Protein AF-A0A1G8BCR9-F1 (afdb_monomer_lite)

Secondary structure (DSSP, 8-state):
--PPP--SSSSSSSSSSSPPP-----PPSS----GGGHHHHHHHTTSS-TTSEEEESS----SSPEEEEEE--TT--GGGGS--TT-GGG-PPB-SS----S---S-HHHHHHTSTTEEEEEE--GGGGGGTTT-TTTHHHHHHHHHHHHHHHSSPEEEEEETHHHHHHHHHT-SHHHHTTEEEEEEES--TT--TTTTHHHHHHHSSSSHHHHHHHHHHHHHHHHHHHHH-S----SHHHHHHHHTTSHHHHHTSTT-HHHHTSPPPPTTSEEEEEEEEEEEEEEP--TT------TT---EEEEE-TTSSS-HHHHHTT-SEEEEEEE----SSHHHHHHHHHT-TTSTTTGGGBHHHHHHHHHHHHHHHHHHTT----------------EEEEEE--GGGGSBPTTSSBHHHHHHHHHHHHHTT--TTS-EEEEEESPTT-SS---EEEEEEETT-HHHHHHHHHT----S---HHHHHHHHHHHHHHTT-SEEEEEEEESS---SSS-HHHHHHHHHHTT-EEEEEEEESS--HHHHHHHHHHHHHHT--EEETT-HHHHHHHHHHHHS--EEEEEE--SEE-TT-EEEEEEEEEE-SSSPEEEEEEEEEEEEE-TTS-EEEEE-EES-EEEEEEE-TT-EEEEEEEEEPP--TT-EEEEEEEEEE-SSSPPEEEEEEEEEPSS--GGG--HHHHHHHHTSEEEEEESHHHHTTTSS-PPPPSTTS--SS---TTSSSTT--TT-EEE---TT--GGGGTS-B-SSSSPBPPHHHHHHT--SPEEEEEEE-STTTTTHHHHHHHHTSSS-SSS--HHHHHHHTTHHHHHHHHHHHHHHHHT-HHHHHHTTT----EEEEPPP--S-TTSGGG-SSS-HHHHHHHHHHHHHHHHHHHHHHHHHHHTT--EEEEGGGGGTTTTTSSTTSSS-SB--SS-SS-GGGGG-GGGGSSTTSB-HHHHHHHHHHHHHHHHS-PPPPPPP------------------EE-TT-SEEETT-EEEEEEE-PPTT-EEEEEETTTTEEEEEEE--TTSEEEEEEEPPTTPPSEEEEEEEEEE-TTS-EEEEEEEEEEEPPPPHHHHHHHHHHHHHHHHHHHHHHHHHHHHHHHSSSSS--

Organism: Pseudonocardia oroxyli (NCBI:txid366584)

Foldseek 3Di:
DDDDDPDPPVVVVVVPPDDPDPPPPPPPPLDQAQLQCLQVVCCVVVLAPPPQKDWDDDDDDDLQAAEEEEFEAALDWLCLQDDDPVDCVSFAQDEFDDDDDDPRRDFLNRLLQVQPRYTYMYGTPNVCRLPLLPDCNFQVSVLSSLVSNCSNSVFAHEYEYAACRVLSPLQNCQDPVSLLRHAEYEYAQYQLQAWPCLPVLVVVLVVDPDPVVSVVLVVLLVVLLVCCVPPVDPPPVDPVSNVSSSSVRPSNVCRHGPHPSSVPRDANDPNYAYEFEWEKEKDWDFDDDPPDPPDDPPPDTPTDIDICILVTHGLCSRCPRHPHYDYHYHYFDDDDRVSRVVSSVVTCRRSSNLSSHPVSSNVSSVVSSVSSVVRLLPDAFDWDDDDFDDAAAEEEEEEQAQQQQDADPVGHRNLVLVLVLVLVLLVLAALPHFYWYWYDDPAPDPLRLGGTPGDGHRPCSVVSNVSSVVRHHHDAANLQSVVLVVLVVCVVVVAQEYEYEYEDQEDHPRPDQNLVSLLVSVVVRRLYAYAYEYRPHDPRNQVSRQSSRVSRVYHYHYSVDSVVVNVLSNLARAWDKDKDKDWDQADEAQAKTKIKIKIWRQGQAKFAFKKKFKWKFFADPVRDGPDTFDKSSRMHTPGIAHHGRMGMGIIITGHHLQLVKGKIKMKMWIDTPGDDIDIDIDIHTYDRDDELVLFFDQQNLLLVLKAEEQEEALLSQQQLADPFDQDDVVDGQQFRRHCLFACRNNGPRYYDYLYGHLDALCLQPQWDDDPDDTRHRSLVVLLPDPMQYGAYEYEHDCSLLVVLQLLVQLLDDDQSLPPPVSSVVSLVCLLVSLLVSLVSSQCRNVPPVSCVSRVNDGHEYEYEQDALLADLVLQVQAPRDHSVSSVSSLVSSVSSLVSNQSSQVSNQVQQRRYDYLDQLRHLCPDAAHLSHPNHQAAASDDPPDPVVVPDPSCSSRHRHGYSSSSSSSNSSSSNSSNDDDDDRDDDPPPPDDPPPPDDDDDFAWDWDPVFQEDEAFDKTKIKTAFAAAFWKKWKAWPVVRDTQDIDGQHRRRMDIDIGTHHSPDDAAKIKIKIWTAGNVRHIDIHIDIHGYDDDDDVVVVVVVVVVVVVVVVVVVVVVVVVVVVVVVVPPVPDD

Radius of gyration: 42.44 Å; chains: 1; bounding box: 107×106×172 Å

pLDDT: mean 72.4, std 18.43, range [22.28, 98.12]

InterPro domains:
  IPR002035 von Willebrand factor, type A [PF00092] (394-566)
  IPR002035 von Willebrand factor, type A [PS50234] (393-580)
  IPR002035 von Willebrand factor, type A [SM00327] (391-570)
  IPR012908 GPI inositol-deacylase PGAP1-like alpha/beta domain [PF07819] (150-197)
  IPR013830 SGNH hydrolase-type esterase domain [PF13472] (710-968)
  IPR029058 Alpha/Beta hydrolase fold [G3DSA:3.40.50.1820] (66-247)
  IPR029058 Alpha/Beta hydrolase fold [SSF53474] (66-202)
  IPR036465 von Willebrand factor A-like domain superfamily [G3DSA:3.40.50.410] (391-574)
  IPR036465 von Willebrand factor A-like domain superfamily [SSF53300] (393-571)
  IPR036514 SGNH hydrolase superfamily [G3DSA:3.40.50.1110] (702-976)
  IPR037460 Streptomyces scabies esterase-like [PTHR37981] (667-974)
  IPR037460 Streptomyces scabies esterase-like [cd01823] (709-975)

Sequence (1135 aa):
MIRPPAALLVLVTLLLMLPGPAALAATPGPGVGDPYSCGQLLESSGALGPGQLRTLGERRSGIDLVPVLFVHGFNSSDGVWRRDPSNPANDPVLDQGVSVAPDLSTTFAERVLAVQGTVGFSFDYSAAALQWVTDPAIAPALGTVIDCLARTTSNRVVVVAHSMGGLATRLALATPERAARVSTVITLGTPNTGSVLAGVGEVAGQAVPTAAAKTALDLVLASCTRNLTHSGSDGCGWPGLKNLAAGNTPAGLAMRPGTLELAALPPWPDSVRVVAMAGRVTLSVGALVPGVPLVDTGAIGLGIDAEIGDVVVGVDSAVAGADSEQVFDCRPGGLNALLRARAAAGSPCMHTNLPRLADAAIMAASATKRAVLAELADTDPVVVPRPRTDPGPLVFLVDTSSSMAEKDAAGAVRLEAAQTSLLNQIRTISDRRAAALWTYPASGGNCSAGGYRLPPTLGAAPRLDAEIRALRPSGDTPTGPALRALVASLQAAGESRATIVLVSDGESNCSVDPCTVAESVRAQGFDLQVDTVGFQISEKGRAELECIAGRTGGSYLDVDDGDTLGERLRTTSQPVLDPVLSAPTTASPGTEVTVEASLTNAGAVTATDVNMTLRAELVGPDGAVTGFTSVRRPAVRLGNLAAGAGGRYAWTVTMPTDPRGGSLRVVLVTTSEETATRSTSVTLTLRTGLTSADLGPILRDAAAKGTAVVLGDSFSAGEGAGDYEQGIVGVPDLCHRSPHTYAEDLFPNGRVVLACSGAQIPALTTSQWQEGDPVLPQLRQLEDLPDSIGPVLLTMGGNDIGFAGIVKRCAGPGDCIAEDERTSELLDGLAERLAGAYADIDRVANSADRRAQRGGSMTPIIVLAYPQLVTRQNSNRCPALSRNEADQAVALVDKLNAQISAGVEQARAVGVPVLFAEDVSQALLPTHTVCSDEPWANPIYDLRDPRLYTQPAFRNEKMHPTAEGYRAFTAALIRWSQRPQVALPDRLASGSATLVTSTETGAELQLAPDTTRVRRGETVTLAAAGFAPGSDVLVVQRSVVAALGAGTADNGGVAHLTVTLPASAAVGGHHVVVVGIDPDGRPHEVAAAVHVSGEAPLWLWLAGGGLLTAALAGLVLLAVRRARSDSTTSMEANG

Structure (mmCIF, N/CA/C/O backbone):
data_AF-A0A1G8BCR9-F1
#
_entry.id   AF-A0A1G8BCR9-F1
#
loop_
_atom_site.group_PDB
_atom_site.id
_atom_site.type_symbol
_atom_site.label_atom_id
_atom_site.label_alt_id
_atom_site.label_comp_id
_atom_site.label_asym_id
_atom_site.label_entity_id
_atom_site.label_seq_id
_atom_site.pdbx_PDB_ins_code
_atom_site.Cartn_x
_atom_site.Cartn_y
_atom_site.Cartn_z
_atom_site.occupancy
_atom_site.B_iso_or_equiv
_atom_site.auth_seq_id
_atom_site.auth_comp_id
_atom_site.auth_asym_id
_atom_site.auth_atom_id
_atom_site.pdbx_PDB_model_num
ATOM 1 N N . MET A 1 1 ? -34.539 -71.480 -32.219 1.00 33.22 1 MET A N 1
ATOM 2 C CA . MET A 1 1 ? -33.411 -71.773 -33.136 1.00 33.22 1 MET A CA 1
ATOM 3 C C . MET A 1 1 ? -32.685 -70.446 -33.318 1.00 33.22 1 MET A C 1
ATOM 5 O O . MET A 1 1 ? -33.358 -69.522 -33.725 1.00 33.22 1 MET A O 1
ATOM 9 N N . ILE A 1 2 ? -31.441 -70.168 -32.935 1.00 34.78 2 ILE A N 1
ATOM 10 C CA . ILE A 1 2 ? -30.217 -70.914 -32.611 1.00 34.78 2 ILE A CA 1
ATOM 11 C C . ILE A 1 2 ? -29.407 -70.020 -31.631 1.00 34.78 2 ILE A C 1
ATOM 13 O O . ILE A 1 2 ? -29.566 -68.803 -31.636 1.00 34.78 2 ILE A O 1
ATOM 17 N N . ARG A 1 3 ? -28.592 -70.634 -30.761 1.00 33.88 3 ARG A N 1
ATOM 18 C CA . ARG A 1 3 ? -27.678 -69.995 -29.783 1.00 33.88 3 ARG A CA 1
ATOM 19 C C . ARG A 1 3 ? -26.541 -69.182 -30.460 1.00 33.88 3 ARG A C 1
ATOM 21 O O . ARG A 1 3 ? -26.200 -69.502 -31.594 1.00 33.88 3 ARG A O 1
ATOM 28 N N . PRO A 1 4 ? -25.921 -68.193 -29.781 1.00 42.62 4 PRO A N 1
ATOM 29 C CA . PRO A 1 4 ? -24.942 -67.271 -30.378 1.00 42.62 4 PRO A CA 1
ATOM 30 C C . PRO A 1 4 ? -23.490 -67.783 -30.265 1.00 42.62 4 PRO A C 1
ATOM 32 O O . PRO A 1 4 ? -23.225 -68.632 -29.409 1.00 42.62 4 PRO A O 1
ATOM 35 N N . PRO A 1 5 ? -22.513 -67.240 -31.025 1.00 40.62 5 PRO A N 1
ATOM 36 C CA . PRO A 1 5 ? -21.108 -67.365 -30.672 1.00 40.62 5 PRO A CA 1
ATOM 37 C C . PRO A 1 5 ? -20.667 -66.201 -29.772 1.00 40.62 5 PRO A C 1
ATOM 39 O O . PRO A 1 5 ? -20.881 -65.019 -30.047 1.00 40.62 5 PRO A O 1
ATOM 42 N N . ALA A 1 6 ? -20.054 -66.587 -28.660 1.00 40.88 6 ALA A N 1
ATOM 43 C CA . ALA A 1 6 ? -19.593 -65.760 -27.562 1.00 40.88 6 ALA A CA 1
ATOM 44 C C . ALA A 1 6 ? -18.201 -65.166 -27.840 1.00 40.88 6 ALA A C 1
ATOM 46 O O . ALA A 1 6 ? -17.196 -65.716 -27.401 1.00 40.88 6 ALA A O 1
ATOM 47 N N . ALA A 1 7 ? -18.138 -64.037 -28.552 1.00 35.34 7 ALA A N 1
ATOM 48 C CA . ALA A 1 7 ? -16.870 -63.318 -28.749 1.00 35.34 7 ALA A CA 1
ATOM 49 C C . ALA A 1 7 ? -16.933 -61.796 -28.518 1.00 35.34 7 ALA A C 1
ATOM 51 O O . ALA A 1 7 ? -15.896 -61.145 -28.556 1.00 35.34 7 ALA A O 1
ATOM 52 N N . LEU A 1 8 ? -18.103 -61.216 -28.214 1.00 36.28 8 LEU A N 1
ATOM 53 C CA . LEU A 1 8 ? -18.239 -59.759 -28.033 1.00 36.28 8 LEU A CA 1
ATOM 54 C C . LEU A 1 8 ? -18.437 -59.305 -26.574 1.00 36.28 8 LEU A C 1
ATOM 56 O O . LEU A 1 8 ? -18.466 -58.109 -26.310 1.00 36.28 8 LEU A O 1
ATOM 60 N N . LEU A 1 9 ? -18.545 -60.235 -25.615 1.00 34.19 9 LEU A N 1
ATOM 61 C CA . LEU A 1 9 ? -18.865 -59.913 -24.213 1.00 34.19 9 LEU A CA 1
ATOM 62 C C . LEU A 1 9 ? -17.650 -59.870 -23.267 1.00 34.19 9 LEU A C 1
ATOM 64 O O . LEU A 1 9 ? -17.809 -59.530 -22.103 1.00 34.19 9 LEU A O 1
ATOM 68 N N . VAL A 1 10 ? -16.440 -60.185 -23.746 1.00 36.19 10 VAL A N 1
ATOM 69 C CA . VAL A 1 10 ? -15.207 -60.102 -22.930 1.00 36.19 10 VAL A CA 1
ATOM 70 C C . VAL A 1 10 ? -14.508 -58.743 -23.084 1.00 36.19 10 VAL A C 1
ATOM 72 O O . VAL A 1 10 ? -13.742 -58.347 -22.212 1.00 36.19 10 VAL A O 1
ATOM 75 N N . LEU A 1 11 ? -14.830 -57.964 -24.126 1.00 32.75 11 LEU A N 1
ATOM 76 C CA . LEU A 1 11 ? -14.243 -56.631 -24.322 1.00 32.75 11 LEU A CA 1
ATOM 77 C C . LEU A 1 11 ? -14.994 -55.503 -23.591 1.00 32.75 11 LEU A C 1
ATOM 79 O O . LEU A 1 11 ? -14.436 -54.429 -23.399 1.00 32.75 11 LEU A O 1
ATOM 83 N N . VAL A 1 12 ? -16.241 -55.734 -23.162 1.00 37.12 12 VAL A N 1
ATOM 84 C CA . VAL A 1 12 ? -17.082 -54.695 -22.529 1.00 37.12 12 VAL A CA 1
ATOM 85 C C . VAL A 1 12 ? -16.911 -54.655 -21.003 1.00 37.12 12 VAL A C 1
ATOM 87 O O . VAL A 1 12 ? -17.126 -53.616 -20.389 1.00 37.12 12 VAL A O 1
ATOM 90 N N . THR A 1 13 ? -16.428 -55.732 -20.377 1.00 34.72 13 THR A N 1
ATOM 91 C CA . THR A 1 13 ? -16.206 -55.787 -18.919 1.00 34.72 13 THR A CA 1
ATOM 92 C C . THR A 1 13 ? -14.786 -55.409 -18.490 1.00 34.72 13 THR A C 1
ATOM 94 O O . THR A 1 13 ? -14.577 -55.118 -17.316 1.00 34.72 13 THR A O 1
ATOM 97 N N . LEU A 1 14 ? -13.813 -55.352 -19.413 1.00 30.70 14 LEU A N 1
ATOM 98 C CA . LEU A 1 14 ? -12.442 -54.912 -19.103 1.00 30.70 14 LEU A CA 1
ATOM 99 C C . LEU A 1 14 ? -12.225 -53.394 -19.269 1.00 30.70 14 LEU A C 1
ATOM 101 O O . LEU A 1 14 ? -11.183 -52.886 -18.868 1.00 30.70 14 LEU A O 1
ATOM 105 N N . LEU A 1 15 ? -13.203 -52.658 -19.816 1.00 29.97 15 LEU A N 1
ATOM 106 C CA . LEU A 1 15 ? -13.133 -51.197 -19.983 1.00 29.97 15 LEU A CA 1
ATOM 107 C C . LEU A 1 15 ? -13.761 -50.390 -18.827 1.00 29.97 15 LEU A C 1
ATOM 109 O O . LEU A 1 15 ? -13.753 -49.165 -18.874 1.00 29.97 15 LEU A O 1
ATOM 113 N N . LEU A 1 16 ? -14.283 -51.049 -17.784 1.00 32.38 16 LEU A N 1
ATOM 114 C CA . LEU A 1 16 ? -14.952 -50.403 -16.638 1.00 32.38 16 LEU A CA 1
ATOM 115 C C . LEU A 1 16 ? -14.104 -50.363 -15.346 1.00 32.38 16 LEU A C 1
ATOM 117 O O . LEU A 1 16 ? -14.632 -50.071 -14.279 1.00 32.38 16 LEU A O 1
ATOM 121 N N . MET A 1 17 ? -12.796 -50.638 -15.428 1.00 32.78 17 MET A N 1
ATOM 122 C CA . MET A 1 17 ? -11.858 -50.627 -14.284 1.00 32.78 17 MET A CA 1
ATOM 123 C C . MET A 1 17 ? -10.568 -49.828 -14.556 1.00 32.78 17 MET A C 1
ATOM 125 O O . MET A 1 17 ? -9.561 -50.016 -13.878 1.00 32.78 17 MET A O 1
ATOM 129 N N . LEU A 1 18 ? -10.579 -48.921 -15.536 1.00 31.67 18 LEU A N 1
ATOM 130 C CA . LEU A 1 18 ? -9.524 -47.915 -15.670 1.00 31.67 18 LEU A CA 1
ATOM 131 C C . LEU A 1 18 ? -9.972 -46.645 -14.934 1.00 31.67 18 LEU A C 1
ATOM 133 O O . LEU A 1 18 ? -11.099 -46.200 -15.170 1.00 31.67 18 LEU A O 1
ATOM 137 N N . PRO A 1 19 ? -9.140 -46.054 -14.056 1.00 30.61 19 PRO A N 1
ATOM 138 C CA . PRO A 1 19 ? -9.441 -44.747 -13.495 1.00 30.61 19 PRO A CA 1
ATOM 139 C C . PRO A 1 19 ? -9.566 -43.780 -14.672 1.00 30.61 19 PRO A C 1
ATOM 141 O O . PRO A 1 19 ? -8.634 -43.637 -15.466 1.00 30.61 19 PRO A O 1
ATOM 144 N N . GLY A 1 20 ? -10.750 -43.185 -14.838 1.00 27.28 20 GLY A N 1
ATOM 145 C CA . GLY A 1 20 ? -10.961 -42.163 -15.856 1.00 27.28 20 GLY A CA 1
ATOM 146 C C . GLY A 1 20 ? -9.904 -41.067 -15.704 1.00 27.28 20 GLY A C 1
ATOM 147 O O . GLY A 1 20 ? -9.463 -40.823 -14.575 1.00 27.28 20 GLY A O 1
ATOM 148 N N . PRO A 1 21 ? -9.472 -40.409 -16.798 1.00 31.58 21 PRO A N 1
ATOM 149 C CA . PRO A 1 21 ? -8.670 -39.209 -16.656 1.00 31.58 21 PRO A CA 1
ATOM 150 C C . PRO A 1 21 ? -9.492 -38.294 -15.761 1.00 31.58 21 PRO A C 1
ATOM 152 O O . PRO A 1 21 ? -10.639 -37.979 -16.095 1.00 31.58 21 PRO A O 1
ATOM 155 N N . ALA A 1 22 ? -8.951 -37.977 -14.581 1.00 28.03 22 ALA A N 1
ATOM 156 C CA . ALA A 1 22 ? -9.528 -36.972 -13.717 1.00 28.03 22 ALA A CA 1
ATOM 157 C C . ALA A 1 22 ? -9.880 -35.813 -14.638 1.00 28.03 22 ALA A C 1
ATOM 159 O O . ALA A 1 22 ? -9.012 -35.329 -15.372 1.00 28.03 22 ALA A O 1
ATOM 160 N N . ALA A 1 23 ? -11.168 -35.467 -14.688 1.00 26.69 23 ALA A N 1
ATOM 161 C CA . ALA A 1 23 ? -11.582 -34.231 -15.301 1.00 26.69 23 ALA A CA 1
ATOM 162 C C . ALA A 1 23 ? -10.640 -33.190 -14.706 1.00 26.69 23 ALA A C 1
ATOM 164 O O . ALA A 1 23 ? -10.646 -32.983 -13.490 1.00 26.69 23 ALA A O 1
ATOM 165 N N . LEU A 1 24 ? -9.752 -32.647 -15.542 1.00 29.81 24 LEU A N 1
ATOM 166 C CA . LEU A 1 24 ? -9.050 -31.420 -15.244 1.00 29.81 24 LEU A CA 1
ATOM 167 C C . LEU A 1 24 ? -10.189 -30.441 -15.024 1.00 29.81 24 LEU A C 1
ATOM 169 O O . LEU A 1 24 ? -10.766 -29.917 -15.977 1.00 29.81 24 LEU A O 1
ATOM 173 N N . ALA A 1 25 ? -10.589 -30.314 -13.756 1.00 26.97 25 ALA A N 1
ATOM 174 C CA . ALA A 1 25 ? -11.342 -29.188 -13.280 1.00 26.97 25 ALA A CA 1
ATOM 175 C C . ALA A 1 25 ? -10.642 -28.008 -13.925 1.00 26.97 25 ALA A C 1
ATOM 177 O O . ALA A 1 25 ? -9.419 -27.884 -13.793 1.00 26.97 25 ALA A O 1
ATOM 178 N N . ALA A 1 26 ? -11.395 -27.252 -14.723 1.00 25.08 26 ALA A N 1
ATOM 179 C CA . ALA A 1 26 ? -10.940 -25.976 -15.220 1.00 25.08 26 ALA A CA 1
ATOM 180 C C . ALA A 1 26 ? -10.223 -25.315 -14.047 1.00 25.08 26 ALA A C 1
ATOM 182 O O . ALA A 1 26 ? -10.835 -25.098 -12.998 1.00 25.08 26 ALA A O 1
ATOM 183 N N . THR A 1 27 ? -8.906 -25.157 -14.176 1.00 25.86 27 THR A N 1
ATOM 184 C CA . THR A 1 27 ? -8.114 -24.474 -13.167 1.00 25.86 27 THR A CA 1
ATOM 185 C C . THR A 1 27 ? -8.846 -23.164 -12.920 1.00 25.86 27 THR A C 1
ATOM 187 O O . THR A 1 27 ? -9.100 -22.453 -13.903 1.00 25.86 27 THR A O 1
ATOM 190 N N . PRO A 1 28 ? -9.247 -22.854 -11.675 1.00 25.83 28 PRO A N 1
ATOM 191 C CA . PRO A 1 28 ? -9.710 -21.511 -11.399 1.00 25.83 28 PRO A CA 1
ATOM 192 C C . PRO A 1 28 ? -8.604 -20.582 -11.908 1.00 25.83 28 PRO A C 1
ATOM 194 O O . PRO A 1 28 ? -7.417 -20.897 -11.760 1.00 25.83 28 PRO A O 1
ATOM 197 N N . GLY A 1 29 ? -8.974 -19.487 -12.582 1.00 26.83 29 GLY A N 1
ATOM 198 C CA . GLY A 1 29 ? -8.014 -18.426 -12.908 1.00 26.83 29 GLY A CA 1
ATOM 199 C C . GLY A 1 29 ? -7.205 -18.043 -11.659 1.00 26.83 29 GLY A C 1
ATOM 200 O O . GLY A 1 29 ? -7.641 -18.394 -10.563 1.00 26.83 29 GLY A O 1
ATOM 201 N N . PRO A 1 30 ? -6.043 -17.374 -11.790 1.00 29.81 30 PRO A N 1
ATOM 202 C CA . PRO A 1 30 ? -5.092 -17.175 -10.692 1.00 29.81 30 PRO A CA 1
ATOM 203 C C . PRO A 1 30 ? -5.823 -16.652 -9.450 1.00 29.81 30 PRO A C 1
ATOM 205 O O . PRO A 1 30 ? -6.248 -15.501 -9.388 1.00 29.81 30 PRO A O 1
ATOM 208 N N . GLY A 1 31 ? -6.082 -17.569 -8.520 1.00 31.88 31 GLY A N 1
ATOM 209 C CA . GLY A 1 31 ? -6.945 -17.345 -7.378 1.00 31.88 31 GLY A CA 1
ATOM 210 C C . GLY A 1 31 ? -6.089 -16.835 -6.243 1.00 31.88 31 GLY A C 1
ATOM 211 O O . GLY A 1 31 ? -5.285 -17.588 -5.700 1.00 31.88 31 GLY A O 1
ATOM 212 N N . VAL A 1 32 ? -6.272 -15.563 -5.905 1.00 43.69 32 VAL A N 1
ATOM 213 C CA . VAL A 1 32 ? -5.770 -14.947 -4.675 1.00 43.69 32 VAL A CA 1
ATOM 214 C C . VAL A 1 32 ? -6.292 -15.773 -3.494 1.00 43.69 32 VAL A C 1
ATOM 216 O O . VAL A 1 32 ? -7.502 -15.865 -3.290 1.00 43.69 32 VAL A O 1
ATOM 219 N N . GLY A 1 33 ? -5.392 -16.435 -2.767 1.00 55.53 33 GLY A N 1
ATOM 220 C CA . GLY A 1 33 ? -5.718 -17.298 -1.629 1.00 55.53 33 GLY A CA 1
ATOM 221 C C . GLY A 1 33 ? -5.152 -16.727 -0.333 1.00 55.53 33 GLY A C 1
ATOM 222 O O . GLY A 1 33 ? -4.154 -16.018 -0.360 1.00 55.53 33 GLY A O 1
ATOM 223 N N . ASP A 1 34 ? -5.767 -17.041 0.809 1.00 78.56 34 ASP A N 1
ATOM 224 C CA . ASP A 1 34 ? -5.250 -16.619 2.116 1.00 78.56 34 ASP A CA 1
ATOM 225 C C . ASP A 1 34 ? -3.901 -17.317 2.406 1.00 78.56 34 ASP A C 1
ATOM 227 O O . ASP A 1 34 ? -3.890 -18.544 2.581 1.00 78.56 34 ASP A O 1
ATOM 231 N N . PRO A 1 35 ? -2.763 -16.595 2.494 1.00 82.44 35 PRO A N 1
ATOM 232 C CA . PRO A 1 35 ? -1.466 -17.208 2.776 1.00 82.44 35 PRO A CA 1
ATOM 233 C C . PRO A 1 35 ? -1.413 -17.887 4.156 1.00 82.44 35 PRO A C 1
ATOM 235 O O . PRO A 1 35 ? -0.616 -18.806 4.355 1.00 82.44 35 PRO A O 1
ATOM 238 N N . TYR A 1 36 ? -2.296 -17.526 5.097 1.00 85.81 36 TYR A N 1
ATOM 239 C CA . TYR A 1 36 ? -2.401 -18.188 6.403 1.00 85.81 36 TYR A CA 1
ATOM 240 C C . TYR A 1 36 ? -2.971 -19.610 6.322 1.00 85.81 36 TYR A C 1
ATOM 242 O O . TYR A 1 36 ? -2.817 -20.385 7.268 1.00 85.81 36 TYR A O 1
ATOM 250 N N . SER A 1 37 ? -3.582 -19.988 5.196 1.00 85.62 37 SER A N 1
ATOM 251 C CA . SER A 1 37 ? -4.103 -21.342 4.972 1.00 85.62 37 SER A CA 1
ATOM 252 C C . SER A 1 37 ? -3.030 -22.354 4.546 1.00 85.62 37 SER A C 1
ATOM 254 O O . SER A 1 37 ? -3.252 -23.560 4.667 1.00 85.62 37 SER A O 1
ATOM 256 N N . CYS A 1 38 ? -1.848 -21.901 4.098 1.00 87.69 38 CYS A N 1
ATOM 257 C CA . CYS A 1 38 ? -0.799 -22.780 3.566 1.00 87.69 38 CYS A CA 1
ATOM 258 C C . CYS A 1 38 ? -0.371 -23.883 4.545 1.00 87.69 38 CYS A C 1
ATOM 260 O O . CYS A 1 38 ? -0.156 -25.013 4.117 1.00 87.69 38 CYS A O 1
ATOM 262 N N . GLY A 1 39 ? -0.291 -23.595 5.850 1.00 86.44 39 GLY A N 1
ATOM 263 C CA . GLY A 1 39 ? 0.065 -24.606 6.855 1.00 86.44 39 GLY A CA 1
ATOM 264 C C . GLY A 1 39 ? -0.938 -25.759 6.881 1.00 86.44 39 GLY A C 1
ATOM 265 O O . GLY A 1 39 ? -0.573 -26.907 6.654 1.00 86.44 39 GLY A O 1
ATOM 266 N N . GLN A 1 40 ? -2.225 -25.441 7.033 1.00 85.00 40 GLN A N 1
ATOM 267 C CA . GLN A 1 40 ? -3.300 -26.438 7.085 1.00 85.00 40 GLN A CA 1
ATOM 268 C C . GLN A 1 40 ? -3.457 -27.211 5.764 1.00 85.00 40 GLN A C 1
ATOM 270 O O . GLN A 1 40 ? -3.687 -28.422 5.766 1.00 85.00 40 GLN A O 1
ATOM 275 N N . LEU A 1 41 ? -3.314 -26.535 4.621 1.00 83.81 41 LEU A N 1
ATOM 276 C CA . LEU A 1 41 ? -3.395 -27.164 3.296 1.00 83.81 41 LEU A CA 1
ATOM 277 C C . LEU A 1 41 ? -2.255 -28.164 3.056 1.00 83.81 41 LEU A C 1
ATOM 279 O O . LEU A 1 41 ? -2.460 -29.245 2.499 1.00 83.81 41 LEU A O 1
ATOM 283 N N . LEU A 1 42 ? -1.042 -27.822 3.481 1.00 88.38 42 LEU A N 1
ATOM 284 C CA . LEU A 1 42 ? 0.116 -28.690 3.301 1.00 88.38 42 LEU A CA 1
ATOM 285 C C . LEU A 1 42 ? 0.156 -29.831 4.328 1.00 88.38 42 LEU A C 1
ATOM 287 O O . LEU A 1 42 ? 0.555 -30.940 3.982 1.00 88.38 42 LEU A O 1
ATOM 291 N N . GLU A 1 43 ? -0.328 -29.608 5.549 1.00 89.06 43 GLU A N 1
ATOM 292 C CA . GLU A 1 43 ? -0.512 -30.671 6.547 1.00 89.06 43 GLU A CA 1
ATOM 293 C C . GLU A 1 43 ? -1.583 -31.681 6.108 1.00 89.06 43 GLU A C 1
ATOM 295 O O . GLU A 1 43 ? -1.360 -32.889 6.149 1.00 89.06 43 GLU A O 1
ATOM 300 N N . SER A 1 44 ? -2.730 -31.205 5.610 1.00 80.69 44 SER A N 1
ATOM 301 C CA . SER A 1 44 ? -3.823 -32.082 5.154 1.00 80.69 44 SER A CA 1
ATOM 302 C C . SER A 1 44 ? -3.475 -32.909 3.912 1.00 80.69 44 SER A C 1
ATOM 304 O O . SER A 1 44 ? -3.999 -34.009 3.742 1.00 80.69 44 SER A O 1
ATOM 306 N N . SER A 1 45 ? -2.566 -32.421 3.064 1.00 82.81 45 SER A N 1
ATOM 307 C CA . SER A 1 45 ? -2.037 -33.173 1.916 1.00 82.81 45 SER A CA 1
ATOM 308 C C . SER A 1 45 ? -0.872 -34.107 2.273 1.00 82.81 45 SER A C 1
ATOM 310 O O . SER A 1 45 ? -0.397 -34.841 1.407 1.00 82.81 45 SER A O 1
ATOM 312 N N . GLY A 1 46 ? -0.413 -34.101 3.530 1.00 83.00 46 GLY A N 1
ATOM 313 C CA . GLY A 1 46 ? 0.740 -34.878 3.991 1.00 83.00 46 GLY A CA 1
ATOM 314 C C . GLY A 1 46 ? 2.091 -34.346 3.500 1.00 83.00 46 GLY A C 1
ATOM 315 O O . GLY A 1 46 ? 3.101 -35.033 3.638 1.00 83.00 46 GLY A O 1
ATOM 316 N N . ALA A 1 47 ? 2.121 -33.143 2.919 1.00 83.81 47 ALA A N 1
ATOM 317 C CA . ALA A 1 47 ? 3.343 -32.491 2.457 1.00 83.81 47 ALA A CA 1
ATOM 318 C C . ALA A 1 47 ? 4.153 -31.864 3.607 1.00 83.81 47 ALA A C 1
ATOM 320 O O . ALA A 1 47 ? 5.361 -31.676 3.464 1.00 83.81 47 ALA A O 1
ATOM 321 N N . LEU A 1 48 ? 3.502 -31.556 4.736 1.00 89.00 48 LEU A N 1
ATOM 322 C CA . LEU A 1 48 ? 4.129 -31.109 5.982 1.00 89.00 48 LEU A CA 1
ATOM 323 C C . LEU A 1 48 ? 3.679 -31.962 7.171 1.00 89.00 48 LEU A C 1
ATOM 325 O O . LEU A 1 48 ? 2.558 -32.470 7.202 1.00 89.00 48 LEU A O 1
ATOM 329 N N . GLY A 1 49 ? 4.549 -32.067 8.175 1.00 85.06 49 GLY A N 1
ATOM 330 C CA . GLY A 1 49 ? 4.173 -32.533 9.506 1.00 85.06 49 GLY A CA 1
ATOM 331 C C . GLY A 1 49 ? 3.396 -31.464 10.296 1.00 85.06 49 GLY A C 1
ATOM 332 O O . GLY A 1 49 ? 3.473 -30.278 9.967 1.00 85.06 49 GLY A O 1
ATOM 333 N N . PRO A 1 50 ? 2.672 -31.851 11.363 1.00 82.00 50 PRO A N 1
ATOM 334 C CA . PRO A 1 50 ? 1.909 -30.911 12.183 1.00 82.00 50 PRO A CA 1
ATOM 335 C C . PRO A 1 50 ? 2.778 -29.799 12.786 1.00 82.00 50 PRO A C 1
ATOM 337 O O . PRO A 1 50 ? 3.756 -30.070 13.484 1.00 82.00 50 PRO A O 1
ATOM 340 N N . GLY A 1 51 ? 2.392 -28.541 12.569 1.00 81.62 51 GLY A N 1
ATOM 341 C CA . GLY A 1 51 ? 3.042 -27.365 13.146 1.00 81.62 51 GLY A CA 1
ATOM 342 C C . GLY A 1 51 ? 4.392 -27.003 12.524 1.00 81.62 51 GLY A C 1
ATOM 343 O O . GLY A 1 51 ? 5.123 -26.217 13.131 1.00 81.62 51 GLY A O 1
ATOM 344 N N . GLN A 1 52 ? 4.715 -27.558 11.351 1.00 90.56 52 GLN A N 1
ATOM 345 C CA . GLN A 1 52 ? 5.974 -27.326 10.633 1.00 90.56 52 GLN A CA 1
ATOM 346 C C . GLN A 1 52 ? 6.038 -25.937 9.967 1.00 90.56 52 GLN A C 1
ATOM 348 O O . GLN A 1 52 ? 7.121 -25.386 9.783 1.00 90.56 52 GLN A O 1
ATOM 353 N N . LEU A 1 53 ? 4.884 -25.348 9.629 1.00 94.12 53 LEU A N 1
ATOM 354 C CA . LEU A 1 53 ? 4.747 -23.960 9.175 1.00 94.12 53 LEU A CA 1
ATOM 355 C C . LEU A 1 53 ? 3.849 -23.199 10.151 1.00 94.12 53 LEU A C 1
ATOM 357 O O . LEU A 1 53 ? 2.711 -23.602 10.391 1.00 94.12 53 LEU A O 1
ATOM 361 N N . ARG A 1 54 ? 4.334 -22.082 10.695 1.00 90.38 54 ARG A N 1
ATOM 362 C CA . ARG A 1 54 ? 3.577 -21.249 11.640 1.00 90.38 54 ARG A CA 1
ATOM 363 C C . ARG A 1 54 ? 3.584 -19.793 11.211 1.00 90.38 54 ARG A C 1
ATOM 365 O O . ARG A 1 54 ? 4.537 -19.317 10.605 1.00 90.38 54 ARG A O 1
ATOM 372 N N . THR A 1 55 ? 2.515 -19.078 11.532 1.00 89.38 55 THR A N 1
ATOM 373 C CA . THR A 1 55 ? 2.444 -17.628 11.332 1.00 89.38 55 THR A CA 1
ATOM 374 C C . THR A 1 55 ? 3.287 -16.910 12.384 1.00 89.38 55 THR A C 1
ATOM 376 O O . THR A 1 55 ? 3.223 -17.251 13.565 1.00 89.38 55 THR A O 1
ATOM 379 N N . LEU A 1 56 ? 4.058 -15.911 11.953 1.00 84.12 56 LEU A N 1
ATOM 380 C CA . LEU A 1 56 ? 4.809 -15.002 12.817 1.00 84.12 56 LEU A CA 1
ATOM 381 C C . LEU A 1 56 ? 4.224 -13.588 12.736 1.00 84.12 56 LEU A C 1
ATOM 383 O O . LEU A 1 56 ? 3.962 -13.085 11.643 1.00 84.12 56 LEU A O 1
ATOM 387 N N . GLY A 1 57 ? 4.095 -12.935 13.892 1.00 73.38 57 GLY A N 1
ATOM 388 C CA . GLY A 1 57 ? 3.515 -11.596 14.005 1.00 73.38 57 GLY A CA 1
ATOM 389 C C . GLY A 1 57 ? 1.990 -11.577 13.865 1.00 73.38 57 GLY A C 1
ATOM 390 O O . GLY A 1 57 ? 1.327 -12.615 13.854 1.00 73.38 57 GLY A O 1
ATOM 391 N N . GLU A 1 58 ? 1.431 -10.371 13.789 1.00 71.12 58 GLU A N 1
ATOM 392 C CA . GLU A 1 58 ? -0.010 -10.163 13.634 1.00 71.12 58 GLU A CA 1
ATOM 393 C C . GLU A 1 58 ? -0.500 -10.596 12.247 1.00 71.12 58 GLU A C 1
ATOM 395 O O . GLU A 1 58 ? 0.195 -10.438 11.235 1.00 71.12 58 GLU A O 1
ATOM 400 N N . ARG A 1 59 ? -1.730 -11.120 12.190 1.00 75.31 59 ARG A N 1
ATOM 401 C CA . ARG A 1 59 ? -2.400 -11.358 10.910 1.00 75.31 59 ARG A CA 1
ATOM 402 C C . ARG A 1 59 ? -2.698 -10.020 10.234 1.00 75.31 59 ARG A C 1
ATOM 404 O O . ARG A 1 59 ? -3.170 -9.086 10.868 1.00 75.31 59 ARG A O 1
ATOM 411 N N . ARG A 1 60 ? -2.432 -9.949 8.935 1.00 68.50 60 ARG A N 1
ATOM 412 C CA . ARG A 1 60 ? -2.613 -8.782 8.074 1.00 68.50 60 ARG A CA 1
ATOM 413 C C . ARG A 1 60 ? -3.476 -9.188 6.887 1.00 68.50 60 ARG A C 1
ATOM 415 O O . ARG A 1 60 ? -3.304 -10.274 6.343 1.00 68.50 60 ARG A O 1
ATOM 422 N N . SER A 1 61 ? -4.394 -8.320 6.486 1.00 54.78 61 SER A N 1
ATOM 423 C CA . SER A 1 61 ? -5.268 -8.520 5.329 1.00 54.78 61 SER A CA 1
ATOM 424 C C . SER A 1 61 ? -4.832 -7.614 4.170 1.00 54.78 61 SER A C 1
ATOM 426 O O . SER A 1 61 ? -4.411 -6.478 4.379 1.00 54.78 61 SER A O 1
ATOM 428 N N . GLY A 1 62 ? -4.881 -8.129 2.938 1.00 52.81 62 GLY A N 1
ATOM 429 C CA . GLY A 1 62 ? -4.472 -7.401 1.730 1.00 52.81 62 GLY A CA 1
ATOM 430 C C . GLY A 1 62 ? -3.924 -8.325 0.639 1.00 52.81 62 GLY A C 1
ATOM 431 O O . GLY A 1 62 ? -3.364 -9.374 0.940 1.00 52.81 62 GLY A O 1
ATOM 432 N N . ILE A 1 63 ? -4.097 -7.940 -0.630 1.00 44.97 63 ILE A N 1
ATOM 433 C CA . ILE A 1 63 ? -3.677 -8.737 -1.803 1.00 44.97 63 ILE A CA 1
ATOM 434 C C . ILE A 1 63 ? -2.218 -8.493 -2.230 1.00 44.97 63 ILE A C 1
ATOM 436 O O . ILE A 1 63 ? -1.671 -9.268 -3.004 1.00 44.97 63 ILE A O 1
ATOM 440 N N . ASP A 1 64 ? -1.583 -7.450 -1.693 1.00 59.56 64 ASP A N 1
ATOM 441 C CA . ASP A 1 64 ? -0.221 -7.003 -2.019 1.00 59.56 64 ASP A CA 1
ATOM 442 C C . ASP A 1 64 ? 0.748 -7.315 -0.853 1.00 59.56 64 ASP A C 1
ATOM 444 O O . ASP A 1 64 ? 1.508 -6.456 -0.409 1.00 59.56 64 ASP A O 1
ATOM 448 N N . LEU A 1 65 ? 0.657 -8.508 -0.253 1.00 78.50 65 LEU A N 1
ATOM 449 C CA . LEU A 1 65 ? 1.520 -8.910 0.866 1.00 78.50 65 LEU A CA 1
ATOM 450 C C . LEU A 1 65 ? 2.704 -9.747 0.370 1.00 78.50 65 LEU A C 1
ATOM 452 O O . LEU A 1 65 ? 2.521 -10.806 -0.223 1.00 78.50 65 LEU A O 1
ATOM 456 N N . VAL A 1 66 ? 3.924 -9.330 0.696 1.00 90.12 66 VAL A N 1
ATOM 457 C CA . VAL A 1 66 ? 5.148 -10.091 0.425 1.00 90.12 66 VAL A CA 1
ATOM 458 C C . VAL A 1 66 ? 5.412 -11.063 1.581 1.00 90.12 66 VAL A C 1
ATOM 460 O O . VAL A 1 66 ? 5.590 -10.626 2.726 1.00 90.12 66 VAL A O 1
ATOM 463 N N . PRO A 1 67 ? 5.448 -12.381 1.327 1.00 94.69 67 PRO A N 1
ATOM 464 C CA . PRO A 1 67 ? 5.714 -13.363 2.367 1.00 94.69 67 PRO A CA 1
ATOM 465 C C . PRO A 1 67 ? 7.192 -13.352 2.776 1.00 94.69 67 PRO A C 1
ATOM 467 O O . PRO A 1 67 ? 8.084 -13.473 1.936 1.00 94.69 67 PRO A O 1
ATOM 470 N N . VAL A 1 68 ? 7.444 -13.249 4.082 1.00 97.06 68 VAL A N 1
ATOM 471 C CA . VAL A 1 68 ? 8.771 -13.356 4.700 1.00 97.06 68 VAL A CA 1
ATOM 472 C C . VAL A 1 68 ? 8.842 -14.659 5.492 1.00 97.06 68 VAL A C 1
ATOM 474 O O . VAL A 1 68 ? 8.126 -14.838 6.479 1.00 97.06 68 VAL A O 1
ATOM 477 N N . LEU A 1 69 ? 9.700 -15.577 5.053 1.00 97.69 69 LEU A N 1
ATOM 478 C CA . LEU A 1 69 ? 9.839 -16.918 5.611 1.00 97.69 69 LEU A CA 1
ATOM 479 C C . LEU A 1 69 ? 11.127 -17.044 6.432 1.00 97.69 69 LEU A C 1
ATOM 481 O O . LEU A 1 69 ? 12.225 -16.933 5.892 1.00 97.69 69 LEU A O 1
ATOM 485 N N . PHE A 1 70 ? 10.991 -17.316 7.726 1.00 96.75 70 PHE A N 1
ATOM 486 C CA . PHE A 1 70 ? 12.092 -17.483 8.670 1.00 96.75 70 PHE A CA 1
ATOM 487 C C . PHE A 1 70 ? 12.453 -18.960 8.846 1.00 96.75 70 PHE A C 1
ATOM 489 O O . PHE A 1 70 ? 11.599 -19.790 9.161 1.00 96.75 70 PHE A O 1
ATOM 496 N N . VAL A 1 71 ? 13.736 -19.284 8.687 1.00 96.06 71 VAL A N 1
ATOM 497 C CA . VAL A 1 71 ? 14.266 -20.653 8.709 1.00 96.06 71 VAL A CA 1
ATOM 498 C C . VAL A 1 71 ? 15.383 -20.740 9.752 1.00 96.06 71 VAL A C 1
ATOM 500 O O . VAL A 1 71 ? 16.429 -20.103 9.615 1.00 96.06 71 VAL A O 1
ATOM 503 N N . HIS A 1 72 ? 15.155 -21.495 10.831 1.00 91.44 72 HIS A N 1
ATOM 504 C CA . HIS A 1 72 ? 16.108 -21.607 11.947 1.00 91.44 72 HIS A CA 1
ATOM 505 C C . HIS A 1 72 ? 17.357 -22.434 11.583 1.00 91.44 72 HIS A C 1
ATOM 507 O O . HIS A 1 72 ? 17.455 -22.974 10.482 1.00 91.44 72 HIS A O 1
ATOM 513 N N . GLY A 1 73 ? 18.315 -22.528 12.512 1.00 84.75 73 GLY A N 1
ATOM 514 C CA . GLY A 1 73 ? 19.589 -23.237 12.352 1.00 84.75 73 GLY A CA 1
ATOM 515 C C . GLY A 1 73 ? 19.633 -24.675 12.887 1.00 84.75 73 GLY A C 1
ATOM 516 O O . GLY A 1 73 ? 18.626 -25.240 13.315 1.00 84.75 73 GLY A O 1
ATOM 517 N N . PHE A 1 74 ? 20.838 -25.257 12.887 1.00 78.81 74 PHE A N 1
ATOM 518 C CA . PHE A 1 74 ? 21.113 -26.616 13.369 1.00 78.81 74 PHE A CA 1
ATOM 519 C C . PHE A 1 74 ? 20.849 -26.767 14.874 1.00 78.81 74 PHE A C 1
ATOM 521 O O . PHE A 1 74 ? 21.247 -25.906 15.658 1.00 78.81 74 PHE A O 1
ATOM 528 N N . ASN A 1 75 ? 20.223 -27.881 15.280 1.00 70.94 75 ASN A N 1
ATOM 529 C CA . ASN A 1 75 ? 19.883 -28.174 16.682 1.00 70.94 75 ASN A CA 1
ATOM 530 C C . ASN A 1 75 ? 19.110 -27.017 17.370 1.00 70.94 75 ASN A C 1
ATOM 532 O O . ASN A 1 75 ? 19.331 -26.710 18.541 1.00 70.94 75 ASN A O 1
ATOM 536 N N . SER A 1 76 ? 18.232 -26.357 16.608 1.00 75.12 76 SER A N 1
ATOM 537 C CA . SER A 1 76 ? 17.365 -25.244 17.018 1.00 75.12 76 SER A CA 1
ATOM 538 C C . SER A 1 76 ? 15.921 -25.511 16.563 1.00 75.12 76 SER A C 1
ATOM 540 O O . SER A 1 76 ? 15.670 -26.531 15.922 1.00 75.12 76 SER A O 1
ATOM 542 N N . SER A 1 77 ? 14.991 -24.614 16.894 1.00 82.12 77 SER A N 1
ATOM 543 C CA . SER A 1 77 ? 13.585 -24.631 16.463 1.00 82.12 77 SER A CA 1
ATOM 544 C C . SER A 1 77 ? 13.136 -23.231 16.036 1.00 82.12 77 SER A C 1
ATOM 546 O O . SER A 1 77 ? 13.901 -22.265 16.124 1.00 82.12 77 SER A O 1
ATOM 548 N N . ASP A 1 78 ? 11.880 -23.087 15.607 1.00 80.44 78 ASP A N 1
ATOM 549 C CA . ASP A 1 78 ? 11.294 -21.782 15.273 1.00 80.44 78 ASP A CA 1
ATOM 550 C C . ASP A 1 78 ? 11.251 -20.785 16.446 1.00 80.44 78 ASP A C 1
ATOM 552 O O . ASP A 1 78 ? 11.075 -19.586 16.226 1.00 80.44 78 ASP A O 1
ATOM 556 N N . GLY A 1 79 ? 11.467 -21.258 17.678 1.00 76.25 79 GLY A N 1
ATOM 557 C CA . GLY A 1 79 ? 11.554 -20.439 18.884 1.00 76.25 79 GLY A CA 1
ATOM 558 C C . GLY A 1 79 ? 12.638 -19.360 18.825 1.00 76.25 79 GLY A C 1
ATOM 559 O O . GLY A 1 79 ? 12.513 -18.349 19.503 1.00 76.25 79 GLY A O 1
ATOM 560 N N . VAL A 1 80 ? 13.664 -19.505 17.975 1.00 77.88 80 VAL A N 1
ATOM 561 C CA . VAL A 1 80 ? 14.683 -18.454 17.765 1.00 77.88 80 VAL A CA 1
ATOM 562 C C . VAL A 1 80 ? 14.102 -17.163 17.168 1.00 77.88 80 VAL A C 1
ATOM 564 O O . VAL A 1 80 ? 14.676 -16.091 17.336 1.00 77.88 80 VAL A O 1
ATOM 567 N N . TRP A 1 81 ? 12.952 -17.255 16.495 1.00 84.81 81 TRP A N 1
ATOM 568 C CA . TRP A 1 81 ? 12.264 -16.129 15.859 1.00 84.81 81 TRP A CA 1
ATOM 569 C C . TRP A 1 81 ? 11.115 -15.575 16.703 1.00 84.81 81 TRP A C 1
ATOM 571 O O . TRP A 1 81 ? 10.431 -14.652 16.269 1.00 84.81 81 TRP A O 1
ATOM 581 N N . ARG A 1 82 ? 10.855 -16.160 17.876 1.00 73.50 82 ARG A N 1
ATOM 582 C CA . ARG A 1 82 ? 9.639 -15.933 18.659 1.00 73.50 82 ARG A CA 1
ATOM 583 C C . ARG A 1 82 ? 9.967 -15.572 20.096 1.00 73.50 82 ARG A C 1
ATOM 585 O O . ARG A 1 82 ? 10.975 -15.996 20.649 1.00 73.50 82 ARG A O 1
ATOM 592 N N . ARG A 1 83 ? 9.048 -14.845 20.726 1.00 61.88 83 ARG A N 1
ATOM 593 C CA . ARG A 1 83 ? 9.100 -14.605 22.165 1.00 61.88 83 ARG A CA 1
ATOM 594 C C . ARG A 1 83 ? 8.739 -15.888 22.915 1.00 61.88 83 ARG A C 1
ATOM 596 O O . ARG A 1 83 ? 7.703 -16.490 22.630 1.00 61.88 83 ARG A O 1
ATOM 603 N N . ASP A 1 84 ? 9.582 -16.293 23.861 1.00 50.62 84 ASP A N 1
ATOM 604 C CA . ASP A 1 84 ? 9.325 -17.417 24.768 1.00 50.62 84 ASP A CA 1
ATOM 605 C C . ASP A 1 84 ? 9.102 -16.890 26.198 1.00 50.62 84 ASP A C 1
ATOM 607 O O . ASP A 1 84 ? 10.071 -16.581 26.898 1.00 50.62 84 ASP A O 1
ATOM 611 N N . PRO A 1 85 ? 7.840 -16.799 26.662 1.00 42.81 85 PRO A N 1
ATOM 612 C CA . PRO A 1 85 ? 7.514 -16.325 28.008 1.00 42.81 85 PRO A CA 1
ATOM 613 C C . PRO A 1 85 ? 8.068 -17.216 29.130 1.00 42.81 85 PRO A C 1
ATOM 615 O O . PRO A 1 85 ? 8.146 -16.781 30.276 1.00 42.81 85 PRO A O 1
ATOM 618 N N . SER A 1 86 ? 8.430 -18.468 28.827 1.00 37.91 86 SER A N 1
ATOM 619 C CA . SER A 1 86 ? 8.901 -19.446 29.812 1.00 37.91 86 SER A CA 1
ATOM 620 C C . SER A 1 86 ? 10.413 -19.389 30.066 1.00 37.91 86 SER A C 1
ATOM 622 O O . SER A 1 86 ? 10.893 -19.985 31.032 1.00 37.91 86 SER A O 1
ATOM 624 N N . ASN A 1 87 ? 11.167 -18.640 29.249 1.00 40.34 87 ASN A N 1
ATOM 625 C CA . ASN A 1 87 ? 12.616 -18.493 29.380 1.00 40.34 87 ASN A CA 1
ATOM 626 C C . ASN A 1 87 ? 13.096 -17.057 29.049 1.00 40.34 87 ASN A C 1
ATOM 628 O O . ASN A 1 87 ? 13.538 -16.788 27.927 1.00 40.34 87 ASN A O 1
ATOM 632 N N . PRO A 1 88 ? 13.092 -16.135 30.035 1.00 37.25 88 PRO A N 1
ATOM 633 C CA . PRO A 1 88 ? 13.456 -14.720 29.855 1.00 37.25 88 PRO A CA 1
ATOM 634 C C . PRO A 1 88 ? 14.908 -14.472 29.410 1.00 37.25 88 PRO A C 1
ATOM 636 O O . PRO A 1 88 ? 15.247 -13.377 28.969 1.00 37.25 88 PRO A O 1
ATOM 639 N N . ALA A 1 89 ? 15.789 -15.478 29.495 1.00 40.59 89 ALA A N 1
ATOM 640 C CA . ALA A 1 89 ? 17.177 -15.384 29.030 1.00 40.59 89 ALA A CA 1
ATOM 641 C C . ALA A 1 89 ? 17.309 -15.341 27.490 1.00 40.59 89 ALA A C 1
ATOM 643 O O . ALA A 1 89 ? 18.416 -15.200 26.963 1.00 40.59 89 ALA A O 1
ATOM 644 N N . ASN A 1 90 ? 16.195 -15.473 26.764 1.00 42.34 90 ASN A N 1
ATOM 645 C CA . ASN A 1 90 ? 16.133 -15.342 25.311 1.00 42.34 90 ASN A CA 1
ATOM 646 C C . ASN A 1 90 ? 15.821 -13.913 24.820 1.00 42.34 90 ASN A C 1
ATOM 648 O O . ASN A 1 90 ? 15.850 -13.722 23.608 1.00 42.34 90 ASN A O 1
ATOM 652 N N . ASP A 1 91 ? 15.557 -12.938 25.707 1.00 43.16 91 ASP A N 1
ATOM 653 C CA . ASP A 1 91 ? 14.869 -11.687 25.322 1.00 43.16 91 ASP A CA 1
ATOM 654 C C . ASP A 1 91 ? 15.704 -10.379 25.218 1.00 43.16 91 ASP A C 1
ATOM 656 O O . ASP A 1 91 ? 15.212 -9.467 24.561 1.00 43.16 91 ASP A O 1
ATOM 660 N N . PRO A 1 92 ? 16.946 -10.190 25.729 1.00 46.44 92 PRO A N 1
ATOM 661 C CA . PRO A 1 92 ? 17.668 -8.958 25.413 1.00 46.44 92 PRO A CA 1
ATOM 662 C C . PRO A 1 92 ? 18.546 -9.123 24.170 1.00 46.44 92 PRO A C 1
ATOM 664 O O . PRO A 1 92 ? 19.467 -9.944 24.115 1.00 46.44 92 PRO A O 1
ATOM 667 N N . VAL A 1 93 ? 18.259 -8.281 23.181 1.00 47.41 93 VAL A N 1
ATOM 668 C CA . VAL A 1 93 ? 19.120 -7.980 22.038 1.00 47.41 93 VAL A CA 1
ATOM 669 C C . VAL A 1 93 ? 20.515 -7.564 22.539 1.00 47.41 93 VAL A C 1
ATOM 671 O O . VAL A 1 93 ? 20.636 -6.750 23.454 1.00 47.41 93 VAL A O 1
ATOM 674 N N . LEU A 1 94 ? 21.576 -8.141 21.969 1.00 49.44 94 LEU A N 1
ATOM 675 C CA . LEU A 1 94 ? 22.959 -7.909 22.405 1.00 49.44 94 LEU A CA 1
ATOM 676 C C . LEU A 1 94 ? 23.595 -6.778 21.578 1.00 49.44 94 LEU A C 1
ATOM 678 O O . LEU A 1 94 ? 23.570 -6.849 20.351 1.00 49.44 94 LEU A O 1
ATOM 682 N N . ASP A 1 95 ? 24.165 -5.760 22.236 1.00 42.38 95 ASP A N 1
ATOM 683 C CA . ASP A 1 95 ? 24.788 -4.583 21.601 1.00 42.38 95 ASP A CA 1
ATOM 684 C C . ASP A 1 95 ? 26.326 -4.565 21.735 1.00 42.38 95 ASP A C 1
ATOM 686 O O . ASP A 1 95 ? 26.915 -5.078 22.693 1.00 42.38 95 ASP A O 1
ATOM 690 N N . GLN A 1 96 ? 26.981 -3.948 20.755 1.00 42.69 96 GLN A N 1
ATOM 691 C CA . GLN A 1 96 ? 28.420 -3.766 20.602 1.00 42.69 96 GLN A CA 1
ATOM 692 C C . GLN A 1 96 ? 28.938 -2.586 21.448 1.00 42.69 96 GLN A C 1
ATOM 694 O O . GLN A 1 96 ? 29.440 -1.589 20.938 1.00 42.69 96 GLN A O 1
ATOM 699 N N . GLY A 1 97 ? 28.882 -2.710 22.776 1.00 41.62 97 GLY A N 1
ATOM 700 C CA . GLY A 1 97 ? 29.778 -1.948 23.657 1.00 41.62 97 GLY A CA 1
ATOM 701 C C . GLY A 1 97 ? 29.413 -0.497 24.008 1.00 41.62 97 GLY A C 1
ATOM 702 O O . GLY A 1 97 ? 30.312 0.235 24.425 1.00 41.62 97 GLY A O 1
ATOM 703 N N . VAL A 1 98 ? 28.144 -0.076 23.957 1.00 31.38 98 VAL A N 1
ATOM 704 C CA . VAL A 1 98 ? 27.700 1.179 24.596 1.00 31.38 98 VAL A CA 1
ATOM 705 C C . VAL A 1 98 ? 26.473 0.923 25.473 1.00 31.38 98 VAL A C 1
ATOM 707 O O . VAL A 1 98 ? 25.444 0.445 25.024 1.00 31.38 98 VAL A O 1
ATOM 710 N N . SER A 1 99 ? 26.554 1.263 26.758 1.00 36.72 99 SER A N 1
ATOM 711 C CA . SER A 1 99 ? 25.388 1.288 27.643 1.00 36.72 99 SER A CA 1
ATOM 712 C C . SER A 1 99 ? 24.520 2.521 27.344 1.00 36.72 99 SER A C 1
ATOM 714 O O . SER A 1 99 ? 24.822 3.599 27.858 1.00 36.72 99 SER A O 1
ATOM 716 N N . VAL A 1 100 ? 23.457 2.367 26.538 1.00 27.95 100 VAL A N 1
ATOM 717 C CA . VAL A 1 100 ? 22.341 3.330 26.397 1.00 27.95 100 VAL A CA 1
ATOM 718 C C . VAL A 1 100 ? 20.996 2.602 26.193 1.00 27.95 100 VAL A C 1
ATOM 720 O O . VAL A 1 100 ? 20.861 1.800 25.283 1.00 27.95 100 VAL A O 1
ATOM 723 N N . ALA A 1 101 ? 20.028 2.989 27.034 1.00 27.84 101 ALA A N 1
ATOM 724 C CA . ALA A 1 101 ? 18.559 2.853 27.010 1.00 27.84 101 ALA A CA 1
ATOM 725 C C . ALA A 1 101 ? 17.860 1.460 26.971 1.00 27.84 101 ALA A C 1
ATOM 727 O O . ALA A 1 101 ? 18.325 0.538 26.314 1.00 27.84 101 ALA A O 1
ATOM 728 N N . PRO A 1 102 ? 16.698 1.304 27.653 1.00 31.94 102 PRO A N 1
ATOM 729 C CA . PRO A 1 102 ? 16.040 0.019 27.934 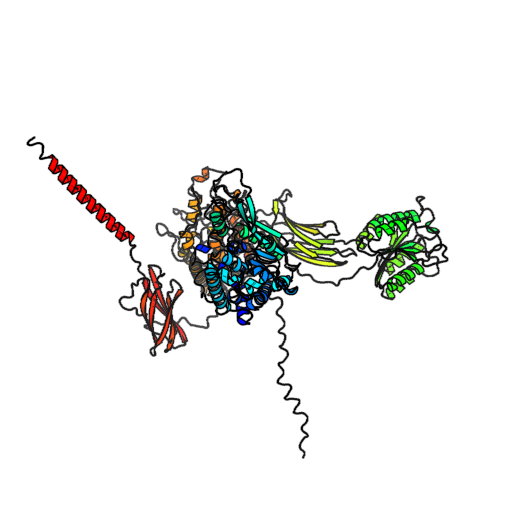1.00 31.94 102 PRO A CA 1
ATOM 730 C C . PRO A 1 102 ? 14.980 -0.419 26.893 1.00 31.94 102 PRO A C 1
ATOM 732 O O . PRO A 1 102 ? 14.123 -1.234 27.218 1.00 31.94 102 PRO A O 1
ATOM 735 N N . ASP A 1 103 ? 15.000 0.096 25.659 1.00 40.72 103 ASP A N 1
ATOM 736 C CA . ASP A 1 103 ? 13.984 -0.211 24.629 1.00 40.72 103 ASP A CA 1
ATOM 737 C C . ASP A 1 103 ? 14.406 -1.346 23.677 1.00 40.72 103 ASP A C 1
ATOM 739 O O . ASP A 1 103 ? 14.729 -1.129 22.508 1.00 40.72 103 ASP A O 1
ATOM 743 N N . LEU A 1 104 ? 14.426 -2.588 24.163 1.00 42.44 104 LEU A N 1
ATOM 744 C CA . LEU A 1 104 ? 14.652 -3.762 23.308 1.00 42.44 104 LEU A CA 1
ATOM 745 C C . LEU A 1 104 ? 13.677 -4.899 23.653 1.00 42.44 104 LEU A C 1
ATOM 747 O O . LEU A 1 104 ? 14.094 -6.024 23.892 1.00 42.44 104 LEU A O 1
ATOM 751 N N . SER A 1 105 ? 12.369 -4.615 23.664 1.00 50.72 105 SER A N 1
ATOM 752 C CA . SER A 1 105 ? 11.312 -5.617 23.896 1.00 50.72 105 SER A CA 1
ATOM 753 C C . SER A 1 105 ? 10.823 -6.326 22.617 1.00 50.72 105 SER A C 1
ATOM 755 O O . SER A 1 105 ? 9.825 -7.043 22.679 1.00 50.72 105 SER A O 1
ATOM 757 N N . THR A 1 106 ? 11.485 -6.133 21.468 1.00 61.09 106 THR A N 1
ATOM 758 C CA . THR A 1 106 ? 11.089 -6.710 20.167 1.00 61.09 106 THR A CA 1
ATOM 759 C C . THR A 1 106 ? 12.134 -7.675 19.611 1.00 61.09 106 THR A C 1
ATOM 761 O O . THR A 1 106 ? 13.324 -7.358 19.520 1.00 61.09 106 THR A O 1
ATOM 764 N N . THR A 1 107 ? 11.670 -8.849 19.192 1.00 73.12 107 THR A N 1
ATOM 765 C CA . THR A 1 107 ? 12.463 -9.929 18.594 1.00 73.12 107 THR A CA 1
ATOM 766 C C . THR A 1 107 ? 13.002 -9.554 17.205 1.00 73.12 107 THR A C 1
ATOM 768 O O . THR A 1 107 ? 12.514 -8.637 16.538 1.00 73.12 107 THR A O 1
ATOM 771 N N . PHE A 1 108 ? 14.000 -10.297 16.714 1.00 83.00 108 PHE A N 1
ATOM 772 C CA . PHE A 1 108 ? 14.552 -10.111 15.363 1.00 83.00 108 PHE A CA 1
ATOM 773 C C . PHE A 1 108 ? 13.474 -10.198 14.275 1.00 83.00 108 PHE A C 1
ATOM 775 O O . PHE A 1 108 ? 13.446 -9.374 13.360 1.00 83.00 108 PHE A O 1
ATOM 782 N N . ALA A 1 109 ? 12.563 -11.171 14.386 1.00 83.88 109 ALA A N 1
ATOM 783 C CA . ALA A 1 109 ? 11.487 -11.348 13.420 1.00 83.88 109 ALA A CA 1
ATOM 784 C C . ALA A 1 109 ? 10.496 -10.178 13.449 1.00 83.88 109 ALA A C 1
ATOM 786 O O . ALA A 1 109 ? 10.127 -9.683 12.389 1.00 83.88 109 ALA A O 1
ATOM 787 N N . GLU A 1 110 ? 10.129 -9.668 14.628 1.00 80.19 110 GLU A N 1
ATOM 788 C CA . GLU A 1 110 ? 9.249 -8.496 14.753 1.00 80.19 110 GLU A CA 1
ATOM 789 C C . GLU A 1 110 ? 9.852 -7.250 14.091 1.00 80.19 110 GLU A C 1
ATOM 791 O O . GLU A 1 110 ? 9.145 -6.516 13.403 1.00 80.19 110 GLU A O 1
ATOM 796 N N . ARG A 1 111 ? 11.170 -7.043 14.202 1.00 80.62 111 ARG A N 1
ATOM 797 C CA . ARG A 1 111 ? 11.867 -5.928 13.533 1.00 80.62 111 ARG A CA 1
ATOM 798 C C . ARG A 1 111 ? 11.855 -6.048 12.013 1.00 80.62 111 ARG A C 1
ATOM 800 O O . ARG A 1 111 ? 11.673 -5.052 11.318 1.00 80.62 111 ARG A O 1
ATOM 807 N N . VAL A 1 112 ? 12.029 -7.259 11.490 1.00 83.88 112 VAL A N 1
ATOM 808 C CA . VAL A 1 112 ? 11.945 -7.521 10.047 1.00 83.88 112 VAL A CA 1
ATOM 809 C C . VAL A 1 112 ? 10.502 -7.372 9.544 1.00 83.88 112 VAL A C 1
ATOM 811 O O . VAL A 1 112 ? 10.278 -6.784 8.487 1.00 83.88 112 VAL A O 1
ATOM 814 N N . LEU A 1 113 ? 9.517 -7.835 10.315 1.00 87.75 113 LEU A N 1
ATOM 815 C CA . LEU A 1 113 ? 8.089 -7.784 9.974 1.00 87.75 113 LEU A CA 1
ATOM 816 C C . LEU A 1 113 ? 7.436 -6.415 10.229 1.00 87.75 113 LEU A C 1
ATOM 818 O O . LEU A 1 113 ? 6.319 -6.160 9.768 1.00 87.75 113 LEU A O 1
ATOM 822 N N . ALA A 1 114 ? 8.135 -5.490 10.891 1.00 80.00 114 ALA A N 1
ATOM 823 C CA . ALA A 1 114 ? 7.740 -4.084 10.982 1.00 80.00 114 ALA A CA 1
ATOM 824 C C . ALA A 1 114 ? 7.748 -3.373 9.610 1.00 80.00 114 ALA A C 1
ATOM 826 O O . ALA A 1 114 ? 7.177 -2.292 9.461 1.00 80.00 114 ALA A O 1
ATOM 827 N N . VAL A 1 115 ? 8.366 -3.975 8.587 1.00 78.62 115 VAL A N 1
ATOM 828 C CA . VAL A 1 115 ? 8.289 -3.505 7.199 1.00 78.62 115 VAL A CA 1
ATOM 829 C C . VAL A 1 115 ? 6.847 -3.640 6.688 1.00 78.62 115 VAL A C 1
ATOM 831 O O . VAL A 1 115 ? 6.282 -4.734 6.665 1.00 78.62 115 VAL A O 1
ATOM 834 N N . GLN A 1 116 ? 6.243 -2.525 6.267 1.00 77.38 116 GLN A N 1
ATOM 835 C CA . GLN A 1 116 ? 4.890 -2.510 5.695 1.00 77.38 116 GLN A CA 1
ATOM 836 C C . GLN A 1 116 ? 4.796 -3.383 4.438 1.00 77.38 116 GLN A C 1
ATOM 838 O O . GLN A 1 116 ? 5.746 -3.460 3.663 1.00 77.38 116 GLN A O 1
ATOM 843 N N . GLY A 1 117 ? 3.642 -4.024 4.238 1.00 76.25 117 GLY A N 1
ATOM 844 C CA . GLY A 1 117 ? 3.416 -4.925 3.105 1.00 76.25 117 GLY A CA 1
ATOM 845 C C . GLY A 1 117 ? 4.042 -6.312 3.271 1.00 76.25 117 GLY A C 1
ATOM 846 O O . GLY A 1 117 ? 4.076 -7.067 2.311 1.00 76.25 117 GLY A O 1
ATOM 847 N N . THR A 1 118 ? 4.534 -6.669 4.463 1.00 87.12 118 THR A N 1
ATOM 848 C CA . THR A 1 118 ? 5.040 -8.023 4.754 1.00 87.12 118 THR A CA 1
ATOM 849 C C . THR A 1 118 ? 4.048 -8.858 5.548 1.00 87.12 118 THR A C 1
ATOM 851 O O . THR A 1 118 ? 3.270 -8.323 6.342 1.00 87.12 118 THR A O 1
ATOM 854 N N . VAL A 1 119 ? 4.131 -10.177 5.385 1.00 89.62 119 VAL A N 1
ATOM 855 C CA . VAL A 1 119 ? 3.509 -11.175 6.263 1.00 89.62 119 VAL A CA 1
ATOM 856 C C . VAL A 1 119 ? 4.542 -12.233 6.655 1.00 89.62 119 VAL A C 1
ATOM 858 O O . VAL A 1 119 ? 5.312 -12.683 5.811 1.00 89.62 119 VAL A O 1
ATOM 861 N N . GLY A 1 120 ? 4.587 -12.607 7.935 1.00 92.56 120 GLY A N 1
ATOM 862 C CA . GLY A 1 120 ? 5.633 -13.466 8.486 1.00 92.56 120 GLY A CA 1
ATOM 863 C C . GLY A 1 120 ? 5.228 -14.920 8.676 1.00 92.56 120 GLY A C 1
ATOM 864 O O . GLY A 1 120 ? 4.137 -15.220 9.163 1.00 92.56 120 GLY A O 1
ATOM 865 N N . PHE A 1 121 ? 6.156 -15.826 8.375 1.00 95.19 121 PHE A N 1
ATOM 866 C CA . PHE A 1 121 ? 6.019 -17.256 8.635 1.00 95.19 121 PHE A CA 1
ATOM 867 C C . PHE A 1 121 ? 7.325 -17.844 9.172 1.00 95.19 121 PHE A C 1
ATOM 869 O O . PHE A 1 121 ? 8.394 -17.464 8.707 1.00 95.19 121 PHE A O 1
ATOM 876 N N . SER A 1 122 ? 7.262 -18.793 10.104 1.00 94.00 122 SER A N 1
ATOM 877 C CA . SER A 1 122 ? 8.403 -19.620 10.506 1.00 94.00 122 SER A CA 1
ATOM 878 C C . SER A 1 122 ? 8.259 -21.043 9.990 1.00 94.00 122 SER A C 1
ATOM 880 O O . SER A 1 122 ? 7.169 -21.618 10.006 1.00 94.00 122 SER A O 1
ATOM 882 N N . PHE A 1 123 ? 9.381 -21.618 9.570 1.00 95.38 123 PHE A N 1
ATOM 883 C CA . PHE A 1 123 ? 9.494 -23.021 9.196 1.00 95.38 123 PHE A CA 1
ATOM 884 C C . PHE A 1 123 ? 10.316 -23.777 10.247 1.00 95.38 123 PHE A C 1
ATOM 886 O O . PHE A 1 123 ? 11.498 -23.479 10.440 1.00 95.38 123 PHE A O 1
ATOM 893 N N . ASP A 1 124 ? 9.681 -24.730 10.932 1.00 92.06 124 ASP A N 1
ATOM 894 C CA . ASP A 1 124 ? 10.289 -25.562 11.974 1.00 92.06 124 ASP A CA 1
ATOM 895 C C . ASP A 1 124 ? 10.609 -26.950 11.427 1.00 92.06 124 ASP A C 1
ATOM 897 O O . ASP A 1 124 ? 9.712 -27.737 11.154 1.00 92.06 124 ASP A O 1
ATOM 901 N N . TYR A 1 125 ? 11.889 -27.274 11.292 1.00 90.06 125 TYR A N 1
ATOM 902 C CA . TYR A 1 125 ? 12.342 -28.604 10.891 1.00 90.06 125 TYR A CA 1
ATOM 903 C C . TYR A 1 125 ? 13.162 -29.293 11.991 1.00 90.06 125 TYR A C 1
ATOM 905 O O . TYR A 1 125 ? 13.880 -30.261 11.729 1.00 90.06 125 TYR A O 1
ATOM 913 N N . SER A 1 126 ? 13.066 -28.815 13.236 1.00 85.69 126 SER A N 1
ATOM 914 C CA . SER A 1 126 ? 13.838 -29.298 14.390 1.00 85.69 126 SER A CA 1
ATOM 915 C C . SER A 1 126 ? 13.825 -30.824 14.555 1.00 85.69 126 SER A C 1
ATOM 917 O O . SER A 1 126 ? 14.865 -31.410 14.859 1.00 85.69 126 SER A O 1
ATOM 919 N N . ALA A 1 127 ? 12.700 -31.483 14.255 1.00 81.94 127 ALA A N 1
ATOM 920 C CA . ALA A 1 127 ? 12.555 -32.941 14.306 1.00 81.94 127 ALA A CA 1
ATOM 921 C C . ALA A 1 127 ? 13.479 -33.706 13.332 1.00 81.94 127 ALA A C 1
ATOM 923 O O . ALA A 1 127 ? 13.875 -34.832 13.624 1.00 81.94 127 ALA A O 1
ATOM 924 N N . ALA A 1 128 ? 13.846 -33.095 12.202 1.00 83.56 128 ALA A N 1
ATOM 925 C CA . ALA A 1 128 ? 14.676 -33.692 11.152 1.00 83.56 128 ALA A CA 1
ATOM 926 C C . ALA A 1 128 ? 16.090 -33.080 11.070 1.00 83.56 128 ALA A C 1
ATOM 928 O O . ALA A 1 128 ? 16.923 -33.533 10.282 1.00 83.56 128 ALA A O 1
ATOM 929 N N . ALA A 1 129 ? 16.398 -32.052 11.876 1.00 75.50 129 ALA A N 1
ATOM 930 C CA . ALA A 1 129 ? 17.592 -31.205 11.734 1.00 75.50 129 ALA A CA 1
ATOM 931 C C . ALA A 1 129 ? 18.938 -31.964 11.746 1.00 75.50 129 ALA A C 1
ATOM 933 O O . ALA A 1 129 ? 19.938 -31.459 11.235 1.00 75.50 129 ALA A O 1
ATOM 934 N N . LEU A 1 130 ? 18.980 -33.183 12.292 1.00 75.56 130 LEU A N 1
ATOM 935 C CA . LEU A 1 130 ? 20.172 -34.038 12.322 1.00 75.56 130 LEU A CA 1
ATOM 936 C C . LEU A 1 130 ? 20.420 -34.832 11.020 1.00 75.56 130 LEU A C 1
ATOM 938 O O . LEU A 1 130 ? 21.381 -35.601 10.969 1.00 75.56 130 LEU A O 1
ATOM 942 N N . GLN A 1 131 ? 19.602 -34.641 9.976 1.00 76.38 131 GLN A N 1
ATOM 943 C CA . GLN A 1 131 ? 19.689 -35.333 8.677 1.00 76.38 131 GLN A CA 1
ATOM 944 C C . GLN A 1 131 ? 19.519 -34.384 7.467 1.00 76.38 131 GLN A C 1
ATOM 946 O O . GLN A 1 131 ? 19.029 -34.781 6.411 1.00 76.38 131 GLN A O 1
ATOM 951 N N . TRP A 1 132 ? 19.948 -33.123 7.595 1.00 71.44 132 TRP A N 1
ATOM 952 C CA . TRP A 1 132 ? 19.622 -32.024 6.664 1.00 71.44 132 TRP A CA 1
ATOM 953 C C . TRP A 1 132 ? 19.936 -32.222 5.176 1.00 71.44 132 TRP A C 1
ATOM 955 O O . TRP A 1 132 ? 19.326 -31.555 4.345 1.00 71.44 132 TRP A O 1
ATOM 965 N N . VAL A 1 133 ? 20.849 -33.130 4.829 1.00 67.62 133 VAL A N 1
ATOM 966 C CA . VAL A 1 133 ? 21.210 -33.418 3.431 1.00 67.62 133 VAL A CA 1
ATOM 967 C C . VAL A 1 133 ? 20.223 -34.385 2.769 1.00 67.62 133 VAL A C 1
ATOM 969 O O . VAL A 1 133 ? 20.045 -34.347 1.555 1.00 67.62 133 VAL A O 1
ATOM 972 N N . THR A 1 134 ? 19.591 -35.270 3.544 1.00 72.50 134 THR A N 1
ATOM 973 C CA . THR A 1 134 ? 18.848 -36.423 2.999 1.00 72.50 134 THR A CA 1
ATOM 974 C C . THR A 1 134 ? 17.377 -36.463 3.394 1.00 72.50 134 THR A C 1
ATOM 976 O O . THR A 1 134 ? 16.603 -37.165 2.746 1.00 72.50 134 THR A O 1
ATOM 979 N N . ASP A 1 135 ? 16.971 -35.709 4.418 1.00 84.25 135 ASP A N 1
ATOM 980 C CA . ASP A 1 135 ? 15.608 -35.776 4.935 1.00 84.25 135 ASP A CA 1
ATOM 981 C C . ASP A 1 135 ? 14.626 -34.903 4.122 1.00 84.25 135 ASP A C 1
ATOM 983 O O . ASP A 1 135 ? 14.823 -33.682 4.006 1.00 84.25 135 ASP A O 1
ATOM 987 N N . PRO A 1 136 ? 13.543 -35.484 3.565 1.00 84.75 136 PRO A N 1
ATOM 988 C CA . PRO A 1 136 ? 12.556 -34.734 2.795 1.00 84.75 136 PRO A CA 1
ATOM 989 C C . PRO A 1 136 ? 11.778 -33.702 3.624 1.00 84.75 136 PRO A C 1
ATOM 991 O O . PRO A 1 136 ? 11.243 -32.754 3.045 1.00 84.75 136 PRO A O 1
ATOM 994 N N . ALA A 1 137 ? 11.757 -33.821 4.956 1.00 86.81 137 ALA A N 1
ATOM 995 C CA . ALA A 1 137 ? 11.112 -32.862 5.848 1.00 86.81 137 ALA A CA 1
ATOM 996 C C . ALA A 1 137 ? 11.869 -31.525 5.962 1.00 86.81 137 ALA A C 1
ATOM 998 O O . ALA A 1 137 ? 11.382 -30.612 6.624 1.00 86.81 137 ALA A O 1
ATOM 999 N N . ILE A 1 138 ? 13.036 -31.375 5.322 1.00 89.50 138 ILE A N 1
ATOM 1000 C CA . ILE A 1 138 ? 13.829 -30.138 5.361 1.00 89.50 138 ILE A CA 1
ATOM 1001 C C . ILE A 1 138 ? 13.715 -29.386 4.037 1.00 89.50 138 ILE A C 1
ATOM 1003 O O . ILE A 1 138 ? 12.817 -28.564 3.883 1.00 89.50 138 ILE A O 1
ATOM 1007 N N . ALA A 1 139 ? 14.597 -29.642 3.068 1.00 90.25 139 ALA A N 1
ATOM 1008 C CA . ALA A 1 139 ? 14.669 -28.828 1.854 1.00 90.25 139 ALA A CA 1
ATOM 1009 C C . ALA A 1 139 ? 13.480 -29.052 0.892 1.00 90.25 139 ALA A C 1
ATOM 1011 O O . ALA A 1 139 ? 12.943 -28.062 0.387 1.00 90.25 139 ALA A O 1
ATOM 1012 N N . PRO A 1 140 ? 12.998 -30.290 0.652 1.00 91.12 140 PRO A N 1
ATOM 1013 C CA . PRO A 1 140 ? 11.795 -30.506 -0.160 1.00 91.12 140 PRO A CA 1
ATOM 1014 C C . PRO A 1 140 ? 10.518 -29.925 0.468 1.00 91.12 140 PRO A C 1
ATOM 1016 O O . PRO A 1 140 ? 9.741 -29.255 -0.220 1.00 91.12 140 PRO A O 1
ATOM 1019 N N . ALA A 1 141 ? 10.321 -30.116 1.775 1.00 93.44 141 ALA A N 1
ATOM 1020 C CA . ALA A 1 141 ? 9.213 -29.520 2.520 1.00 93.44 141 ALA A CA 1
ATOM 1021 C C . ALA A 1 141 ? 9.269 -27.980 2.508 1.00 93.44 141 ALA A C 1
ATOM 1023 O O . ALA A 1 141 ? 8.277 -27.332 2.167 1.00 93.44 141 ALA A O 1
ATOM 1024 N N . LEU A 1 142 ? 10.444 -27.389 2.767 1.00 95.50 142 LEU A N 1
ATOM 1025 C CA . LEU A 1 142 ? 10.675 -25.944 2.660 1.00 95.50 142 LEU A CA 1
ATOM 1026 C C . LEU A 1 142 ? 10.346 -25.428 1.255 1.00 95.50 142 LEU A C 1
ATOM 1028 O O . LEU A 1 142 ? 9.711 -24.385 1.099 1.00 95.50 142 LEU A O 1
ATOM 1032 N N . GLY A 1 143 ? 10.727 -26.183 0.224 1.00 94.38 143 GLY A N 1
ATOM 1033 C CA . GLY A 1 143 ? 10.399 -25.843 -1.151 1.00 94.38 143 GLY A CA 1
ATOM 1034 C C . GLY A 1 143 ? 8.891 -25.800 -1.410 1.00 94.38 143 GLY A C 1
ATOM 1035 O O . GLY A 1 143 ? 8.406 -24.875 -2.056 1.00 94.38 143 GLY A O 1
ATOM 1036 N N . THR A 1 144 ? 8.141 -26.739 -0.831 1.00 94.50 144 THR A N 1
ATOM 1037 C CA . THR A 1 144 ? 6.675 -26.793 -0.943 1.00 94.50 144 THR A CA 1
ATOM 1038 C C . THR A 1 144 ? 5.997 -25.620 -0.221 1.00 94.50 144 THR A C 1
ATOM 1040 O O . THR A 1 144 ? 5.002 -25.078 -0.710 1.00 94.50 144 THR A O 1
ATOM 1043 N N . VAL A 1 145 ? 6.562 -25.175 0.906 1.00 96.50 145 VAL A N 1
ATOM 1044 C CA . VAL A 1 145 ? 6.126 -23.960 1.613 1.00 96.50 145 VAL A CA 1
ATOM 1045 C C . VAL A 1 145 ? 6.331 -22.721 0.748 1.00 96.50 145 VAL A C 1
ATOM 1047 O O . VAL A 1 145 ? 5.381 -21.968 0.546 1.00 96.50 145 VAL A O 1
ATOM 1050 N N . ILE A 1 146 ? 7.533 -22.533 0.189 1.00 97.00 146 ILE A N 1
ATOM 1051 C CA . ILE A 1 146 ? 7.843 -21.423 -0.732 1.00 97.00 146 ILE A CA 1
ATOM 1052 C C . ILE A 1 146 ? 6.861 -21.424 -1.905 1.00 97.00 146 ILE A C 1
ATOM 1054 O O . ILE A 1 146 ? 6.307 -20.391 -2.276 1.00 97.00 146 ILE A O 1
ATOM 1058 N N . ASP A 1 147 ? 6.609 -22.610 -2.452 1.00 94.06 147 ASP A N 1
ATOM 1059 C CA . ASP A 1 147 ? 5.688 -22.822 -3.551 1.00 94.06 147 ASP A CA 1
ATOM 1060 C C . ASP A 1 147 ? 4.249 -22.414 -3.205 1.00 94.06 147 ASP A C 1
ATOM 1062 O O . ASP A 1 147 ? 3.589 -21.792 -4.038 1.00 94.06 147 ASP A O 1
ATOM 1066 N N . CYS A 1 148 ? 3.765 -22.751 -2.006 1.00 92.75 148 CYS A N 1
ATOM 1067 C CA . CYS A 1 148 ? 2.438 -22.359 -1.534 1.00 92.75 148 CYS A CA 1
ATOM 1068 C C . CYS A 1 148 ? 2.345 -20.852 -1.308 1.00 92.75 148 CYS A C 1
ATOM 1070 O O . CYS A 1 148 ? 1.476 -20.213 -1.898 1.00 92.75 148 CYS A O 1
ATOM 1072 N N . LEU A 1 149 ? 3.275 -20.293 -0.527 1.00 93.25 149 LEU A N 1
ATOM 1073 C CA . LEU A 1 149 ? 3.275 -18.881 -0.156 1.00 93.25 149 LEU A CA 1
ATOM 1074 C C . LEU A 1 149 ? 3.306 -17.988 -1.396 1.00 93.25 149 LEU A C 1
ATOM 1076 O O . LEU A 1 149 ? 2.415 -17.155 -1.548 1.00 93.25 149 LEU A O 1
ATOM 1080 N N . ALA A 1 150 ? 4.234 -18.244 -2.326 1.00 87.00 150 ALA A N 1
ATOM 1081 C CA . ALA A 1 150 ? 4.352 -17.470 -3.560 1.00 87.00 150 ALA A CA 1
ATOM 1082 C C . ALA A 1 150 ? 3.087 -17.521 -4.431 1.00 87.00 150 ALA A C 1
ATOM 1084 O O . ALA A 1 150 ? 2.736 -16.541 -5.082 1.00 87.00 150 ALA A O 1
ATOM 1085 N N . ARG A 1 151 ? 2.377 -18.658 -4.443 1.00 84.56 151 ARG A N 1
ATOM 1086 C CA . ARG A 1 151 ? 1.103 -18.778 -5.168 1.00 84.56 151 ARG A CA 1
ATOM 1087 C C . ARG A 1 151 ? -0.023 -18.020 -4.478 1.00 84.56 151 ARG A C 1
ATOM 1089 O O . ARG A 1 151 ? -0.780 -17.339 -5.154 1.00 84.56 151 ARG A O 1
ATOM 1096 N N . THR A 1 152 ? -0.149 -18.146 -3.157 1.00 80.12 152 THR A N 1
ATOM 1097 C CA . THR A 1 152 ? -1.244 -17.516 -2.403 1.00 80.12 152 THR A CA 1
ATOM 1098 C C . THR A 1 152 ? -1.151 -15.997 -2.406 1.00 80.12 152 THR A C 1
ATOM 1100 O O . THR A 1 152 ? -2.165 -15.328 -2.580 1.00 80.12 152 THR A O 1
ATOM 1103 N N . THR A 1 153 ? 0.062 -15.452 -2.288 1.00 76.88 153 THR A N 1
ATOM 1104 C CA . THR A 1 153 ? 0.287 -14.005 -2.277 1.00 76.88 153 THR A CA 1
ATOM 1105 C C . THR A 1 153 ? 0.491 -13.414 -3.664 1.00 76.88 153 THR A C 1
ATOM 1107 O O . THR A 1 153 ? 0.487 -12.197 -3.788 1.00 76.88 153 THR A O 1
ATOM 1110 N N . SER A 1 154 ? 0.712 -14.237 -4.697 1.00 76.81 154 SER A N 1
ATOM 1111 C CA . SER A 1 154 ? 1.167 -13.790 -6.027 1.00 76.81 154 SER A CA 1
ATOM 1112 C C . SER A 1 154 ? 2.448 -12.935 -6.001 1.00 76.81 154 SER A C 1
ATOM 1114 O O . SER A 1 154 ? 2.713 -12.211 -6.951 1.00 76.81 154 SER A O 1
ATOM 1116 N N . ASN A 1 155 ? 3.238 -13.036 -4.927 1.00 83.94 155 ASN A N 1
ATOM 1117 C CA . ASN A 1 155 ? 4.492 -12.314 -4.708 1.00 83.94 155 ASN A CA 1
ATOM 1118 C C . ASN A 1 155 ? 5.601 -13.326 -4.376 1.00 83.94 155 ASN A C 1
ATOM 1120 O O . ASN A 1 155 ? 5.368 -14.291 -3.642 1.00 83.94 155 ASN A O 1
ATOM 1124 N N . ARG A 1 156 ? 6.824 -13.107 -4.857 1.00 92.38 156 ARG A N 1
ATOM 1125 C CA . ARG A 1 156 ? 8.004 -13.898 -4.494 1.00 92.38 156 ARG A CA 1
ATOM 1126 C C . ARG A 1 156 ? 8.307 -13.770 -3.001 1.00 92.38 156 ARG A C 1
ATOM 1128 O O . ARG A 1 156 ? 8.127 -12.729 -2.375 1.00 92.38 156 ARG A O 1
ATOM 1135 N N . VAL A 1 157 ? 8.815 -14.854 -2.429 1.00 96.19 157 VAL A N 1
ATOM 1136 C CA . VAL A 1 157 ? 9.126 -14.974 -1.002 1.00 96.19 157 VAL A CA 1
ATOM 1137 C C . VAL A 1 157 ? 10.471 -14.318 -0.687 1.00 96.19 157 VAL A C 1
ATOM 1139 O O . VAL A 1 157 ? 11.442 -14.490 -1.426 1.00 96.19 157 VAL A O 1
ATOM 1142 N N . VAL A 1 158 ? 10.555 -13.618 0.444 1.00 97.62 158 VAL A N 1
ATOM 1143 C CA . VAL A 1 158 ? 11.825 -13.229 1.075 1.00 97.62 158 VAL A CA 1
ATOM 1144 C C . VAL A 1 158 ? 12.160 -14.269 2.138 1.00 97.62 158 VAL A C 1
ATOM 1146 O O . VAL A 1 158 ? 11.358 -14.507 3.036 1.00 97.62 158 VAL A O 1
ATOM 1149 N N . VAL A 1 159 ? 13.330 -14.899 2.068 1.00 98.12 159 VAL A N 1
ATOM 1150 C CA . VAL A 1 159 ? 13.740 -15.914 3.052 1.00 98.12 159 VAL A CA 1
ATOM 1151 C C . VAL A 1 159 ? 14.787 -15.332 3.995 1.00 98.12 159 VAL A C 1
ATOM 1153 O O . VAL A 1 159 ? 15.795 -14.798 3.544 1.00 98.12 159 VAL A O 1
ATOM 1156 N N . VAL A 1 160 ? 14.576 -15.463 5.302 1.00 97.50 160 VAL A N 1
ATOM 1157 C CA . VAL A 1 160 ? 15.550 -15.123 6.347 1.00 97.50 160 VAL A CA 1
ATOM 1158 C C . VAL A 1 160 ? 16.010 -16.418 6.998 1.00 97.50 160 VAL A C 1
ATOM 1160 O O . VAL A 1 160 ? 15.212 -17.128 7.605 1.00 97.50 160 VAL A O 1
ATOM 1163 N N . ALA A 1 161 ? 17.290 -16.746 6.878 1.00 96.31 161 ALA A N 1
ATOM 1164 C CA . ALA A 1 161 ? 17.811 -18.038 7.289 1.00 96.31 161 ALA A CA 1
ATOM 1165 C C . ALA A 1 161 ? 19.021 -17.904 8.218 1.00 96.31 161 ALA A C 1
ATOM 1167 O O . ALA A 1 161 ? 19.956 -17.154 7.945 1.00 96.31 161 ALA A O 1
ATOM 1168 N N . HIS A 1 162 ? 19.034 -18.668 9.308 1.00 93.81 162 HIS A N 1
ATOM 1169 C CA . HIS A 1 162 ? 20.166 -18.727 10.238 1.00 93.81 162 HIS A CA 1
ATOM 1170 C C . HIS A 1 162 ? 20.927 -20.042 10.098 1.00 93.81 162 HIS A C 1
ATOM 1172 O O . HIS A 1 162 ? 20.318 -21.108 10.009 1.00 93.81 162 HIS A O 1
ATOM 1178 N N . SER A 1 163 ? 22.262 -19.983 10.131 1.00 90.38 163 SER A N 1
ATOM 1179 C CA . SER A 1 163 ? 23.124 -21.167 10.187 1.00 90.38 163 SER A CA 1
ATOM 1180 C C . SER A 1 163 ? 22.797 -22.164 9.056 1.00 90.38 163 SER A C 1
ATOM 1182 O O . SER A 1 163 ? 22.687 -21.771 7.890 1.00 90.38 163 SER A O 1
ATOM 1184 N N . MET A 1 164 ? 22.606 -23.444 9.389 1.00 89.75 164 MET A N 1
ATOM 1185 C CA . MET A 1 164 ? 22.194 -24.522 8.484 1.00 89.75 164 MET A CA 1
ATOM 1186 C C . MET A 1 164 ? 20.876 -24.249 7.737 1.00 89.75 164 MET A C 1
ATOM 1188 O O . MET A 1 164 ? 20.696 -24.766 6.637 1.00 89.75 164 MET A O 1
ATOM 1192 N N . GLY A 1 165 ? 19.990 -23.391 8.255 1.00 91.88 165 GLY A N 1
ATOM 1193 C CA . GLY A 1 165 ? 18.779 -22.974 7.546 1.00 91.88 165 GLY A CA 1
ATOM 1194 C C . GLY A 1 165 ? 19.076 -22.339 6.185 1.00 91.88 165 GLY A C 1
ATOM 1195 O O . GLY A 1 165 ? 18.306 -22.503 5.238 1.00 91.88 165 GLY A O 1
ATOM 1196 N N . GLY A 1 166 ? 20.227 -21.670 6.046 1.00 93.12 166 GLY A N 1
ATOM 1197 C CA . GLY A 1 166 ? 20.671 -21.127 4.762 1.00 93.12 166 GLY A CA 1
ATOM 1198 C C . GLY A 1 166 ? 21.082 -22.221 3.774 1.00 93.12 166 GLY A C 1
ATOM 1199 O O . GLY A 1 166 ? 20.745 -22.129 2.597 1.00 93.12 166 GLY A O 1
ATOM 1200 N N . LEU A 1 167 ? 21.711 -23.305 4.245 1.00 92.12 167 LEU A N 1
ATOM 1201 C CA . LEU A 1 167 ? 22.037 -24.467 3.406 1.00 92.12 167 LEU A CA 1
ATOM 1202 C C . LEU A 1 167 ? 20.771 -25.215 2.968 1.00 92.12 167 LEU A C 1
ATOM 1204 O O . LEU A 1 167 ? 20.643 -25.576 1.799 1.00 92.12 167 LEU A O 1
ATOM 1208 N N . ALA A 1 168 ? 19.808 -25.381 3.880 1.00 92.19 168 ALA A N 1
ATOM 1209 C CA . ALA A 1 168 ? 18.495 -25.942 3.567 1.00 92.19 168 ALA A CA 1
ATOM 1210 C C . ALA A 1 168 ? 17.752 -25.098 2.517 1.00 92.19 168 ALA A C 1
ATOM 1212 O O . ALA A 1 168 ? 17.180 -25.646 1.577 1.00 92.19 168 ALA A O 1
ATOM 1213 N N . THR A 1 169 ? 17.816 -23.767 2.637 1.00 95.31 169 THR A N 1
ATOM 1214 C CA . THR A 1 169 ? 17.246 -22.831 1.655 1.00 95.31 169 THR A CA 1
ATOM 1215 C C . THR A 1 169 ? 17.932 -22.978 0.299 1.00 95.31 169 THR A C 1
ATOM 1217 O O . THR A 1 169 ? 17.262 -23.147 -0.714 1.00 95.31 169 THR A O 1
ATOM 1220 N N . ARG A 1 170 ? 19.267 -22.996 0.269 1.00 92.50 170 ARG A N 1
ATOM 1221 C CA . ARG A 1 170 ? 20.058 -23.182 -0.955 1.00 92.50 170 ARG A CA 1
ATOM 1222 C C . ARG A 1 170 ? 19.705 -24.487 -1.676 1.00 92.50 170 ARG A C 1
ATOM 1224 O O . ARG A 1 170 ? 19.527 -24.490 -2.890 1.00 92.50 170 ARG A O 1
ATOM 1231 N N . LEU A 1 171 ? 19.526 -25.575 -0.924 1.00 91.19 171 LEU A N 1
ATOM 1232 C CA . LEU A 1 171 ? 19.087 -26.863 -1.464 1.00 91.19 171 LEU A CA 1
ATOM 1233 C C . LEU A 1 171 ? 17.625 -26.830 -1.948 1.00 91.19 171 LEU A C 1
ATOM 1235 O O . LEU A 1 171 ? 17.315 -27.396 -2.994 1.00 91.19 171 LEU A O 1
ATOM 1239 N N . ALA A 1 172 ? 16.724 -26.137 -1.243 1.00 93.12 172 ALA A N 1
ATOM 1240 C CA . ALA A 1 172 ? 15.332 -25.983 -1.672 1.00 93.12 172 ALA A CA 1
ATOM 1241 C C . ALA A 1 172 ? 15.230 -25.246 -3.022 1.00 93.12 172 ALA A C 1
ATOM 1243 O O . ALA A 1 172 ? 14.397 -25.603 -3.859 1.00 93.12 172 ALA A O 1
ATOM 1244 N N . LEU A 1 173 ? 16.111 -24.270 -3.263 1.00 93.88 173 LEU A N 1
ATOM 1245 C CA . LEU A 1 173 ? 16.158 -23.440 -4.473 1.00 93.88 173 LEU A CA 1
ATOM 1246 C C . LEU A 1 173 ? 16.946 -24.052 -5.641 1.00 93.88 173 LEU A C 1
ATOM 1248 O O . LEU A 1 173 ? 17.180 -23.372 -6.634 1.00 93.88 173 LEU A O 1
ATOM 1252 N N . ALA A 1 174 ? 17.300 -25.338 -5.573 1.00 85.50 174 ALA A N 1
ATOM 1253 C CA . ALA A 1 174 ? 18.088 -26.025 -6.601 1.00 85.50 174 ALA A CA 1
ATOM 1254 C C . ALA A 1 174 ? 17.466 -26.031 -8.016 1.00 85.50 174 ALA A C 1
ATOM 1256 O O . ALA A 1 174 ? 18.147 -26.367 -8.982 1.00 85.50 174 ALA A O 1
ATOM 1257 N N . THR A 1 175 ? 16.177 -25.703 -8.154 1.00 84.38 175 THR A N 1
ATOM 1258 C CA . THR A 1 175 ? 15.465 -25.699 -9.443 1.00 84.38 175 THR A CA 1
ATOM 1259 C C . THR A 1 175 ? 15.161 -24.267 -9.898 1.00 84.38 175 THR A C 1
ATOM 1261 O O . THR A 1 175 ? 14.724 -23.466 -9.068 1.00 84.38 175 THR A O 1
ATOM 1264 N N . PRO A 1 176 ? 15.307 -23.934 -11.199 1.00 78.44 176 PRO A N 1
ATOM 1265 C CA . PRO A 1 176 ? 15.001 -22.594 -11.712 1.00 78.44 176 PRO A CA 1
ATOM 1266 C C . PRO A 1 176 ? 13.562 -22.143 -11.427 1.00 78.44 176 PRO A C 1
ATOM 1268 O O . PRO A 1 176 ? 13.330 -20.987 -11.087 1.00 78.44 176 PRO A O 1
ATOM 1271 N N . GLU A 1 177 ? 12.598 -23.066 -11.502 1.00 82.06 177 GLU A N 1
ATOM 1272 C CA . GLU A 1 177 ? 11.183 -22.785 -11.225 1.00 82.06 177 GLU A CA 1
ATOM 1273 C C . GLU A 1 177 ? 10.948 -22.330 -9.783 1.00 82.06 177 GLU A C 1
ATOM 1275 O O . GLU A 1 177 ? 10.165 -21.410 -9.542 1.00 82.06 177 GLU A O 1
ATOM 1280 N N . ARG A 1 178 ? 11.634 -22.953 -8.816 1.00 85.94 178 ARG A N 1
ATOM 1281 C CA . ARG A 1 178 ? 11.508 -22.574 -7.407 1.00 85.94 178 ARG A CA 1
ATOM 1282 C C . ARG A 1 178 ? 12.358 -21.356 -7.063 1.00 85.94 178 ARG A C 1
ATOM 1284 O O . ARG A 1 178 ? 11.917 -20.513 -6.287 1.00 85.94 178 ARG A O 1
ATOM 1291 N N . ALA A 1 179 ? 13.527 -21.213 -7.683 1.00 88.19 179 ALA A N 1
ATOM 1292 C CA . ALA A 1 179 ? 14.350 -20.011 -7.577 1.00 88.19 179 ALA A CA 1
ATOM 1293 C C . ALA A 1 179 ? 13.594 -18.753 -8.044 1.00 88.19 179 ALA A C 1
ATOM 1295 O O . ALA A 1 179 ? 13.666 -17.711 -7.394 1.00 88.19 179 ALA A O 1
ATOM 1296 N N . ALA A 1 180 ? 12.787 -18.863 -9.105 1.00 84.94 180 ALA A N 1
ATOM 1297 C CA . ALA A 1 180 ? 11.938 -17.778 -9.599 1.00 84.94 180 ALA A CA 1
ATOM 1298 C C . ALA A 1 180 ? 10.854 -17.325 -8.600 1.00 84.94 180 ALA A C 1
ATOM 1300 O O . ALA A 1 180 ? 10.274 -16.259 -8.777 1.00 84.94 180 ALA A O 1
ATOM 1301 N N . ARG A 1 181 ? 10.588 -18.098 -7.536 1.00 92.12 181 ARG A N 1
ATOM 1302 C CA . ARG A 1 181 ? 9.590 -17.791 -6.497 1.00 92.12 181 ARG A CA 1
ATOM 1303 C C . ARG A 1 181 ? 10.175 -17.127 -5.255 1.00 92.12 181 ARG A C 1
ATOM 1305 O O . ARG A 1 181 ? 9.425 -16.831 -4.332 1.00 92.12 181 ARG A O 1
ATOM 1312 N N . VAL A 1 182 ? 11.487 -16.891 -5.211 1.00 95.25 182 VAL A N 1
ATOM 1313 C CA . VAL A 1 182 ? 12.171 -16.246 -4.076 1.00 95.25 182 VAL A CA 1
ATOM 1314 C C . VAL A 1 182 ? 12.913 -15.017 -4.562 1.00 95.25 182 VAL A C 1
ATOM 1316 O O . VAL A 1 182 ? 13.763 -15.140 -5.431 1.00 95.25 182 VAL A O 1
ATOM 1319 N N . SER A 1 183 ? 12.600 -13.826 -4.058 1.00 92.62 183 SER A N 1
ATOM 1320 C CA . SER A 1 183 ? 13.239 -12.581 -4.517 1.00 92.62 183 SER A CA 1
ATOM 1321 C C . SER A 1 183 ? 14.577 -12.331 -3.825 1.00 92.62 183 SER A C 1
ATOM 1323 O O . SER A 1 183 ? 15.539 -11.879 -4.448 1.00 92.62 183 SER A O 1
ATOM 1325 N N . THR A 1 184 ? 14.657 -12.608 -2.524 1.00 96.69 184 THR A N 1
ATOM 1326 C CA . THR A 1 184 ? 15.845 -12.336 -1.708 1.00 96.69 184 THR A CA 1
ATOM 1327 C C . THR A 1 184 ? 16.011 -13.389 -0.618 1.00 96.69 184 THR A C 1
ATOM 1329 O O . THR A 1 184 ? 15.037 -13.791 0.018 1.00 96.69 184 THR A O 1
ATOM 1332 N N . VAL A 1 185 ? 17.256 -13.799 -0.374 1.00 97.81 185 VAL A N 1
ATOM 1333 C CA . VAL A 1 185 ? 17.657 -14.645 0.755 1.00 97.81 185 VAL A CA 1
ATOM 1334 C C . VAL A 1 185 ? 18.616 -13.855 1.642 1.00 97.81 185 VAL A C 1
ATOM 1336 O O . VAL A 1 185 ? 19.643 -13.366 1.178 1.00 97.81 185 VAL A O 1
ATOM 1339 N N . ILE A 1 186 ? 18.286 -13.730 2.923 1.00 97.62 186 ILE A N 1
ATOM 1340 C CA . ILE A 1 186 ? 19.109 -13.090 3.949 1.00 97.62 186 ILE A CA 1
ATOM 1341 C C . ILE A 1 186 ? 19.669 -14.196 4.840 1.00 97.62 186 ILE A C 1
ATOM 1343 O O . ILE A 1 186 ? 18.898 -14.894 5.497 1.00 97.62 186 ILE A O 1
ATOM 1347 N N . THR A 1 187 ? 20.989 -14.371 4.873 1.00 96.94 187 THR A N 1
ATOM 1348 C CA . THR A 1 187 ? 21.642 -15.415 5.676 1.00 96.94 187 THR A CA 1
ATOM 1349 C C . THR A 1 187 ? 22.363 -14.832 6.886 1.00 96.94 187 THR A C 1
ATOM 1351 O O . THR A 1 187 ? 23.010 -13.794 6.797 1.00 96.94 187 THR A O 1
ATOM 1354 N N . LEU A 1 188 ? 22.278 -15.518 8.026 1.00 93.12 188 LEU A N 1
ATOM 1355 C CA . LEU A 1 188 ? 22.974 -15.181 9.272 1.00 93.12 188 LEU A CA 1
ATOM 1356 C C . LEU A 1 188 ? 23.933 -16.325 9.621 1.00 93.12 188 LEU A C 1
ATOM 1358 O O . LEU A 1 188 ? 23.491 -17.386 10.068 1.00 93.12 188 LEU A O 1
ATOM 1362 N N . GLY A 1 189 ? 25.234 -16.130 9.401 1.00 88.06 189 GLY A N 1
ATOM 1363 C CA . GLY A 1 189 ? 26.274 -17.107 9.743 1.00 88.06 189 GLY A CA 1
ATOM 1364 C C . GLY A 1 189 ? 26.131 -18.459 9.029 1.00 88.06 189 GLY A C 1
ATOM 1365 O O . GLY A 1 189 ? 26.400 -19.496 9.624 1.00 88.06 189 GLY A O 1
ATOM 1366 N N . THR A 1 190 ? 25.647 -18.506 7.785 1.00 93.25 190 THR A N 1
ATOM 1367 C CA . THR A 1 190 ? 25.450 -19.778 7.060 1.00 93.25 190 THR A CA 1
ATOM 1368 C C . THR A 1 190 ? 26.783 -20.376 6.589 1.00 93.25 190 THR A C 1
ATOM 1370 O O . THR A 1 190 ? 27.496 -19.709 5.852 1.00 93.25 190 THR A O 1
ATOM 1373 N N . PRO A 1 191 ? 27.131 -21.634 6.925 1.00 89.81 191 PRO A N 1
ATOM 1374 C CA . PRO A 1 191 ? 28.439 -22.206 6.588 1.00 89.81 191 PRO A CA 1
ATOM 1375 C C . PRO A 1 191 ? 28.523 -22.695 5.129 1.00 89.81 191 PRO A C 1
ATOM 1377 O O . PRO A 1 191 ? 28.556 -23.900 4.879 1.00 89.81 191 PRO A O 1
ATOM 1380 N N . ASN A 1 192 ? 28.563 -21.782 4.150 1.00 89.81 192 ASN A N 1
ATOM 1381 C CA . ASN A 1 192 ? 28.516 -22.122 2.718 1.00 89.81 192 ASN A CA 1
ATOM 1382 C C . ASN A 1 192 ? 29.712 -22.953 2.230 1.00 89.81 192 ASN A C 1
ATOM 1384 O O . ASN A 1 192 ? 29.557 -23.724 1.283 1.00 89.81 192 ASN A O 1
ATOM 1388 N N . THR A 1 193 ? 30.883 -22.805 2.856 1.00 85.88 193 THR A N 1
ATOM 1389 C CA . THR A 1 193 ? 32.095 -23.597 2.563 1.00 85.88 193 THR A CA 1
ATOM 1390 C C . THR A 1 193 ? 32.503 -24.503 3.730 1.00 85.88 193 THR A C 1
ATOM 1392 O O . THR A 1 193 ? 33.544 -25.161 3.684 1.00 85.88 193 THR A O 1
ATOM 1395 N N . GLY A 1 194 ? 31.652 -24.586 4.759 1.00 78.88 194 GLY A N 1
ATOM 1396 C CA . GLY A 1 194 ? 31.812 -25.440 5.933 1.00 78.88 194 GLY A CA 1
ATOM 1397 C C . GLY A 1 194 ? 32.058 -24.684 7.239 1.00 78.88 194 GLY A C 1
ATOM 1398 O O . GLY A 1 194 ? 32.336 -23.485 7.260 1.00 78.88 194 GLY A O 1
ATOM 1399 N N . SER A 1 195 ? 31.921 -25.399 8.354 1.00 73.62 195 SER A N 1
ATOM 1400 C CA . SER A 1 195 ? 32.086 -24.885 9.719 1.00 73.62 195 SER A CA 1
ATOM 1401 C C . SER A 1 195 ? 33.357 -25.447 10.362 1.00 73.62 195 SER A C 1
ATOM 1403 O O . SER A 1 195 ? 33.531 -26.662 10.467 1.00 73.62 195 SER A O 1
ATOM 1405 N N . VAL A 1 196 ? 34.241 -24.564 10.838 1.00 59.03 196 VAL A N 1
ATOM 1406 C CA . VAL A 1 196 ? 35.542 -24.941 11.430 1.00 59.03 196 VAL A CA 1
ATOM 1407 C C . VAL A 1 196 ? 35.371 -25.615 12.807 1.00 59.03 196 VAL A C 1
ATOM 1409 O O . VAL A 1 196 ? 36.228 -26.383 13.236 1.00 59.03 196 VAL A O 1
ATOM 1412 N N . LEU A 1 197 ? 34.225 -25.417 13.475 1.00 51.72 197 LEU A N 1
ATOM 1413 C CA . LEU A 1 197 ? 33.865 -26.076 14.740 1.00 51.72 197 LEU A CA 1
ATOM 1414 C C . LEU A 1 197 ? 32.948 -27.303 14.591 1.00 51.72 197 LEU A C 1
ATOM 1416 O O . LEU A 1 197 ? 32.616 -27.933 15.590 1.00 51.72 197 LEU A O 1
ATOM 1420 N N . ALA A 1 198 ? 32.647 -27.787 13.385 1.00 44.06 198 ALA A N 1
ATOM 1421 C CA . ALA A 1 198 ? 32.085 -29.138 13.230 1.00 44.06 198 ALA A CA 1
ATOM 1422 C C . ALA A 1 198 ? 33.056 -30.266 13.701 1.00 44.06 198 ALA A C 1
ATOM 1424 O O . ALA A 1 198 ? 32.733 -31.454 13.632 1.00 44.06 198 ALA A O 1
ATOM 1425 N N . GLY A 1 199 ? 34.243 -29.901 14.216 1.00 43.34 199 GLY A N 1
ATOM 1426 C CA . GLY A 1 199 ? 35.232 -30.750 14.889 1.00 43.34 199 GLY A CA 1
ATOM 1427 C C . GLY A 1 199 ? 35.482 -30.451 16.382 1.00 43.34 199 GLY A C 1
ATOM 1428 O O . GLY A 1 199 ? 36.508 -30.888 16.899 1.00 43.34 199 GLY A O 1
ATOM 1429 N N . VAL A 1 200 ? 34.607 -29.741 17.122 1.00 42.66 200 VAL A N 1
ATOM 1430 C CA . VAL A 1 200 ? 34.870 -29.410 18.555 1.00 42.66 200 VAL A CA 1
ATOM 1431 C C . VAL A 1 200 ? 35.128 -30.652 19.425 1.00 42.66 200 VAL A C 1
ATOM 1433 O O . VAL A 1 200 ? 35.891 -30.579 20.387 1.00 42.66 200 VAL A O 1
ATOM 1436 N N . GLY A 1 201 ? 34.567 -31.813 19.069 1.00 40.72 201 GLY A N 1
ATOM 1437 C CA . GLY A 1 201 ? 34.872 -33.082 19.740 1.00 40.72 201 GLY A CA 1
ATOM 1438 C C . GLY A 1 201 ? 36.365 -33.448 19.715 1.00 40.72 201 GLY A C 1
ATOM 1439 O O . GLY A 1 201 ? 36.893 -33.928 20.715 1.00 40.72 201 GLY A O 1
ATOM 1440 N N . GLU A 1 202 ? 37.078 -33.145 18.624 1.00 38.09 202 GLU A N 1
ATOM 1441 C CA . GLU A 1 202 ? 38.515 -33.423 18.497 1.00 38.09 202 GLU A CA 1
ATOM 1442 C C . GLU A 1 202 ? 39.372 -32.438 19.301 1.00 38.09 202 GLU A C 1
ATOM 1444 O O . GLU A 1 202 ? 40.338 -32.855 19.940 1.00 38.09 202 GLU A O 1
ATOM 1449 N N . VAL A 1 203 ? 38.998 -31.154 19.338 1.00 36.94 203 VAL A N 1
ATOM 1450 C CA . VAL A 1 203 ? 39.735 -30.104 20.071 1.00 36.94 203 VAL A CA 1
ATOM 1451 C C . VAL A 1 203 ? 39.514 -30.215 21.585 1.00 36.94 203 VAL A C 1
ATOM 1453 O O . VAL A 1 203 ? 40.469 -30.132 22.358 1.00 36.94 203 VAL A O 1
ATOM 1456 N N . ALA A 1 204 ? 38.283 -30.491 22.030 1.00 38.00 204 ALA A N 1
ATOM 1457 C CA . ALA A 1 204 ? 37.986 -30.756 23.439 1.00 38.00 204 ALA A CA 1
ATOM 1458 C C . ALA A 1 204 ? 38.691 -32.031 23.933 1.00 38.00 204 ALA A C 1
ATOM 1460 O O . ALA A 1 204 ? 39.229 -32.042 25.038 1.00 38.00 204 ALA A O 1
ATOM 1461 N N . GLY A 1 205 ? 38.779 -33.068 23.091 1.00 37.06 205 GLY A N 1
ATOM 1462 C CA . GLY A 1 205 ? 39.531 -34.291 23.380 1.00 37.06 205 GLY A CA 1
ATOM 1463 C C . GLY A 1 205 ? 41.047 -34.089 23.514 1.00 37.06 205 GLY A C 1
ATOM 1464 O O . GLY A 1 205 ? 41.707 -34.917 24.141 1.00 37.06 205 GLY A O 1
ATOM 1465 N N . GLN A 1 206 ? 41.612 -33.000 22.975 1.00 35.69 206 GLN A N 1
ATOM 1466 C CA . GLN A 1 206 ? 43.026 -32.633 23.165 1.00 35.69 206 GLN A CA 1
ATOM 1467 C C . GLN A 1 206 ? 43.284 -31.819 24.445 1.00 35.69 206 GLN A C 1
ATOM 1469 O O . GLN A 1 206 ? 44.408 -31.806 24.938 1.00 35.69 206 GLN A O 1
ATOM 1474 N N . ALA A 1 207 ? 42.257 -31.177 25.012 1.00 33.97 207 ALA A N 1
ATOM 1475 C CA . ALA A 1 207 ? 42.351 -30.424 26.268 1.00 33.97 207 ALA A CA 1
ATOM 1476 C C . ALA A 1 207 ? 42.219 -31.310 27.525 1.00 33.97 207 ALA A C 1
ATOM 1478 O O . ALA A 1 207 ? 42.390 -30.831 28.648 1.00 33.97 207 ALA A O 1
ATOM 1479 N N . VAL A 1 208 ? 41.914 -32.603 27.357 1.00 37.88 208 VAL A N 1
ATOM 1480 C CA . VAL A 1 208 ? 41.791 -33.559 28.461 1.00 37.88 208 VAL A CA 1
ATOM 1481 C C . VAL A 1 208 ? 43.175 -34.130 28.815 1.00 37.88 208 VAL A C 1
ATOM 1483 O O . VAL A 1 208 ? 43.796 -34.787 27.981 1.00 37.88 208 VAL A O 1
ATOM 1486 N N . PRO A 1 209 ? 43.670 -33.946 30.055 1.00 34.28 209 PRO A N 1
ATOM 1487 C CA . PRO A 1 209 ? 45.079 -34.169 30.394 1.00 34.28 209 PRO A CA 1
ATOM 1488 C C . PRO A 1 209 ? 45.512 -35.645 30.436 1.00 34.28 209 PRO A C 1
ATOM 1490 O O . PRO A 1 209 ? 46.689 -35.926 30.650 1.00 34.28 209 PRO A O 1
ATOM 1493 N N . THR A 1 210 ? 44.594 -36.607 30.263 1.00 40.94 210 THR A N 1
ATOM 1494 C CA . THR A 1 210 ? 44.905 -38.045 30.321 1.00 40.94 210 THR A CA 1
ATOM 1495 C C . THR A 1 210 ? 44.126 -38.853 29.279 1.00 40.94 210 THR A C 1
ATOM 1497 O O . THR A 1 210 ? 42.951 -38.592 29.016 1.00 40.94 210 THR A O 1
ATOM 1500 N N . ALA A 1 211 ? 44.757 -39.898 28.729 1.00 43.34 211 ALA A N 1
ATOM 1501 C CA . ALA A 1 211 ? 44.144 -40.791 27.739 1.00 43.34 211 ALA A CA 1
ATOM 1502 C C . ALA A 1 211 ? 42.865 -41.486 28.254 1.00 43.34 211 ALA A C 1
ATOM 1504 O O . ALA A 1 211 ? 41.930 -41.714 27.488 1.00 43.34 211 ALA A O 1
ATOM 1505 N N . ALA A 1 212 ? 42.791 -41.776 29.558 1.00 37.25 212 ALA A N 1
ATOM 1506 C CA . ALA A 1 212 ? 41.624 -42.395 30.186 1.00 37.25 212 ALA A CA 1
ATOM 1507 C C . ALA A 1 212 ? 40.412 -41.450 30.229 1.00 37.25 212 ALA A C 1
ATOM 1509 O O . ALA A 1 212 ? 39.301 -41.858 29.897 1.00 37.25 212 ALA A O 1
ATOM 1510 N N . ALA A 1 213 ? 40.622 -40.177 30.576 1.00 38.53 213 ALA A N 1
ATOM 1511 C CA . ALA A 1 213 ? 39.551 -39.186 30.593 1.00 38.53 213 ALA A CA 1
ATOM 1512 C C . ALA A 1 213 ? 39.099 -38.800 29.173 1.00 38.53 213 ALA A C 1
ATOM 1514 O O . ALA A 1 213 ? 37.913 -38.560 28.963 1.00 38.53 213 ALA A O 1
ATOM 1515 N N . LYS A 1 214 ? 40.010 -38.820 28.187 1.00 46.88 214 LYS A N 1
ATOM 1516 C CA . LYS A 1 214 ? 39.662 -38.677 26.765 1.00 46.88 214 LYS A CA 1
ATOM 1517 C C . LYS A 1 214 ? 38.774 -39.833 26.295 1.00 46.88 214 LYS A C 1
ATOM 1519 O O . LYS A 1 214 ? 37.699 -39.596 25.770 1.00 46.88 214 LYS A O 1
ATOM 1524 N N . THR A 1 215 ? 39.166 -41.072 26.596 1.00 46.91 215 THR A N 1
ATOM 1525 C CA . THR A 1 215 ? 38.382 -42.273 26.253 1.00 46.91 215 THR A CA 1
ATOM 1526 C C . THR A 1 215 ? 36.998 -42.258 26.913 1.00 46.91 215 THR A C 1
ATOM 1528 O O . THR A 1 215 ? 36.010 -42.630 26.289 1.00 46.91 215 THR A O 1
ATOM 1531 N N . ALA A 1 216 ? 36.901 -41.798 28.165 1.00 44.78 216 ALA A N 1
ATOM 1532 C CA . ALA A 1 216 ? 35.626 -41.650 28.863 1.00 44.78 216 ALA A CA 1
ATOM 1533 C C . ALA A 1 216 ? 34.738 -40.560 28.237 1.00 44.78 216 ALA A C 1
ATOM 1535 O O . ALA A 1 216 ? 33.544 -40.785 28.054 1.00 44.78 216 ALA A O 1
ATOM 1536 N N . LEU A 1 217 ? 35.313 -39.409 27.870 1.00 51.00 217 LEU A N 1
ATOM 1537 C CA . LEU A 1 217 ? 34.601 -38.342 27.164 1.00 51.00 217 LEU A CA 1
ATOM 1538 C C . LEU A 1 217 ? 34.123 -38.810 25.784 1.00 51.00 217 LEU A C 1
ATOM 1540 O O . LEU A 1 217 ? 32.959 -38.600 25.461 1.00 51.00 217 LEU A O 1
ATOM 1544 N N . ASP A 1 218 ? 34.968 -39.503 25.019 1.00 54.06 218 ASP A N 1
ATOM 1545 C CA . ASP A 1 218 ? 34.626 -40.066 23.708 1.00 54.06 218 ASP A CA 1
ATOM 1546 C C . ASP A 1 218 ? 33.488 -41.096 23.820 1.00 54.06 218 ASP A C 1
ATOM 1548 O O . ASP A 1 218 ? 32.573 -41.104 22.998 1.00 54.06 218 ASP A O 1
ATOM 1552 N N . LEU A 1 219 ? 33.481 -41.923 24.874 1.00 51.19 219 LEU A N 1
ATOM 1553 C CA . LEU A 1 219 ? 32.417 -42.897 25.137 1.00 51.19 219 LEU A CA 1
ATOM 1554 C C . LEU A 1 219 ? 31.089 -42.218 25.517 1.00 51.19 219 LEU A C 1
ATOM 1556 O O . LEU A 1 219 ? 30.026 -42.626 25.042 1.00 51.19 219 LEU A O 1
ATOM 1560 N N . VAL A 1 220 ? 31.146 -41.169 26.347 1.00 55.06 220 VAL A N 1
ATOM 1561 C CA . VAL A 1 220 ? 29.981 -40.352 26.726 1.00 55.06 220 VAL A CA 1
ATOM 1562 C C . VAL A 1 220 ? 29.426 -39.627 25.505 1.00 55.06 220 VAL A C 1
ATOM 1564 O O . VAL A 1 220 ? 28.218 -39.664 25.277 1.00 55.06 220 VAL A O 1
ATOM 1567 N N . LEU A 1 221 ? 30.290 -39.034 24.679 1.00 58.34 221 LEU A N 1
ATOM 1568 C CA . LEU A 1 221 ? 29.899 -38.325 23.467 1.00 58.34 221 LEU A CA 1
ATOM 1569 C C . LEU A 1 221 ? 29.319 -39.293 22.428 1.00 58.34 221 LEU A C 1
ATOM 1571 O O . LEU A 1 221 ? 28.259 -39.013 21.889 1.00 58.34 221 LEU A O 1
ATOM 1575 N N . ALA A 1 222 ? 29.909 -40.477 22.236 1.00 57.09 222 ALA A N 1
ATOM 1576 C CA . ALA A 1 222 ? 29.371 -41.521 21.362 1.00 57.09 222 ALA A CA 1
ATOM 1577 C C . ALA A 1 222 ? 28.027 -42.091 21.854 1.00 57.09 222 ALA A C 1
ATOM 1579 O O . ALA A 1 222 ? 27.171 -42.462 21.050 1.00 57.09 222 ALA A O 1
ATOM 1580 N N . SER A 1 223 ? 27.811 -42.177 23.171 1.00 56.81 223 SER A N 1
ATOM 1581 C CA . SER A 1 223 ? 26.504 -42.531 23.738 1.00 56.81 223 SER A CA 1
ATOM 1582 C C . SER A 1 223 ? 25.478 -41.416 23.521 1.00 56.81 223 SER A C 1
ATOM 1584 O O . SER A 1 223 ? 24.347 -41.689 23.126 1.00 56.81 223 SER A O 1
ATOM 1586 N N . CYS A 1 224 ? 25.882 -40.162 23.720 1.00 61.03 224 CYS A N 1
ATOM 1587 C CA . CYS A 1 224 ? 25.046 -38.987 23.500 1.00 61.03 224 CYS A CA 1
ATOM 1588 C C . CYS A 1 224 ? 24.658 -38.812 22.024 1.00 61.03 224 CYS A C 1
ATOM 1590 O O . CYS A 1 224 ? 23.483 -38.643 21.719 1.00 61.03 224 CYS A O 1
ATOM 1592 N N . THR A 1 225 ? 25.608 -38.932 21.095 1.00 61.97 225 THR A N 1
ATOM 1593 C CA . THR A 1 225 ? 25.370 -38.870 19.646 1.00 61.97 225 THR A CA 1
ATOM 1594 C C . THR A 1 225 ? 24.445 -39.999 19.177 1.00 61.97 225 THR A C 1
ATOM 1596 O O . THR A 1 225 ? 23.556 -39.752 18.362 1.00 61.97 225 THR A O 1
ATOM 1599 N N . ARG A 1 226 ? 24.578 -41.223 19.718 1.00 60.97 226 ARG A N 1
ATOM 1600 C CA . ARG A 1 226 ? 23.642 -42.330 19.428 1.00 60.97 226 ARG A CA 1
ATOM 1601 C C . ARG A 1 226 ? 22.221 -42.049 19.925 1.00 60.97 226 ARG A C 1
ATOM 1603 O O . ARG A 1 226 ? 21.271 -42.314 19.200 1.00 60.97 226 ARG A O 1
ATOM 1610 N N . ASN A 1 227 ? 22.065 -41.472 21.116 1.00 58.50 227 ASN A N 1
ATOM 1611 C CA . ASN A 1 227 ? 20.743 -41.100 21.633 1.00 58.50 227 ASN A CA 1
ATOM 1612 C C . ASN A 1 227 ? 20.112 -39.950 20.826 1.00 58.50 227 ASN A C 1
ATOM 1614 O O . ASN A 1 227 ? 18.935 -40.017 20.484 1.00 58.50 227 ASN A O 1
ATOM 1618 N N . LEU A 1 228 ? 20.904 -38.938 20.448 1.00 60.97 228 LEU A N 1
ATOM 1619 C CA . LEU A 1 228 ? 20.446 -37.822 19.611 1.00 60.97 228 LEU A CA 1
ATOM 1620 C C . LEU A 1 228 ? 19.977 -38.282 18.221 1.00 60.97 228 LEU A C 1
ATOM 1622 O O . LEU A 1 228 ? 18.988 -37.767 17.717 1.00 60.97 228 LEU A O 1
ATOM 1626 N N . THR A 1 229 ? 20.649 -39.265 17.616 1.00 57.84 229 THR A N 1
ATOM 1627 C CA . THR A 1 229 ? 20.320 -39.770 16.267 1.00 57.84 229 THR A CA 1
ATOM 1628 C C . THR A 1 229 ? 19.136 -40.742 16.221 1.00 57.84 229 THR A C 1
ATOM 1630 O O . THR A 1 229 ? 18.519 -40.855 15.167 1.00 57.84 229 THR A O 1
ATOM 1633 N N . HIS A 1 230 ? 18.800 -41.429 17.323 1.00 48.59 230 HIS A N 1
ATOM 1634 C CA . HIS A 1 230 ? 17.762 -42.472 17.333 1.00 48.59 230 HIS A CA 1
ATOM 1635 C C . HIS A 1 230 ? 16.433 -42.090 18.000 1.00 48.59 230 HIS A C 1
ATOM 1637 O O . HIS A 1 230 ? 15.410 -42.640 17.596 1.00 48.59 230 HIS A O 1
ATOM 1643 N N . SER A 1 231 ? 16.409 -41.215 19.015 1.00 45.47 231 SER A N 1
ATOM 1644 C CA . SER A 1 231 ? 15.179 -40.956 19.790 1.00 45.47 231 SER A CA 1
ATOM 1645 C C . SER A 1 231 ? 14.746 -39.493 19.876 1.00 45.47 231 SER A C 1
ATOM 1647 O O . SER A 1 231 ? 13.665 -39.235 20.399 1.00 45.47 231 SER A O 1
ATOM 1649 N N . GLY A 1 232 ? 15.560 -38.528 19.426 1.00 46.34 232 GLY A N 1
ATOM 1650 C CA . GLY A 1 232 ? 15.251 -37.086 19.495 1.00 46.34 232 GLY A CA 1
ATOM 1651 C C . GLY A 1 232 ? 15.062 -36.509 20.914 1.00 46.34 232 GLY A C 1
ATOM 1652 O O . GLY A 1 232 ? 14.912 -35.303 21.074 1.00 46.34 232 GLY A O 1
ATOM 1653 N N . SER A 1 233 ? 15.083 -37.347 21.953 1.00 44.94 233 SER A N 1
ATOM 1654 C CA . SER A 1 233 ? 14.834 -37.001 23.355 1.00 44.94 233 SER A CA 1
ATOM 1655 C C . SER A 1 233 ? 16.101 -36.525 24.078 1.00 44.94 233 SER A C 1
ATOM 1657 O O . SER A 1 233 ? 17.197 -36.987 23.755 1.00 44.94 233 SER A O 1
ATOM 1659 N N . ASP A 1 234 ? 15.940 -35.701 25.124 1.00 49.53 234 ASP A N 1
ATOM 1660 C CA . ASP A 1 234 ? 16.978 -35.099 25.994 1.00 49.53 234 ASP A CA 1
ATOM 1661 C C . ASP A 1 234 ? 17.815 -36.099 26.835 1.00 49.53 234 ASP A C 1
ATOM 1663 O O . ASP A 1 234 ? 18.086 -35.901 28.018 1.00 49.53 234 ASP A O 1
ATOM 1667 N N . GLY A 1 235 ? 18.311 -37.179 26.231 1.00 45.69 235 GLY A N 1
ATOM 1668 C CA . GLY A 1 235 ? 19.212 -38.149 26.865 1.00 45.69 235 GLY A CA 1
ATOM 1669 C C . GLY A 1 235 ? 20.614 -37.606 27.190 1.00 45.69 235 GLY A C 1
ATOM 1670 O O . GLY A 1 235 ? 21.463 -38.363 27.656 1.00 45.69 235 GLY A O 1
ATOM 1671 N N . CYS A 1 236 ? 20.871 -36.316 26.946 1.00 54.69 236 CYS A N 1
ATOM 1672 C CA . CYS A 1 236 ? 22.115 -35.614 27.261 1.00 54.69 236 CYS A CA 1
ATOM 1673 C C . CYS A 1 236 ? 21.814 -34.465 28.230 1.00 54.69 236 CYS A C 1
ATOM 1675 O O . CYS A 1 236 ? 21.595 -33.333 27.811 1.00 54.69 236 CYS A O 1
ATOM 1677 N N . GLY A 1 237 ? 21.813 -34.753 29.534 1.00 40.94 237 GLY A N 1
ATOM 1678 C CA . GLY A 1 237 ? 21.403 -33.819 30.596 1.00 40.94 237 GLY A CA 1
ATOM 1679 C C . GLY A 1 237 ? 22.299 -32.589 30.821 1.00 40.94 237 GLY A C 1
ATOM 1680 O O . GLY A 1 237 ? 22.131 -31.900 31.822 1.00 40.94 237 GLY A O 1
ATOM 1681 N N . TRP A 1 238 ? 23.260 -32.303 29.933 1.00 45.62 238 TRP A N 1
ATOM 1682 C CA . TRP A 1 238 ? 24.136 -31.129 30.016 1.00 45.62 238 TRP A CA 1
ATOM 1683 C C . TRP A 1 238 ? 24.153 -30.354 28.681 1.00 45.62 238 TRP A C 1
ATOM 1685 O O . TRP A 1 238 ? 24.611 -30.909 27.676 1.00 45.62 238 TRP A O 1
ATOM 1695 N N . PRO A 1 239 ? 23.727 -29.071 28.643 1.00 44.56 239 PRO A N 1
ATOM 1696 C CA . PRO A 1 239 ? 23.619 -28.281 27.406 1.00 44.56 239 PRO A CA 1
ATOM 1697 C C . PRO A 1 239 ? 24.916 -28.200 26.582 1.00 44.56 239 PRO A C 1
ATOM 1699 O O . PRO A 1 239 ? 24.883 -28.276 25.355 1.00 44.56 239 PRO A O 1
ATOM 1702 N N . GLY A 1 240 ? 26.077 -28.121 27.244 1.00 49.59 240 GLY A N 1
ATOM 1703 C CA . GLY A 1 240 ? 27.383 -28.100 26.572 1.00 49.59 240 GLY A CA 1
ATOM 1704 C C . GLY A 1 240 ? 27.752 -29.426 25.890 1.00 49.59 240 GLY A C 1
ATOM 1705 O O . GLY A 1 240 ? 28.334 -29.420 24.810 1.00 49.59 240 GLY A O 1
ATOM 1706 N N . LEU A 1 241 ? 27.361 -30.565 26.473 1.00 55.56 241 LEU A N 1
ATOM 1707 C CA . LEU A 1 241 ? 27.585 -31.899 25.897 1.00 55.56 241 LEU A CA 1
ATOM 1708 C C . LEU A 1 241 ? 26.666 -32.165 24.697 1.00 55.56 241 LEU A C 1
ATOM 1710 O O . LEU A 1 241 ? 27.084 -32.833 23.756 1.00 55.56 241 LEU A O 1
ATOM 1714 N N . LYS A 1 242 ? 25.450 -31.600 24.695 1.00 60.69 242 LYS A N 1
ATOM 1715 C CA . LYS A 1 242 ? 24.492 -31.699 23.580 1.00 60.69 242 LYS A CA 1
ATOM 1716 C C . LYS A 1 242 ? 25.048 -31.067 22.300 1.00 60.69 242 LYS A C 1
ATOM 1718 O O . LYS A 1 242 ? 25.060 -31.724 21.265 1.00 60.69 242 LYS A O 1
ATOM 1723 N N . ASN A 1 243 ? 25.583 -29.847 22.378 1.00 56.94 243 ASN A N 1
ATOM 1724 C CA . ASN A 1 243 ? 26.163 -29.154 21.217 1.00 56.94 243 ASN A CA 1
ATOM 1725 C C . ASN A 1 243 ? 27.431 -29.847 20.688 1.00 56.94 243 ASN A C 1
ATOM 1727 O O . ASN A 1 243 ? 27.609 -29.974 19.478 1.00 56.94 243 ASN A O 1
ATOM 1731 N N . LEU A 1 244 ? 28.275 -30.365 21.588 1.00 60.44 244 LEU A N 1
ATOM 1732 C CA . LEU A 1 244 ? 29.456 -31.159 21.229 1.00 60.44 244 LEU A CA 1
ATOM 1733 C C . LEU A 1 244 ? 29.080 -32.483 20.541 1.00 60.44 244 LEU A C 1
ATOM 1735 O O . LEU A 1 244 ? 29.690 -32.858 19.542 1.00 60.44 244 LEU A O 1
ATOM 1739 N N . ALA A 1 245 ? 28.069 -33.187 21.055 1.00 62.62 245 ALA A N 1
ATOM 1740 C CA . ALA A 1 245 ? 27.605 -34.455 20.501 1.00 62.62 245 ALA A CA 1
ATOM 1741 C C . ALA A 1 245 ? 26.855 -34.282 19.171 1.00 62.62 245 ALA A C 1
ATOM 1743 O O . ALA A 1 245 ? 26.974 -35.140 18.293 1.00 62.62 245 ALA A O 1
ATOM 1744 N N . ALA A 1 246 ? 26.125 -33.172 19.005 1.00 64.75 246 ALA A N 1
ATOM 1745 C CA . ALA A 1 246 ? 25.426 -32.819 17.773 1.00 64.75 246 ALA A CA 1
ATOM 1746 C C . ALA A 1 246 ? 26.402 -32.600 16.600 1.00 64.75 246 ALA A C 1
ATOM 1748 O O . ALA A 1 246 ? 26.135 -33.064 15.494 1.00 64.75 246 ALA A O 1
ATOM 1749 N N . GLY A 1 247 ? 27.576 -32.001 16.839 1.00 66.31 247 GLY A N 1
ATOM 1750 C CA . GLY A 1 247 ? 28.626 -31.845 15.818 1.00 66.31 247 GLY A CA 1
ATOM 1751 C C . GLY A 1 247 ? 29.190 -33.165 15.265 1.00 66.31 247 GLY A C 1
ATOM 1752 O O . GLY A 1 247 ? 29.710 -33.189 14.155 1.00 66.31 247 GLY A O 1
ATOM 1753 N N . ASN A 1 248 ? 29.032 -34.274 15.998 1.00 68.88 248 ASN A N 1
ATOM 1754 C CA . ASN A 1 248 ? 29.452 -35.617 15.578 1.00 68.88 248 ASN A CA 1
ATOM 1755 C C . ASN A 1 248 ? 28.315 -36.458 14.966 1.00 68.88 248 ASN A C 1
ATOM 1757 O O . ASN A 1 248 ? 28.501 -37.643 14.691 1.00 68.88 248 ASN A O 1
ATOM 1761 N N . THR A 1 249 ? 27.128 -35.880 14.767 1.00 69.38 249 THR A N 1
ATOM 1762 C CA . THR A 1 249 ? 26.036 -36.526 14.014 1.00 69.38 249 THR A CA 1
ATOM 1763 C C . THR A 1 249 ? 26.338 -36.514 12.509 1.00 69.38 249 THR A C 1
ATOM 1765 O O . THR A 1 249 ? 27.137 -35.682 12.075 1.00 69.38 249 THR A O 1
ATOM 1768 N N . PRO A 1 250 ? 25.699 -37.368 11.682 1.00 72.56 250 PRO A N 1
ATOM 1769 C CA . PRO A 1 250 ? 25.867 -37.324 10.225 1.00 72.56 250 PRO A CA 1
ATOM 1770 C C . PRO A 1 250 ? 25.679 -35.917 9.630 1.00 72.56 250 PRO A C 1
ATOM 1772 O O . PRO A 1 250 ? 26.499 -35.483 8.828 1.00 72.56 250 PRO A O 1
ATOM 1775 N N . ALA A 1 251 ? 24.682 -35.159 10.103 1.00 71.62 251 ALA A N 1
ATOM 1776 C CA . ALA A 1 251 ? 24.487 -33.753 9.744 1.00 71.62 251 ALA A CA 1
ATOM 1777 C C . ALA A 1 251 ? 25.668 -32.839 10.103 1.00 71.62 251 ALA A C 1
ATOM 1779 O O . ALA A 1 251 ? 26.075 -32.019 9.280 1.00 71.62 251 ALA A O 1
ATOM 1780 N N . GLY A 1 252 ? 26.203 -32.964 11.322 1.00 73.00 252 GLY A N 1
ATOM 1781 C CA . GLY A 1 252 ? 27.354 -32.183 11.780 1.00 73.00 252 GLY A CA 1
ATOM 1782 C C . GLY A 1 252 ? 28.624 -32.508 10.992 1.00 73.00 252 GLY A C 1
ATOM 1783 O O . GLY A 1 252 ? 29.342 -31.602 10.574 1.00 73.00 252 GLY A O 1
ATOM 1784 N N . LEU A 1 253 ? 28.853 -33.793 10.704 1.00 75.75 253 LEU A N 1
ATOM 1785 C CA . LEU A 1 253 ? 29.969 -34.258 9.880 1.00 75.75 253 LEU A CA 1
ATOM 1786 C C . LEU A 1 253 ? 29.864 -33.752 8.438 1.00 75.75 253 LEU A C 1
ATOM 1788 O O . LEU A 1 253 ? 30.869 -33.304 7.895 1.00 75.75 253 LEU A O 1
ATOM 1792 N N . ALA A 1 254 ? 28.662 -33.755 7.855 1.00 76.62 254 ALA A N 1
ATOM 1793 C CA . ALA A 1 254 ? 28.408 -33.266 6.502 1.00 76.62 254 ALA A CA 1
ATOM 1794 C C . ALA A 1 254 ? 28.670 -31.757 6.332 1.00 76.62 254 ALA A C 1
ATOM 1796 O O . ALA A 1 254 ? 28.927 -31.319 5.217 1.00 76.62 254 ALA A O 1
ATOM 1797 N N . MET A 1 255 ? 28.660 -30.962 7.412 1.00 82.88 255 MET A N 1
ATOM 1798 C CA . MET A 1 255 ? 28.955 -29.517 7.387 1.00 82.88 255 MET A CA 1
ATOM 1799 C C . MET A 1 255 ? 30.446 -29.173 7.576 1.00 82.88 255 MET A C 1
ATOM 1801 O O . MET A 1 255 ? 30.801 -27.992 7.672 1.00 82.88 255 MET A O 1
ATOM 1805 N N . ARG A 1 256 ? 31.342 -30.166 7.650 1.00 81.12 256 ARG A N 1
ATOM 1806 C CA . ARG A 1 256 ? 32.791 -29.920 7.734 1.00 81.12 256 ARG A CA 1
ATOM 1807 C C . ARG A 1 256 ? 33.339 -29.398 6.401 1.00 81.12 256 ARG A C 1
ATOM 1809 O O . ARG A 1 256 ? 32.911 -29.872 5.354 1.00 81.12 256 ARG A O 1
ATOM 1816 N N . PRO A 1 257 ? 34.314 -28.473 6.408 1.00 79.00 257 PRO A N 1
ATOM 1817 C CA . PRO A 1 257 ? 34.949 -28.019 5.176 1.00 79.00 257 PRO A CA 1
ATOM 1818 C C . PRO A 1 257 ? 35.487 -29.193 4.345 1.00 79.00 257 PRO A C 1
ATOM 1820 O O . PRO A 1 257 ? 36.173 -30.068 4.874 1.00 79.00 257 PRO A O 1
ATOM 1823 N N . GLY A 1 258 ? 35.186 -29.202 3.044 1.00 77.31 258 GLY A N 1
ATOM 1824 C CA . GLY A 1 258 ? 35.688 -30.206 2.096 1.00 77.31 258 GLY A CA 1
ATOM 1825 C C . GLY A 1 258 ? 34.903 -31.524 2.019 1.00 77.31 258 GLY A C 1
ATOM 1826 O O . GLY A 1 258 ? 35.395 -32.474 1.413 1.00 77.31 258 GLY A O 1
ATOM 1827 N N . THR A 1 259 ? 33.707 -31.610 2.605 1.00 82.00 259 THR A N 1
ATOM 1828 C CA . THR A 1 259 ? 32.812 -32.773 2.455 1.00 82.00 259 THR A CA 1
ATOM 1829 C C . THR A 1 259 ? 32.165 -32.835 1.068 1.00 82.00 259 THR A C 1
ATOM 1831 O O . THR A 1 259 ? 31.982 -31.812 0.401 1.00 82.00 259 THR A O 1
ATOM 1834 N N . LEU A 1 260 ? 31.788 -34.044 0.629 1.00 79.44 260 LEU A N 1
ATOM 1835 C CA . LEU A 1 260 ? 31.082 -34.238 -0.645 1.00 79.44 260 LEU A CA 1
ATOM 1836 C C . LEU A 1 260 ? 29.687 -33.607 -0.609 1.00 79.44 260 LEU A C 1
ATOM 1838 O O . LEU A 1 260 ? 29.220 -33.095 -1.619 1.00 79.44 260 LEU A O 1
ATOM 1842 N N . GLU A 1 261 ? 29.047 -33.605 0.555 1.00 81.50 261 GLU A N 1
ATOM 1843 C CA . GLU A 1 261 ? 27.718 -33.053 0.779 1.00 81.50 261 GLU A CA 1
ATOM 1844 C C . GLU A 1 261 ? 27.688 -31.531 0.574 1.00 81.50 261 GLU A C 1
ATOM 1846 O O . GLU A 1 261 ? 26.789 -31.032 -0.099 1.00 81.50 261 GLU A O 1
ATOM 1851 N N . LEU A 1 262 ? 28.687 -30.790 1.075 1.00 82.44 262 LEU A N 1
ATOM 1852 C CA . LEU A 1 262 ? 28.809 -29.351 0.805 1.00 82.44 262 LEU A CA 1
ATOM 1853 C C . LEU A 1 262 ? 29.225 -29.069 -0.640 1.00 82.44 262 LEU A C 1
ATOM 1855 O O . LEU A 1 262 ? 28.714 -28.130 -1.248 1.00 82.44 262 LEU A O 1
ATOM 1859 N N . ALA A 1 263 ? 30.123 -29.884 -1.202 1.00 81.19 263 ALA A N 1
ATOM 1860 C CA . ALA A 1 263 ? 30.547 -29.751 -2.594 1.00 81.19 263 ALA A CA 1
ATOM 1861 C C . ALA A 1 263 ? 29.405 -30.025 -3.591 1.00 81.19 263 ALA A C 1
ATOM 1863 O O . ALA A 1 263 ? 29.407 -29.477 -4.691 1.00 81.19 263 ALA A O 1
ATOM 1864 N N . ALA A 1 264 ? 28.428 -30.853 -3.208 1.00 81.56 264 ALA A N 1
ATOM 1865 C CA . ALA A 1 264 ? 27.258 -31.185 -4.014 1.00 81.56 264 ALA A CA 1
ATOM 1866 C C . ALA A 1 264 ? 26.134 -30.135 -3.945 1.00 81.56 264 ALA A C 1
ATOM 1868 O O . ALA A 1 264 ? 25.171 -30.239 -4.708 1.00 81.56 264 ALA A O 1
ATOM 1869 N N . LEU A 1 265 ? 26.222 -29.129 -3.064 1.00 85.12 265 LEU A N 1
ATOM 1870 C CA . LEU A 1 265 ? 25.213 -28.073 -3.006 1.00 85.12 265 LEU A CA 1
ATOM 1871 C C . LEU A 1 265 ? 25.253 -27.212 -4.279 1.00 85.12 265 LEU A C 1
ATOM 1873 O O . LEU A 1 265 ? 26.316 -26.680 -4.618 1.00 85.12 265 LEU A O 1
ATOM 1877 N N . PRO A 1 266 ? 24.105 -26.976 -4.944 1.00 84.44 266 PRO A N 1
ATOM 1878 C CA . PRO A 1 266 ? 24.048 -26.101 -6.116 1.00 84.44 266 PRO A CA 1
ATOM 1879 C C . PRO A 1 266 ? 24.512 -24.689 -5.739 1.00 84.44 266 PRO A C 1
ATOM 1881 O O . PRO A 1 266 ? 24.349 -24.313 -4.580 1.00 84.44 266 PRO A O 1
ATOM 1884 N N . PRO A 1 267 ? 25.095 -23.886 -6.645 1.00 87.50 267 PRO A N 1
ATOM 1885 C CA . PRO A 1 267 ? 25.344 -22.473 -6.359 1.00 87.50 267 PRO A CA 1
ATOM 1886 C C . PRO A 1 267 ? 24.027 -21.746 -6.046 1.00 87.50 267 PRO A C 1
ATOM 1888 O O . PRO A 1 267 ? 22.942 -22.237 -6.366 1.00 87.50 267 PRO A O 1
ATOM 1891 N N . TRP A 1 268 ? 24.115 -20.575 -5.415 1.00 90.06 268 TRP A N 1
ATOM 1892 C CA . TRP A 1 268 ? 22.948 -19.701 -5.315 1.00 90.06 268 TRP A CA 1
ATOM 1893 C C . TRP A 1 268 ? 22.447 -19.354 -6.728 1.00 90.06 268 TRP A C 1
ATOM 1895 O O . TRP A 1 268 ? 23.276 -19.079 -7.595 1.00 90.06 268 TRP A O 1
ATOM 1905 N N . PRO A 1 269 ? 21.131 -19.409 -7.002 1.00 88.75 269 PRO A N 1
ATOM 1906 C CA . PRO A 1 269 ? 20.619 -19.079 -8.329 1.00 88.75 269 PRO A CA 1
ATOM 1907 C C . PRO A 1 269 ? 20.815 -17.594 -8.655 1.00 88.75 269 PRO A C 1
ATOM 1909 O O . PRO A 1 269 ? 20.429 -16.751 -7.851 1.00 88.75 269 PRO A O 1
ATOM 1912 N N . ASP A 1 270 ? 21.276 -17.271 -9.867 1.00 82.44 270 ASP A N 1
ATOM 1913 C CA . ASP A 1 270 ? 21.488 -15.880 -10.326 1.00 82.44 270 ASP A CA 1
ATOM 1914 C C . ASP A 1 270 ? 20.218 -15.006 -10.253 1.00 82.44 270 ASP A C 1
ATOM 1916 O O . ASP A 1 270 ? 20.279 -13.780 -10.211 1.00 82.44 270 ASP A O 1
ATOM 1920 N N . SER A 1 271 ? 19.035 -15.632 -10.249 1.00 79.88 271 SER A N 1
ATOM 1921 C CA . SER A 1 271 ? 17.739 -14.954 -10.146 1.00 79.88 271 SER A CA 1
ATOM 1922 C C . SER A 1 271 ? 17.349 -14.554 -8.718 1.00 79.88 271 SER A C 1
ATOM 1924 O O . SER A 1 271 ? 16.252 -14.019 -8.534 1.00 79.88 271 SER A O 1
ATOM 1926 N N . VAL A 1 272 ? 18.163 -14.883 -7.712 1.00 89.31 272 VAL A N 1
ATOM 1927 C CA . VAL A 1 272 ? 17.883 -14.682 -6.285 1.00 89.31 272 VAL A CA 1
ATOM 1928 C C . VAL A 1 272 ? 18.981 -13.819 -5.684 1.00 89.31 272 VAL A C 1
ATOM 1930 O O . VAL A 1 272 ? 20.140 -14.211 -5.685 1.00 89.31 272 VAL A O 1
ATOM 1933 N N . ARG A 1 273 ? 18.614 -12.676 -5.098 1.00 93.31 273 ARG A N 1
ATOM 1934 C CA . ARG A 1 273 ? 19.587 -11.828 -4.404 1.00 93.31 273 ARG A CA 1
ATOM 1935 C C . ARG A 1 273 ? 19.938 -12.410 -3.036 1.00 93.31 273 ARG A C 1
ATOM 1937 O O . ARG A 1 273 ? 19.052 -12.575 -2.198 1.00 93.31 273 ARG A O 1
ATOM 1944 N N . VAL A 1 274 ? 21.216 -12.630 -2.761 1.00 95.69 274 VAL A N 1
ATOM 1945 C CA . VAL A 1 274 ? 21.720 -13.158 -1.490 1.00 95.69 274 VAL A CA 1
ATOM 1946 C C . VAL A 1 274 ? 22.418 -12.058 -0.688 1.00 95.69 274 VAL A C 1
ATOM 1948 O O . VAL A 1 274 ? 23.384 -11.438 -1.135 1.00 95.69 274 VAL A O 1
ATOM 1951 N N . VAL A 1 275 ? 21.923 -11.812 0.524 1.00 95.56 275 VAL A N 1
ATOM 1952 C CA . VAL A 1 275 ? 22.497 -10.872 1.495 1.00 95.56 275 VAL A CA 1
ATOM 1953 C C . VAL A 1 275 ? 23.049 -11.673 2.669 1.00 95.56 275 VAL A C 1
ATOM 1955 O O . VAL A 1 275 ? 22.276 -12.185 3.476 1.00 95.56 275 VAL A O 1
ATOM 1958 N N . ALA A 1 276 ? 24.370 -11.786 2.773 1.00 95.25 276 ALA A N 1
ATOM 1959 C CA . ALA A 1 276 ? 25.011 -12.547 3.838 1.00 95.25 276 ALA A CA 1
ATOM 1960 C C . ALA A 1 276 ? 25.446 -11.669 5.007 1.00 95.25 276 ALA A C 1
ATOM 1962 O O . ALA A 1 276 ? 25.981 -10.576 4.836 1.00 95.25 276 ALA A O 1
ATOM 1963 N N . MET A 1 277 ? 25.240 -12.175 6.215 1.00 93.44 277 MET A N 1
ATOM 1964 C CA . MET A 1 277 ? 25.631 -11.526 7.455 1.00 93.44 277 MET A CA 1
ATOM 1965 C C . MET A 1 277 ? 26.544 -12.442 8.262 1.00 93.44 277 MET A C 1
ATOM 1967 O O . MET A 1 277 ? 26.197 -13.596 8.523 1.00 93.44 277 MET A O 1
ATOM 1971 N N . ALA A 1 278 ? 27.692 -11.921 8.684 1.00 88.38 278 ALA A N 1
ATOM 1972 C CA . ALA A 1 278 ? 28.710 -12.673 9.410 1.00 88.38 278 ALA A CA 1
ATOM 1973 C C . ALA A 1 278 ? 29.101 -11.974 10.716 1.00 88.38 278 ALA A C 1
ATOM 1975 O O . ALA A 1 278 ? 29.213 -10.751 10.771 1.00 88.38 278 ALA A O 1
ATOM 1976 N N . GLY A 1 279 ? 29.344 -12.752 11.770 1.00 81.94 279 GLY A N 1
ATOM 1977 C CA . GLY A 1 279 ? 30.008 -12.258 12.974 1.00 81.94 279 GLY A CA 1
ATOM 1978 C C . GLY A 1 279 ? 31.522 -12.385 12.848 1.00 81.94 279 GLY A C 1
ATOM 1979 O O . GLY A 1 279 ? 32.012 -13.392 12.339 1.00 81.94 279 GLY A O 1
ATOM 1980 N N . ARG A 1 280 ? 32.267 -11.388 13.327 1.00 79.88 280 ARG A N 1
ATOM 1981 C CA . ARG A 1 280 ? 33.724 -11.430 13.458 1.00 79.88 280 ARG A CA 1
ATOM 1982 C C . ARG A 1 280 ? 34.119 -11.218 14.913 1.00 79.88 280 ARG A C 1
ATOM 1984 O O . ARG A 1 280 ? 34.025 -10.118 15.448 1.00 79.88 280 ARG A O 1
ATOM 1991 N N . VAL A 1 281 ? 34.609 -12.278 15.543 1.00 68.50 281 VAL A N 1
ATOM 1992 C CA . VAL A 1 281 ? 35.253 -12.248 16.856 1.00 68.50 281 VAL A CA 1
ATOM 1993 C C . VAL A 1 281 ? 36.765 -12.349 16.656 1.00 68.50 281 VAL A C 1
ATOM 1995 O O . VAL A 1 281 ? 37.259 -13.281 16.017 1.00 68.50 281 VAL A O 1
ATOM 1998 N N . THR A 1 282 ? 37.512 -11.395 17.213 1.00 62.69 282 THR A N 1
ATOM 1999 C CA . THR A 1 282 ? 38.984 -11.372 17.160 1.00 62.69 282 THR A CA 1
ATOM 2000 C C . THR A 1 282 ? 39.573 -11.646 18.543 1.00 62.69 282 THR A C 1
ATOM 2002 O O . THR A 1 282 ? 39.202 -10.996 19.523 1.00 62.69 282 THR A O 1
ATOM 2005 N N . LEU A 1 283 ? 40.512 -12.593 18.635 1.00 55.78 283 LEU A N 1
ATOM 2006 C CA . LEU A 1 283 ? 41.246 -12.918 19.860 1.00 55.78 283 LEU A CA 1
ATOM 2007 C C . LEU A 1 283 ? 42.717 -12.511 19.736 1.00 55.78 283 LEU A C 1
ATOM 2009 O O . LEU A 1 283 ? 43.451 -13.083 18.938 1.00 55.78 283 LEU A O 1
ATOM 2013 N N . SER A 1 284 ? 43.180 -11.592 20.583 1.00 51.19 284 SER A N 1
ATOM 2014 C CA . SER A 1 284 ? 44.609 -11.262 20.683 1.00 51.19 284 SER A CA 1
ATOM 2015 C C . SER A 1 284 ? 45.313 -12.214 21.657 1.00 51.19 284 SER A C 1
ATOM 2017 O O . SER A 1 284 ? 45.039 -12.181 22.867 1.00 51.19 284 SER A O 1
ATOM 2019 N N . VAL A 1 285 ? 46.235 -13.040 21.153 1.00 46.50 285 VAL A N 1
ATOM 2020 C CA . VAL A 1 285 ? 47.062 -13.962 21.951 1.00 46.50 285 VAL A CA 1
ATOM 2021 C C . VAL A 1 285 ? 48.464 -13.372 22.114 1.00 46.50 285 VAL A C 1
ATOM 2023 O O . VAL A 1 285 ? 49.146 -13.101 21.130 1.00 46.50 285 VAL A O 1
ATOM 2026 N N . GLY A 1 286 ? 48.912 -13.156 23.355 1.00 43.81 286 GLY A N 1
ATOM 2027 C CA . GLY A 1 286 ? 50.281 -12.705 23.629 1.00 43.81 286 GLY A CA 1
ATOM 2028 C C . GLY A 1 286 ? 51.299 -13.831 23.424 1.00 43.81 286 GLY A C 1
ATOM 2029 O O . GLY A 1 286 ? 51.075 -14.948 23.892 1.00 43.81 286 GLY A O 1
ATOM 2030 N N . ALA A 1 287 ? 52.418 -13.552 22.750 1.00 39.25 287 ALA A N 1
ATOM 2031 C CA . ALA A 1 287 ? 53.511 -14.511 22.600 1.00 39.25 287 ALA A CA 1
ATOM 2032 C C . ALA A 1 287 ? 54.134 -14.873 23.966 1.00 39.25 287 ALA A C 1
ATOM 2034 O O . ALA A 1 287 ? 54.596 -14.003 24.705 1.00 39.25 287 ALA A O 1
ATOM 2035 N N . LEU A 1 288 ? 54.174 -16.168 24.299 1.00 40.12 288 LEU A N 1
ATOM 2036 C CA . LEU A 1 288 ? 54.891 -16.676 25.471 1.00 40.12 288 LEU A CA 1
ATOM 2037 C C . LEU A 1 288 ? 56.403 -16.616 25.209 1.00 40.12 288 LEU A C 1
ATOM 2039 O O . LEU A 1 288 ? 56.944 -17.453 24.489 1.00 40.12 288 LEU A O 1
ATOM 2043 N N . VAL A 1 289 ? 57.096 -15.652 25.817 1.00 41.50 289 VAL A N 1
ATOM 2044 C CA . VAL A 1 289 ? 58.562 -15.688 25.929 1.00 41.50 289 VAL A CA 1
ATOM 2045 C C . VAL A 1 289 ? 58.923 -16.597 27.115 1.00 41.50 289 VAL A C 1
ATOM 2047 O O . VAL A 1 289 ? 58.485 -16.320 28.236 1.00 41.50 289 VAL A O 1
ATOM 2050 N N . PRO A 1 290 ? 59.699 -17.682 26.926 1.00 36.03 290 PRO A N 1
ATOM 2051 C CA . PRO A 1 290 ? 60.075 -18.570 28.023 1.00 36.03 290 PRO A CA 1
ATOM 2052 C C . PRO A 1 290 ? 60.861 -17.815 29.108 1.00 36.03 290 PRO A C 1
ATOM 2054 O O . PRO A 1 290 ? 61.900 -17.226 28.823 1.00 36.03 290 PRO A O 1
ATOM 2057 N N . GLY A 1 291 ? 60.383 -17.853 30.357 1.00 40.88 291 GLY A N 1
ATOM 2058 C CA . GLY A 1 291 ? 61.094 -17.312 31.526 1.00 40.88 291 GLY A CA 1
ATOM 2059 C C . GLY A 1 291 ? 60.660 -15.924 32.017 1.00 40.88 291 GLY A C 1
ATOM 2060 O O . GLY A 1 291 ? 61.210 -15.456 33.010 1.00 40.88 291 GLY A O 1
ATOM 2061 N N . VAL A 1 292 ? 59.668 -15.280 31.392 1.00 41.84 292 VAL A N 1
ATOM 2062 C CA . VAL A 1 292 ? 59.105 -14.002 31.868 1.00 41.84 292 VAL A CA 1
ATOM 2063 C C . VAL A 1 292 ? 57.749 -14.261 32.549 1.00 41.84 292 VAL A C 1
ATOM 2065 O O . VAL A 1 292 ? 56.883 -14.883 31.930 1.00 41.84 292 VAL A O 1
ATOM 2068 N N . PRO A 1 293 ? 57.520 -13.831 33.808 1.00 39.88 293 PRO A N 1
ATOM 2069 C CA . PRO A 1 293 ? 56.202 -13.927 34.430 1.00 39.88 293 PRO A CA 1
ATOM 2070 C C . PRO A 1 293 ? 55.211 -13.035 33.673 1.00 39.88 293 PRO A C 1
ATOM 2072 O O . PRO A 1 293 ? 55.581 -11.949 33.233 1.00 39.88 293 PRO A O 1
ATOM 2075 N N . LEU A 1 294 ? 53.955 -13.474 33.540 1.00 39.69 294 LEU A N 1
ATOM 2076 C CA . LEU A 1 294 ? 52.868 -12.694 32.936 1.00 39.69 294 LEU A CA 1
ATOM 2077 C C . LEU A 1 294 ? 52.557 -11.466 33.812 1.00 39.69 294 LEU A C 1
ATOM 2079 O O . LEU A 1 294 ? 51.648 -11.498 34.639 1.00 39.69 294 LEU A O 1
ATOM 2083 N N . VAL A 1 295 ? 53.342 -10.402 33.655 1.00 36.19 295 VAL A N 1
ATOM 2084 C CA . VAL A 1 295 ? 53.091 -9.083 34.235 1.00 36.19 295 VAL A CA 1
ATOM 2085 C C . VAL A 1 295 ? 52.949 -8.092 33.089 1.00 36.19 295 VAL A C 1
ATOM 2087 O O . VAL A 1 295 ? 53.762 -8.066 32.168 1.00 36.19 295 VAL A O 1
ATOM 2090 N N . ASP A 1 296 ? 51.870 -7.324 33.149 1.00 39.94 296 ASP A N 1
ATOM 2091 C CA . ASP A 1 296 ? 51.407 -6.380 32.140 1.00 39.94 296 ASP A CA 1
ATOM 2092 C C . ASP A 1 296 ? 52.439 -5.267 31.886 1.00 39.94 296 ASP A C 1
ATOM 2094 O O . ASP A 1 296 ? 52.578 -4.327 32.669 1.00 39.94 296 ASP A O 1
ATOM 2098 N N . THR A 1 297 ? 53.194 -5.370 30.791 1.00 36.06 297 THR A N 1
ATOM 2099 C CA . THR A 1 297 ? 53.892 -4.224 30.208 1.00 36.06 297 THR A CA 1
ATOM 2100 C C . THR A 1 297 ? 52.994 -3.677 29.109 1.00 36.06 297 THR A C 1
ATOM 2102 O O . THR A 1 297 ? 53.110 -4.066 27.948 1.00 36.06 297 THR A O 1
ATOM 2105 N N . GLY A 1 298 ? 52.081 -2.773 29.474 1.00 37.47 298 GLY A N 1
ATOM 2106 C CA . GLY A 1 298 ? 51.097 -2.125 28.593 1.00 37.47 298 GLY A CA 1
ATOM 2107 C C . GLY A 1 298 ? 51.649 -1.326 27.395 1.00 37.47 298 GLY A C 1
ATOM 2108 O O . GLY A 1 298 ? 51.025 -0.360 26.973 1.00 37.47 298 GLY A O 1
ATOM 2109 N N . ALA A 1 299 ? 52.809 -1.685 26.840 1.00 33.12 299 ALA A N 1
ATOM 2110 C CA . ALA A 1 299 ? 53.385 -1.109 25.631 1.00 33.12 299 ALA A CA 1
ATOM 2111 C C . ALA A 1 299 ? 54.339 -2.041 24.842 1.00 33.12 299 ALA A C 1
ATOM 2113 O O . ALA A 1 299 ? 54.916 -1.580 23.861 1.00 33.12 299 ALA A O 1
ATOM 2114 N N . ILE A 1 300 ? 54.549 -3.321 25.204 1.00 38.09 300 ILE A N 1
ATOM 2115 C CA . ILE A 1 300 ? 55.476 -4.197 24.444 1.00 38.09 300 ILE A CA 1
ATOM 2116 C C . ILE A 1 300 ? 54.971 -5.648 24.372 1.00 38.09 300 ILE A C 1
ATOM 2118 O O . ILE A 1 300 ? 55.589 -6.573 24.890 1.00 38.09 300 ILE A O 1
ATOM 2122 N N . GLY A 1 301 ? 53.820 -5.863 23.732 1.00 33.62 301 GLY A N 1
ATOM 2123 C CA . GLY A 1 301 ? 53.285 -7.198 23.463 1.00 33.62 301 GLY A CA 1
ATOM 2124 C C . GLY A 1 301 ? 53.224 -7.468 21.965 1.00 33.62 301 GLY A C 1
ATOM 2125 O O . GLY A 1 301 ? 52.383 -6.896 21.280 1.00 33.62 301 GLY A O 1
ATOM 2126 N N . LEU A 1 302 ? 54.080 -8.360 21.458 1.00 36.44 302 LEU A N 1
ATOM 2127 C CA . LEU A 1 302 ? 53.892 -9.017 20.160 1.00 36.44 302 LEU A CA 1
ATOM 2128 C C . LEU A 1 302 ? 52.653 -9.927 20.269 1.00 36.44 302 LEU A C 1
ATOM 2130 O O . LEU A 1 302 ? 52.765 -11.118 20.561 1.00 36.44 302 LEU A O 1
ATOM 2134 N N . GLY A 1 303 ? 51.462 -9.339 20.168 1.00 39.84 303 GLY A N 1
ATOM 2135 C CA . GLY A 1 303 ? 50.194 -10.059 20.124 1.00 39.84 303 GLY A CA 1
ATOM 2136 C C . GLY A 1 303 ? 49.902 -10.520 18.701 1.00 39.84 303 GLY A C 1
ATOM 2137 O O . GLY A 1 303 ? 50.011 -9.726 17.772 1.00 39.84 303 GLY A O 1
ATOM 2138 N N . ILE A 1 304 ? 49.547 -11.792 18.526 1.00 41.75 304 ILE A N 1
ATOM 2139 C CA . ILE A 1 304 ? 48.986 -12.294 17.268 1.00 41.75 304 ILE A CA 1
ATOM 2140 C C . ILE A 1 304 ? 47.465 -12.208 17.410 1.00 41.75 304 ILE A C 1
ATOM 2142 O O . ILE A 1 304 ? 46.891 -12.860 18.287 1.00 41.75 304 ILE A O 1
ATOM 2146 N N . ASP A 1 305 ? 46.826 -11.384 16.583 1.00 48.09 305 ASP A N 1
ATOM 2147 C CA . ASP A 1 305 ? 45.370 -11.345 16.459 1.00 48.09 305 ASP A CA 1
ATOM 2148 C C . ASP A 1 305 ? 44.912 -12.535 15.606 1.00 48.09 305 ASP A C 1
ATOM 2150 O O . ASP A 1 305 ? 45.319 -12.678 14.454 1.00 48.09 305 ASP A O 1
ATOM 2154 N N . ALA A 1 306 ? 44.085 -13.408 16.181 1.00 52.12 306 ALA A N 1
ATOM 2155 C CA . ALA A 1 306 ? 43.453 -14.522 15.486 1.00 52.12 306 ALA A CA 1
ATOM 2156 C C . ALA A 1 306 ? 41.960 -14.226 15.283 1.00 52.12 306 ALA A C 1
ATOM 2158 O O . ALA A 1 306 ? 41.207 -14.079 16.250 1.00 52.12 306 ALA A O 1
ATOM 2159 N N . GLU A 1 307 ? 41.532 -14.129 14.024 1.00 59.34 307 GLU A N 1
ATOM 2160 C CA . GLU A 1 307 ? 40.123 -14.040 13.634 1.00 59.34 307 GLU A CA 1
ATOM 2161 C C . GLU A 1 307 ? 39.488 -15.433 13.659 1.00 59.34 307 GLU A C 1
ATOM 2163 O O . GLU A 1 307 ? 40.004 -16.368 13.051 1.00 59.34 307 GLU A O 1
ATOM 2168 N N . ILE A 1 308 ? 38.366 -15.571 14.369 1.00 61.53 308 ILE A N 1
ATOM 2169 C CA . ILE A 1 308 ? 37.658 -16.854 14.513 1.00 61.53 308 ILE A CA 1
ATOM 2170 C C . ILE A 1 308 ? 36.216 -16.808 13.982 1.00 61.53 308 ILE A C 1
ATOM 2172 O O . ILE A 1 308 ? 35.433 -17.716 14.258 1.00 61.53 308 ILE A O 1
ATOM 2176 N N . GLY A 1 309 ? 35.854 -15.763 13.225 1.00 67.06 309 GLY A N 1
ATOM 2177 C CA . GLY A 1 309 ? 34.488 -15.554 12.728 1.00 67.06 309 GLY A CA 1
ATOM 2178 C C . GLY A 1 309 ? 33.468 -15.459 13.861 1.00 67.06 309 GLY A C 1
ATOM 2179 O O . GLY A 1 309 ? 33.751 -14.844 14.889 1.00 67.06 309 GLY A O 1
ATOM 2180 N N . ASP A 1 310 ? 32.307 -16.096 13.715 1.00 67.94 310 ASP A N 1
ATOM 2181 C CA . ASP A 1 310 ? 31.263 -16.126 14.750 1.00 67.94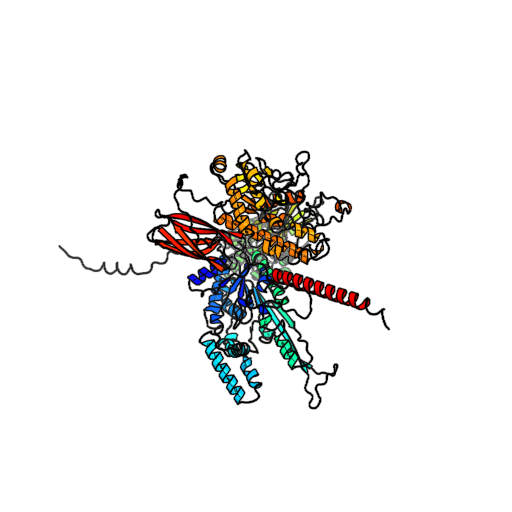 310 ASP A CA 1
ATOM 2182 C C . ASP A 1 310 ? 31.462 -17.269 15.766 1.00 67.94 310 ASP A C 1
ATOM 2184 O O . ASP A 1 310 ? 30.529 -17.675 16.464 1.00 67.94 310 ASP A O 1
ATOM 2188 N N . VAL A 1 311 ? 32.698 -17.776 15.866 1.00 65.38 311 VAL A N 1
ATOM 2189 C CA . VAL A 1 311 ? 33.128 -18.981 16.591 1.00 65.38 311 VAL A CA 1
ATOM 2190 C C . VAL A 1 311 ? 32.800 -20.266 15.829 1.00 65.38 311 VAL A C 1
ATOM 2192 O O . VAL A 1 311 ? 33.677 -21.114 15.701 1.00 65.38 311 VAL A O 1
ATOM 2195 N N . VAL A 1 312 ? 31.590 -20.426 15.284 1.00 70.44 312 VAL A N 1
ATOM 2196 C CA . VAL A 1 312 ? 31.168 -21.667 14.601 1.00 70.44 312 VAL A CA 1
ATOM 2197 C C . VAL A 1 312 ? 31.507 -21.636 13.111 1.00 70.44 312 VAL A C 1
ATOM 2199 O O . VAL A 1 312 ? 31.931 -22.644 12.536 1.00 70.44 312 VAL A O 1
ATOM 2202 N N . VAL A 1 313 ? 31.339 -20.483 12.482 1.00 75.44 313 VAL A N 1
ATOM 2203 C CA . VAL A 1 313 ? 31.463 -20.248 11.050 1.00 75.44 313 VAL A CA 1
ATOM 2204 C C . VAL A 1 313 ? 32.439 -19.096 10.834 1.00 75.44 313 VAL A C 1
ATOM 2206 O O . VAL A 1 313 ? 32.291 -18.006 11.388 1.00 75.44 313 VAL A O 1
ATOM 2209 N N . GLY A 1 314 ? 33.477 -19.352 10.035 1.00 79.00 314 GLY A N 1
ATOM 2210 C CA . GLY A 1 314 ? 34.413 -18.310 9.614 1.00 79.00 314 GLY A CA 1
ATOM 2211 C C . GLY A 1 314 ? 33.724 -17.303 8.692 1.00 79.00 314 GLY A C 1
ATOM 2212 O O . GLY A 1 314 ? 32.827 -17.689 7.942 1.00 79.00 314 GLY A O 1
ATOM 2213 N N . VAL A 1 315 ? 34.161 -16.039 8.714 1.00 81.12 315 VAL A N 1
ATOM 2214 C CA . VAL A 1 315 ? 33.572 -14.969 7.884 1.00 81.12 315 VAL A CA 1
ATOM 2215 C C . VAL A 1 315 ? 33.549 -15.370 6.409 1.00 81.12 315 VAL A C 1
ATOM 2217 O O . VAL A 1 315 ? 32.484 -15.327 5.801 1.00 81.12 315 VAL A O 1
ATOM 2220 N N . ASP A 1 316 ? 34.660 -15.891 5.882 1.00 84.69 316 ASP A N 1
ATOM 2221 C CA . ASP A 1 316 ? 34.773 -16.345 4.486 1.00 84.69 316 ASP A CA 1
ATOM 2222 C C . ASP A 1 316 ? 33.737 -17.415 4.107 1.00 84.69 316 ASP A C 1
ATOM 2224 O O . ASP A 1 316 ? 33.247 -17.446 2.981 1.00 84.69 316 ASP A O 1
ATOM 2228 N N . SER A 1 317 ? 33.378 -18.296 5.046 1.00 86.38 317 SER A N 1
ATOM 2229 C CA . SER A 1 317 ? 32.343 -19.316 4.834 1.00 86.38 317 SER A CA 1
ATOM 2230 C C . SER A 1 317 ? 30.937 -18.728 4.931 1.00 86.38 317 SER A C 1
ATOM 2232 O O . SER A 1 317 ? 30.058 -19.102 4.155 1.00 86.38 317 SER A O 1
ATOM 2234 N N . ALA A 1 318 ? 30.730 -17.770 5.838 1.00 87.19 318 ALA A N 1
ATOM 2235 C CA . ALA A 1 318 ? 29.453 -17.088 6.018 1.00 87.19 318 ALA A CA 1
ATOM 2236 C C . ALA A 1 318 ? 29.039 -16.274 4.782 1.00 87.19 318 ALA A C 1
ATOM 2238 O O . ALA A 1 318 ? 27.871 -16.307 4.392 1.00 87.19 318 ALA A O 1
ATOM 2239 N N . VAL A 1 319 ? 29.992 -15.582 4.151 1.00 92.62 319 VAL A N 1
ATOM 2240 C CA . VAL A 1 319 ? 29.739 -14.667 3.022 1.00 92.62 319 VAL A CA 1
ATOM 2241 C C . VAL A 1 319 ? 29.911 -15.310 1.642 1.00 92.62 319 VAL A C 1
ATOM 2243 O O . VAL A 1 319 ? 29.592 -14.698 0.624 1.00 92.62 319 VAL A O 1
ATOM 2246 N N . ALA A 1 320 ? 30.385 -16.558 1.585 1.00 89.88 320 ALA A N 1
ATOM 2247 C CA . ALA A 1 320 ? 30.696 -17.227 0.327 1.00 89.88 320 ALA A CA 1
ATOM 2248 C C . ALA A 1 320 ? 29.476 -17.314 -0.612 1.00 89.88 320 ALA A C 1
ATOM 2250 O O . ALA A 1 320 ? 28.459 -17.932 -0.286 1.00 89.88 320 ALA A O 1
ATOM 2251 N N . GLY A 1 321 ? 29.616 -16.742 -1.812 1.00 85.56 321 GLY A N 1
ATOM 2252 C CA . GLY A 1 321 ? 28.587 -16.760 -2.853 1.00 85.56 321 GLY A CA 1
ATOM 2253 C C . GLY A 1 321 ? 27.444 -15.759 -2.652 1.00 85.56 321 GLY A C 1
ATOM 2254 O O . GLY A 1 321 ? 26.411 -15.924 -3.291 1.00 85.56 321 GLY A O 1
ATOM 2255 N N . ALA A 1 322 ? 27.597 -14.765 -1.771 1.00 91.44 322 ALA A N 1
ATOM 2256 C CA . ALA A 1 322 ? 26.616 -13.698 -1.583 1.00 91.44 322 ALA A CA 1
ATOM 2257 C C . ALA A 1 322 ? 26.837 -12.512 -2.539 1.00 91.44 322 ALA A C 1
ATOM 2259 O O . ALA A 1 322 ? 27.973 -12.168 -2.855 1.00 91.44 322 ALA A O 1
ATOM 2260 N N . ASP A 1 323 ? 25.755 -11.833 -2.932 1.00 89.94 323 ASP A N 1
ATOM 2261 C CA . ASP A 1 323 ? 25.816 -10.599 -3.737 1.00 89.94 323 ASP A CA 1
ATOM 2262 C C . ASP A 1 323 ? 26.197 -9.373 -2.900 1.00 89.94 323 ASP A C 1
ATOM 2264 O O . ASP A 1 323 ? 26.681 -8.361 -3.408 1.00 89.94 323 ASP A O 1
ATOM 2268 N N . SER A 1 324 ? 25.898 -9.425 -1.603 1.00 89.25 324 SER A N 1
ATOM 2269 C CA . SER A 1 324 ? 26.249 -8.382 -0.646 1.00 89.25 324 SER A CA 1
ATOM 2270 C C . SER A 1 324 ? 26.484 -8.985 0.726 1.00 89.25 324 SER A C 1
ATOM 2272 O O . SER A 1 324 ? 25.751 -9.882 1.145 1.00 89.25 324 SER A O 1
ATOM 2274 N N . GLU A 1 325 ? 27.479 -8.460 1.430 1.00 90.19 325 GLU A N 1
ATOM 2275 C CA . GLU A 1 325 ? 27.879 -8.938 2.746 1.00 90.19 325 GLU A CA 1
ATOM 2276 C C . GLU A 1 325 ? 27.850 -7.821 3.790 1.00 90.19 325 GLU A C 1
ATOM 2278 O O . GLU A 1 325 ? 28.114 -6.654 3.496 1.00 90.19 325 GLU A O 1
ATOM 2283 N N . GLN A 1 326 ? 27.531 -8.194 5.026 1.00 87.56 326 GLN A N 1
ATOM 2284 C CA . GLN A 1 326 ? 27.695 -7.356 6.204 1.00 87.56 326 GLN A CA 1
ATOM 2285 C C . GLN A 1 326 ? 28.422 -8.159 7.278 1.00 87.56 326 GLN A C 1
ATOM 2287 O O . GLN A 1 326 ? 27.929 -9.190 7.735 1.00 87.56 326 GLN A O 1
ATOM 2292 N N . VAL A 1 327 ? 29.576 -7.663 7.716 1.00 86.25 327 VAL A N 1
ATOM 2293 C CA . VAL A 1 327 ? 30.332 -8.270 8.814 1.00 86.25 327 VAL A CA 1
ATOM 2294 C C . VAL A 1 327 ? 30.191 -7.407 10.064 1.00 86.25 327 VAL A C 1
ATOM 2296 O O . VAL A 1 327 ? 30.299 -6.184 9.984 1.00 86.25 327 VAL A O 1
ATOM 2299 N N . PHE A 1 328 ? 29.911 -8.037 11.203 1.00 82.44 328 PHE A N 1
ATOM 2300 C CA . PHE A 1 328 ? 29.783 -7.386 12.506 1.00 82.44 328 PHE A CA 1
ATOM 2301 C C . PHE A 1 328 ? 31.022 -7.677 13.350 1.00 82.44 328 PHE A C 1
ATOM 2303 O O . PHE A 1 328 ? 31.279 -8.830 13.682 1.00 82.44 328 PHE A O 1
ATOM 2310 N N . ASP A 1 329 ? 31.780 -6.644 13.709 1.00 78.69 329 ASP A N 1
ATOM 2311 C CA . ASP A 1 329 ? 33.048 -6.769 14.434 1.00 78.69 329 ASP A CA 1
ATOM 2312 C C . ASP A 1 329 ? 32.859 -6.676 15.951 1.00 78.69 329 ASP A C 1
ATOM 2314 O O . ASP A 1 329 ? 32.573 -5.594 16.451 1.00 78.69 329 ASP A O 1
ATOM 2318 N N . CYS A 1 330 ? 33.055 -7.769 16.699 1.00 68.25 330 CYS A N 1
ATOM 2319 C CA . CYS A 1 330 ? 33.039 -7.769 18.170 1.00 68.25 330 CYS A CA 1
ATOM 2320 C C . CYS A 1 330 ? 34.431 -7.995 18.756 1.00 68.25 330 CYS A C 1
ATOM 2322 O O . CYS A 1 330 ? 35.057 -9.038 18.539 1.00 68.25 330 CYS A O 1
ATOM 2324 N N . ARG A 1 331 ? 34.888 -7.068 19.605 1.00 63.97 331 ARG A N 1
ATOM 2325 C CA . ARG A 1 331 ? 36.137 -7.220 20.366 1.00 63.97 331 ARG A CA 1
ATOM 2326 C C . ARG A 1 331 ? 35.848 -7.547 21.838 1.00 63.97 331 ARG A C 1
ATOM 2328 O O . ARG A 1 331 ? 35.376 -6.672 22.561 1.00 63.97 331 ARG A O 1
ATOM 2335 N N . PRO A 1 332 ? 36.143 -8.769 22.321 1.00 54.06 332 PRO A N 1
ATOM 2336 C CA . PRO A 1 332 ? 35.963 -9.106 23.731 1.00 54.06 332 PRO A CA 1
ATOM 2337 C C . PRO A 1 332 ? 36.979 -8.357 24.618 1.00 54.06 332 PRO A C 1
ATOM 2339 O O . PRO A 1 332 ? 38.190 -8.515 24.461 1.00 54.06 332 PRO A O 1
ATOM 2342 N N . GLY A 1 333 ? 36.504 -7.559 25.581 1.00 47.00 333 GLY A N 1
ATOM 2343 C CA . GLY A 1 333 ? 37.349 -6.904 26.592 1.00 47.00 333 GLY A CA 1
ATOM 2344 C C . GLY A 1 333 ? 37.740 -7.845 27.745 1.00 47.00 333 GLY A C 1
ATOM 2345 O O . GLY A 1 333 ? 36.913 -8.624 28.213 1.00 47.00 333 GLY A O 1
ATOM 2346 N N . GLY A 1 334 ? 38.992 -7.788 28.233 1.00 41.78 334 GLY A N 1
ATOM 2347 C CA . GLY A 1 334 ? 39.423 -8.553 29.419 1.00 41.78 334 GLY A CA 1
ATOM 2348 C C . GLY A 1 334 ? 40.943 -8.670 29.650 1.00 41.78 334 GLY A C 1
ATOM 2349 O O . GLY A 1 334 ? 41.734 -8.701 28.702 1.00 41.78 334 GLY A O 1
ATOM 2350 N N . LEU A 1 335 ? 41.330 -8.778 30.932 1.00 39.31 335 LEU A N 1
ATOM 2351 C CA . LEU A 1 335 ? 42.706 -8.710 31.470 1.00 39.31 335 LEU A CA 1
ATOM 2352 C C . LEU A 1 335 ? 43.571 -9.990 31.296 1.00 39.31 335 LEU A C 1
ATOM 2354 O O . LEU A 1 335 ? 44.752 -9.950 31.621 1.00 39.31 335 LEU A O 1
ATOM 2358 N N . ASN A 1 336 ? 43.051 -11.124 30.785 1.00 45.16 336 ASN A N 1
ATOM 2359 C CA . ASN A 1 336 ? 43.873 -12.304 30.423 1.00 45.16 336 ASN A CA 1
ATOM 2360 C C . ASN A 1 336 ? 43.228 -13.221 29.349 1.00 45.16 336 ASN A C 1
ATOM 2362 O O . ASN A 1 336 ? 42.045 -13.087 29.042 1.00 45.16 336 ASN A O 1
ATOM 2366 N N . ALA A 1 337 ? 43.988 -14.189 28.809 1.00 42.69 337 ALA A N 1
ATOM 2367 C CA . ALA A 1 337 ? 43.556 -15.101 27.734 1.00 42.69 337 ALA A CA 1
ATOM 2368 C C . ALA A 1 337 ? 42.358 -16.021 28.085 1.00 42.69 337 ALA A C 1
ATOM 2370 O O . ALA A 1 337 ? 41.493 -16.250 27.243 1.00 42.69 337 ALA A O 1
ATOM 2371 N N . LEU A 1 338 ? 42.261 -16.509 29.328 1.00 37.84 338 LEU A N 1
ATOM 2372 C CA . LEU A 1 338 ? 41.144 -17.345 29.812 1.00 37.84 338 LEU A CA 1
ATOM 2373 C C . LEU A 1 338 ? 39.840 -16.540 29.969 1.00 37.84 338 LEU A C 1
ATOM 2375 O O . LEU A 1 338 ? 38.756 -17.030 29.652 1.00 37.84 338 LEU A O 1
ATOM 2379 N N . LEU A 1 339 ? 39.944 -15.289 30.423 1.00 43.25 339 LEU A N 1
ATOM 2380 C CA . LEU A 1 339 ? 38.835 -14.339 30.518 1.00 43.25 339 LEU A CA 1
ATOM 2381 C C . LEU A 1 339 ? 38.385 -13.873 29.127 1.00 43.25 339 LEU A C 1
ATOM 2383 O O . LEU A 1 339 ? 37.185 -13.751 28.904 1.00 43.25 339 LEU A O 1
ATOM 2387 N N . ARG A 1 340 ? 39.312 -13.703 28.173 1.00 51.78 340 ARG A N 1
ATOM 2388 C CA . ARG A 1 340 ? 38.999 -13.384 26.767 1.00 51.78 340 ARG A CA 1
ATOM 2389 C C . ARG A 1 340 ? 38.257 -14.518 26.054 1.00 51.78 340 ARG A C 1
ATOM 2391 O O . ARG A 1 340 ? 37.306 -14.243 25.334 1.00 51.78 340 ARG A O 1
ATOM 2398 N N . ALA A 1 341 ? 38.615 -15.781 26.303 1.00 46.59 341 ALA A N 1
ATOM 2399 C CA . ALA A 1 341 ? 37.885 -16.933 25.762 1.00 46.59 341 ALA A CA 1
ATOM 2400 C C . ALA A 1 341 ? 36.448 -17.040 26.316 1.00 46.59 341 ALA A C 1
ATOM 2402 O O . ALA A 1 341 ? 35.512 -17.310 25.567 1.00 46.59 341 ALA A O 1
ATOM 2403 N N . ARG A 1 342 ? 36.247 -16.763 27.615 1.00 45.94 342 ARG A N 1
ATOM 2404 C CA . ARG A 1 342 ? 34.898 -16.641 28.202 1.00 45.94 342 ARG A CA 1
ATOM 2405 C C . ARG A 1 342 ? 34.120 -15.445 27.644 1.00 45.94 342 ARG A C 1
ATOM 2407 O O . ARG A 1 342 ? 32.931 -15.584 27.383 1.00 45.94 342 ARG A O 1
ATOM 2414 N N . ALA A 1 343 ? 34.775 -14.303 27.437 1.00 50.12 343 ALA A N 1
ATOM 2415 C CA . ALA A 1 343 ? 34.158 -13.113 26.853 1.00 50.12 343 ALA A CA 1
ATOM 2416 C C . ALA A 1 343 ? 33.762 -13.318 25.377 1.00 50.12 343 ALA A C 1
ATOM 2418 O O . ALA A 1 343 ? 32.721 -12.825 24.958 1.00 50.12 343 ALA A O 1
ATOM 2419 N N . ALA A 1 344 ? 34.519 -14.109 24.608 1.00 52.72 344 ALA A N 1
ATOM 2420 C CA . ALA A 1 344 ? 34.153 -14.496 23.243 1.00 52.72 344 ALA A CA 1
ATOM 2421 C C . ALA A 1 344 ? 32.871 -15.351 23.186 1.00 52.72 344 ALA A C 1
ATOM 2423 O O . ALA A 1 344 ? 32.030 -15.126 22.321 1.00 52.72 344 ALA A O 1
ATOM 2424 N N . ALA A 1 345 ? 32.673 -16.269 24.139 1.00 52.78 345 ALA A N 1
ATOM 2425 C CA . ALA A 1 345 ? 31.442 -17.064 24.255 1.00 52.78 345 ALA A CA 1
ATOM 2426 C C . ALA A 1 345 ? 30.210 -16.245 24.708 1.00 52.78 345 ALA A C 1
ATOM 2428 O O . ALA A 1 345 ? 29.081 -16.704 24.577 1.00 52.78 345 ALA A O 1
ATOM 2429 N N . GLY A 1 346 ? 30.417 -15.039 25.245 1.00 54.69 346 GLY A N 1
ATOM 2430 C CA . GLY A 1 346 ? 29.358 -14.077 25.571 1.00 54.69 346 GLY A CA 1
ATOM 2431 C C . GLY A 1 346 ? 29.186 -12.969 24.526 1.00 54.69 346 GLY A C 1
ATOM 2432 O O . GLY A 1 346 ? 28.447 -12.022 24.774 1.00 54.69 346 GLY A O 1
ATOM 2433 N N . SER A 1 347 ? 29.886 -13.048 23.389 1.00 65.31 347 SER A N 1
ATOM 2434 C CA . SER A 1 347 ? 29.911 -11.992 22.374 1.00 65.31 347 SER A CA 1
ATOM 2435 C C . SER A 1 347 ? 28.553 -11.823 21.668 1.00 65.31 347 SER A C 1
ATOM 2437 O O . SER A 1 347 ? 27.944 -12.833 21.294 1.00 65.31 347 SER A O 1
ATOM 2439 N N . PRO A 1 348 ? 28.101 -10.583 21.389 1.00 67.69 348 PRO A N 1
ATOM 2440 C CA . PRO A 1 348 ? 26.925 -10.315 20.557 1.00 67.69 348 PRO A CA 1
ATOM 2441 C C . PRO A 1 348 ? 26.988 -10.947 19.161 1.00 67.69 348 PRO A C 1
ATOM 2443 O O . PRO A 1 348 ? 25.962 -11.361 18.634 1.00 67.69 348 PRO A O 1
ATOM 2446 N N . CYS A 1 349 ? 28.182 -11.085 18.576 1.00 71.50 349 CYS A N 1
ATOM 2447 C CA . CYS A 1 349 ? 28.365 -11.713 17.266 1.00 71.50 349 CYS A CA 1
ATOM 2448 C C . CYS A 1 349 ? 28.917 -13.144 17.320 1.00 71.50 349 CYS A C 1
ATOM 2450 O O . CYS A 1 349 ? 29.459 -13.646 16.340 1.00 71.50 349 CYS A O 1
ATOM 2452 N N . MET A 1 350 ? 28.712 -13.834 18.448 1.00 74.88 350 MET A N 1
ATOM 2453 C CA . MET A 1 350 ? 28.735 -15.299 18.485 1.00 74.88 350 MET A CA 1
ATOM 2454 C C . MET A 1 350 ? 27.599 -15.873 17.616 1.00 74.88 350 MET A C 1
ATOM 2456 O O . MET A 1 350 ? 26.496 -15.333 17.590 1.00 74.88 350 MET A O 1
ATOM 2460 N N . HIS A 1 351 ? 27.830 -17.020 16.976 1.00 76.62 351 HIS A N 1
ATOM 2461 C CA . HIS A 1 351 ? 26.906 -17.680 16.048 1.00 76.62 351 HIS A CA 1
ATOM 2462 C C . HIS A 1 351 ? 25.451 -17.785 16.534 1.00 76.62 351 HIS A C 1
ATOM 2464 O O . HIS A 1 351 ? 24.518 -17.461 15.800 1.00 76.62 351 HIS A O 1
ATOM 2470 N N . THR A 1 352 ? 25.234 -18.223 17.781 1.00 73.19 352 THR A N 1
ATOM 2471 C CA . THR A 1 352 ? 23.885 -18.381 18.361 1.00 73.19 352 THR A CA 1
ATOM 2472 C C . THR A 1 352 ? 23.250 -17.054 18.781 1.00 73.19 352 THR A C 1
ATOM 2474 O O . THR A 1 352 ? 22.056 -17.012 19.063 1.00 73.19 352 THR A O 1
ATOM 2477 N N . ASN A 1 353 ? 24.042 -15.982 18.823 1.00 74.69 353 ASN A N 1
ATOM 2478 C CA . ASN A 1 353 ? 23.630 -14.633 19.192 1.00 74.69 353 ASN A CA 1
ATOM 2479 C C . ASN A 1 353 ? 23.390 -13.732 17.971 1.00 74.69 353 ASN A C 1
ATOM 2481 O O . ASN A 1 353 ? 22.756 -12.696 18.126 1.00 74.69 353 ASN A O 1
ATOM 2485 N N . LEU A 1 354 ? 23.806 -14.126 16.758 1.00 78.56 354 LEU A N 1
ATOM 2486 C CA . LEU A 1 354 ? 23.537 -13.355 15.534 1.00 78.56 354 LEU A CA 1
ATOM 2487 C C . LEU A 1 354 ? 22.037 -13.071 15.309 1.00 78.56 354 LEU A C 1
ATOM 2489 O O . LEU A 1 354 ? 21.707 -11.923 15.016 1.00 78.56 354 LEU A O 1
ATOM 2493 N N . PRO A 1 355 ? 21.101 -14.023 15.527 1.00 83.25 355 PRO A N 1
ATOM 2494 C CA . PRO A 1 355 ? 19.660 -13.740 15.482 1.00 83.25 355 PRO A CA 1
ATOM 2495 C C . PRO A 1 355 ? 19.148 -12.866 16.639 1.00 83.25 355 PRO A C 1
ATOM 2497 O O . PRO A 1 355 ? 17.953 -12.624 16.733 1.00 83.25 355 PRO A O 1
ATOM 2500 N N . ARG A 1 356 ? 20.025 -12.421 17.544 1.00 76.25 356 ARG A N 1
ATOM 2501 C CA . ARG A 1 356 ? 19.735 -11.524 18.675 1.00 76.25 356 ARG A CA 1
ATOM 2502 C C . ARG A 1 356 ? 20.505 -10.205 18.574 1.00 76.25 356 ARG A C 1
ATOM 2504 O O . ARG A 1 356 ? 20.405 -9.380 19.473 1.00 76.25 356 ARG A O 1
ATOM 2511 N N . LEU A 1 357 ? 21.297 -10.006 17.523 1.00 76.00 357 LEU A N 1
ATOM 2512 C CA . LEU A 1 357 ? 22.098 -8.801 17.332 1.00 76.00 357 LEU A CA 1
ATOM 2513 C C . LEU A 1 357 ? 21.229 -7.685 16.730 1.00 76.00 357 LEU A C 1
ATOM 2515 O O . LEU A 1 357 ? 20.630 -7.875 15.669 1.00 76.00 357 LEU A O 1
ATOM 2519 N N . ALA A 1 358 ? 21.180 -6.519 17.387 1.00 69.88 358 ALA A N 1
ATOM 2520 C CA . ALA A 1 358 ? 20.349 -5.380 16.966 1.00 69.88 358 ALA A CA 1
ATOM 2521 C C . ALA A 1 358 ? 20.663 -4.961 15.528 1.00 69.88 358 ALA A C 1
ATOM 2523 O O . ALA A 1 358 ? 19.772 -4.840 14.686 1.00 69.88 358 ALA A O 1
ATOM 2524 N N . ASP A 1 359 ? 21.956 -4.800 15.252 1.00 73.00 359 ASP A N 1
ATOM 2525 C CA . ASP A 1 359 ? 22.461 -4.346 13.963 1.00 73.00 359 ASP A CA 1
ATOM 2526 C C . ASP A 1 359 ? 22.133 -5.344 12.850 1.00 73.00 359 ASP A C 1
ATOM 2528 O O . ASP A 1 359 ? 21.740 -4.946 11.753 1.00 73.00 359 ASP A O 1
ATOM 2532 N N . ALA A 1 360 ? 22.198 -6.647 13.142 1.00 79.25 360 ALA A N 1
ATOM 2533 C CA . ALA A 1 360 ? 21.780 -7.681 12.201 1.00 79.25 360 ALA A CA 1
ATOM 2534 C C . ALA A 1 360 ? 20.281 -7.583 11.889 1.00 79.25 360 ALA A C 1
ATOM 2536 O O . ALA A 1 360 ? 19.896 -7.654 10.722 1.00 79.25 360 ALA A O 1
ATOM 2537 N N . ALA A 1 361 ? 19.438 -7.343 12.899 1.00 81.56 361 ALA A N 1
ATOM 2538 C CA . ALA A 1 361 ? 18.000 -7.166 12.706 1.00 81.56 361 ALA A CA 1
ATOM 2539 C C . ALA A 1 361 ? 17.675 -5.910 11.877 1.00 81.56 361 ALA A C 1
ATOM 2541 O O . ALA A 1 361 ? 16.850 -5.969 10.965 1.00 81.56 361 ALA A O 1
ATOM 2542 N N . ILE A 1 362 ? 18.354 -4.786 12.136 1.00 74.50 362 ILE A N 1
ATOM 2543 C CA . ILE A 1 362 ? 18.192 -3.529 11.381 1.00 74.50 362 ILE A CA 1
ATOM 2544 C C . ILE A 1 362 ? 18.600 -3.719 9.917 1.00 74.50 362 ILE A C 1
ATOM 2546 O O . ILE A 1 362 ? 17.894 -3.284 8.996 1.00 74.50 362 ILE A O 1
ATOM 2550 N N . MET A 1 363 ? 19.722 -4.396 9.681 1.00 79.25 363 MET A N 1
ATOM 2551 C CA . MET A 1 363 ? 20.206 -4.671 8.331 1.00 79.25 363 MET A CA 1
ATOM 2552 C C . MET A 1 363 ? 19.290 -5.651 7.591 1.00 79.25 363 MET A C 1
ATOM 2554 O O . MET A 1 363 ? 19.013 -5.448 6.406 1.00 79.25 363 MET A O 1
ATOM 2558 N N . ALA A 1 364 ? 18.746 -6.655 8.283 1.00 83.94 364 ALA A N 1
ATOM 2559 C CA . ALA A 1 364 ? 17.799 -7.608 7.708 1.00 83.94 364 ALA A CA 1
ATOM 2560 C C . ALA A 1 364 ? 16.458 -6.945 7.376 1.00 83.94 364 ALA A C 1
ATOM 2562 O O . ALA A 1 364 ? 15.923 -7.159 6.287 1.00 83.94 364 ALA A O 1
ATOM 2563 N N . ALA A 1 365 ? 15.953 -6.067 8.246 1.00 81.44 365 ALA A N 1
ATOM 2564 C CA . ALA A 1 365 ? 14.767 -5.258 7.976 1.00 81.44 365 ALA A CA 1
ATOM 2565 C C . ALA A 1 365 ? 14.990 -4.326 6.775 1.00 81.44 365 ALA A C 1
ATOM 2567 O O . ALA A 1 365 ? 14.127 -4.197 5.908 1.00 81.44 365 ALA A O 1
ATOM 2568 N N . SER A 1 366 ? 16.181 -3.733 6.657 1.00 79.12 366 SER A N 1
ATOM 2569 C CA . SER A 1 366 ? 16.548 -2.882 5.520 1.00 79.12 366 SER A CA 1
ATOM 2570 C C . SER A 1 366 ? 16.627 -3.660 4.201 1.00 79.12 366 SER A C 1
ATOM 2572 O O . SER A 1 366 ? 16.158 -3.177 3.169 1.00 79.12 366 SER A O 1
ATOM 2574 N N . ALA A 1 367 ? 17.200 -4.867 4.216 1.00 82.06 367 ALA A N 1
ATOM 2575 C CA . ALA A 1 367 ? 17.235 -5.755 3.055 1.00 82.06 367 ALA A CA 1
ATOM 2576 C C . ALA A 1 367 ? 15.829 -6.229 2.659 1.00 82.06 367 ALA A C 1
ATOM 2578 O O . ALA A 1 367 ? 15.471 -6.145 1.485 1.00 82.06 367 ALA A O 1
ATOM 2579 N N . THR A 1 368 ? 15.013 -6.611 3.642 1.00 88.38 368 THR A N 1
ATOM 2580 C CA . THR A 1 368 ? 13.610 -7.003 3.450 1.00 88.38 368 THR A CA 1
ATOM 2581 C C . THR A 1 368 ? 12.801 -5.855 2.863 1.00 88.38 368 THR A C 1
ATOM 2583 O O . THR A 1 368 ? 12.120 -6.044 1.867 1.00 88.38 368 THR A O 1
ATOM 2586 N N . LYS A 1 369 ? 12.945 -4.630 3.380 1.00 83.00 369 LYS A N 1
ATOM 2587 C CA . LYS A 1 369 ? 12.290 -3.438 2.825 1.00 83.00 369 LYS A CA 1
ATOM 2588 C C . LYS A 1 369 ? 12.638 -3.210 1.357 1.00 83.00 369 LYS A C 1
ATOM 2590 O O . LYS A 1 369 ? 11.751 -2.886 0.578 1.00 83.00 369 LYS A O 1
ATOM 2595 N N . ARG A 1 370 ? 13.902 -3.384 0.957 1.00 79.81 370 ARG A N 1
ATOM 2596 C CA . ARG A 1 370 ? 14.291 -3.273 -0.460 1.00 79.81 370 ARG A CA 1
ATOM 2597 C C . ARG A 1 370 ? 13.646 -4.362 -1.315 1.00 79.81 370 ARG A C 1
ATOM 2599 O O . ARG A 1 370 ? 13.165 -4.043 -2.394 1.00 79.81 370 ARG A O 1
ATOM 2606 N N . ALA A 1 371 ? 13.624 -5.602 -0.830 1.00 82.75 371 ALA A N 1
ATOM 2607 C CA . ALA A 1 371 ? 12.984 -6.714 -1.526 1.00 82.75 371 ALA A CA 1
ATOM 2608 C C . ALA A 1 371 ? 11.472 -6.488 -1.676 1.00 82.75 371 ALA A C 1
ATOM 2610 O O . ALA A 1 371 ? 10.941 -6.630 -2.766 1.00 82.75 371 ALA A O 1
ATOM 2611 N N . VAL A 1 372 ? 10.804 -6.032 -0.616 1.00 79.31 372 VAL A N 1
ATOM 2612 C CA . VAL A 1 372 ? 9.371 -5.710 -0.612 1.00 79.31 372 VAL A CA 1
ATOM 2613 C C . VAL A 1 372 ? 9.058 -4.556 -1.556 1.00 79.31 372 VAL A C 1
ATOM 2615 O O . VAL A 1 372 ? 8.116 -4.641 -2.327 1.00 79.31 372 VAL A O 1
ATOM 2618 N N . LEU A 1 373 ? 9.855 -3.486 -1.546 1.00 70.62 373 LEU A N 1
ATOM 2619 C CA . LEU A 1 373 ? 9.666 -2.370 -2.476 1.00 70.62 373 LEU A CA 1
ATOM 2620 C C . LEU A 1 373 ? 9.867 -2.783 -3.939 1.00 70.62 373 LEU A C 1
ATOM 2622 O O . LEU A 1 373 ? 9.219 -2.211 -4.808 1.00 70.62 373 LEU A O 1
ATOM 2626 N N . ALA A 1 374 ? 10.754 -3.744 -4.208 1.00 67.31 374 ALA A N 1
ATOM 2627 C CA . ALA A 1 374 ? 10.939 -4.302 -5.544 1.00 67.31 374 ALA A CA 1
ATOM 2628 C C . ALA A 1 374 ? 9.769 -5.213 -5.947 1.00 67.31 374 ALA A C 1
ATOM 2630 O O . ALA A 1 374 ? 9.282 -5.104 -7.063 1.00 67.31 374 ALA A O 1
ATOM 2631 N N . GLU A 1 375 ? 9.287 -6.051 -5.030 1.00 67.25 375 GLU A N 1
ATOM 2632 C CA . GLU A 1 375 ? 8.208 -7.012 -5.277 1.00 67.25 375 GLU A CA 1
ATOM 2633 C C . GLU A 1 375 ? 6.840 -6.330 -5.420 1.00 67.25 375 GLU A C 1
ATOM 2635 O O . GLU A 1 375 ? 6.090 -6.593 -6.349 1.00 67.25 375 GLU A O 1
ATOM 2640 N N . LEU A 1 376 ? 6.538 -5.352 -4.564 1.00 59.62 376 LEU A N 1
ATOM 2641 C CA . LEU A 1 376 ? 5.307 -4.558 -4.655 1.00 59.62 376 LEU A CA 1
ATOM 2642 C C . LEU A 1 376 ? 5.323 -3.548 -5.809 1.00 59.62 376 LEU A C 1
ATOM 2644 O O . LEU A 1 376 ? 4.297 -2.936 -6.118 1.00 59.62 376 LEU A O 1
ATOM 2648 N N . ALA A 1 377 ? 6.476 -3.369 -6.453 1.00 50.28 377 ALA A N 1
ATOM 2649 C CA . ALA A 1 377 ? 6.573 -2.705 -7.744 1.00 50.28 377 ALA A CA 1
ATOM 2650 C C . ALA A 1 377 ? 6.277 -3.658 -8.924 1.00 50.28 377 ALA A C 1
ATOM 2652 O O . ALA A 1 377 ? 6.073 -3.162 -10.030 1.00 50.28 377 ALA A O 1
ATOM 2653 N N . ASP A 1 378 ? 6.204 -4.978 -8.698 1.00 41.75 378 ASP A N 1
ATOM 2654 C CA . ASP A 1 378 ? 6.152 -6.043 -9.712 1.00 41.75 378 ASP A CA 1
ATOM 2655 C C . ASP A 1 378 ? 4.794 -6.771 -9.732 1.00 41.75 378 ASP A C 1
ATOM 2657 O O . ASP A 1 378 ? 4.662 -7.965 -9.487 1.00 41.75 378 ASP A O 1
ATOM 2661 N N . THR A 1 379 ? 3.724 -6.032 -10.014 1.00 38.44 379 THR A N 1
ATOM 2662 C CA . THR A 1 379 ? 2.426 -6.626 -10.370 1.00 38.44 379 THR A CA 1
ATOM 2663 C C . THR A 1 379 ? 1.978 -6.003 -11.686 1.00 38.44 379 THR A C 1
ATOM 2665 O O . THR A 1 379 ? 1.602 -4.826 -11.747 1.00 38.44 379 THR A O 1
ATOM 2668 N N . ASP A 1 380 ? 2.093 -6.805 -12.745 1.00 34.53 380 ASP A N 1
ATOM 2669 C CA . ASP A 1 380 ? 1.992 -6.392 -14.144 1.00 34.53 380 ASP A CA 1
ATOM 2670 C C . ASP A 1 380 ? 0.717 -5.580 -14.453 1.00 34.53 380 ASP A C 1
ATOM 2672 O O . ASP A 1 380 ? -0.389 -5.966 -14.052 1.00 34.53 380 ASP A O 1
ATOM 2676 N N . PRO A 1 381 ? 0.817 -4.476 -15.218 1.00 36.72 381 PRO A N 1
ATOM 2677 C CA . PRO A 1 381 ? -0.338 -3.920 -15.910 1.00 36.72 381 PRO A CA 1
ATOM 2678 C C . PRO A 1 381 ? -0.855 -4.918 -16.956 1.00 36.72 381 PRO A C 1
ATOM 2680 O O . PRO A 1 381 ? -0.098 -5.689 -17.540 1.00 36.72 381 PRO A O 1
ATOM 2683 N N . VAL A 1 382 ? -2.161 -4.890 -17.233 1.00 33.66 382 VAL A N 1
ATOM 2684 C CA . VAL A 1 382 ? -2.790 -5.752 -18.245 1.00 33.66 382 VAL A CA 1
ATOM 2685 C C . VAL A 1 382 ? -2.212 -5.439 -19.633 1.00 33.66 382 VAL A C 1
ATOM 2687 O O . VAL A 1 382 ? -2.593 -4.461 -20.273 1.00 33.66 382 VAL A O 1
ATOM 2690 N N . VAL A 1 383 ? -1.296 -6.283 -20.114 1.00 36.84 383 VAL A N 1
ATOM 2691 C CA . VAL A 1 383 ? -0.730 -6.215 -21.468 1.00 36.84 383 VAL A CA 1
ATOM 2692 C C . VAL A 1 383 ? -1.617 -7.008 -22.430 1.00 36.84 383 VAL A C 1
ATOM 2694 O O . VAL A 1 383 ? -1.824 -8.206 -22.252 1.00 36.84 383 VAL A O 1
ATOM 2697 N N . VAL A 1 384 ? -2.106 -6.365 -23.493 1.00 31.25 384 VAL A N 1
ATOM 2698 C CA . VAL A 1 384 ? -2.729 -7.054 -24.638 1.00 31.25 384 VAL A CA 1
ATOM 2699 C C . VAL A 1 384 ? -1.642 -7.297 -25.697 1.00 31.25 384 VAL A C 1
ATOM 2701 O O . VAL A 1 384 ? -1.153 -6.322 -26.271 1.00 31.25 384 VAL A O 1
ATOM 2704 N N . PRO A 1 385 ? -1.225 -8.546 -25.985 1.00 28.09 385 PRO A N 1
ATOM 2705 C CA . PRO A 1 385 ? -0.125 -8.796 -26.915 1.00 28.09 385 PRO A CA 1
ATOM 2706 C C . PRO A 1 385 ? -0.510 -8.546 -28.381 1.00 28.09 385 PRO A C 1
ATOM 2708 O O . PRO A 1 385 ? -1.597 -8.919 -28.826 1.00 28.09 385 PRO A O 1
ATOM 2711 N N . ARG A 1 386 ? 0.439 -8.023 -29.168 1.00 33.28 386 ARG A N 1
ATOM 2712 C CA . ARG A 1 386 ? 0.504 -8.194 -30.634 1.00 33.28 386 ARG A CA 1
ATOM 2713 C C . ARG A 1 386 ? 1.750 -9.018 -31.011 1.00 33.28 386 ARG A C 1
ATOM 2715 O O . ARG A 1 386 ? 2.704 -9.036 -30.232 1.00 33.28 386 ARG A O 1
ATOM 2722 N N . PRO A 1 387 ? 1.775 -9.701 -32.174 1.00 33.59 387 PRO A N 1
ATOM 2723 C CA . PRO A 1 387 ? 2.898 -10.553 -32.574 1.00 33.59 387 PRO A CA 1
ATOM 2724 C C . PRO A 1 387 ? 4.180 -9.749 -32.858 1.00 33.59 387 PRO A C 1
ATOM 2726 O O . PRO A 1 387 ? 4.109 -8.639 -33.380 1.00 33.59 387 PRO A O 1
ATOM 2729 N N . ARG A 1 388 ? 5.347 -10.334 -32.549 1.00 40.25 388 ARG A N 1
ATOM 2730 C CA . ARG A 1 388 ? 6.692 -9.797 -32.849 1.00 40.25 388 ARG A CA 1
ATOM 2731 C C . ARG A 1 388 ? 7.070 -10.031 -34.323 1.00 40.25 388 ARG A C 1
ATOM 2733 O O . ARG A 1 388 ? 6.857 -11.134 -34.820 1.00 40.25 388 ARG A O 1
ATOM 2740 N N . THR A 1 389 ? 7.718 -9.059 -34.972 1.00 47.81 389 THR A N 1
ATOM 2741 C CA . THR A 1 389 ? 8.363 -9.214 -36.295 1.00 47.81 389 THR A CA 1
ATOM 2742 C C . THR A 1 389 ? 9.810 -8.699 -36.268 1.00 47.81 389 THR A C 1
ATOM 2744 O O . THR A 1 389 ? 10.051 -7.579 -35.823 1.00 47.81 389 THR A O 1
ATOM 2747 N N . ASP A 1 390 ? 10.761 -9.517 -36.728 1.00 57.62 390 ASP A N 1
ATOM 2748 C CA . ASP A 1 390 ? 12.168 -9.161 -37.008 1.00 57.62 390 ASP A CA 1
ATOM 2749 C C . ASP A 1 390 ? 12.236 -8.216 -38.233 1.00 57.62 390 ASP A C 1
ATOM 2751 O O . ASP A 1 390 ? 11.492 -8.485 -39.179 1.00 57.62 390 ASP A O 1
ATOM 2755 N N . PRO A 1 391 ? 13.031 -7.117 -38.238 1.00 59.25 391 PRO A N 1
ATOM 2756 C CA . PRO A 1 391 ? 13.105 -6.147 -39.342 1.00 59.25 391 PRO A CA 1
ATOM 2757 C C . PRO A 1 391 ? 14.099 -6.462 -40.487 1.00 59.25 391 PRO A C 1
ATOM 2759 O O . PRO A 1 391 ? 14.007 -5.810 -41.530 1.00 59.25 391 PRO A O 1
ATOM 2762 N N . GLY A 1 392 ? 14.999 -7.451 -40.365 1.00 76.31 392 GLY A N 1
ATOM 2763 C CA . GLY A 1 392 ? 15.965 -7.836 -41.421 1.00 76.31 392 GLY A CA 1
ATOM 2764 C C . GLY A 1 392 ? 17.073 -6.799 -41.743 1.00 76.31 392 GLY A C 1
ATOM 2765 O O . GLY A 1 392 ? 17.098 -5.693 -41.177 1.00 76.31 392 GLY A O 1
ATOM 2766 N N . PRO A 1 393 ? 18.032 -7.125 -42.639 1.00 86.25 393 PRO A N 1
ATOM 2767 C CA . PRO A 1 393 ? 19.213 -6.296 -42.917 1.00 86.25 393 PRO A CA 1
ATOM 2768 C C . PRO A 1 393 ? 18.891 -4.972 -43.634 1.00 86.25 393 PRO A C 1
ATOM 2770 O O . PRO A 1 393 ? 17.935 -4.877 -44.407 1.00 86.25 393 PRO A O 1
ATOM 2773 N N . LEU A 1 394 ? 19.723 -3.949 -43.387 1.00 88.56 394 LEU A N 1
ATOM 2774 C CA . LEU A 1 394 ? 19.707 -2.659 -44.092 1.00 88.56 394 LEU A CA 1
ATOM 2775 C C . LEU A 1 394 ? 20.760 -2.664 -45.209 1.00 88.56 394 LEU A C 1
ATOM 2777 O O . LEU A 1 394 ? 21.948 -2.829 -44.937 1.00 88.56 394 LEU A O 1
ATOM 2781 N N . VAL A 1 395 ? 20.366 -2.458 -46.462 1.00 92.00 395 VAL A N 1
ATOM 2782 C CA . VAL A 1 395 ? 21.296 -2.484 -47.600 1.00 92.00 395 VAL A CA 1
ATOM 2783 C C . VAL A 1 395 ? 21.318 -1.142 -48.319 1.00 92.00 395 VAL A C 1
ATOM 2785 O O . VAL A 1 395 ? 20.298 -0.696 -48.829 1.00 92.00 395 VAL A O 1
ATOM 2788 N N . PHE A 1 396 ? 22.492 -0.525 -48.427 1.00 91.69 396 PHE A N 1
ATOM 2789 C CA . PHE A 1 396 ? 22.712 0.609 -49.322 1.00 91.69 396 PHE A CA 1
ATOM 2790 C C . PHE A 1 396 ? 22.970 0.077 -50.729 1.00 91.69 396 PHE A C 1
ATOM 2792 O O . PHE A 1 396 ? 23.966 -0.610 -50.955 1.00 91.69 396 PHE A O 1
ATOM 2799 N N . LEU A 1 397 ? 22.065 0.364 -51.660 1.00 92.81 397 LEU A N 1
ATOM 2800 C CA . LEU A 1 397 ? 22.175 0.013 -53.071 1.00 92.81 397 LEU A CA 1
ATOM 2801 C C . LEU A 1 397 ? 22.516 1.284 -53.853 1.00 92.81 397 LEU A C 1
ATOM 2803 O O . LEU A 1 397 ? 21.654 2.128 -54.069 1.00 92.81 397 LEU A O 1
ATOM 2807 N N . VAL A 1 398 ? 23.778 1.448 -54.238 1.00 91.25 398 VAL A N 1
ATOM 2808 C CA . VAL A 1 398 ? 24.302 2.726 -54.741 1.00 91.25 398 VAL A CA 1
ATOM 2809 C C . VAL A 1 398 ? 24.653 2.631 -56.222 1.00 91.25 398 VAL A C 1
ATOM 2811 O O . VAL A 1 398 ? 25.463 1.784 -56.612 1.00 91.25 398 VAL A O 1
ATOM 2814 N N . ASP A 1 399 ? 24.062 3.515 -57.028 1.00 89.50 399 ASP A N 1
ATOM 2815 C CA . ASP A 1 399 ? 24.465 3.731 -58.414 1.00 89.50 399 ASP A CA 1
ATOM 2816 C C . ASP A 1 399 ? 25.827 4.434 -58.465 1.00 89.50 399 ASP A C 1
ATOM 2818 O O . ASP A 1 399 ? 26.082 5.440 -57.803 1.00 89.50 399 ASP A O 1
ATOM 2822 N N . THR A 1 400 ? 26.717 3.874 -59.265 1.00 88.19 400 THR A N 1
ATOM 2823 C CA . THR A 1 400 ? 28.051 4.387 -59.561 1.00 88.19 400 THR A CA 1
ATOM 2824 C C . THR A 1 400 ? 28.237 4.555 -61.063 1.00 88.19 400 THR A C 1
ATOM 2826 O O . THR A 1 400 ? 29.364 4.532 -61.529 1.00 88.19 400 THR A O 1
ATOM 2829 N N . SER A 1 401 ? 27.164 4.704 -61.838 1.00 86.31 401 SER A N 1
ATOM 2830 C CA . SER A 1 401 ? 27.183 4.924 -63.285 1.00 86.31 401 SER A CA 1
ATOM 2831 C C . SER A 1 401 ? 27.976 6.174 -63.705 1.00 86.31 401 SER A C 1
ATOM 2833 O O . SER A 1 401 ? 28.359 7.026 -62.900 1.00 86.31 401 SER A O 1
ATOM 2835 N N . SER A 1 402 ? 28.278 6.292 -65.000 1.00 83.94 402 SER A N 1
ATOM 2836 C CA . SER A 1 402 ? 29.075 7.412 -65.529 1.00 83.94 402 SER A CA 1
ATOM 2837 C C . SER A 1 402 ? 28.388 8.778 -65.376 1.00 83.94 402 SER A C 1
ATOM 2839 O O . SER A 1 402 ? 29.094 9.782 -65.295 1.00 83.94 402 SER A O 1
ATOM 2841 N N . SER A 1 403 ? 27.050 8.838 -65.309 1.00 80.06 403 SER A N 1
ATOM 2842 C CA . SER A 1 403 ? 26.298 10.082 -65.054 1.00 80.06 403 SER A CA 1
ATOM 2843 C C . SER A 1 403 ? 26.608 10.670 -63.679 1.00 80.06 403 SER A C 1
ATOM 2845 O O . SER A 1 403 ? 26.700 11.890 -63.540 1.00 80.06 403 SER A O 1
ATOM 2847 N N . MET A 1 404 ? 26.950 9.820 -62.705 1.00 80.81 404 MET A N 1
ATOM 2848 C CA . MET A 1 404 ? 27.367 10.238 -61.364 1.00 80.81 404 MET A CA 1
ATOM 2849 C C . MET A 1 404 ? 28.704 11.010 -61.354 1.00 80.81 404 MET A C 1
ATOM 2851 O O . MET A 1 404 ? 29.081 11.580 -60.325 1.00 80.81 404 MET A O 1
ATOM 2855 N N . ALA A 1 405 ? 29.440 11.038 -62.476 1.00 81.69 405 ALA A N 1
ATOM 2856 C CA . ALA A 1 405 ? 30.640 11.859 -62.666 1.00 81.69 405 ALA A CA 1
ATOM 2857 C C . ALA A 1 405 ? 30.335 13.313 -63.074 1.00 81.69 405 ALA A C 1
ATOM 2859 O O . ALA A 1 405 ? 31.248 14.143 -63.108 1.00 81.69 405 ALA A O 1
ATOM 2860 N N . GLU A 1 406 ? 29.086 13.625 -63.429 1.00 79.00 406 GLU A N 1
ATOM 2861 C CA . GLU A 1 406 ? 28.684 14.968 -63.832 1.00 79.00 406 GLU A CA 1
ATOM 2862 C C . GLU A 1 406 ? 28.657 15.934 -62.643 1.00 79.00 406 GLU A C 1
ATOM 2864 O O . GLU A 1 406 ? 28.541 15.545 -61.476 1.00 79.00 406 GLU A O 1
ATOM 2869 N N . LYS A 1 407 ? 28.777 17.226 -62.960 1.00 75.12 407 LYS A N 1
ATOM 2870 C CA . LYS A 1 407 ? 28.605 18.290 -61.975 1.00 75.12 407 LYS A CA 1
ATOM 2871 C C . LYS A 1 407 ? 27.129 18.610 -61.793 1.00 75.12 407 LYS A C 1
ATOM 2873 O O . LYS A 1 407 ? 26.357 18.617 -62.751 1.00 75.12 407 LYS A O 1
ATOM 2878 N N . ASP A 1 408 ? 26.778 18.897 -60.557 1.00 63.44 408 ASP A N 1
ATOM 2879 C CA . ASP A 1 408 ? 25.468 19.333 -60.124 1.00 63.44 408 ASP A CA 1
ATOM 2880 C C . ASP A 1 408 ? 25.240 20.829 -60.443 1.00 63.44 408 ASP A C 1
ATOM 2882 O O . ASP A 1 408 ? 26.148 21.543 -60.892 1.00 63.44 408 ASP A O 1
ATOM 2886 N N . ALA A 1 409 ? 24.021 21.326 -60.208 1.00 61.31 409 ALA A N 1
ATOM 2887 C CA . ALA A 1 409 ? 23.672 22.738 -60.415 1.00 61.31 409 ALA A CA 1
ATOM 2888 C C . ALA A 1 409 ? 24.498 23.735 -59.561 1.00 61.31 409 ALA A C 1
ATOM 2890 O O . ALA A 1 409 ? 24.551 24.922 -59.889 1.00 61.31 409 ALA A O 1
ATOM 2891 N N . ALA A 1 410 ? 25.159 23.266 -58.495 1.00 59.94 410 ALA A N 1
ATOM 2892 C CA . ALA A 1 410 ? 26.021 24.037 -57.597 1.00 59.94 410 ALA A CA 1
ATOM 2893 C C . ALA A 1 410 ? 27.531 23.889 -57.916 1.00 59.94 410 ALA A C 1
ATOM 2895 O O . ALA A 1 410 ? 28.363 24.555 -57.298 1.00 59.94 410 ALA A O 1
ATOM 2896 N N . GLY A 1 411 ? 27.898 23.068 -58.907 1.00 63.56 411 GLY A N 1
ATOM 2897 C CA . GLY A 1 411 ? 29.265 22.830 -59.372 1.00 63.56 411 GLY A CA 1
ATOM 2898 C C . GLY A 1 411 ? 30.020 21.664 -58.711 1.00 63.56 411 GLY A C 1
ATOM 2899 O O . GLY A 1 411 ? 31.191 21.465 -59.061 1.00 63.56 411 GLY A O 1
ATOM 2900 N N . ALA A 1 412 ? 29.396 20.898 -57.808 1.00 66.69 412 ALA A N 1
ATOM 2901 C CA . ALA A 1 412 ? 29.967 19.719 -57.141 1.00 66.69 412 ALA A CA 1
ATOM 2902 C C . ALA A 1 412 ? 29.701 18.422 -57.930 1.00 66.69 412 ALA A C 1
ATOM 2904 O O . ALA A 1 412 ? 28.763 18.354 -58.715 1.00 66.69 412 ALA A O 1
ATOM 2905 N N . VAL A 1 413 ? 30.526 17.382 -57.765 1.00 78.69 413 VAL A N 1
ATOM 2906 C CA . VAL A 1 413 ? 30.315 16.092 -58.455 1.00 78.69 413 VAL A CA 1
ATOM 2907 C C . VAL A 1 413 ? 29.161 15.334 -57.790 1.00 78.69 413 VAL A C 1
ATOM 2909 O O . VAL A 1 413 ? 29.164 15.169 -56.569 1.00 78.69 413 VAL A O 1
ATOM 2912 N N . ARG A 1 414 ? 28.199 14.821 -58.572 1.00 78.50 414 ARG A N 1
ATOM 2913 C CA . ARG A 1 414 ? 27.003 14.131 -58.039 1.00 78.50 414 ARG A CA 1
ATOM 2914 C C . ARG A 1 414 ? 27.347 12.968 -57.101 1.00 78.50 414 ARG A C 1
ATOM 2916 O O . ARG A 1 414 ? 26.759 12.855 -56.026 1.00 78.50 414 ARG A O 1
ATOM 2923 N N . LEU A 1 415 ? 28.353 12.155 -57.441 1.00 82.19 415 LEU A N 1
ATOM 2924 C CA . LEU A 1 415 ? 28.824 11.082 -56.556 1.00 82.19 415 LEU A CA 1
ATOM 2925 C C . LEU A 1 415 ? 29.402 11.597 -55.231 1.00 82.19 415 LEU A C 1
ATOM 2927 O O . LEU A 1 415 ? 29.202 10.957 -54.206 1.00 82.19 415 LEU A O 1
ATOM 2931 N N . GLU A 1 416 ? 30.089 12.740 -55.215 1.00 80.00 416 GLU A N 1
ATOM 2932 C CA . GLU A 1 416 ? 30.657 13.309 -53.982 1.00 80.00 416 GLU A CA 1
ATOM 2933 C C . GLU A 1 416 ? 29.550 13.810 -53.038 1.00 80.00 416 GLU A C 1
ATOM 2935 O O . GLU A 1 416 ? 29.634 13.637 -51.815 1.00 80.00 416 GLU A O 1
ATOM 2940 N N . ALA A 1 417 ? 28.469 14.362 -53.597 1.00 74.00 417 ALA A N 1
ATOM 2941 C CA . ALA A 1 417 ? 27.271 14.724 -52.841 1.00 74.00 417 ALA A CA 1
ATOM 2942 C C . ALA A 1 417 ? 26.569 13.478 -52.270 1.00 74.00 417 ALA A C 1
ATOM 2944 O O . ALA A 1 417 ? 26.229 13.442 -51.082 1.00 74.00 417 ALA A O 1
ATOM 2945 N N . ALA A 1 418 ? 26.438 12.418 -53.074 1.00 77.94 418 ALA A N 1
ATOM 2946 C CA . ALA A 1 418 ? 25.901 11.133 -52.630 1.00 77.94 418 ALA A CA 1
ATOM 2947 C C . ALA A 1 418 ? 26.751 10.491 -51.527 1.00 77.94 418 ALA A C 1
ATOM 2949 O O . ALA A 1 418 ? 26.212 10.051 -50.511 1.00 77.94 418 ALA A O 1
ATOM 2950 N N . GLN A 1 419 ? 28.079 10.514 -51.666 1.00 83.81 419 GLN A N 1
ATOM 2951 C CA . GLN A 1 419 ? 29.012 10.072 -50.631 1.00 83.81 419 GLN A CA 1
ATOM 2952 C C . GLN A 1 419 ? 28.825 10.873 -49.346 1.00 83.81 419 GLN A C 1
ATOM 2954 O O . GLN A 1 419 ? 28.721 10.284 -48.279 1.00 83.81 419 GLN A O 1
ATOM 2959 N N . THR A 1 420 ? 28.733 12.199 -49.421 1.00 78.25 420 THR A N 1
ATOM 2960 C CA . THR A 1 420 ? 28.545 13.049 -48.235 1.00 78.25 420 THR A CA 1
ATOM 2961 C C . THR A 1 420 ? 27.246 12.715 -47.501 1.00 78.25 420 THR A C 1
ATOM 2963 O O . THR A 1 420 ? 27.253 12.559 -46.278 1.00 78.25 420 THR A O 1
ATOM 2966 N N . SER A 1 421 ? 26.148 12.533 -48.240 1.00 75.00 421 SER A N 1
ATOM 2967 C CA . SER A 1 421 ? 24.851 12.155 -47.670 1.00 75.00 421 SER A CA 1
ATOM 2968 C C . SER A 1 421 ? 24.910 10.772 -47.013 1.00 75.00 421 SER A C 1
ATOM 2970 O O . SER A 1 421 ? 24.581 10.631 -45.835 1.00 75.00 421 SER A O 1
ATOM 2972 N N . LEU A 1 422 ? 25.450 9.770 -47.713 1.00 80.06 422 LEU A N 1
ATOM 2973 C CA . LEU A 1 422 ? 25.633 8.418 -47.182 1.00 80.06 422 LEU A CA 1
ATOM 2974 C C . LEU A 1 422 ? 26.553 8.393 -45.949 1.00 80.06 422 LEU A C 1
ATOM 2976 O O . LEU A 1 422 ? 26.263 7.699 -44.980 1.00 80.06 422 LEU A O 1
ATOM 2980 N N . LEU A 1 423 ? 27.634 9.179 -45.934 1.00 84.31 423 LEU A N 1
ATOM 2981 C CA . LEU A 1 423 ? 28.573 9.262 -44.807 1.00 84.31 423 LEU A CA 1
ATOM 2982 C C . LEU A 1 423 ? 27.950 9.894 -43.557 1.00 84.31 423 LEU A C 1
ATOM 2984 O O . LEU A 1 423 ? 28.279 9.494 -42.440 1.00 84.31 423 LEU A O 1
ATOM 2988 N N . ASN A 1 424 ? 27.048 10.861 -43.724 1.00 72.81 424 ASN A N 1
ATOM 2989 C CA . ASN A 1 424 ? 26.265 11.395 -42.610 1.00 72.81 424 ASN A CA 1
ATOM 2990 C C . ASN A 1 424 ? 25.257 10.360 -42.089 1.00 72.81 424 ASN A C 1
ATOM 2992 O O . ASN A 1 424 ? 25.031 10.280 -40.883 1.00 72.81 424 ASN A O 1
ATOM 2996 N N . GLN A 1 425 ? 24.708 9.528 -42.977 1.00 71.50 425 GLN A N 1
ATOM 2997 C CA . GLN A 1 425 ? 23.707 8.513 -42.643 1.00 71.50 425 GLN A CA 1
ATOM 2998 C C . GLN A 1 425 ? 24.287 7.290 -41.934 1.00 71.50 425 GLN A C 1
ATOM 3000 O O . GLN A 1 425 ? 23.722 6.830 -40.949 1.00 71.50 425 GLN A O 1
ATOM 3005 N N . ILE A 1 426 ? 25.429 6.759 -42.373 1.00 80.94 426 ILE A N 1
ATOM 3006 C CA . ILE A 1 426 ? 25.996 5.546 -41.756 1.00 80.94 426 ILE A CA 1
ATOM 3007 C C . ILE A 1 426 ? 26.389 5.740 -40.286 1.00 80.94 426 ILE A C 1
ATOM 3009 O O . ILE A 1 426 ? 26.508 4.765 -39.550 1.00 80.94 426 ILE A O 1
ATOM 3013 N N . ARG A 1 427 ? 26.550 6.994 -39.841 1.00 72.75 427 ARG A N 1
ATOM 3014 C CA . ARG A 1 427 ? 26.821 7.356 -38.442 1.00 72.75 427 ARG A CA 1
ATOM 3015 C C . ARG A 1 427 ? 25.624 7.130 -37.516 1.00 72.75 427 ARG A C 1
ATOM 3017 O O . ARG A 1 427 ? 25.815 7.119 -36.306 1.00 72.75 427 ARG A O 1
ATOM 3024 N N . THR A 1 428 ? 24.412 6.971 -38.053 1.00 67.81 428 THR A N 1
ATOM 3025 C CA . THR A 1 428 ? 23.177 6.758 -37.274 1.00 67.81 428 THR A CA 1
ATOM 3026 C C . THR A 1 428 ? 22.716 5.296 -37.266 1.00 67.81 428 THR A C 1
ATOM 3028 O O . THR A 1 428 ? 21.682 4.982 -36.670 1.00 67.81 428 THR A O 1
ATOM 3031 N N . ILE A 1 429 ? 23.467 4.398 -37.916 1.00 74.38 429 ILE A N 1
ATOM 3032 C CA . ILE A 1 429 ? 23.196 2.957 -37.949 1.00 74.38 429 ILE A CA 1
ATOM 3033 C C . ILE A 1 429 ? 23.618 2.331 -36.618 1.00 74.38 429 ILE A C 1
ATOM 3035 O O . ILE A 1 429 ? 24.752 2.501 -36.181 1.00 74.38 429 ILE A O 1
ATOM 3039 N N . SER A 1 430 ? 22.715 1.569 -35.998 1.00 67.25 430 SER A N 1
ATOM 3040 C CA . SER A 1 430 ? 23.020 0.780 -34.801 1.00 67.25 430 SER A CA 1
ATOM 3041 C C . SER A 1 430 ? 23.941 -0.402 -35.123 1.00 67.25 430 SER A C 1
ATOM 3043 O O . SER A 1 430 ? 23.691 -1.145 -36.074 1.00 67.25 430 SER A O 1
ATOM 3045 N N . ASP A 1 431 ? 24.939 -0.655 -34.271 1.00 75.00 431 ASP A N 1
ATOM 3046 C CA . ASP A 1 431 ? 25.849 -1.804 -34.391 1.00 75.00 431 ASP A CA 1
ATOM 3047 C C . ASP A 1 431 ? 25.131 -3.165 -34.299 1.00 75.00 431 ASP A C 1
ATOM 3049 O O . ASP A 1 431 ? 25.689 -4.191 -34.695 1.00 75.00 431 ASP A O 1
ATOM 3053 N N . ARG A 1 432 ? 23.883 -3.174 -33.805 1.00 62.50 432 ARG A N 1
ATOM 3054 C CA . ARG A 1 432 ? 23.033 -4.364 -33.644 1.00 62.50 432 ARG A CA 1
ATOM 3055 C C . ARG A 1 432 ? 22.209 -4.721 -34.889 1.00 62.50 432 ARG A C 1
ATOM 3057 O O . ARG A 1 432 ? 21.562 -5.764 -34.885 1.00 62.50 432 ARG A O 1
ATOM 3064 N N . ARG A 1 433 ? 22.223 -3.903 -35.951 1.00 76.69 433 ARG A N 1
ATOM 3065 C CA . ARG A 1 433 ? 21.570 -4.216 -37.236 1.00 76.69 433 ARG A CA 1
ATOM 3066 C C . ARG A 1 433 ? 22.625 -4.519 -38.295 1.00 76.69 433 ARG A C 1
ATOM 3068 O O . ARG A 1 433 ? 23.552 -3.738 -38.490 1.00 76.69 433 ARG A O 1
ATOM 3075 N N . ALA A 1 434 ? 22.484 -5.645 -38.995 1.00 83.94 434 ALA A N 1
ATOM 3076 C CA . ALA A 1 434 ? 23.378 -5.967 -40.100 1.00 83.94 434 ALA A CA 1
ATOM 3077 C C . ALA A 1 434 ? 23.171 -4.954 -41.234 1.00 83.94 434 ALA A C 1
ATOM 3079 O O . ALA A 1 434 ? 22.047 -4.786 -41.719 1.00 83.94 434 ALA A O 1
ATOM 3080 N N . ALA A 1 435 ? 24.249 -4.287 -41.646 1.00 89.75 435 ALA A N 1
ATOM 3081 C CA . ALA A 1 435 ? 24.230 -3.349 -42.759 1.00 89.75 435 ALA A CA 1
ATOM 3082 C C . ALA A 1 435 ? 25.172 -3.793 -43.883 1.00 89.75 435 ALA A C 1
ATOM 3084 O O . ALA A 1 435 ? 26.211 -4.408 -43.633 1.00 89.75 435 ALA A O 1
ATOM 3085 N N . ALA A 1 436 ? 24.792 -3.500 -45.124 1.00 91.81 436 ALA A N 1
ATOM 3086 C CA . ALA A 1 436 ? 25.518 -3.898 -46.326 1.00 91.81 436 ALA A CA 1
ATOM 3087 C C . ALA A 1 436 ? 25.619 -2.745 -47.331 1.00 91.81 436 ALA A C 1
ATOM 3089 O O . ALA A 1 436 ? 24.787 -1.840 -47.334 1.00 91.81 436 ALA A O 1
ATOM 3090 N N . LEU A 1 437 ? 26.606 -2.819 -48.223 1.00 94.31 437 LEU A N 1
ATOM 3091 C CA . LEU A 1 437 ? 26.771 -1.924 -49.365 1.00 94.31 437 LEU A CA 1
ATOM 3092 C C . LEU A 1 437 ? 26.876 -2.747 -50.647 1.00 94.31 437 LEU A C 1
ATOM 3094 O O . LEU A 1 437 ? 27.820 -3.521 -50.821 1.00 94.31 437 LEU A O 1
ATOM 3098 N N . TRP A 1 438 ? 25.925 -2.540 -51.549 1.00 94.44 438 TRP A N 1
ATOM 3099 C CA . TRP A 1 438 ? 25.912 -3.059 -52.909 1.00 94.44 438 TRP A CA 1
ATOM 3100 C C . TRP A 1 438 ? 26.061 -1.898 -53.886 1.00 94.44 438 TRP A C 1
ATOM 3102 O O . TRP A 1 438 ? 25.362 -0.895 -53.772 1.00 94.44 438 TRP A O 1
ATOM 3112 N N . THR A 1 439 ? 26.949 -2.031 -54.866 1.00 92.69 439 THR A N 1
ATOM 3113 C CA . THR A 1 439 ? 27.169 -0.995 -55.886 1.00 92.69 439 THR A CA 1
ATOM 3114 C C . THR A 1 439 ? 26.934 -1.552 -57.273 1.00 92.69 439 THR A C 1
ATOM 3116 O O . THR A 1 439 ? 27.310 -2.698 -57.538 1.00 92.69 439 THR A O 1
ATOM 3119 N N . TYR A 1 440 ? 26.373 -0.741 -58.164 1.00 90.12 440 TYR A N 1
ATOM 3120 C CA . TYR A 1 440 ? 26.193 -1.081 -59.573 1.00 90.12 440 TYR A CA 1
ATOM 3121 C C . TYR A 1 440 ? 26.561 0.111 -60.473 1.00 90.12 440 TYR A C 1
ATOM 3123 O O . TYR A 1 440 ? 26.473 1.246 -60.015 1.00 90.12 440 TYR A O 1
ATOM 3131 N N . PRO A 1 441 ? 27.016 -0.128 -61.715 1.00 83.88 441 PRO A N 1
ATOM 3132 C CA . PRO A 1 441 ? 27.394 -1.423 -62.284 1.00 83.88 441 PRO A CA 1
ATOM 3133 C C . PRO A 1 441 ? 28.769 -1.893 -61.763 1.00 83.88 441 PRO A C 1
ATOM 3135 O O . PRO A 1 441 ? 29.498 -1.158 -61.104 1.00 83.88 441 PRO A O 1
ATOM 3138 N N . ALA A 1 442 ? 29.157 -3.138 -62.055 1.00 75.75 442 ALA A N 1
ATOM 3139 C CA . ALA A 1 442 ? 30.538 -3.575 -61.813 1.00 75.75 442 ALA A CA 1
ATOM 3140 C C . ALA A 1 442 ? 31.525 -2.834 -62.743 1.00 75.75 442 ALA A C 1
ATOM 3142 O O . ALA A 1 442 ? 31.169 -2.492 -63.873 1.00 75.75 442 ALA A O 1
ATOM 3143 N N . SER A 1 443 ? 32.770 -2.630 -62.293 1.00 64.19 443 SER A N 1
ATOM 3144 C CA . SER A 1 443 ? 33.821 -1.899 -63.018 1.00 64.19 443 SER A CA 1
ATOM 3145 C C . SER A 1 443 ? 33.944 -2.349 -64.485 1.00 64.19 443 SER A C 1
ATOM 3147 O O . SER A 1 443 ? 34.233 -3.515 -64.751 1.00 64.19 443 SER A O 1
ATOM 3149 N N . GLY A 1 444 ? 33.745 -1.424 -65.436 1.00 65.94 444 GLY A N 1
ATOM 3150 C CA . GLY A 1 444 ? 33.795 -1.690 -66.886 1.00 65.94 444 GLY A CA 1
ATOM 3151 C C . GLY A 1 444 ? 32.509 -2.268 -67.507 1.00 65.94 444 GLY A C 1
ATOM 3152 O O . GLY A 1 444 ? 32.556 -2.798 -68.615 1.00 65.94 444 GLY A O 1
ATOM 3153 N N . GLY A 1 445 ? 31.381 -2.222 -66.794 1.00 60.22 445 GLY A N 1
ATOM 3154 C CA . GLY A 1 445 ? 30.182 -3.005 -67.095 1.00 60.22 445 GLY A CA 1
ATOM 3155 C C . GLY A 1 445 ? 29.260 -2.476 -68.200 1.00 60.22 445 GLY A C 1
ATOM 3156 O O . GLY A 1 445 ? 28.718 -1.384 -68.084 1.00 60.22 445 GLY A O 1
ATOM 3157 N N . ASN A 1 446 ? 29.014 -3.358 -69.176 1.00 71.94 446 ASN A N 1
ATOM 3158 C CA . ASN A 1 446 ? 27.898 -3.396 -70.129 1.00 71.94 446 ASN A CA 1
ATOM 3159 C C . ASN A 1 446 ? 26.636 -3.926 -69.407 1.00 71.94 446 ASN A C 1
ATOM 3161 O O . ASN A 1 446 ? 26.437 -5.142 -69.337 1.00 71.94 446 ASN A O 1
ATOM 3165 N N . CYS A 1 447 ? 25.850 -3.047 -68.775 1.00 82.00 447 CYS A N 1
ATOM 3166 C CA . CYS A 1 447 ? 24.636 -3.393 -68.008 1.00 82.00 447 CYS A CA 1
ATOM 3167 C C . CYS A 1 447 ? 24.782 -4.494 -66.919 1.00 82.00 447 CYS A C 1
ATOM 3169 O O . CYS A 1 447 ? 23.891 -5.326 -66.728 1.00 82.00 447 CYS A O 1
ATOM 3171 N N . SER A 1 448 ? 25.895 -4.513 -66.174 1.00 84.69 448 SER A N 1
ATOM 3172 C CA . SER A 1 448 ? 26.142 -5.493 -65.096 1.00 84.69 448 SER A CA 1
ATOM 3173 C C . SER A 1 448 ? 25.406 -5.162 -63.788 1.00 84.69 448 SER A C 1
ATOM 3175 O O . SER A 1 448 ? 25.512 -4.046 -63.296 1.00 84.69 448 SER A O 1
ATOM 3177 N N . ALA A 1 449 ? 24.767 -6.153 -63.153 1.00 86.31 449 ALA A N 1
ATOM 3178 C CA . ALA A 1 449 ? 24.006 -6.002 -61.899 1.00 86.31 449 ALA A CA 1
ATOM 3179 C C . ALA A 1 449 ? 24.832 -5.573 -60.661 1.00 86.31 449 ALA A C 1
ATOM 3181 O O . ALA A 1 449 ? 24.265 -5.300 -59.601 1.00 86.31 449 ALA A O 1
ATOM 3182 N N . GLY A 1 450 ? 26.162 -5.511 -60.773 1.00 90.12 450 GLY A N 1
ATOM 3183 C CA . GLY A 1 450 ? 27.031 -5.118 -59.666 1.00 90.12 450 GLY A CA 1
ATOM 3184 C C . GLY A 1 450 ? 27.201 -6.213 -58.608 1.00 90.12 450 GLY A C 1
ATOM 3185 O O . GLY A 1 450 ? 27.033 -7.398 -58.897 1.00 90.12 450 GLY A O 1
ATOM 3186 N N . GLY A 1 451 ? 27.581 -5.819 -57.391 1.00 91.00 451 GLY A N 1
ATOM 3187 C CA . GLY A 1 451 ? 27.842 -6.746 -56.287 1.00 91.00 451 GLY A CA 1
ATOM 3188 C C . GLY A 1 451 ? 28.100 -6.053 -54.948 1.00 91.00 451 GLY A C 1
ATOM 3189 O O . GLY A 1 451 ? 28.196 -4.825 -54.874 1.00 91.00 451 GLY A O 1
ATOM 3190 N N . TYR A 1 452 ? 28.244 -6.850 -53.884 1.00 93.19 452 TYR A N 1
ATOM 3191 C CA . TYR A 1 452 ? 28.614 -6.344 -52.562 1.00 93.19 452 TYR A CA 1
ATOM 3192 C C . TYR A 1 452 ? 30.031 -5.760 -52.549 1.00 93.19 452 TYR A C 1
ATOM 3194 O O . TYR A 1 452 ? 31.003 -6.434 -52.888 1.00 93.19 452 TYR A O 1
ATOM 3202 N N . ARG A 1 453 ? 30.140 -4.527 -52.056 1.00 92.12 453 ARG A N 1
ATOM 3203 C CA . ARG A 1 453 ? 31.381 -3.947 -51.518 1.00 92.12 453 ARG A CA 1
ATOM 3204 C C . ARG A 1 453 ? 31.550 -4.310 -50.050 1.00 92.12 453 ARG A C 1
ATOM 3206 O O . ARG A 1 453 ? 32.656 -4.579 -49.598 1.00 92.12 453 ARG A O 1
ATOM 3213 N N . LEU A 1 454 ? 30.427 -4.389 -49.337 1.00 91.62 454 LEU A N 1
ATOM 3214 C CA . LEU A 1 454 ? 30.346 -4.918 -47.985 1.00 91.62 454 LEU A CA 1
ATOM 3215 C C . LEU A 1 454 ? 29.089 -5.797 -47.872 1.00 91.62 454 LEU A C 1
ATOM 3217 O O . LEU A 1 454 ? 27.989 -5.271 -48.040 1.00 91.62 454 LEU A O 1
ATOM 3221 N N . PRO A 1 455 ? 29.207 -7.110 -47.613 1.00 91.00 455 PRO A N 1
ATOM 3222 C CA . PRO A 1 455 ? 28.044 -7.954 -47.337 1.00 91.00 455 PRO A CA 1
ATOM 3223 C C . PRO A 1 455 ? 27.405 -7.591 -45.980 1.00 91.00 455 PRO A C 1
ATOM 3225 O O . PRO A 1 455 ? 28.060 -6.921 -45.176 1.00 91.00 455 PRO A O 1
ATOM 3228 N N . PRO A 1 456 ? 26.163 -8.033 -45.686 1.00 91.38 456 PRO A N 1
ATOM 3229 C CA . PRO A 1 456 ? 25.497 -7.772 -44.407 1.00 91.38 456 PRO A CA 1
ATOM 3230 C C . PRO A 1 456 ? 26.401 -8.080 -43.207 1.00 91.38 456 PRO A C 1
ATOM 3232 O O . PRO A 1 456 ? 26.795 -9.222 -42.984 1.00 91.38 456 PRO A O 1
ATOM 3235 N N . THR A 1 457 ? 26.772 -7.036 -42.464 1.00 87.50 457 THR A N 1
ATOM 3236 C CA . THR A 1 457 ? 27.759 -7.096 -41.378 1.00 87.50 457 THR A CA 1
ATOM 3237 C C . THR A 1 457 ? 27.240 -6.314 -40.165 1.00 87.50 457 THR A C 1
ATOM 3239 O O . THR A 1 457 ? 26.720 -5.210 -40.319 1.00 87.50 457 THR A O 1
ATOM 3242 N N . LEU A 1 458 ? 27.369 -6.866 -38.954 1.00 84.19 458 LEU A N 1
ATOM 3243 C CA . LEU A 1 458 ? 27.107 -6.142 -37.698 1.00 84.19 458 LEU A CA 1
ATOM 3244 C C . LEU A 1 458 ? 28.247 -5.160 -37.396 1.00 84.19 458 LEU A C 1
ATOM 3246 O O . LEU A 1 458 ? 29.401 -5.441 -37.721 1.00 84.19 458 LEU A O 1
ATOM 3250 N N . GLY A 1 459 ? 27.945 -4.011 -36.787 1.00 82.06 459 GLY A N 1
ATOM 3251 C CA . GLY A 1 459 ? 28.951 -2.966 -36.539 1.00 82.06 459 GLY A CA 1
ATOM 3252 C C . GLY A 1 459 ? 29.618 -2.442 -37.819 1.00 82.06 459 GLY A C 1
ATOM 3253 O O . GLY A 1 459 ? 30.811 -2.138 -37.841 1.00 82.06 459 GLY A O 1
ATOM 3254 N N . ALA A 1 460 ? 28.876 -2.404 -38.930 1.00 85.75 460 ALA A N 1
ATOM 3255 C CA . ALA A 1 460 ? 29.418 -2.116 -40.256 1.00 85.75 460 ALA A CA 1
ATOM 3256 C C . ALA A 1 460 ? 29.818 -0.649 -40.478 1.00 85.75 460 ALA A C 1
ATOM 3258 O O . ALA A 1 460 ? 30.529 -0.377 -41.445 1.00 85.75 460 ALA A O 1
ATOM 3259 N N . ALA A 1 461 ? 29.401 0.288 -39.618 1.00 84.81 461 ALA A N 1
ATOM 3260 C CA . ALA A 1 461 ? 29.546 1.726 -39.858 1.00 84.81 461 ALA A CA 1
ATOM 3261 C C . ALA A 1 461 ? 30.986 2.170 -40.213 1.00 84.81 461 ALA A C 1
ATOM 3263 O O . ALA A 1 461 ? 31.147 2.854 -41.225 1.00 84.81 461 ALA A O 1
ATOM 3264 N N . PRO A 1 462 ? 32.060 1.732 -39.516 1.00 84.62 462 PRO A N 1
ATOM 3265 C CA . PRO A 1 462 ? 33.427 2.117 -39.884 1.00 84.62 462 PRO A CA 1
ATOM 3266 C C . PRO A 1 462 ? 33.881 1.563 -41.243 1.00 84.62 462 PRO A C 1
ATOM 3268 O O . PRO A 1 462 ? 34.655 2.201 -41.952 1.00 84.62 462 PRO A O 1
ATOM 3271 N N . ARG A 1 463 ? 33.410 0.366 -41.619 1.00 87.38 463 ARG A N 1
ATOM 3272 C CA . ARG A 1 463 ? 33.752 -0.268 -42.904 1.00 87.38 463 ARG A CA 1
ATOM 3273 C C . ARG A 1 463 ? 32.956 0.338 -44.055 1.00 87.38 463 ARG A C 1
ATOM 3275 O O . ARG A 1 463 ? 33.509 0.539 -45.131 1.00 87.38 463 ARG A O 1
ATOM 3282 N N . LEU A 1 464 ? 31.689 0.669 -43.812 1.00 89.00 464 LEU A N 1
ATOM 3283 C CA . LEU A 1 464 ? 30.859 1.414 -44.752 1.00 89.00 464 LEU A CA 1
ATOM 3284 C C . LEU A 1 464 ? 31.461 2.793 -45.040 1.00 89.00 464 LEU A C 1
ATOM 3286 O O . LEU A 1 464 ? 31.519 3.169 -46.204 1.00 89.00 464 LEU A O 1
ATOM 3290 N N . ASP A 1 465 ? 31.972 3.505 -44.027 1.00 89.75 465 ASP A N 1
ATOM 3291 C CA . ASP A 1 465 ? 32.622 4.816 -44.212 1.00 89.75 465 ASP A CA 1
ATOM 3292 C C . ASP A 1 465 ? 33.786 4.722 -45.208 1.00 89.75 465 ASP A C 1
ATOM 3294 O O . ASP A 1 465 ? 33.846 5.485 -46.176 1.00 89.75 465 ASP A O 1
ATOM 3298 N N . ALA A 1 466 ? 34.656 3.725 -45.028 1.00 88.44 466 ALA A N 1
ATOM 3299 C CA . ALA A 1 466 ? 35.792 3.494 -45.912 1.00 88.44 466 ALA A CA 1
ATOM 3300 C C . ALA A 1 466 ? 35.363 3.131 -47.346 1.00 88.44 466 ALA A C 1
ATOM 3302 O O . ALA A 1 466 ? 35.879 3.711 -48.304 1.00 88.44 466 ALA A O 1
ATOM 3303 N N . GLU A 1 467 ? 34.410 2.206 -47.507 1.00 92.94 467 GLU A N 1
ATOM 3304 C CA . GLU A 1 467 ? 33.954 1.771 -48.834 1.00 92.94 467 GLU A CA 1
ATOM 3305 C C . GLU A 1 467 ? 33.192 2.870 -49.583 1.00 92.94 467 GLU A C 1
ATOM 3307 O O . GLU A 1 467 ? 33.408 3.050 -50.782 1.00 92.94 467 GLU A O 1
ATOM 3312 N N . ILE A 1 468 ? 32.359 3.653 -48.890 1.00 90.50 468 ILE A N 1
ATOM 3313 C CA . ILE A 1 468 ? 31.615 4.769 -49.489 1.00 90.50 468 ILE A CA 1
ATOM 3314 C C . ILE A 1 468 ? 32.584 5.835 -50.009 1.00 90.50 468 ILE A C 1
ATOM 3316 O O . ILE A 1 468 ? 32.438 6.287 -51.144 1.00 90.50 468 ILE A O 1
ATOM 3320 N N . ARG A 1 469 ? 33.628 6.195 -49.246 1.00 89.19 469 ARG A N 1
ATOM 3321 C CA . ARG A 1 469 ? 34.665 7.146 -49.704 1.00 89.19 469 ARG A CA 1
ATOM 3322 C C . ARG A 1 469 ? 35.444 6.651 -50.924 1.00 89.19 469 ARG A C 1
ATOM 3324 O O . ARG A 1 469 ? 35.977 7.464 -51.677 1.00 89.19 469 ARG A O 1
ATOM 3331 N N . ALA A 1 470 ? 35.532 5.337 -51.117 1.00 89.62 470 ALA A N 1
ATOM 3332 C CA . ALA A 1 470 ? 36.285 4.720 -52.204 1.00 89.62 470 ALA A CA 1
ATOM 3333 C C . ALA A 1 470 ? 35.494 4.587 -53.520 1.00 89.62 470 ALA A C 1
ATOM 3335 O O . ALA A 1 470 ? 36.069 4.153 -54.524 1.00 89.62 470 ALA A O 1
ATOM 3336 N N . LEU A 1 471 ? 34.203 4.942 -53.541 1.00 89.50 471 LEU A N 1
ATOM 3337 C CA . LEU A 1 471 ? 33.369 4.843 -54.742 1.00 89.50 471 LEU A CA 1
ATOM 3338 C C . LEU A 1 471 ? 33.867 5.765 -55.865 1.00 89.50 471 LEU A C 1
ATOM 3340 O O . LEU A 1 471 ? 34.335 6.881 -55.628 1.00 89.50 471 LEU A O 1
ATOM 3344 N N . ARG A 1 472 ? 33.772 5.278 -57.107 1.00 85.94 472 ARG A N 1
ATOM 3345 C CA . ARG A 1 472 ? 34.160 5.991 -58.331 1.00 85.94 472 ARG A CA 1
ATOM 3346 C C . ARG A 1 472 ? 33.102 5.769 -59.413 1.00 85.94 472 ARG A C 1
ATOM 3348 O O . ARG A 1 472 ? 32.623 4.642 -59.514 1.00 85.94 472 ARG A O 1
ATOM 3355 N N . PRO A 1 473 ? 32.773 6.792 -60.218 1.00 84.38 473 PRO A N 1
ATOM 3356 C CA . PRO A 1 473 ? 31.752 6.669 -61.246 1.00 84.38 473 PRO A CA 1
ATOM 3357 C C . PRO A 1 473 ? 32.301 5.953 -62.494 1.00 84.38 473 PRO A C 1
ATOM 3359 O O . PRO A 1 473 ? 33.381 6.292 -62.985 1.00 84.38 473 PRO A O 1
ATOM 3362 N N . SER A 1 474 ? 31.579 4.956 -63.005 1.00 80.44 474 SER A N 1
ATOM 3363 C CA . SER A 1 474 ? 31.841 4.234 -64.251 1.00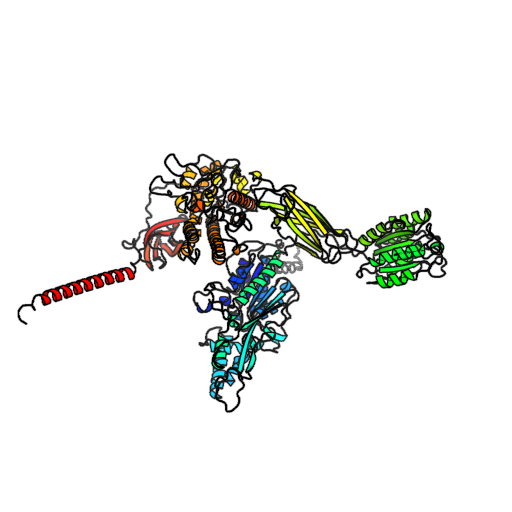 80.44 474 SER A CA 1
ATOM 3364 C C . SER A 1 474 ? 30.643 3.376 -64.696 1.00 80.44 474 SER A C 1
ATOM 3366 O O . SER A 1 474 ? 30.065 2.665 -63.883 1.00 80.44 474 SER A O 1
ATOM 3368 N N . GLY A 1 475 ? 30.365 3.325 -66.003 1.00 81.75 475 GLY A N 1
ATOM 3369 C CA . GLY A 1 475 ? 29.452 2.348 -66.630 1.00 81.75 475 GLY A CA 1
ATOM 3370 C C . GLY A 1 475 ? 27.994 2.805 -66.796 1.00 81.75 475 GLY A C 1
ATOM 3371 O O . GLY A 1 475 ? 27.712 3.998 -66.657 1.00 81.75 475 GLY A O 1
ATOM 3372 N N . ASP A 1 476 ? 27.116 1.855 -67.151 1.00 83.94 476 ASP A N 1
ATOM 3373 C CA . ASP A 1 476 ? 25.660 2.017 -67.374 1.00 83.94 476 ASP A CA 1
ATOM 3374 C C . ASP A 1 476 ? 24.828 1.992 -66.065 1.00 83.94 476 ASP A C 1
ATOM 3376 O O . ASP A 1 476 ? 25.383 1.732 -65.003 1.00 83.94 476 ASP A O 1
ATOM 3380 N N . THR A 1 477 ? 23.494 2.158 -66.124 1.00 85.19 477 THR A N 1
ATOM 3381 C CA . THR A 1 477 ? 22.575 2.221 -64.954 1.00 85.19 477 THR A CA 1
ATOM 3382 C C . THR A 1 477 ? 21.586 1.027 -64.901 1.00 85.19 477 THR A C 1
ATOM 3384 O O . THR A 1 477 ? 20.385 1.160 -65.179 1.00 85.19 477 THR A O 1
ATOM 3387 N N . PRO A 1 478 ? 22.043 -0.199 -64.566 1.00 89.62 478 PRO A N 1
ATOM 3388 C CA . PRO A 1 478 ? 21.203 -1.401 -64.490 1.00 89.62 478 PRO A CA 1
ATOM 3389 C C . PRO A 1 478 ? 20.474 -1.565 -63.140 1.00 89.62 478 PRO A C 1
ATOM 3391 O O . PRO A 1 478 ? 20.620 -2.589 -62.468 1.00 89.62 478 PRO A O 1
ATOM 3394 N N . THR A 1 479 ? 19.627 -0.601 -62.770 1.00 88.81 479 THR A N 1
ATOM 3395 C CA . THR A 1 479 ? 18.866 -0.578 -61.502 1.00 88.81 479 THR A CA 1
ATOM 3396 C C . THR A 1 479 ? 18.007 -1.830 -61.284 1.00 88.81 479 THR A C 1
ATOM 3398 O O . THR A 1 479 ? 18.078 -2.469 -60.234 1.00 88.81 479 THR A O 1
ATOM 3401 N N . GLY A 1 480 ? 17.226 -2.241 -62.290 1.00 89.56 480 GLY A N 1
ATOM 3402 C CA . GLY A 1 480 ? 16.375 -3.436 -62.216 1.00 89.56 480 GLY A CA 1
ATOM 3403 C C . GLY A 1 480 ? 17.173 -4.739 -62.044 1.00 89.56 480 GLY A C 1
ATOM 3404 O O . GLY A 1 480 ? 16.888 -5.515 -61.127 1.00 89.56 480 GLY A O 1
ATOM 3405 N N . PRO A 1 481 ? 18.194 -5.003 -62.883 1.00 90.75 481 PRO A N 1
ATOM 3406 C CA . PRO A 1 481 ? 19.101 -6.133 -62.695 1.00 90.75 481 PRO A CA 1
ATOM 3407 C C . PRO A 1 481 ? 19.814 -6.137 -61.335 1.00 90.75 481 PRO A C 1
ATOM 3409 O O . PRO A 1 481 ? 19.913 -7.203 -60.726 1.00 90.75 481 PRO A O 1
ATOM 3412 N N . ALA A 1 482 ? 20.261 -4.978 -60.840 1.00 91.88 482 ALA A N 1
ATOM 3413 C CA . ALA A 1 482 ? 20.925 -4.853 -59.543 1.00 91.88 482 ALA A CA 1
ATOM 3414 C C . ALA A 1 482 ? 19.989 -5.202 -58.378 1.00 91.88 482 ALA A C 1
ATOM 3416 O O . ALA A 1 482 ? 20.339 -6.027 -57.534 1.00 91.88 482 ALA A O 1
ATOM 3417 N N . LEU A 1 483 ? 18.764 -4.663 -58.377 1.00 91.12 483 LEU A N 1
ATOM 3418 C CA . LEU A 1 483 ? 17.753 -4.968 -57.362 1.00 91.12 483 LEU A CA 1
ATOM 3419 C C . LEU A 1 483 ? 17.405 -6.465 -57.335 1.00 91.12 483 LEU A C 1
ATOM 3421 O O . LEU A 1 483 ? 17.354 -7.073 -56.266 1.00 91.12 483 LEU A O 1
ATOM 3425 N N . ARG A 1 484 ? 17.233 -7.088 -58.510 1.00 91.25 484 ARG A N 1
ATOM 3426 C CA . ARG A 1 484 ? 16.964 -8.532 -58.618 1.00 91.25 484 ARG A CA 1
ATOM 3427 C C . ARG A 1 484 ? 18.121 -9.372 -58.070 1.00 91.25 484 ARG A C 1
ATOM 3429 O O . ARG A 1 484 ? 17.882 -10.334 -57.345 1.00 91.25 484 ARG A O 1
ATOM 3436 N N . ALA A 1 485 ? 19.357 -9.028 -58.431 1.00 91.94 485 ALA A N 1
ATOM 3437 C CA . ALA A 1 485 ? 20.546 -9.766 -58.010 1.00 91.94 485 ALA A CA 1
ATOM 3438 C C . ALA A 1 485 ? 20.789 -9.654 -56.498 1.00 91.94 485 ALA A C 1
ATOM 3440 O O . ALA A 1 485 ? 21.090 -10.658 -55.852 1.00 91.94 485 ALA A O 1
ATOM 3441 N N . LEU A 1 486 ? 20.596 -8.462 -55.929 1.00 93.56 486 LEU A N 1
ATOM 3442 C CA . LEU A 1 486 ? 20.707 -8.231 -54.493 1.00 93.56 486 LEU A CA 1
ATOM 3443 C C . LEU A 1 486 ? 19.685 -9.064 -53.708 1.00 93.56 486 LEU A C 1
ATOM 3445 O O . LEU A 1 486 ? 20.060 -9.777 -52.780 1.00 93.56 486 LEU A O 1
ATOM 3449 N N . VAL A 1 487 ? 18.407 -9.030 -54.099 1.00 91.44 487 VAL A N 1
ATOM 3450 C CA . VAL A 1 487 ? 17.359 -9.819 -53.431 1.00 91.44 487 VAL A CA 1
ATOM 3451 C C . VAL A 1 487 ? 17.649 -11.316 -53.522 1.00 91.44 487 VAL A C 1
ATOM 3453 O O . VAL A 1 487 ? 17.574 -12.007 -52.509 1.00 91.44 487 VAL A O 1
ATOM 3456 N N . ALA A 1 488 ? 18.045 -11.816 -54.695 1.00 90.94 488 ALA A N 1
ATOM 3457 C CA . ALA A 1 488 ? 18.419 -13.220 -54.854 1.00 90.94 488 ALA A CA 1
ATOM 3458 C C . ALA A 1 488 ? 19.593 -13.607 -53.937 1.00 90.94 488 ALA A C 1
ATOM 3460 O O . ALA A 1 488 ? 19.606 -14.700 -53.370 1.00 90.94 488 ALA A O 1
ATOM 3461 N N . SER A 1 489 ? 20.559 -12.702 -53.746 1.00 92.44 489 SER A N 1
ATOM 3462 C CA . SER A 1 489 ? 21.671 -12.916 -52.820 1.00 92.44 489 SER A CA 1
ATOM 3463 C C . SER A 1 489 ? 21.227 -12.950 -51.355 1.00 92.44 489 SER A C 1
ATOM 3465 O O . SER A 1 489 ? 21.749 -13.761 -50.594 1.00 92.44 489 SER A O 1
ATOM 3467 N N . LEU A 1 490 ? 20.282 -12.096 -50.954 1.00 90.56 490 LEU A N 1
ATOM 3468 C CA . LEU A 1 490 ? 19.722 -12.080 -49.597 1.00 90.56 490 LEU A CA 1
ATOM 3469 C C . LEU A 1 490 ? 18.909 -13.352 -49.319 1.00 90.56 490 LEU A C 1
ATOM 3471 O O . LEU A 1 490 ? 19.097 -13.996 -48.290 1.00 90.56 490 LEU A O 1
ATOM 3475 N N . GLN A 1 491 ? 18.077 -13.775 -50.272 1.00 89.00 491 GLN A N 1
ATOM 3476 C CA . GLN A 1 491 ? 17.324 -15.030 -50.188 1.00 89.00 491 GLN A CA 1
ATOM 3477 C C . GLN A 1 491 ? 18.251 -16.248 -50.086 1.00 89.00 491 GLN A C 1
ATOM 3479 O O . GLN A 1 491 ? 18.015 -17.140 -49.274 1.00 89.00 491 GLN A O 1
ATOM 3484 N N . ALA A 1 492 ? 19.340 -16.277 -50.863 1.00 87.12 492 ALA A N 1
ATOM 3485 C CA . ALA A 1 492 ? 20.349 -17.334 -50.775 1.00 87.12 492 ALA A CA 1
ATOM 3486 C C . ALA A 1 492 ? 21.072 -17.360 -49.414 1.00 87.12 492 ALA A C 1
ATOM 3488 O O . ALA A 1 492 ? 21.546 -18.417 -48.998 1.00 87.12 492 ALA A O 1
ATOM 3489 N N . ALA A 1 493 ? 21.131 -16.222 -48.714 1.00 82.50 493 ALA A N 1
ATOM 3490 C CA . ALA A 1 493 ? 21.664 -16.104 -47.359 1.00 82.50 493 ALA A CA 1
ATOM 3491 C C . ALA A 1 493 ? 20.638 -16.447 -46.255 1.00 82.50 493 ALA A C 1
ATOM 3493 O O . ALA A 1 493 ? 20.988 -16.414 -45.079 1.00 82.50 493 ALA A O 1
ATOM 3494 N N . GLY A 1 494 ? 19.402 -16.816 -46.614 1.00 84.62 494 GLY A N 1
ATOM 3495 C CA . GLY A 1 494 ? 18.344 -17.196 -45.672 1.00 84.62 494 GLY A CA 1
ATOM 3496 C C . GLY A 1 494 ? 17.454 -16.044 -45.199 1.00 84.62 494 GLY A C 1
ATOM 3497 O O . GLY A 1 494 ? 16.614 -16.251 -44.326 1.00 84.62 494 GLY A O 1
ATOM 3498 N N . GLU A 1 495 ? 17.599 -14.849 -45.774 1.00 84.31 495 GLU A N 1
ATOM 3499 C CA . GLU A 1 495 ? 16.765 -13.701 -45.424 1.00 84.31 495 GLU A CA 1
ATOM 3500 C C . GLU A 1 495 ? 15.367 -13.823 -46.040 1.00 84.31 495 GLU A C 1
ATOM 3502 O O . GLU A 1 495 ? 15.198 -14.253 -47.183 1.00 84.31 495 GLU A O 1
ATOM 3507 N N . SER A 1 496 ? 14.351 -13.397 -45.288 1.00 81.38 496 SER A N 1
ATOM 3508 C CA . SER A 1 496 ? 12.952 -13.342 -45.749 1.00 81.38 496 SER A CA 1
ATOM 3509 C C . SER A 1 496 ? 12.426 -11.913 -45.931 1.00 81.38 496 SER A C 1
ATOM 3511 O O . SER A 1 496 ? 11.344 -11.720 -46.491 1.00 81.38 496 SER A O 1
ATOM 3513 N N . ARG A 1 497 ? 13.201 -10.912 -45.493 1.00 86.56 497 ARG A N 1
ATOM 3514 C CA . ARG A 1 497 ? 12.899 -9.483 -45.628 1.00 86.56 497 ARG A CA 1
ATOM 3515 C C . ARG A 1 497 ? 14.176 -8.650 -45.717 1.00 86.56 497 ARG A C 1
ATOM 3517 O O . ARG A 1 497 ? 15.213 -9.084 -45.226 1.00 86.56 497 ARG A O 1
ATOM 3524 N N . ALA A 1 498 ? 14.093 -7.437 -46.260 1.00 87.25 498 ALA A N 1
ATOM 3525 C CA . ALA A 1 498 ? 15.174 -6.449 -46.180 1.00 87.25 498 ALA A CA 1
ATOM 3526 C C . ALA A 1 498 ? 14.668 -5.015 -46.395 1.00 87.25 498 ALA A C 1
ATOM 3528 O O . ALA A 1 498 ? 13.690 -4.791 -47.114 1.00 87.25 498 ALA A O 1
ATOM 3529 N N . THR A 1 499 ? 15.386 -4.042 -45.825 1.00 89.12 499 THR A N 1
ATOM 3530 C CA . THR A 1 499 ? 15.223 -2.616 -46.149 1.00 89.12 499 THR A CA 1
ATOM 3531 C C . THR A 1 499 ? 16.374 -2.177 -47.047 1.00 89.12 499 THR A C 1
ATOM 3533 O O . THR A 1 499 ? 17.537 -2.350 -46.685 1.00 89.12 499 THR A O 1
ATOM 3536 N N . ILE A 1 500 ? 16.070 -1.591 -48.201 1.00 89.94 500 ILE A N 1
ATOM 3537 C CA . ILE A 1 500 ? 17.063 -1.087 -49.151 1.00 89.94 500 ILE A CA 1
ATOM 3538 C C . ILE A 1 500 ? 16.987 0.436 -49.207 1.00 89.94 500 ILE A C 1
ATOM 3540 O O . ILE A 1 500 ? 15.907 0.988 -49.387 1.00 89.94 500 ILE A O 1
ATOM 3544 N N . VAL A 1 501 ? 18.137 1.101 -49.120 1.00 88.69 501 VAL A N 1
ATOM 3545 C CA . VAL A 1 501 ? 18.299 2.517 -49.469 1.00 88.69 501 VAL A CA 1
ATOM 3546 C C . VAL A 1 501 ? 18.931 2.572 -50.854 1.00 88.69 501 VAL A C 1
ATOM 3548 O O . VAL A 1 501 ? 20.127 2.322 -51.003 1.00 88.69 501 VAL A O 1
ATOM 3551 N N . LEU A 1 502 ? 18.113 2.829 -51.873 1.00 90.31 502 LEU A N 1
ATOM 3552 C CA . LEU A 1 502 ? 18.530 2.933 -53.267 1.00 90.31 502 LEU A CA 1
ATOM 3553 C C . LEU A 1 502 ? 18.934 4.374 -53.580 1.00 90.31 502 LEU A C 1
ATOM 3555 O O . LEU A 1 502 ? 18.102 5.271 -53.521 1.00 90.31 502 LEU A O 1
ATOM 3559 N N . VAL A 1 503 ? 20.189 4.587 -53.956 1.00 88.31 503 VAL A N 1
ATOM 3560 C CA . VAL A 1 503 ? 20.726 5.882 -54.388 1.00 88.31 503 VAL A CA 1
ATOM 3561 C C . VAL A 1 503 ? 20.972 5.840 -55.894 1.00 88.31 503 VAL A C 1
ATOM 3563 O O . VAL A 1 503 ? 21.718 4.972 -56.345 1.00 88.31 503 VAL A O 1
ATOM 3566 N N . SER A 1 504 ? 20.357 6.746 -56.662 1.00 86.56 504 SER A N 1
ATOM 3567 C CA . SER A 1 504 ? 20.534 6.837 -58.123 1.00 86.56 504 SER A CA 1
ATOM 3568 C C . SER A 1 504 ? 20.392 8.278 -58.638 1.00 86.56 504 SER A C 1
ATOM 3570 O O . SER A 1 504 ? 19.594 9.048 -58.098 1.00 86.56 504 SER A O 1
ATOM 3572 N N . ASP A 1 505 ? 21.138 8.640 -59.690 1.00 75.19 505 ASP A N 1
ATOM 3573 C CA . ASP A 1 505 ? 20.966 9.896 -60.448 1.00 75.19 505 ASP A CA 1
ATOM 3574 C C . ASP A 1 505 ? 20.327 9.702 -61.834 1.00 75.19 505 ASP A C 1
ATOM 3576 O O . ASP A 1 505 ? 20.018 10.680 -62.519 1.00 75.19 505 ASP A O 1
ATOM 3580 N N . GLY A 1 506 ? 20.117 8.452 -62.254 1.00 67.44 506 GLY A N 1
ATOM 3581 C CA . GLY A 1 506 ? 19.773 8.108 -63.629 1.00 67.44 506 GLY A CA 1
ATOM 3582 C C . GLY A 1 506 ? 18.489 7.295 -63.775 1.00 67.44 506 GLY A C 1
ATOM 3583 O O . GLY A 1 506 ? 18.092 6.531 -62.897 1.00 67.44 506 GLY A O 1
ATOM 3584 N N . GLU A 1 507 ? 17.866 7.452 -64.941 1.00 78.81 507 GLU A N 1
ATOM 3585 C CA . GLU A 1 507 ? 16.875 6.524 -65.489 1.00 78.81 507 GLU A CA 1
ATOM 3586 C C . GLU A 1 507 ? 17.562 5.209 -65.888 1.00 78.81 507 GLU A C 1
ATOM 3588 O O . GLU A 1 507 ? 18.625 5.235 -66.518 1.00 78.81 507 GLU A O 1
ATOM 3593 N N . SER A 1 508 ? 16.956 4.056 -65.585 1.00 80.44 508 SER A N 1
ATOM 3594 C CA . SER A 1 508 ? 17.525 2.782 -66.013 1.00 80.44 508 SER A CA 1
ATOM 3595 C C . SER A 1 508 ? 17.612 2.671 -67.541 1.00 80.44 508 SER A C 1
ATOM 3597 O O . SER A 1 508 ? 16.617 2.708 -68.261 1.00 80.44 508 SER A O 1
ATOM 3599 N N . ASN A 1 509 ? 18.826 2.465 -68.053 1.00 80.94 509 ASN A N 1
ATOM 3600 C CA . ASN A 1 509 ? 19.116 2.377 -69.490 1.00 80.94 509 ASN A CA 1
ATOM 3601 C C . ASN A 1 509 ? 19.426 0.942 -69.962 1.00 80.94 509 ASN A C 1
ATOM 3603 O O . ASN A 1 509 ? 19.902 0.729 -71.077 1.00 80.94 509 ASN A O 1
ATOM 3607 N N . CYS A 1 510 ? 19.099 -0.059 -69.137 1.00 78.12 510 CYS A N 1
ATOM 3608 C CA . CYS A 1 510 ? 19.468 -1.460 -69.333 1.00 78.12 510 CYS A CA 1
ATOM 3609 C C . CYS A 1 510 ? 18.249 -2.394 -69.411 1.00 78.12 510 CYS A C 1
ATOM 3611 O O . CYS A 1 510 ? 18.071 -3.237 -68.540 1.00 78.12 510 CYS A O 1
ATOM 3613 N N . SER A 1 511 ? 17.429 -2.248 -70.464 1.00 74.31 511 SER A N 1
ATOM 3614 C CA . SER A 1 511 ? 16.382 -3.166 -71.000 1.00 74.31 511 SER A CA 1
ATOM 3615 C C . SER A 1 511 ? 15.430 -3.912 -70.031 1.00 74.31 511 SER A C 1
ATOM 3617 O O . SER A 1 511 ? 14.660 -4.763 -70.475 1.00 74.31 511 SER A O 1
ATOM 3619 N N . VAL A 1 512 ? 15.445 -3.629 -68.730 1.00 79.62 512 VAL A N 1
ATOM 3620 C CA . VAL A 1 512 ? 14.640 -4.279 -67.690 1.00 79.62 512 VAL A CA 1
ATOM 3621 C C . VAL A 1 512 ? 14.075 -3.192 -66.791 1.00 79.62 512 VAL A C 1
ATOM 3623 O O . VAL A 1 512 ? 14.831 -2.536 -66.082 1.00 79.62 512 VAL A O 1
ATOM 3626 N N . ASP A 1 513 ? 12.751 -3.053 -66.794 1.00 86.62 513 ASP A N 1
ATOM 3627 C CA . ASP A 1 513 ? 12.044 -2.088 -65.951 1.00 86.62 513 ASP A CA 1
ATOM 3628 C C . ASP A 1 513 ? 12.232 -2.413 -64.450 1.00 86.62 513 ASP A C 1
ATOM 3630 O O . ASP A 1 513 ? 11.790 -3.478 -63.992 1.00 86.62 513 ASP A O 1
ATOM 3634 N N . PRO A 1 514 ? 12.862 -1.520 -63.665 1.00 87.31 514 PRO A N 1
ATOM 3635 C CA . PRO A 1 514 ? 13.073 -1.715 -62.235 1.00 87.31 514 PRO A CA 1
ATOM 3636 C C . PRO A 1 514 ? 11.774 -1.795 -61.429 1.00 87.31 514 PRO A C 1
ATOM 3638 O O . PRO A 1 514 ? 11.727 -2.512 -60.427 1.00 87.31 514 PRO A O 1
ATOM 3641 N N . CYS A 1 515 ? 10.710 -1.110 -61.861 1.00 89.06 515 CYS A N 1
ATOM 3642 C CA . CYS A 1 515 ? 9.447 -1.113 -61.130 1.00 89.06 515 CYS A CA 1
ATOM 3643 C C . CYS A 1 515 ? 8.753 -2.480 -61.218 1.00 89.06 515 CYS A C 1
ATOM 3645 O O . CYS A 1 515 ? 8.340 -3.041 -60.198 1.00 89.06 515 CYS A O 1
ATOM 3647 N N . THR A 1 516 ? 8.733 -3.080 -62.413 1.00 89.56 516 THR A N 1
ATOM 3648 C CA . THR A 1 516 ? 8.276 -4.465 -62.610 1.00 89.56 516 THR A CA 1
ATOM 3649 C C . THR A 1 516 ? 9.103 -5.462 -61.783 1.00 89.56 516 THR A C 1
ATOM 3651 O O . THR A 1 516 ? 8.559 -6.426 -61.238 1.00 89.56 516 THR A O 1
ATOM 3654 N N . VAL A 1 517 ? 10.418 -5.242 -61.635 1.00 89.38 517 VAL A N 1
ATOM 3655 C CA . VAL A 1 517 ? 11.262 -6.084 -60.766 1.00 89.38 517 VAL A CA 1
ATOM 3656 C C . VAL A 1 517 ? 10.827 -5.982 -59.307 1.00 89.38 517 VAL A C 1
ATOM 3658 O O . VAL A 1 517 ? 10.609 -7.017 -58.675 1.00 89.38 517 VAL A O 1
ATOM 3661 N N . ALA A 1 518 ? 10.661 -4.766 -58.789 1.00 86.88 518 ALA A N 1
ATOM 3662 C CA . ALA A 1 518 ? 10.251 -4.523 -57.409 1.00 86.88 518 ALA A CA 1
ATOM 3663 C C . ALA A 1 518 ? 8.888 -5.169 -57.081 1.00 86.88 518 ALA A C 1
ATOM 3665 O O . ALA A 1 518 ? 8.733 -5.814 -56.041 1.00 86.88 518 ALA A O 1
ATOM 3666 N N . GLU A 1 519 ? 7.925 -5.079 -58.004 1.00 85.38 519 GLU A N 1
ATOM 3667 C CA . GLU A 1 519 ? 6.622 -5.743 -57.888 1.00 85.38 519 GLU A CA 1
ATOM 3668 C C . GLU A 1 519 ? 6.750 -7.275 -57.891 1.00 85.38 519 GLU A C 1
ATOM 3670 O O . GLU A 1 519 ? 6.163 -7.953 -57.044 1.00 85.38 519 GLU A O 1
ATOM 3675 N N . SER A 1 520 ? 7.572 -7.828 -58.791 1.00 86.50 520 SER A N 1
ATOM 3676 C CA . SER A 1 520 ? 7.773 -9.277 -58.892 1.00 86.50 520 SER A CA 1
ATOM 3677 C C . SER A 1 520 ? 8.396 -9.888 -57.632 1.00 86.50 520 SER A C 1
ATOM 3679 O O . SER A 1 520 ? 8.009 -10.985 -57.234 1.00 86.50 520 SER A O 1
ATOM 3681 N N . VAL A 1 521 ? 9.314 -9.173 -56.972 1.00 84.50 521 VAL A N 1
ATOM 3682 C CA . VAL A 1 521 ? 9.965 -9.636 -55.737 1.00 84.50 521 VAL A CA 1
ATOM 3683 C C . VAL A 1 521 ? 8.952 -9.767 -54.599 1.00 84.50 521 VAL A C 1
ATOM 3685 O O . VAL A 1 521 ? 8.929 -10.782 -53.903 1.00 84.50 521 VAL A O 1
ATOM 3688 N N . ARG A 1 522 ? 8.064 -8.783 -54.437 1.00 80.25 522 ARG A N 1
ATOM 3689 C CA . ARG A 1 522 ? 7.015 -8.843 -53.409 1.00 80.25 522 ARG A CA 1
ATOM 3690 C C . ARG A 1 522 ? 5.969 -9.906 -53.707 1.00 80.25 522 ARG A C 1
ATOM 3692 O O . ARG A 1 522 ? 5.520 -10.590 -52.791 1.00 80.25 522 ARG A O 1
ATOM 3699 N N . ALA A 1 523 ? 5.619 -10.094 -54.979 1.00 81.25 523 ALA A N 1
ATOM 3700 C CA . ALA A 1 523 ? 4.716 -11.164 -55.399 1.00 81.25 523 ALA A CA 1
ATOM 3701 C C . ALA A 1 523 ? 5.271 -12.570 -55.086 1.00 81.25 523 ALA A C 1
ATOM 3703 O O . ALA A 1 523 ? 4.498 -13.507 -54.907 1.00 81.25 523 ALA A O 1
ATOM 3704 N N . GLN A 1 524 ? 6.596 -12.714 -54.976 1.00 81.12 524 GLN A N 1
ATOM 3705 C CA . GLN A 1 524 ? 7.276 -13.953 -54.578 1.00 81.12 524 GLN A CA 1
ATOM 3706 C C . GLN A 1 524 ? 7.354 -14.150 -53.051 1.00 81.12 524 GLN A C 1
ATOM 3708 O O . GLN A 1 524 ? 7.912 -15.145 -52.596 1.00 81.12 524 GLN A O 1
ATOM 3713 N N . GLY A 1 525 ? 6.781 -13.238 -52.257 1.00 76.94 525 GLY A N 1
ATOM 3714 C CA . GLY A 1 525 ? 6.670 -13.371 -50.802 1.00 76.94 525 GLY A CA 1
ATOM 3715 C C . GLY A 1 525 ? 7.876 -12.875 -50.001 1.00 76.94 525 GLY A C 1
ATOM 3716 O O . GLY A 1 525 ? 7.913 -13.099 -48.795 1.00 76.94 525 GLY A O 1
ATOM 3717 N N . PHE A 1 526 ? 8.846 -12.202 -50.632 1.00 82.88 526 PHE A N 1
ATOM 3718 C CA . PHE A 1 526 ? 9.945 -11.540 -49.922 1.00 82.88 526 PHE A CA 1
ATOM 3719 C C . PHE A 1 526 ? 9.507 -10.137 -49.477 1.00 82.88 526 PHE A C 1
ATOM 3721 O O . PHE A 1 526 ? 9.070 -9.326 -50.301 1.00 82.88 526 PHE A O 1
ATOM 3728 N N . ASP A 1 527 ? 9.603 -9.852 -48.177 1.00 82.12 527 ASP A N 1
ATOM 3729 C CA . ASP A 1 527 ? 9.156 -8.584 -47.592 1.00 82.12 527 ASP A CA 1
ATOM 3730 C C . ASP A 1 527 ? 10.211 -7.489 -47.831 1.00 82.12 527 ASP A C 1
ATOM 3732 O O . ASP A 1 527 ? 11.146 -7.281 -47.054 1.00 82.12 527 ASP A O 1
ATOM 3736 N N . LEU A 1 528 ? 10.103 -6.859 -49.003 1.00 84.31 528 LEU A N 1
ATOM 3737 C CA . LEU A 1 528 ? 11.026 -5.847 -49.499 1.00 84.31 528 LEU A CA 1
ATOM 3738 C C . LEU A 1 528 ? 10.465 -4.439 -49.296 1.00 84.31 528 LEU A C 1
ATOM 3740 O O . LEU A 1 528 ? 9.442 -4.116 -49.899 1.00 84.31 528 LEU A O 1
ATOM 3744 N N . GLN A 1 529 ? 11.206 -3.593 -48.576 1.00 87.38 529 GLN A N 1
ATOM 3745 C CA . GLN A 1 529 ? 11.012 -2.139 -48.551 1.00 87.38 529 GLN A CA 1
ATOM 3746 C C . GLN A 1 529 ? 12.195 -1.453 -49.244 1.00 87.38 529 GLN A C 1
ATOM 3748 O O . GLN A 1 529 ? 13.340 -1.691 -48.861 1.00 87.38 529 GLN A O 1
ATOM 3753 N N . VAL A 1 530 ? 11.938 -0.598 -50.239 1.00 88.31 530 VAL A N 1
ATOM 3754 C CA . VAL A 1 530 ? 12.979 0.178 -50.935 1.00 88.31 530 VAL A CA 1
ATOM 3755 C C . VAL A 1 530 ? 12.699 1.666 -50.797 1.00 88.31 530 VAL A C 1
ATOM 3757 O O . VAL A 1 530 ? 11.753 2.189 -51.379 1.00 88.31 530 VAL A O 1
ATOM 3760 N N . ASP A 1 531 ? 13.552 2.355 -50.055 1.00 86.25 531 ASP A N 1
ATOM 3761 C CA . ASP A 1 531 ? 13.566 3.807 -49.963 1.00 86.25 531 ASP A CA 1
ATOM 3762 C C . ASP A 1 531 ? 14.521 4.357 -51.020 1.00 86.25 531 ASP A C 1
ATOM 3764 O O . ASP A 1 531 ? 15.685 3.963 -51.080 1.00 86.25 531 ASP A O 1
ATOM 3768 N N . THR A 1 532 ? 14.022 5.225 -51.896 1.00 86.81 532 THR A N 1
ATOM 3769 C CA . THR A 1 532 ? 14.772 5.700 -53.063 1.00 86.81 532 THR A CA 1
ATOM 3770 C C . THR A 1 532 ? 15.192 7.149 -52.888 1.00 86.81 532 THR A C 1
ATOM 3772 O O . THR A 1 532 ? 14.370 7.993 -52.535 1.00 86.81 532 THR A O 1
ATOM 3775 N N . VAL A 1 533 ? 16.446 7.445 -53.201 1.00 83.81 533 VAL A N 1
ATOM 3776 C CA . VAL A 1 533 ? 17.051 8.771 -53.110 1.00 83.81 533 VAL A CA 1
ATOM 3777 C C . VAL A 1 533 ? 17.488 9.197 -54.509 1.00 83.81 533 VAL A C 1
ATOM 3779 O O . VAL A 1 533 ? 18.397 8.592 -55.086 1.00 83.81 533 VAL A O 1
ATOM 3782 N N . GLY A 1 534 ? 16.816 10.214 -55.048 1.00 81.88 534 GLY A N 1
ATOM 3783 C CA . GLY A 1 534 ? 17.110 10.804 -56.351 1.00 81.88 534 GLY A CA 1
ATOM 3784 C C . GLY A 1 534 ? 18.095 11.965 -56.227 1.00 81.88 534 GLY A C 1
ATOM 3785 O O . GLY A 1 534 ? 17.826 12.933 -55.519 1.00 81.88 534 GLY A O 1
ATOM 3786 N N . PHE A 1 535 ? 19.231 11.886 -56.921 1.00 72.31 535 PHE A N 1
ATOM 3787 C CA . PHE A 1 535 ? 20.236 12.956 -56.963 1.00 72.31 535 PHE A CA 1
ATOM 3788 C C . PHE A 1 535 ? 20.117 13.747 -58.271 1.00 72.31 535 PHE A C 1
ATOM 3790 O O . PHE A 1 535 ? 20.645 13.308 -59.286 1.00 72.31 535 PHE A O 1
ATOM 3797 N N . GLN A 1 536 ? 19.443 14.908 -58.255 1.00 68.50 536 GLN A N 1
ATOM 3798 C CA . GLN A 1 536 ? 19.259 15.777 -59.438 1.00 68.50 536 GLN A CA 1
ATOM 3799 C C . GLN A 1 536 ? 18.834 14.998 -60.694 1.00 68.50 536 GLN A C 1
ATOM 3801 O O . GLN A 1 536 ? 19.431 15.102 -61.767 1.00 68.50 536 GLN A O 1
ATOM 3806 N N . ILE A 1 537 ? 17.802 14.177 -60.511 1.00 75.12 537 ILE A N 1
ATOM 3807 C CA . ILE A 1 537 ? 17.348 13.174 -61.468 1.00 75.12 537 ILE A CA 1
ATOM 3808 C C . ILE A 1 537 ? 16.368 13.765 -62.494 1.00 75.12 537 ILE A C 1
ATOM 3810 O O . ILE A 1 537 ? 15.643 14.723 -62.222 1.00 75.12 537 ILE A O 1
ATOM 3814 N N . SER A 1 538 ? 16.323 13.181 -63.695 1.00 79.81 538 SER A N 1
ATOM 3815 C CA . SER A 1 538 ? 15.329 13.543 -64.712 1.00 79.81 538 SER A CA 1
ATOM 3816 C C . SER A 1 538 ? 13.902 13.216 -64.249 1.00 79.81 538 SER A C 1
ATOM 3818 O O . SER A 1 538 ? 13.696 12.335 -63.418 1.00 79.81 538 SER A O 1
ATOM 3820 N N . GLU A 1 539 ? 12.888 13.858 -64.838 1.00 81.19 539 GLU A N 1
ATOM 3821 C CA . GLU A 1 539 ? 11.472 13.560 -64.547 1.00 81.19 539 GLU A CA 1
ATOM 3822 C C . GLU A 1 539 ? 11.139 12.071 -64.753 1.00 81.19 539 GLU A C 1
ATOM 3824 O O . GLU A 1 539 ? 10.392 11.470 -63.983 1.00 81.19 539 GLU A O 1
ATOM 3829 N N . LYS A 1 540 ? 11.761 11.447 -65.760 1.00 80.94 540 LYS A N 1
ATOM 3830 C CA . LYS A 1 540 ? 11.579 10.027 -66.056 1.00 80.94 540 LYS A CA 1
ATOM 3831 C C . LYS A 1 540 ? 12.257 9.119 -65.026 1.00 80.94 540 LYS A C 1
ATOM 3833 O O . LYS A 1 540 ? 11.638 8.154 -64.586 1.00 80.94 540 LYS A O 1
ATOM 3838 N N . GLY A 1 541 ? 13.479 9.440 -64.598 1.00 83.75 541 GLY A N 1
ATOM 3839 C CA . GLY A 1 541 ? 14.154 8.706 -63.523 1.00 83.75 541 GLY A CA 1
ATOM 3840 C C . GLY A 1 541 ? 13.465 8.892 -62.165 1.00 83.75 541 GLY A C 1
ATOM 3841 O O . GLY A 1 541 ? 13.328 7.940 -61.403 1.00 83.75 541 GLY A O 1
ATOM 3842 N N . ARG A 1 542 ? 12.930 10.087 -61.888 1.00 86.94 542 ARG A N 1
ATOM 3843 C CA . ARG A 1 542 ? 12.100 10.353 -60.708 1.00 86.94 542 ARG A CA 1
ATOM 3844 C C . ARG A 1 542 ? 10.863 9.461 -60.677 1.00 86.94 542 ARG A C 1
ATOM 3846 O O . ARG A 1 542 ? 10.628 8.797 -59.673 1.00 86.94 542 ARG A O 1
ATOM 3853 N N . ALA A 1 543 ? 10.110 9.410 -61.777 1.00 87.06 543 ALA A N 1
ATOM 3854 C CA . ALA A 1 543 ? 8.930 8.556 -61.880 1.00 87.06 543 ALA A CA 1
ATOM 3855 C C . ALA A 1 543 ? 9.274 7.067 -61.680 1.00 87.06 543 ALA A C 1
ATOM 3857 O O . ALA A 1 543 ? 8.506 6.330 -61.063 1.00 87.06 543 ALA A O 1
ATOM 3858 N N . GLU A 1 544 ? 10.440 6.625 -62.160 1.00 88.31 544 GLU A N 1
ATOM 3859 C CA . GLU A 1 544 ? 10.944 5.265 -61.946 1.00 88.31 544 GLU A CA 1
ATOM 3860 C C . GLU A 1 544 ? 11.231 4.983 -60.460 1.00 88.31 544 GLU A C 1
ATOM 3862 O O . GLU A 1 544 ? 10.738 3.990 -59.920 1.00 88.31 544 GLU A O 1
ATOM 3867 N N . LEU A 1 545 ? 11.957 5.869 -59.769 1.00 89.44 545 LEU A N 1
ATOM 3868 C CA . LEU A 1 545 ? 12.259 5.723 -58.341 1.00 89.44 545 LEU A CA 1
ATOM 3869 C C . LEU A 1 545 ? 10.998 5.805 -57.461 1.00 89.44 545 LEU A C 1
ATOM 3871 O O . LEU A 1 545 ? 10.807 4.964 -56.581 1.00 89.44 545 LEU A O 1
ATOM 3875 N N . GLU A 1 546 ? 10.089 6.744 -57.743 1.00 89.06 546 GLU A N 1
ATOM 3876 C CA . GLU A 1 546 ? 8.775 6.839 -57.089 1.00 89.06 546 GLU A CA 1
ATOM 3877 C C . GLU A 1 546 ? 7.954 5.552 -57.281 1.00 89.06 546 GLU A C 1
ATOM 3879 O O . GLU A 1 546 ? 7.301 5.083 -56.345 1.00 89.06 546 GLU A O 1
ATOM 3884 N N . CYS A 1 547 ? 8.028 4.932 -58.463 1.00 91.44 547 CYS A N 1
ATOM 3885 C CA . CYS A 1 547 ? 7.372 3.657 -58.744 1.00 91.44 547 CYS A CA 1
ATOM 3886 C C . CYS A 1 547 ? 7.954 2.523 -57.888 1.00 91.44 547 CYS A C 1
ATOM 3888 O O . CYS A 1 547 ? 7.195 1.794 -57.249 1.00 91.44 547 CYS A O 1
ATOM 3890 N N . ILE A 1 548 ? 9.283 2.389 -57.812 1.00 89.50 548 ILE A N 1
ATOM 3891 C CA . ILE A 1 548 ? 9.950 1.370 -56.981 1.00 89.50 548 ILE A CA 1
ATOM 3892 C C . ILE A 1 548 ? 9.563 1.535 -55.505 1.00 89.50 548 ILE A C 1
ATOM 3894 O O . ILE A 1 548 ? 9.140 0.567 -54.863 1.00 89.50 548 ILE A O 1
ATOM 3898 N N . ALA A 1 549 ? 9.665 2.758 -54.977 1.00 87.69 549 ALA A N 1
ATOM 3899 C CA . ALA A 1 549 ? 9.298 3.072 -53.602 1.00 87.69 549 ALA A CA 1
ATOM 3900 C C . ALA A 1 549 ? 7.818 2.756 -53.330 1.00 87.69 549 ALA A C 1
ATOM 3902 O O . ALA A 1 549 ? 7.495 2.004 -52.408 1.00 87.69 549 ALA A O 1
ATOM 3903 N N . GLY A 1 550 ? 6.913 3.228 -54.193 1.00 82.94 550 GLY A N 1
ATOM 3904 C CA . GLY A 1 550 ? 5.475 2.988 -54.071 1.00 82.94 550 GLY A CA 1
ATOM 3905 C C . GLY A 1 550 ? 5.092 1.508 -54.156 1.00 82.94 550 GLY A C 1
ATOM 3906 O O . GLY A 1 550 ? 4.228 1.045 -53.410 1.00 82.94 550 GLY A O 1
ATOM 3907 N N . ARG A 1 551 ? 5.764 0.723 -55.009 1.00 85.50 551 ARG A N 1
ATOM 3908 C CA . ARG A 1 551 ? 5.528 -0.726 -55.122 1.00 85.50 551 ARG A CA 1
ATOM 3909 C C . ARG A 1 551 ? 6.076 -1.515 -53.945 1.00 85.50 551 ARG A C 1
ATOM 3911 O O . ARG A 1 551 ? 5.616 -2.636 -53.750 1.00 85.50 551 ARG A O 1
ATOM 3918 N N . THR A 1 552 ? 7.006 -0.966 -53.168 1.00 83.56 552 THR A N 1
ATOM 3919 C CA . THR A 1 552 ? 7.660 -1.660 -52.046 1.00 83.56 552 THR A CA 1
ATOM 3920 C C . THR A 1 552 ? 7.285 -1.124 -50.669 1.00 83.56 552 THR A C 1
ATOM 3922 O O . THR A 1 552 ? 7.722 -1.662 -49.661 1.00 83.56 552 THR A O 1
ATOM 3925 N N . GLY A 1 553 ? 6.425 -0.106 -50.601 1.00 75.88 553 GLY A N 1
ATOM 3926 C CA . GLY A 1 553 ? 6.064 0.536 -49.335 1.00 75.88 553 GLY A CA 1
ATOM 3927 C C . GLY A 1 553 ? 7.165 1.438 -48.767 1.00 75.88 553 GLY A C 1
ATOM 3928 O O . GLY A 1 553 ? 7.104 1.798 -47.595 1.00 75.88 553 GLY A O 1
ATOM 3929 N N . GLY A 1 554 ? 8.164 1.801 -49.578 1.00 78.31 554 GLY A N 1
ATOM 3930 C CA . GLY A 1 554 ? 9.161 2.813 -49.241 1.00 78.31 554 GLY A CA 1
ATOM 3931 C C . GLY A 1 554 ? 8.716 4.226 -49.624 1.00 78.31 554 GLY A C 1
ATOM 3932 O O . GLY A 1 554 ? 7.553 4.474 -49.951 1.00 78.31 554 GLY A O 1
ATOM 3933 N N . SER A 1 555 ? 9.632 5.191 -49.585 1.00 79.94 555 SER A N 1
ATOM 3934 C CA . SER A 1 555 ? 9.369 6.558 -50.067 1.00 79.94 555 SER A CA 1
ATOM 3935 C C . SER A 1 555 ? 10.494 7.088 -50.942 1.00 79.94 555 SER A C 1
ATOM 3937 O O . SER A 1 555 ? 11.652 6.698 -50.794 1.00 79.94 555 SER A O 1
ATOM 3939 N N . TYR A 1 556 ? 10.117 7.989 -51.847 1.00 82.50 556 TYR A N 1
ATOM 3940 C CA . TYR A 1 556 ? 11.031 8.752 -52.682 1.00 82.50 556 TYR A CA 1
ATOM 3941 C C . TYR A 1 556 ? 11.463 10.036 -51.973 1.00 82.50 556 TYR A C 1
ATOM 3943 O O . TYR A 1 556 ? 10.632 10.728 -51.383 1.00 82.50 556 TYR A O 1
ATOM 3951 N N . LEU A 1 557 ? 12.758 10.339 -52.038 1.00 75.75 557 LEU A N 1
ATOM 3952 C CA . LEU A 1 557 ? 13.376 11.525 -51.458 1.00 75.75 557 LEU A CA 1
ATOM 3953 C C . LEU A 1 557 ? 14.251 12.207 -52.510 1.00 75.75 557 LEU A C 1
ATOM 3955 O O . LEU A 1 557 ? 15.040 11.547 -53.189 1.00 75.75 557 LEU A O 1
ATOM 3959 N N . ASP A 1 558 ? 14.115 13.526 -52.612 1.00 73.06 558 ASP A N 1
ATOM 3960 C CA . ASP A 1 558 ? 14.967 14.374 -53.444 1.00 73.06 558 ASP A CA 1
ATOM 3961 C C . ASP A 1 558 ? 16.073 14.986 -52.572 1.00 73.06 558 ASP A C 1
ATOM 3963 O O . ASP A 1 558 ? 15.839 15.350 -51.418 1.00 73.06 558 ASP A O 1
ATOM 3967 N N . VAL A 1 559 ? 17.294 15.064 -53.092 1.00 63.19 559 VAL A N 1
ATOM 3968 C CA . VAL A 1 559 ? 18.508 15.352 -52.297 1.00 63.19 559 VAL A CA 1
ATOM 3969 C C . VAL A 1 559 ? 18.639 16.817 -51.872 1.00 63.19 559 VAL A C 1
ATOM 3971 O O . VAL A 1 559 ? 19.503 17.152 -51.061 1.00 63.19 559 VAL A O 1
ATOM 3974 N N . ASP A 1 560 ? 17.727 17.675 -52.315 1.00 59.03 560 ASP A N 1
ATOM 3975 C CA . ASP A 1 560 ? 17.625 19.047 -51.820 1.00 59.03 560 ASP A CA 1
ATOM 3976 C C . ASP A 1 560 ? 17.199 19.119 -50.330 1.00 59.03 560 ASP A C 1
ATOM 3978 O O . ASP A 1 560 ? 17.324 20.177 -49.714 1.00 59.03 560 ASP A O 1
ATOM 3982 N N . ASP A 1 561 ? 16.741 18.010 -49.723 1.00 53.97 561 ASP A N 1
ATOM 3983 C CA . ASP A 1 561 ? 16.266 17.934 -48.330 1.00 53.97 561 ASP A CA 1
ATOM 3984 C C . ASP A 1 561 ? 16.952 16.808 -47.519 1.00 53.97 561 ASP A C 1
ATOM 3986 O O . ASP A 1 561 ? 16.423 15.709 -47.310 1.00 53.97 561 ASP A O 1
ATOM 3990 N N . GLY A 1 562 ? 18.178 17.075 -47.057 1.00 49.75 562 GLY A N 1
ATOM 3991 C CA . GLY A 1 562 ? 18.973 16.132 -46.258 1.00 49.75 562 GLY A CA 1
ATOM 3992 C C . GLY A 1 562 ? 18.404 15.820 -44.864 1.00 49.75 562 GLY A C 1
ATOM 3993 O O . GLY A 1 562 ? 18.699 14.754 -44.314 1.00 49.75 562 GLY A O 1
ATOM 3994 N N . ASP A 1 563 ? 17.566 16.697 -44.308 1.00 56.09 563 ASP A N 1
ATOM 3995 C CA . ASP A 1 563 ? 17.008 16.550 -42.959 1.00 56.09 563 ASP A CA 1
ATOM 3996 C C . ASP A 1 563 ? 15.869 15.515 -42.933 1.00 56.09 563 ASP A C 1
ATOM 3998 O O . ASP A 1 563 ? 15.799 14.680 -42.023 1.00 56.09 563 ASP A O 1
ATOM 4002 N N . THR A 1 564 ? 15.032 15.476 -43.977 1.00 57.41 564 THR A N 1
ATOM 4003 C CA . THR A 1 564 ? 13.927 14.507 -44.098 1.00 57.41 564 THR A CA 1
ATOM 4004 C C . THR A 1 564 ? 14.417 13.064 -44.289 1.00 57.41 564 THR A C 1
ATOM 4006 O O . THR A 1 564 ? 13.853 12.129 -43.709 1.00 57.41 564 THR A O 1
ATOM 4009 N N . LEU A 1 565 ? 15.508 12.853 -45.038 1.00 58.88 565 LEU A N 1
ATOM 4010 C CA . LEU A 1 565 ? 16.160 11.540 -45.151 1.00 58.88 565 LEU A CA 1
ATOM 4011 C C . LEU A 1 565 ? 16.801 11.114 -43.821 1.00 58.88 565 LEU A C 1
ATOM 4013 O O . LEU A 1 565 ? 16.703 9.947 -43.437 1.00 58.88 565 LEU A O 1
ATOM 4017 N N . GLY A 1 566 ? 17.393 12.063 -43.088 1.00 59.22 566 GLY A N 1
ATOM 4018 C CA . GLY A 1 566 ? 17.932 11.847 -41.746 1.00 59.22 566 GLY A CA 1
ATOM 4019 C C . GLY A 1 566 ? 16.874 11.369 -40.747 1.00 59.22 566 GLY A C 1
ATOM 4020 O O . GLY A 1 566 ? 17.087 10.361 -40.077 1.00 59.22 566 GLY A O 1
ATOM 4021 N N . GLU A 1 567 ? 15.713 12.025 -40.682 1.00 60.28 567 GLU A N 1
ATOM 4022 C CA . GLU A 1 567 ? 14.620 11.659 -39.767 1.00 60.28 567 GLU A CA 1
ATOM 4023 C C . GLU A 1 567 ? 13.953 10.323 -40.144 1.00 60.28 567 GLU A C 1
ATOM 4025 O O . GLU A 1 567 ? 13.617 9.505 -39.279 1.00 60.28 567 GLU A O 1
ATOM 4030 N N . ARG A 1 568 ? 13.814 10.039 -41.444 1.00 62.81 568 ARG A N 1
ATOM 4031 C CA . ARG A 1 568 ? 13.227 8.779 -41.918 1.00 62.81 568 ARG A CA 1
ATOM 4032 C C . ARG A 1 568 ? 14.166 7.590 -41.731 1.00 62.81 568 ARG A C 1
ATOM 4034 O O . ARG A 1 568 ? 13.729 6.517 -41.318 1.00 62.81 568 ARG A O 1
ATOM 4041 N N . LEU A 1 569 ? 15.467 7.779 -41.938 1.00 61.28 569 LEU A N 1
ATOM 4042 C CA . LEU A 1 569 ? 16.449 6.763 -41.579 1.00 61.28 569 LEU A CA 1
ATOM 4043 C C . LEU A 1 569 ? 16.565 6.617 -40.067 1.00 61.28 569 LEU A C 1
ATOM 4045 O O . LEU A 1 569 ? 16.626 5.484 -39.623 1.00 61.28 569 LEU A O 1
ATOM 4049 N N . ARG A 1 570 ? 16.476 7.693 -39.271 1.00 62.59 570 ARG A N 1
ATOM 4050 C CA . ARG A 1 570 ? 16.440 7.618 -37.799 1.00 62.59 570 ARG A CA 1
ATOM 4051 C C . ARG A 1 570 ? 15.255 6.792 -37.303 1.00 62.59 570 ARG A C 1
ATOM 4053 O O . ARG A 1 570 ? 15.442 5.908 -36.480 1.00 62.59 570 ARG A O 1
ATOM 4060 N N . THR A 1 571 ? 14.051 7.020 -37.827 1.00 60.66 571 THR A N 1
ATOM 4061 C CA . THR A 1 571 ? 12.873 6.191 -37.500 1.00 60.66 571 THR A CA 1
ATOM 4062 C C . THR A 1 571 ? 12.995 4.755 -38.024 1.00 60.66 571 THR A C 1
ATOM 4064 O O . THR A 1 571 ? 12.394 3.849 -37.457 1.00 60.66 571 THR A O 1
ATOM 4067 N N . THR A 1 572 ? 13.819 4.512 -39.047 1.00 61.50 572 THR A N 1
ATOM 4068 C CA . THR A 1 572 ? 14.077 3.176 -39.615 1.00 61.50 572 THR A CA 1
ATOM 4069 C C . THR A 1 572 ? 15.278 2.452 -38.972 1.00 61.50 572 THR A C 1
ATOM 4071 O O . THR A 1 572 ? 15.379 1.226 -39.046 1.00 61.50 572 THR A O 1
ATOM 4074 N N . SER A 1 573 ? 16.201 3.180 -38.336 1.00 59.25 573 SER A N 1
ATOM 4075 C CA . SER A 1 573 ? 17.463 2.682 -37.767 1.00 59.25 573 SER A CA 1
ATOM 4076 C C . SER A 1 573 ? 17.518 2.744 -36.241 1.00 59.25 573 SER A C 1
ATOM 4078 O O . SER A 1 573 ? 18.386 2.100 -35.649 1.00 59.25 573 SER A O 1
ATOM 4080 N N . GLN A 1 574 ? 16.596 3.474 -35.606 1.00 66.19 574 GLN A N 1
ATOM 4081 C CA . GLN A 1 574 ? 16.492 3.636 -34.158 1.00 66.19 574 GLN A CA 1
ATOM 4082 C C . GLN A 1 574 ? 15.042 3.455 -33.677 1.00 66.19 574 GLN A C 1
ATOM 4084 O O . GLN A 1 574 ? 14.092 3.718 -34.423 1.00 66.19 574 GLN A O 1
ATOM 4089 N N . PRO A 1 575 ? 14.847 3.029 -32.418 1.00 71.19 575 PRO A N 1
ATOM 4090 C CA . PRO A 1 575 ? 13.532 3.026 -31.791 1.00 71.19 575 PRO A CA 1
ATOM 4091 C C . PRO A 1 575 ? 12.961 4.445 -31.627 1.00 71.19 575 PRO A C 1
ATOM 4093 O O . PRO A 1 575 ? 13.689 5.411 -31.382 1.00 71.19 575 PRO A O 1
ATOM 4096 N N . VAL A 1 576 ? 11.634 4.580 -31.723 1.00 83.56 576 VAL A N 1
ATOM 4097 C CA . VAL A 1 576 ? 10.922 5.855 -31.519 1.00 83.56 576 VAL A CA 1
ATOM 4098 C C . VAL A 1 576 ? 9.749 5.625 -30.581 1.00 83.56 576 VAL A C 1
ATOM 4100 O O . VAL A 1 576 ? 8.699 5.146 -30.989 1.00 83.56 576 VAL A O 1
ATOM 4103 N N . LEU A 1 577 ? 9.932 5.969 -29.310 1.00 85.81 577 LEU A N 1
ATOM 4104 C CA . LEU A 1 577 ? 8.900 5.834 -28.287 1.00 85.81 577 LEU A CA 1
ATOM 4105 C C . LEU A 1 577 ? 7.978 7.058 -28.277 1.00 85.81 577 LEU A C 1
ATOM 4107 O O . LEU A 1 577 ? 8.449 8.179 -28.072 1.00 85.81 577 LEU A O 1
ATOM 4111 N N . ASP A 1 578 ? 6.680 6.825 -28.467 1.00 87.88 578 ASP A N 1
ATOM 4112 C CA . ASP A 1 578 ? 5.634 7.854 -28.501 1.00 87.88 578 ASP A CA 1
ATOM 4113 C C . ASP A 1 578 ? 4.634 7.672 -27.339 1.00 87.88 578 ASP A C 1
ATOM 4115 O O . ASP A 1 578 ? 3.661 6.917 -27.467 1.00 87.88 578 ASP A O 1
ATOM 4119 N N . PRO A 1 579 ? 4.911 8.261 -26.156 1.00 90.62 579 PRO A N 1
ATOM 4120 C CA . PRO A 1 579 ? 4.013 8.207 -25.011 1.00 90.62 579 PRO A CA 1
ATOM 4121 C C . PRO A 1 579 ? 2.924 9.284 -25.095 1.00 90.62 579 PRO A C 1
ATOM 4123 O O . PRO A 1 579 ? 3.205 10.483 -25.123 1.00 90.62 579 PRO A O 1
ATOM 4126 N N . VAL A 1 580 ? 1.666 8.861 -25.009 1.00 90.31 580 VAL A N 1
ATOM 4127 C CA . VAL A 1 580 ? 0.491 9.732 -24.881 1.00 90.31 580 VAL A CA 1
ATOM 4128 C C . VAL A 1 580 ? -0.121 9.518 -23.507 1.00 90.31 580 VAL A C 1
ATOM 4130 O O . VAL A 1 580 ? -0.315 8.376 -23.107 1.00 90.31 580 VAL A O 1
ATOM 4133 N N . LEU A 1 581 ? -0.443 10.599 -22.798 1.00 92.81 581 LEU A N 1
ATOM 4134 C CA . LEU A 1 581 ? -1.024 10.570 -21.456 1.00 92.81 581 LEU A CA 1
ATOM 4135 C C . LEU A 1 581 ? -2.393 11.259 -21.459 1.00 92.81 581 LEU A C 1
ATOM 4137 O O . LEU A 1 581 ? -2.559 12.318 -22.062 1.00 92.81 581 LEU A O 1
ATOM 4141 N N . SER A 1 582 ? -3.366 10.665 -20.777 1.00 89.00 582 SER A N 1
ATOM 4142 C CA . SER A 1 582 ? -4.736 11.149 -20.648 1.00 89.00 582 SER A CA 1
ATOM 4143 C C . SER A 1 582 ? -5.222 10.997 -19.210 1.00 89.00 582 SER A C 1
ATOM 4145 O O . SER A 1 582 ? -4.971 9.992 -18.551 1.00 89.00 582 SER A O 1
ATOM 4147 N N . ALA A 1 583 ? -5.925 12.006 -18.712 1.00 87.12 583 ALA A N 1
ATOM 4148 C CA . ALA A 1 583 ? -6.544 11.994 -17.396 1.00 87.12 583 ALA A CA 1
ATOM 4149 C C . ALA A 1 583 ? -7.825 12.842 -17.421 1.00 87.12 583 ALA A C 1
ATOM 4151 O O . ALA A 1 583 ? -7.973 13.694 -18.305 1.00 87.12 583 ALA A O 1
ATOM 4152 N N . PRO A 1 584 ? -8.738 12.661 -16.453 1.00 84.94 584 PRO A N 1
ATOM 4153 C CA . PRO A 1 584 ? -9.844 13.588 -16.242 1.00 84.94 584 PRO A CA 1
ATOM 4154 C C . PRO A 1 584 ? -9.352 15.024 -16.039 1.00 84.94 584 PRO A C 1
ATOM 4156 O O . PRO A 1 584 ? -8.302 15.256 -15.452 1.00 84.94 584 PRO A O 1
ATOM 4159 N N . THR A 1 585 ? -10.130 16.008 -16.483 1.00 83.56 585 THR A N 1
ATOM 4160 C CA . THR A 1 585 ? -9.777 17.430 -16.325 1.00 83.56 585 THR A CA 1
ATOM 4161 C C . THR A 1 585 ? -9.959 17.929 -14.893 1.00 83.56 585 THR A C 1
ATOM 4163 O O . THR A 1 585 ? -9.273 18.854 -14.463 1.00 83.56 585 THR A O 1
ATOM 4166 N N . THR A 1 586 ? -10.869 17.310 -14.141 1.00 81.88 586 THR A N 1
ATOM 4167 C CA . THR A 1 586 ? -11.179 17.666 -12.756 1.00 81.88 586 THR A CA 1
ATOM 4168 C C . THR A 1 586 ? -11.275 16.431 -11.883 1.00 81.88 586 THR A C 1
ATOM 4170 O O . THR A 1 586 ? -11.798 15.410 -12.332 1.00 81.88 586 THR A O 1
ATOM 4173 N N . ALA A 1 587 ? -10.864 16.553 -10.626 1.00 80.69 587 ALA A N 1
ATOM 4174 C CA . ALA A 1 587 ? -10.981 15.486 -9.644 1.00 80.69 587 ALA A CA 1
ATOM 4175 C C . ALA A 1 587 ? -11.414 16.016 -8.274 1.00 80.69 587 ALA A C 1
ATOM 4177 O O . ALA A 1 587 ? -11.112 17.156 -7.909 1.00 80.69 587 ALA A O 1
ATOM 4178 N N . SER A 1 588 ? -12.134 15.186 -7.523 1.00 75.56 588 SER A N 1
ATOM 4179 C CA . SER A 1 588 ? -12.556 15.510 -6.160 1.00 75.56 588 SER A CA 1
ATOM 4180 C C . SER A 1 588 ? -11.426 15.197 -5.163 1.00 75.56 588 SER A C 1
ATOM 4182 O O . SER A 1 588 ? -10.731 14.187 -5.337 1.00 75.56 588 SER A O 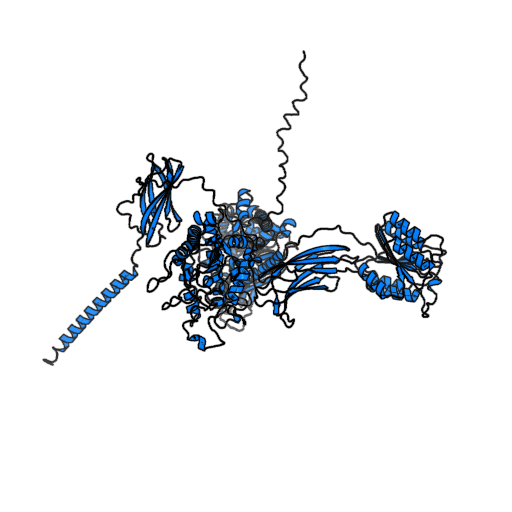1
ATOM 4184 N N . PRO A 1 589 ? -11.219 16.019 -4.117 1.00 71.56 589 PRO A N 1
ATOM 4185 C CA . PRO A 1 589 ? -10.205 15.761 -3.097 1.00 71.56 589 PRO A CA 1
ATOM 4186 C C . PRO A 1 589 ? -10.350 14.374 -2.466 1.00 71.56 589 PRO A C 1
ATOM 4188 O O . PRO A 1 589 ? -11.460 13.898 -2.231 1.00 71.56 589 PRO A O 1
ATOM 4191 N N . GLY A 1 590 ? -9.224 13.714 -2.204 1.00 65.81 590 GLY A N 1
ATOM 4192 C CA . GLY A 1 590 ? -9.189 12.384 -1.591 1.00 65.81 590 GLY A CA 1
ATOM 4193 C C . GLY A 1 590 ? -9.636 11.212 -2.474 1.00 65.81 590 GLY A C 1
ATOM 4194 O O . GLY A 1 590 ? -9.442 10.076 -2.056 1.00 65.81 590 GLY A O 1
ATOM 4195 N N . THR A 1 591 ? -10.192 11.438 -3.669 1.00 71.38 591 THR A N 1
ATOM 4196 C CA . THR A 1 591 ? -10.645 10.355 -4.567 1.00 71.38 591 THR A CA 1
ATOM 4197 C C . THR A 1 591 ? -9.497 9.675 -5.312 1.00 71.38 591 THR A C 1
ATOM 4199 O O . THR A 1 591 ? -8.416 10.241 -5.468 1.00 71.38 591 THR A O 1
ATOM 4202 N N . GLU A 1 592 ? -9.721 8.454 -5.792 1.00 73.75 592 GLU A N 1
ATOM 4203 C CA . GLU A 1 592 ? -8.803 7.784 -6.716 1.00 73.75 592 GLU A CA 1
ATOM 4204 C C . GLU A 1 592 ? -9.178 8.126 -8.167 1.00 73.75 592 GLU A C 1
ATOM 4206 O O . GLU A 1 592 ? -10.321 7.957 -8.589 1.00 73.75 592 GLU A O 1
ATOM 4211 N N . VAL A 1 593 ? -8.208 8.606 -8.947 1.00 76.12 593 VAL A N 1
ATOM 4212 C CA . VAL A 1 593 ? -8.389 8.928 -10.368 1.00 76.12 593 VAL A CA 1
ATOM 4213 C C . VAL A 1 593 ? -7.581 7.970 -11.218 1.00 76.12 593 VAL A C 1
ATOM 4215 O O . VAL A 1 593 ? -6.397 7.748 -10.970 1.00 76.12 593 VAL A O 1
ATOM 4218 N N . THR A 1 594 ? -8.211 7.438 -12.262 1.00 82.25 594 THR A N 1
ATOM 4219 C CA . THR A 1 594 ? -7.499 6.663 -13.279 1.00 82.25 594 THR A CA 1
ATOM 4220 C C . THR A 1 594 ? -6.851 7.608 -14.287 1.00 82.25 594 THR A C 1
ATOM 4222 O O . THR A 1 594 ? -7.526 8.438 -14.895 1.00 82.25 594 THR A O 1
ATOM 4225 N N . VAL A 1 595 ? -5.539 7.479 -14.451 1.00 84.25 595 VAL A N 1
ATOM 4226 C CA . VAL A 1 595 ? -4.745 8.146 -15.483 1.00 84.25 595 VAL A CA 1
ATOM 4227 C C . VAL A 1 595 ? -4.321 7.093 -16.492 1.00 84.25 595 VAL A C 1
ATOM 4229 O O . VAL A 1 595 ? -3.688 6.107 -16.127 1.00 84.25 595 VAL A O 1
ATOM 4232 N N . GLU A 1 596 ? -4.652 7.299 -17.757 1.00 87.44 596 GLU A N 1
ATOM 4233 C CA . GLU A 1 596 ? -4.332 6.372 -18.835 1.00 87.44 596 GLU A CA 1
ATOM 4234 C C . GLU A 1 596 ? -3.141 6.882 -19.643 1.00 87.44 596 GLU A C 1
ATOM 4236 O O . GLU A 1 596 ? -3.043 8.068 -19.944 1.00 87.44 596 GLU A O 1
ATOM 4241 N N . ALA A 1 597 ? -2.255 5.986 -20.062 1.00 86.88 597 ALA A N 1
ATOM 4242 C CA . ALA A 1 597 ? -1.279 6.270 -21.097 1.00 86.88 597 ALA A CA 1
ATOM 4243 C C . ALA A 1 597 ? -1.319 5.222 -22.200 1.00 86.88 597 ALA A C 1
ATOM 4245 O O . ALA A 1 597 ? -1.652 4.060 -21.977 1.00 86.88 597 ALA A O 1
ATOM 4246 N N . SER A 1 598 ? -0.907 5.613 -23.396 1.00 86.12 598 SER A N 1
ATOM 4247 C CA . SER A 1 598 ? -0.550 4.679 -24.455 1.00 86.12 598 SER A CA 1
ATOM 4248 C C . SER A 1 598 ? 0.885 4.914 -24.877 1.00 86.12 598 SER A C 1
ATOM 4250 O O . SER A 1 598 ? 1.288 6.060 -25.053 1.00 86.12 598 SER A O 1
ATOM 4252 N N . LEU A 1 599 ? 1.629 3.834 -25.077 1.00 86.62 599 LEU A N 1
ATOM 4253 C CA . LEU A 1 599 ? 2.983 3.886 -25.611 1.00 86.62 599 LEU A CA 1
ATOM 4254 C C . LEU A 1 599 ? 3.049 3.041 -26.873 1.00 86.62 599 LEU A C 1
ATOM 4256 O O . LEU A 1 599 ? 2.636 1.882 -26.849 1.00 86.62 599 LEU A O 1
ATOM 4260 N N . THR A 1 600 ? 3.615 3.602 -27.938 1.00 85.62 600 THR A N 1
ATOM 4261 C CA . THR A 1 600 ? 3.930 2.865 -29.166 1.00 85.62 600 THR A CA 1
ATOM 4262 C C . THR A 1 600 ? 5.396 3.067 -29.523 1.00 85.62 600 THR A C 1
ATOM 4264 O O . THR A 1 600 ? 5.905 4.183 -29.427 1.00 85.62 600 THR A O 1
ATOM 4267 N N . ASN A 1 601 ? 6.075 2.003 -29.954 1.00 84.06 601 ASN A N 1
ATOM 4268 C CA . ASN A 1 601 ? 7.330 2.138 -30.679 1.00 84.06 601 ASN A CA 1
ATOM 4269 C C . ASN A 1 601 ? 7.019 2.384 -32.161 1.00 84.06 601 ASN A C 1
ATOM 4271 O O . ASN A 1 601 ? 6.763 1.448 -32.915 1.00 84.06 601 ASN A O 1
ATOM 4275 N N . ALA A 1 602 ? 7.006 3.648 -32.569 1.00 80.19 602 ALA A N 1
ATOM 4276 C CA . ALA A 1 602 ? 6.781 4.069 -33.948 1.00 80.19 602 ALA A CA 1
ATOM 4277 C C . ALA A 1 602 ? 8.010 3.860 -34.857 1.00 80.19 602 ALA A C 1
ATOM 4279 O O . ALA A 1 602 ? 7.923 4.098 -36.060 1.00 80.19 602 ALA A O 1
ATOM 4280 N N . GLY A 1 603 ? 9.151 3.437 -34.299 1.00 70.00 603 GLY A N 1
ATOM 4281 C CA . GLY A 1 603 ? 10.361 3.127 -35.059 1.00 70.00 603 GLY A CA 1
ATOM 4282 C C . GLY A 1 603 ? 10.345 1.712 -35.645 1.00 70.00 603 GLY A C 1
ATOM 4283 O O . GLY A 1 603 ? 9.609 0.839 -35.185 1.00 70.00 603 GLY A O 1
ATOM 4284 N N . ALA A 1 604 ? 11.198 1.464 -36.640 1.00 65.50 604 ALA A N 1
ATOM 4285 C CA . ALA A 1 604 ? 11.367 0.158 -37.286 1.00 65.50 604 ALA A CA 1
ATOM 4286 C C . ALA A 1 604 ? 12.337 -0.779 -36.538 1.00 65.50 604 ALA A C 1
ATOM 4288 O O . ALA A 1 604 ? 12.558 -1.913 -36.963 1.00 65.50 604 ALA A O 1
ATOM 4289 N N . VAL A 1 605 ? 12.919 -0.319 -35.425 1.00 64.44 605 VAL A N 1
ATOM 4290 C CA . VAL A 1 605 ? 13.852 -1.083 -34.583 1.00 64.44 605 VAL A CA 1
ATOM 4291 C C . VAL A 1 605 ? 13.259 -1.268 -33.190 1.00 64.44 605 VAL A C 1
ATOM 4293 O O . VAL A 1 605 ? 12.631 -0.360 -32.649 1.00 64.44 605 VAL A O 1
ATOM 4296 N N . THR A 1 606 ? 13.450 -2.453 -32.610 1.00 66.50 606 THR A N 1
ATOM 4297 C CA . THR A 1 606 ? 13.061 -2.773 -31.228 1.00 66.50 606 THR A CA 1
ATOM 4298 C C . THR A 1 606 ? 13.750 -1.832 -30.242 1.00 66.50 606 THR A C 1
ATOM 4300 O O . THR A 1 606 ? 14.962 -1.684 -30.310 1.00 66.50 606 THR A O 1
ATOM 4303 N N . ALA A 1 607 ? 12.994 -1.244 -29.316 1.00 69.31 607 ALA A N 1
ATOM 4304 C CA . ALA A 1 607 ? 13.538 -0.485 -28.193 1.00 69.31 607 ALA A CA 1
ATOM 4305 C C . ALA A 1 607 ? 13.903 -1.440 -27.051 1.00 69.31 607 ALA A C 1
ATOM 4307 O O . ALA A 1 607 ? 13.041 -2.228 -26.649 1.00 69.31 607 ALA A O 1
ATOM 4308 N N . THR A 1 608 ? 15.128 -1.388 -26.520 1.00 65.06 608 THR A N 1
ATOM 4309 C CA . THR A 1 608 ? 15.528 -2.226 -25.373 1.00 65.06 608 THR A CA 1
ATOM 4310 C C . THR A 1 608 ? 15.322 -1.557 -24.017 1.00 65.06 608 THR A C 1
ATOM 4312 O O . THR A 1 608 ? 15.477 -0.346 -23.860 1.00 65.06 608 THR A O 1
ATOM 4315 N N . ASP A 1 609 ? 14.953 -2.380 -23.032 1.00 62.91 609 ASP A N 1
ATOM 4316 C CA . ASP A 1 609 ? 14.717 -1.994 -21.633 1.00 62.91 609 ASP A CA 1
ATOM 4317 C C . ASP A 1 609 ? 13.847 -0.736 -21.455 1.00 62.91 609 ASP A C 1
ATOM 4319 O O . ASP A 1 609 ? 14.184 0.225 -20.758 1.00 62.91 609 ASP A O 1
ATOM 4323 N N . VAL A 1 610 ? 12.702 -0.734 -22.133 1.00 66.69 610 VAL A N 1
ATOM 4324 C CA . VAL A 1 610 ? 11.728 0.344 -22.049 1.00 66.69 610 VAL A CA 1
ATOM 4325 C C . VAL A 1 610 ? 11.101 0.364 -20.660 1.00 66.69 610 VAL A C 1
ATOM 4327 O O . VAL A 1 610 ? 10.496 -0.613 -20.215 1.00 66.69 610 VAL A O 1
ATOM 4330 N N . ASN A 1 611 ? 11.198 1.516 -20.006 1.00 73.94 611 ASN A N 1
ATOM 4331 C CA . ASN A 1 611 ? 10.603 1.793 -18.708 1.00 73.94 611 ASN A CA 1
ATOM 4332 C C . ASN A 1 611 ? 9.735 3.050 -18.796 1.00 73.94 611 ASN A C 1
ATOM 4334 O O . ASN A 1 611 ? 10.109 4.037 -19.429 1.00 73.94 611 ASN A O 1
ATOM 4338 N N . MET A 1 612 ? 8.583 3.024 -18.139 1.00 80.62 612 MET A N 1
ATOM 4339 C CA . MET A 1 612 ? 7.705 4.176 -17.960 1.00 80.62 612 MET A CA 1
ATOM 4340 C C . MET A 1 612 ? 7.575 4.479 -16.475 1.00 80.62 612 MET A C 1
ATOM 4342 O O . MET A 1 612 ? 7.284 3.577 -15.705 1.00 80.62 612 MET A O 1
ATOM 4346 N N . THR A 1 613 ? 7.722 5.737 -16.080 1.00 77.06 613 THR A N 1
ATOM 4347 C CA . THR A 1 613 ? 7.570 6.197 -14.699 1.00 77.06 613 THR A CA 1
ATOM 4348 C C . THR A 1 613 ? 6.613 7.377 -14.656 1.00 77.06 613 THR A C 1
ATOM 4350 O O . THR A 1 613 ? 6.886 8.429 -15.231 1.00 77.06 613 THR A O 1
ATOM 4353 N N . LEU A 1 614 ? 5.502 7.221 -13.952 1.00 84.75 614 LEU A N 1
ATOM 4354 C CA . LEU A 1 614 ? 4.486 8.229 -13.718 1.00 84.75 614 LEU A CA 1
ATOM 4355 C C . LEU A 1 614 ? 4.668 8.843 -12.328 1.00 84.75 614 LEU A C 1
ATOM 4357 O O . LEU A 1 614 ? 4.772 8.145 -11.321 1.00 84.75 614 LEU A O 1
ATOM 4361 N N . ARG A 1 615 ? 4.698 10.171 -12.265 1.00 79.00 615 ARG A N 1
ATOM 4362 C CA . ARG A 1 615 ? 4.745 10.945 -11.020 1.00 79.00 615 ARG A CA 1
ATOM 4363 C C . ARG A 1 615 ? 3.631 11.977 -11.015 1.00 79.00 615 ARG A C 1
ATOM 4365 O O . ARG A 1 615 ? 3.270 12.495 -12.066 1.00 79.00 615 ARG A O 1
ATOM 4372 N N . ALA A 1 616 ? 3.105 12.292 -9.840 1.00 79.31 616 ALA A N 1
ATOM 4373 C CA . ALA A 1 616 ? 2.029 13.258 -9.683 1.00 79.31 616 ALA A CA 1
ATOM 4374 C C . ALA A 1 616 ? 2.491 14.396 -8.763 1.00 79.31 616 ALA A C 1
ATOM 4376 O O . ALA A 1 616 ? 2.724 14.202 -7.572 1.00 79.31 616 ALA A O 1
ATOM 4377 N N . GLU A 1 617 ? 2.677 15.569 -9.356 1.00 80.56 617 GLU A N 1
ATOM 4378 C CA . GLU A 1 617 ? 3.221 16.778 -8.743 1.00 80.56 617 GLU A CA 1
ATOM 4379 C C . GLU A 1 617 ? 2.075 17.694 -8.306 1.00 80.56 617 GLU A C 1
ATOM 4381 O O . GLU A 1 617 ? 1.225 18.068 -9.115 1.00 80.56 617 GLU A O 1
ATOM 4386 N N . LEU A 1 618 ? 2.061 18.081 -7.034 1.00 74.56 618 LEU A N 1
ATOM 4387 C CA . LEU A 1 618 ? 1.218 19.164 -6.541 1.00 74.56 618 LEU A CA 1
ATOM 4388 C C . LEU A 1 618 ? 1.803 20.489 -7.015 1.00 74.56 618 LEU A C 1
ATOM 4390 O O . LEU A 1 618 ? 2.984 20.756 -6.790 1.00 74.56 618 LEU A O 1
ATOM 4394 N N . VAL A 1 619 ? 0.985 21.301 -7.678 1.00 78.12 619 VAL A N 1
ATOM 4395 C CA . VAL A 1 619 ? 1.407 22.578 -8.253 1.00 78.12 619 VAL A CA 1
ATOM 4396 C C . VAL A 1 619 ? 0.661 23.715 -7.565 1.00 78.12 619 VAL A C 1
ATOM 4398 O O . VAL A 1 619 ? -0.574 23.747 -7.552 1.00 78.12 619 VAL A O 1
ATOM 4401 N N . GLY A 1 620 ? 1.429 24.638 -6.988 1.00 67.25 620 GLY A N 1
ATOM 4402 C CA . GLY A 1 620 ? 0.924 25.851 -6.357 1.00 67.25 620 GLY A CA 1
ATOM 4403 C C . GLY A 1 620 ? 0.388 26.876 -7.369 1.00 67.25 620 GLY A C 1
ATOM 4404 O O . GLY A 1 620 ? 0.603 26.736 -8.576 1.00 67.25 620 GLY A O 1
ATOM 4405 N N . PRO A 1 621 ? -0.296 27.937 -6.901 1.00 66.69 621 PRO A N 1
ATOM 4406 C CA . PRO A 1 621 ? -0.844 28.994 -7.763 1.00 66.69 621 PRO A CA 1
ATOM 4407 C C . PRO A 1 621 ? 0.215 29.739 -8.594 1.00 66.69 621 PRO A C 1
ATOM 4409 O O . PRO A 1 621 ? -0.098 30.317 -9.630 1.00 66.69 621 PRO A O 1
ATOM 4412 N N . ASP A 1 622 ? 1.463 29.727 -8.133 1.00 72.25 622 ASP A N 1
ATOM 4413 C CA . ASP A 1 622 ? 2.649 30.307 -8.767 1.00 72.25 622 ASP A CA 1
ATOM 4414 C C . ASP A 1 622 ? 3.334 29.359 -9.771 1.00 72.25 622 ASP A C 1
ATOM 4416 O O . ASP A 1 622 ? 4.326 29.727 -10.400 1.00 72.25 622 ASP A O 1
ATOM 4420 N N . GLY A 1 623 ? 2.812 28.138 -9.942 1.00 68.19 623 GLY A N 1
ATOM 4421 C CA . GLY A 1 623 ? 3.382 27.110 -10.812 1.00 68.19 623 GLY A CA 1
ATOM 4422 C C . GLY A 1 623 ? 4.525 26.308 -10.180 1.00 68.19 623 GLY A C 1
ATOM 4423 O O . GLY A 1 623 ? 5.073 25.421 -10.846 1.00 68.19 623 GLY A O 1
ATOM 4424 N N . ALA A 1 624 ? 4.887 26.581 -8.921 1.00 69.62 624 ALA A N 1
ATOM 4425 C CA . ALA A 1 624 ? 5.918 25.837 -8.207 1.00 69.62 624 ALA A CA 1
ATOM 4426 C C . ALA A 1 624 ? 5.409 24.450 -7.788 1.00 69.62 624 ALA A C 1
ATOM 4428 O O . ALA A 1 624 ? 4.247 24.282 -7.417 1.00 69.62 624 ALA A O 1
ATOM 4429 N N . VAL A 1 625 ? 6.289 23.444 -7.830 1.00 66.56 625 VAL A N 1
ATOM 4430 C CA . VAL A 1 625 ? 5.975 22.116 -7.286 1.00 66.56 625 VAL A CA 1
ATOM 4431 C C . VAL A 1 625 ? 6.042 22.204 -5.765 1.00 66.56 625 VAL A C 1
ATOM 4433 O O . VAL A 1 625 ? 7.119 22.385 -5.201 1.00 66.56 625 VAL A O 1
ATOM 4436 N N . THR A 1 626 ? 4.890 22.095 -5.111 1.00 58.84 626 THR A N 1
ATOM 4437 C CA . THR A 1 626 ? 4.747 22.217 -3.653 1.00 58.84 626 THR A CA 1
ATOM 4438 C C . THR A 1 626 ? 4.775 20.864 -2.946 1.00 58.84 626 THR A C 1
ATOM 4440 O O . THR A 1 626 ? 4.976 20.800 -1.736 1.00 58.84 626 THR A O 1
ATOM 4443 N N . GLY A 1 627 ? 4.621 19.767 -3.691 1.00 59.56 627 GLY A N 1
ATOM 4444 C CA . GLY A 1 627 ? 4.661 18.415 -3.150 1.00 59.56 627 GLY A CA 1
ATOM 4445 C C . GLY A 1 627 ? 4.409 17.344 -4.205 1.00 59.56 627 GLY A C 1
ATOM 4446 O O . GLY A 1 627 ? 4.325 17.623 -5.401 1.00 59.56 627 GLY A O 1
ATOM 4447 N N . PHE A 1 628 ? 4.265 16.103 -3.750 1.00 61.06 628 PHE A N 1
ATOM 4448 C CA . PHE A 1 628 ? 3.942 14.955 -4.591 1.00 61.06 628 PHE A CA 1
ATOM 4449 C C . PHE A 1 628 ? 2.812 14.165 -3.943 1.00 61.06 628 PHE A C 1
ATOM 4451 O O . PHE A 1 628 ? 2.790 14.019 -2.721 1.00 61.06 628 PHE A O 1
ATOM 4458 N N . THR A 1 629 ? 1.895 13.644 -4.755 1.00 61.94 629 THR A N 1
ATOM 4459 C CA . THR A 1 629 ? 0.894 12.680 -4.279 1.00 61.94 629 THR A CA 1
ATOM 4460 C C . THR A 1 629 ? 1.286 11.255 -4.656 1.00 61.94 629 THR A C 1
ATOM 4462 O O . THR A 1 629 ? 2.124 11.022 -5.533 1.00 61.94 629 THR A O 1
ATOM 4465 N N . SER A 1 630 ? 0.679 10.290 -3.968 1.00 58.22 630 SER A N 1
ATOM 4466 C CA . SER A 1 630 ? 0.910 8.874 -4.217 1.00 58.22 630 SER A CA 1
ATOM 4467 C C . SER A 1 630 ? 0.305 8.445 -5.557 1.00 58.22 630 SER A C 1
ATOM 4469 O O . SER A 1 630 ? -0.857 8.702 -5.874 1.00 58.22 630 SER A O 1
ATOM 4471 N N . VAL A 1 631 ? 1.131 7.767 -6.347 1.00 53.34 631 VAL A N 1
ATOM 4472 C CA . VAL A 1 631 ? 0.738 7.053 -7.560 1.00 53.34 631 VAL A CA 1
ATOM 4473 C C . VAL A 1 631 ? 0.892 5.576 -7.241 1.00 53.34 631 VAL A C 1
ATOM 4475 O O . VAL A 1 631 ? 1.979 5.143 -6.854 1.00 53.34 631 VAL A O 1
ATOM 4478 N N . ARG A 1 632 ? -0.177 4.793 -7.385 1.00 51.28 632 ARG A N 1
ATOM 4479 C CA . ARG A 1 632 ? -0.091 3.340 -7.228 1.00 51.28 632 ARG A CA 1
ATOM 4480 C C . ARG A 1 632 ? 0.702 2.781 -8.415 1.00 51.28 632 ARG A C 1
ATOM 4482 O O . ARG A 1 632 ? 0.312 3.008 -9.556 1.00 51.28 632 ARG A O 1
ATOM 4489 N N . ARG A 1 633 ? 1.807 2.076 -8.140 1.00 51.41 633 ARG A N 1
ATOM 4490 C CA . ARG A 1 633 ? 2.726 1.490 -9.143 1.00 51.41 633 ARG A CA 1
ATOM 4491 C C . ARG A 1 633 ? 3.246 2.524 -10.154 1.00 51.41 633 ARG A C 1
ATOM 4493 O O . ARG A 1 633 ? 2.942 2.437 -11.338 1.00 51.41 633 ARG A O 1
ATOM 4500 N N . PRO A 1 634 ? 4.028 3.526 -9.715 1.00 58.56 634 PRO A N 1
ATOM 4501 C CA . PRO A 1 634 ? 4.441 4.621 -10.586 1.00 58.56 634 PRO A CA 1
ATOM 4502 C C . PRO A 1 634 ? 5.282 4.142 -11.770 1.00 58.56 634 PRO A C 1
ATOM 4504 O O . PRO A 1 634 ? 5.243 4.773 -12.815 1.00 58.56 634 PRO A O 1
ATOM 4507 N N . ALA A 1 635 ? 6.019 3.038 -11.641 1.00 57.69 635 ALA A N 1
ATOM 4508 C CA . ALA A 1 635 ? 6.873 2.518 -12.699 1.00 57.69 635 ALA A CA 1
ATOM 4509 C C . ALA A 1 635 ? 6.281 1.265 -13.364 1.00 57.69 635 ALA A C 1
ATOM 4511 O O . ALA A 1 635 ? 5.716 0.410 -12.692 1.00 57.69 635 ALA A O 1
ATOM 4512 N N . VAL A 1 636 ? 6.455 1.155 -14.679 1.00 61.56 636 VAL A N 1
ATOM 4513 C CA . VAL A 1 636 ? 6.121 -0.008 -15.505 1.00 61.56 636 VAL A CA 1
ATOM 4514 C C . VAL A 1 636 ? 7.341 -0.348 -16.354 1.00 61.56 636 VAL A C 1
ATOM 4516 O O . VAL A 1 636 ? 7.789 0.479 -17.154 1.00 61.56 636 VAL A O 1
ATOM 4519 N N . ARG A 1 637 ? 7.858 -1.570 -16.210 1.00 63.62 637 ARG A N 1
ATOM 4520 C CA . ARG A 1 637 ? 8.942 -2.096 -17.044 1.00 63.62 637 ARG A CA 1
ATOM 4521 C C . ARG A 1 637 ? 8.361 -2.935 -18.169 1.00 63.62 637 ARG A C 1
ATOM 4523 O O . ARG A 1 637 ? 7.734 -3.956 -17.930 1.00 63.62 637 ARG A O 1
ATOM 4530 N N . LEU A 1 638 ? 8.578 -2.503 -19.403 1.00 60.50 638 LEU A N 1
ATOM 4531 C CA . LEU A 1 638 ? 8.093 -3.193 -20.601 1.00 60.50 638 LEU A CA 1
ATOM 4532 C C . LEU A 1 638 ? 9.153 -4.113 -21.214 1.00 60.50 638 LEU A C 1
ATOM 4534 O O . LEU A 1 638 ? 8.844 -4.911 -22.099 1.00 60.50 638 LEU A O 1
ATOM 4538 N N . GLY A 1 639 ? 10.407 -3.996 -20.766 1.00 61.03 639 GLY A N 1
ATOM 4539 C CA . GLY A 1 639 ? 11.528 -4.707 -21.365 1.00 61.03 639 GLY A CA 1
ATOM 4540 C C . GLY A 1 639 ? 11.698 -4.294 -22.825 1.00 61.03 639 GLY A C 1
ATOM 4541 O O . GLY A 1 639 ? 11.685 -3.111 -23.152 1.00 61.03 639 GLY A O 1
ATOM 4542 N N . ASN A 1 640 ? 11.854 -5.261 -23.725 1.00 63.16 640 ASN A N 1
ATOM 4543 C CA . ASN A 1 640 ? 12.082 -4.958 -25.135 1.00 63.16 640 ASN A CA 1
ATOM 4544 C C . ASN A 1 640 ? 10.756 -4.746 -25.882 1.00 63.16 640 ASN A C 1
ATOM 4546 O O . ASN A 1 640 ? 9.948 -5.672 -25.993 1.00 63.16 640 ASN A O 1
ATOM 4550 N N . LEU A 1 641 ? 10.564 -3.557 -26.458 1.00 66.44 641 LEU A N 1
ATOM 4551 C CA . LEU A 1 641 ? 9.370 -3.184 -27.214 1.00 66.44 641 LEU A CA 1
ATOM 4552 C C . LEU A 1 641 ? 9.654 -3.212 -28.721 1.00 66.44 641 LEU A C 1
ATOM 4554 O O . LEU A 1 641 ? 10.349 -2.347 -29.255 1.00 66.44 641 LEU A O 1
ATOM 4558 N N . ALA A 1 642 ? 9.121 -4.222 -29.412 1.00 67.81 642 ALA A N 1
ATOM 4559 C CA . ALA A 1 642 ? 9.328 -4.412 -30.850 1.00 67.81 642 ALA A CA 1
ATOM 4560 C C . ALA A 1 642 ? 8.797 -3.235 -31.691 1.00 67.81 642 ALA A C 1
ATOM 4562 O O . ALA A 1 642 ? 7.944 -2.469 -31.244 1.00 67.81 642 ALA A O 1
ATOM 4563 N N . ALA A 1 643 ? 9.288 -3.112 -32.923 1.00 70.62 643 ALA A N 1
ATOM 4564 C CA . ALA A 1 643 ? 8.797 -2.135 -33.892 1.00 70.62 643 ALA A CA 1
ATOM 4565 C C . ALA A 1 643 ? 7.276 -2.253 -34.096 1.00 70.62 643 ALA A C 1
ATOM 4567 O O . ALA A 1 643 ? 6.747 -3.355 -34.252 1.00 70.62 643 ALA A O 1
ATOM 4568 N N . GLY A 1 644 ? 6.560 -1.129 -34.050 1.00 66.00 644 GLY A N 1
ATOM 4569 C CA . GLY A 1 644 ? 5.098 -1.073 -34.148 1.00 66.00 644 GLY A CA 1
ATOM 4570 C C . GLY A 1 644 ? 4.337 -1.680 -32.960 1.00 66.00 644 GLY A C 1
ATOM 4571 O O . GLY A 1 644 ? 3.103 -1.627 -32.934 1.00 66.00 644 GLY A O 1
ATOM 4572 N N . ALA A 1 645 ? 5.035 -2.256 -31.973 1.00 64.56 645 ALA A N 1
ATOM 4573 C CA . ALA A 1 645 ? 4.424 -2.767 -30.758 1.00 64.56 645 ALA A CA 1
ATOM 4574 C C . ALA A 1 645 ? 4.140 -1.622 -29.782 1.00 64.56 645 ALA A C 1
ATOM 4576 O O . ALA A 1 645 ? 4.851 -0.617 -29.713 1.00 64.56 645 ALA A O 1
ATOM 4577 N N . GLY A 1 646 ? 3.074 -1.786 -29.015 1.00 73.25 646 GLY A N 1
ATOM 4578 C CA . GLY A 1 646 ? 2.613 -0.786 -28.075 1.00 73.25 646 GLY A CA 1
ATOM 4579 C C . GLY A 1 646 ? 1.514 -1.336 -27.186 1.00 73.25 646 GLY A C 1
ATOM 4580 O O . GLY A 1 646 ? 1.013 -2.439 -27.405 1.00 73.25 646 GLY A O 1
ATOM 4581 N N . GLY A 1 647 ? 1.145 -0.555 -26.182 1.00 69.12 647 GLY A N 1
ATOM 4582 C CA . GLY A 1 647 ? 0.147 -0.936 -25.193 1.00 69.12 647 GLY A CA 1
ATOM 4583 C C . GLY A 1 647 ? -0.563 0.274 -24.610 1.00 69.12 647 GLY A C 1
ATOM 4584 O O . GLY A 1 647 ? -0.129 1.416 -24.789 1.00 69.12 647 GLY A O 1
ATOM 4585 N N . ARG A 1 648 ? -1.671 0.004 -23.921 1.00 78.19 648 ARG A N 1
ATOM 4586 C CA . ARG A 1 648 ? -2.343 0.964 -23.046 1.00 78.19 648 ARG A CA 1
ATOM 4587 C C . ARG A 1 648 ? -2.074 0.571 -21.604 1.00 78.19 648 ARG A C 1
ATOM 4589 O O . ARG A 1 648 ? -2.071 -0.612 -21.280 1.00 78.19 648 ARG A O 1
ATOM 4596 N N . TYR A 1 649 ? -1.870 1.572 -20.771 1.00 77.50 649 TYR A N 1
ATOM 4597 C CA . TYR A 1 649 ? -1.480 1.447 -19.378 1.00 77.50 649 TYR A CA 1
ATOM 4598 C C . TYR A 1 649 ? -2.351 2.386 -18.564 1.00 77.50 649 TYR A C 1
ATOM 4600 O O . TYR A 1 649 ? -2.700 3.466 -19.035 1.00 77.50 649 TYR A O 1
ATOM 4608 N N . ALA A 1 650 ? -2.716 1.980 -17.359 1.00 75.81 650 ALA A N 1
ATOM 4609 C CA . ALA A 1 650 ? -3.528 2.792 -16.474 1.00 75.81 650 ALA A CA 1
ATOM 4610 C C . ALA A 1 650 ? -2.896 2.810 -15.086 1.00 75.81 650 ALA A C 1
ATOM 4612 O O . ALA A 1 650 ? -2.486 1.771 -14.570 1.00 75.81 650 ALA A O 1
ATOM 4613 N N . TRP A 1 651 ? -2.837 3.996 -14.494 1.00 78.00 651 TRP A N 1
ATOM 4614 C CA . TRP A 1 651 ? -2.399 4.227 -13.127 1.00 78.00 651 TRP A CA 1
ATOM 4615 C C . TRP A 1 651 ? -3.552 4.754 -12.302 1.00 78.00 651 TRP A C 1
ATOM 4617 O O . TRP A 1 651 ? -4.367 5.543 -12.777 1.00 78.00 651 TRP A O 1
ATOM 4627 N N . THR A 1 652 ? -3.570 4.373 -11.034 1.00 74.62 652 THR A N 1
ATOM 4628 C CA . THR A 1 652 ? -4.456 4.977 -10.046 1.00 74.62 652 THR A CA 1
ATOM 4629 C C . THR A 1 652 ? -3.670 6.027 -9.279 1.00 74.62 652 THR A C 1
ATOM 4631 O O . THR A 1 652 ? -2.674 5.719 -8.619 1.00 74.62 652 THR A O 1
ATOM 4634 N N . VAL A 1 653 ? -4.097 7.279 -9.397 1.00 73.69 653 VAL A N 1
ATOM 4635 C CA . VAL A 1 653 ? -3.500 8.420 -8.708 1.00 73.69 653 VAL A CA 1
ATOM 4636 C C . VAL A 1 653 ? -4.442 8.848 -7.597 1.00 73.69 653 VAL A C 1
ATOM 4638 O O . VAL A 1 653 ? -5.603 9.171 -7.852 1.00 73.69 653 VAL A O 1
ATOM 4641 N N . THR A 1 654 ? -3.944 8.861 -6.365 1.00 73.00 654 THR A N 1
ATOM 4642 C CA . THR A 1 654 ? -4.727 9.316 -5.217 1.00 73.00 654 THR A CA 1
ATOM 4643 C C . THR A 1 654 ? -4.725 10.835 -5.203 1.00 73.00 654 THR A C 1
ATOM 4645 O O . THR A 1 654 ? -3.662 11.464 -5.165 1.00 73.00 654 THR A O 1
ATOM 4648 N N . MET A 1 655 ? -5.903 11.448 -5.236 1.00 74.88 655 MET A N 1
ATOM 4649 C CA . MET A 1 655 ? -6.011 12.892 -5.115 1.00 74.88 655 MET A CA 1
ATOM 4650 C C . MET A 1 655 ? -5.657 13.318 -3.687 1.00 74.88 655 MET A C 1
ATOM 4652 O O . MET A 1 655 ? -6.109 12.691 -2.725 1.00 74.88 655 MET A O 1
ATOM 4656 N N . PRO A 1 656 ? -4.870 14.391 -3.525 1.00 68.12 656 PRO A N 1
ATOM 4657 C CA . PRO A 1 656 ? -4.601 14.977 -2.217 1.00 68.12 656 PRO A CA 1
ATOM 4658 C C . PRO A 1 656 ? -5.914 15.380 -1.531 1.00 68.12 656 PRO A C 1
ATOM 4660 O O . PRO A 1 656 ? -6.918 15.684 -2.181 1.00 68.12 656 PRO A O 1
ATOM 4663 N N . THR A 1 657 ? -5.901 15.380 -0.202 1.00 61.44 657 THR A N 1
ATOM 4664 C CA . THR A 1 657 ? -7.055 15.736 0.634 1.00 61.44 657 THR A CA 1
ATOM 4665 C C . THR A 1 657 ? -7.141 17.234 0.938 1.00 61.44 657 THR A C 1
ATOM 4667 O O . THR A 1 657 ? -8.052 17.624 1.662 1.00 61.44 657 THR A O 1
ATOM 4670 N N . ASP A 1 658 ? -6.240 18.073 0.395 1.00 65.12 658 ASP A N 1
ATOM 4671 C CA . ASP A 1 658 ? -6.227 19.517 0.679 1.00 65.12 658 ASP A CA 1
ATOM 4672 C C . ASP A 1 658 ? -7.534 20.192 0.227 1.00 65.12 658 ASP A C 1
ATOM 4674 O O . ASP A 1 658 ? -7.837 20.225 -0.973 1.00 65.12 658 ASP A O 1
ATOM 4678 N N . PRO A 1 659 ? -8.326 20.737 1.173 1.00 53.50 659 PRO A N 1
ATOM 4679 C CA . PRO A 1 659 ? -9.624 21.325 0.878 1.00 53.50 659 PRO A CA 1
ATOM 4680 C C . PRO A 1 659 ? -9.530 22.674 0.148 1.00 53.50 659 PRO A C 1
ATOM 4682 O O . PRO A 1 659 ? -10.547 23.157 -0.352 1.00 53.50 659 PRO A O 1
ATOM 4685 N N . ARG A 1 660 ? -8.340 23.289 0.057 1.00 60.72 660 ARG A N 1
ATOM 4686 C CA . ARG A 1 660 ? -8.123 24.588 -0.609 1.00 60.72 660 ARG A CA 1
ATOM 4687 C C . ARG A 1 660 ? -8.078 24.490 -2.141 1.00 60.72 660 ARG A C 1
ATOM 4689 O O . ARG A 1 660 ? -8.027 25.520 -2.811 1.00 60.72 660 ARG A O 1
ATOM 4696 N N . GLY A 1 661 ? -8.143 23.278 -2.698 1.00 62.00 661 GLY A N 1
ATOM 4697 C CA . GLY A 1 661 ? -8.032 23.029 -4.136 1.00 62.00 661 GLY A CA 1
ATOM 4698 C C . GLY A 1 661 ? -6.581 23.075 -4.624 1.00 62.00 661 GLY A C 1
ATOM 4699 O O . GLY A 1 661 ? -5.641 22.982 -3.841 1.00 62.00 661 GLY A O 1
ATOM 4700 N N . GLY A 1 662 ? -6.385 23.177 -5.940 1.00 74.75 662 GLY A N 1
ATOM 4701 C CA . GLY A 1 662 ? -5.053 23.216 -6.549 1.00 74.75 662 GLY A CA 1
ATOM 4702 C C . GLY A 1 662 ? -4.999 22.540 -7.913 1.00 74.75 662 GLY A C 1
ATOM 4703 O O . GLY A 1 662 ? -6.024 22.147 -8.474 1.00 74.75 662 GLY A O 1
ATOM 4704 N N . SER A 1 663 ? -3.791 22.410 -8.457 1.00 80.44 663 SER A N 1
ATOM 4705 C CA . SER A 1 663 ? -3.552 21.656 -9.687 1.00 80.44 663 SER A CA 1
ATOM 4706 C C . SER A 1 663 ? -2.629 20.479 -9.411 1.00 80.44 663 SER A C 1
ATOM 4708 O O . SER A 1 663 ? -1.604 20.625 -8.747 1.00 80.44 663 SER A O 1
ATOM 4710 N N . LEU A 1 664 ? -2.985 19.314 -9.942 1.00 84.31 664 LEU A N 1
ATOM 4711 C CA . LEU A 1 664 ? -2.137 18.135 -9.928 1.00 84.31 664 LEU A CA 1
ATOM 4712 C C . LEU A 1 664 ? -1.572 17.925 -11.328 1.00 84.31 664 LEU A C 1
ATOM 4714 O O . LEU A 1 664 ? -2.314 17.619 -12.259 1.00 84.31 664 LEU A O 1
ATOM 4718 N N . ARG A 1 665 ? -0.260 18.079 -11.487 1.00 88.81 665 ARG A N 1
ATOM 4719 C CA . ARG A 1 665 ? 0.431 17.791 -12.741 1.00 88.81 665 ARG A CA 1
ATOM 4720 C C . ARG A 1 665 ? 0.945 16.360 -12.718 1.00 88.81 665 ARG A C 1
ATOM 4722 O O . ARG A 1 665 ? 1.882 16.033 -11.996 1.00 88.81 665 ARG A O 1
ATOM 4729 N N . VAL A 1 666 ? 0.349 15.506 -13.533 1.00 90.06 666 VAL A N 1
ATOM 4730 C CA . VAL A 1 666 ? 0.797 14.130 -13.724 1.00 90.06 666 VAL A CA 1
ATOM 4731 C C . VAL A 1 666 ? 1.793 14.101 -14.871 1.00 90.06 666 VAL A C 1
ATOM 4733 O O . VAL A 1 666 ? 1.489 14.550 -15.971 1.00 90.06 666 VAL A O 1
ATOM 4736 N N . VAL A 1 667 ? 2.994 13.600 -14.609 1.00 87.25 667 VAL A N 1
ATOM 4737 C CA . VAL A 1 667 ? 4.103 13.537 -15.560 1.00 87.25 667 VAL A CA 1
ATOM 4738 C C . VAL A 1 667 ? 4.462 12.076 -15.791 1.00 87.25 667 VAL A C 1
ATOM 4740 O O . VAL A 1 667 ? 4.833 11.375 -14.853 1.00 87.25 667 VAL A O 1
ATOM 4743 N N . LEU A 1 668 ? 4.386 11.632 -17.041 1.00 91.00 668 LEU A N 1
ATOM 4744 C CA . LEU A 1 668 ? 4.873 10.335 -17.491 1.00 91.00 668 LEU A CA 1
ATOM 4745 C C . LEU A 1 668 ? 6.250 10.519 -18.122 1.00 91.00 668 LEU A C 1
ATOM 4747 O O . LEU A 1 668 ? 6.417 11.296 -19.058 1.00 91.00 668 LEU A O 1
ATOM 4751 N N . VAL A 1 669 ? 7.233 9.787 -17.619 1.00 84.38 669 VAL A N 1
ATOM 4752 C CA . VAL A 1 669 ? 8.602 9.740 -18.127 1.00 84.38 669 VAL A CA 1
ATOM 4753 C C . VAL A 1 669 ? 8.820 8.373 -18.754 1.00 84.38 669 VAL A C 1
ATOM 4755 O O . VAL A 1 669 ? 8.583 7.366 -18.108 1.00 84.38 669 VAL A O 1
ATOM 4758 N N . THR A 1 670 ? 9.258 8.318 -20.004 1.00 83.56 670 THR A N 1
ATOM 4759 C CA . THR A 1 670 ? 9.598 7.073 -20.699 1.00 83.56 670 THR A CA 1
ATOM 4760 C C . THR A 1 670 ? 11.088 7.061 -21.008 1.00 83.56 670 THR A C 1
ATOM 4762 O O . THR A 1 670 ? 11.619 8.017 -21.577 1.00 83.56 670 THR A O 1
ATOM 4765 N N . THR A 1 671 ? 11.766 5.984 -20.636 1.00 77.44 671 THR A N 1
ATOM 4766 C CA . THR A 1 671 ? 13.199 5.768 -20.861 1.00 77.44 671 THR A CA 1
ATOM 4767 C C . THR A 1 671 ? 13.417 4.460 -21.606 1.00 77.44 671 THR A C 1
ATOM 4769 O O . THR A 1 671 ? 12.653 3.516 -21.430 1.00 77.44 671 THR A O 1
ATOM 4772 N N . SER A 1 672 ? 14.480 4.389 -22.397 1.00 78.56 672 SER A N 1
ATOM 4773 C CA . SER A 1 672 ? 15.027 3.142 -22.936 1.00 78.56 672 SER A CA 1
ATOM 4774 C C . SER A 1 672 ? 16.550 3.267 -22.993 1.00 78.56 672 SER A C 1
ATOM 4776 O O . SER A 1 672 ? 17.067 4.379 -22.861 1.00 78.56 672 SER A O 1
ATOM 4778 N N . GLU A 1 673 ? 17.275 2.166 -23.185 1.00 69.94 673 GLU A N 1
ATOM 4779 C CA . GLU A 1 673 ? 18.743 2.217 -23.324 1.00 69.94 673 GLU A CA 1
ATOM 4780 C C . GLU A 1 673 ? 19.195 3.004 -24.565 1.00 69.94 673 GLU A C 1
ATOM 4782 O O . GLU A 1 673 ? 20.289 3.565 -24.591 1.00 69.94 673 GLU A O 1
ATOM 4787 N N . GLU A 1 674 ? 18.357 3.038 -25.603 1.00 63.34 674 GLU A N 1
ATOM 4788 C CA . GLU A 1 674 ? 18.736 3.441 -26.961 1.00 63.34 674 GLU A CA 1
ATOM 4789 C C . GLU A 1 674 ? 18.082 4.772 -27.387 1.00 63.34 674 GLU A C 1
ATOM 4791 O O . GLU A 1 674 ? 18.466 5.354 -28.403 1.00 63.34 674 GLU A O 1
ATOM 4796 N N . THR A 1 675 ? 17.116 5.292 -26.614 1.00 64.38 675 THR A N 1
ATOM 4797 C CA . THR A 1 675 ? 16.435 6.574 -26.876 1.00 64.38 675 THR A CA 1
ATOM 4798 C C . THR A 1 675 ? 16.656 7.586 -25.761 1.00 64.38 675 THR A C 1
ATOM 4800 O O . THR A 1 675 ? 16.590 7.245 -24.582 1.00 64.38 675 THR A O 1
ATOM 4803 N N . ALA A 1 676 ? 16.756 8.870 -26.115 1.00 69.00 676 ALA A N 1
ATOM 4804 C CA . ALA A 1 676 ? 16.667 9.949 -25.133 1.00 69.00 676 ALA A CA 1
ATOM 4805 C C . ALA A 1 676 ? 15.358 9.869 -24.324 1.00 69.00 676 ALA A C 1
ATOM 4807 O O . ALA A 1 676 ? 14.298 9.552 -24.871 1.00 69.00 676 ALA A O 1
ATOM 4808 N N . THR A 1 677 ? 15.437 10.191 -23.031 1.00 76.06 677 THR A N 1
ATOM 4809 C CA . THR A 1 677 ? 14.282 10.244 -22.128 1.00 76.06 677 THR A CA 1
ATOM 4810 C C . THR A 1 677 ? 13.181 11.131 -22.704 1.00 76.06 677 THR A C 1
ATOM 4812 O O . THR A 1 677 ? 13.405 12.306 -22.998 1.00 76.06 677 THR A O 1
ATOM 4815 N N . ARG A 1 678 ? 11.973 10.581 -22.831 1.00 84.19 678 ARG A N 1
ATOM 4816 C CA . ARG A 1 678 ? 10.766 11.314 -23.224 1.00 84.19 678 ARG A CA 1
ATOM 4817 C C . ARG A 1 678 ? 9.943 11.626 -21.985 1.00 84.19 678 ARG A C 1
ATOM 4819 O O . ARG A 1 678 ? 9.845 10.800 -21.084 1.00 84.19 678 ARG A O 1
ATOM 4826 N N . SER A 1 679 ? 9.323 12.797 -21.939 1.00 85.06 679 SER A N 1
ATOM 4827 C CA . SER A 1 679 ? 8.335 13.118 -20.914 1.00 85.06 679 SER A CA 1
ATOM 4828 C C . SER A 1 679 ? 7.101 13.759 -21.531 1.00 85.06 679 SER A C 1
ATOM 4830 O O . SER A 1 679 ? 7.193 14.535 -22.480 1.00 85.06 679 SER A O 1
ATOM 4832 N N . THR A 1 680 ? 5.941 13.415 -20.987 1.00 91.06 680 THR A N 1
ATOM 4833 C CA . THR A 1 680 ? 4.651 14.029 -21.304 1.00 91.06 680 THR A CA 1
ATOM 4834 C C . THR A 1 680 ? 3.907 14.295 -20.002 1.00 91.06 680 THR A C 1
ATOM 4836 O O . THR A 1 680 ? 4.180 13.645 -18.989 1.00 91.06 680 THR A O 1
ATOM 4839 N N . SER A 1 681 ? 3.013 15.277 -19.977 1.00 92.56 681 SER A N 1
ATOM 4840 C CA . SER A 1 681 ? 2.275 15.616 -18.764 1.00 92.56 681 SER A CA 1
ATOM 4841 C C . SER A 1 681 ? 0.852 16.074 -19.043 1.00 92.56 681 SER A C 1
ATOM 4843 O O . SER A 1 681 ? 0.539 16.593 -20.112 1.00 92.56 681 SER A O 1
ATOM 4845 N N . VAL A 1 682 ? -0.011 15.873 -18.051 1.00 92.62 682 VAL A N 1
ATOM 4846 C CA . VAL A 1 682 ? -1.394 16.351 -18.018 1.00 92.62 682 VAL A CA 1
ATOM 4847 C C . VAL A 1 682 ? -1.652 16.998 -16.663 1.00 92.62 682 VAL A C 1
ATOM 4849 O O . VAL A 1 682 ? -1.137 16.541 -15.643 1.00 92.62 682 VAL A O 1
ATOM 4852 N N . THR A 1 683 ? -2.435 18.071 -16.641 1.00 89.88 683 THR A N 1
ATOM 4853 C CA . THR A 1 683 ? -2.784 18.777 -15.405 1.00 89.88 683 THR A CA 1
ATOM 4854 C C . THR A 1 683 ? -4.262 18.582 -15.104 1.00 89.88 683 THR A C 1
ATOM 4856 O O . THR A 1 683 ? -5.105 18.866 -15.952 1.00 89.88 683 THR A O 1
ATOM 4859 N N . LEU A 1 684 ? -4.563 18.125 -13.891 1.00 88.81 684 LEU A N 1
ATOM 4860 C CA . LEU A 1 684 ? -5.910 18.006 -13.350 1.00 88.81 684 LEU A CA 1
ATOM 4861 C C . LEU A 1 684 ? -6.175 19.157 -12.380 1.00 88.81 684 LEU A C 1
ATOM 4863 O O . LEU A 1 684 ? -5.302 19.519 -11.589 1.00 88.81 684 LEU A O 1
ATOM 4867 N N . THR A 1 685 ? -7.391 19.696 -12.388 1.00 85.38 685 THR A N 1
ATOM 4868 C CA . THR A 1 685 ? -7.837 20.670 -11.386 1.00 85.38 685 THR A CA 1
ATOM 4869 C C . THR A 1 685 ? -8.539 19.962 -10.229 1.00 85.38 685 THR A C 1
ATOM 4871 O O . THR A 1 685 ? -9.489 19.202 -10.432 1.00 85.38 685 THR A O 1
ATOM 4874 N N . LEU A 1 686 ? -8.097 20.228 -9.002 1.00 77.50 686 LEU A N 1
ATOM 4875 C CA . LEU A 1 686 ? -8.749 19.734 -7.793 1.00 77.50 686 LEU A CA 1
ATOM 4876 C C . LEU A 1 686 ? -9.946 20.625 -7.465 1.00 77.50 686 LEU A C 1
ATOM 4878 O O . LEU A 1 686 ? -9.806 21.843 -7.328 1.00 77.50 686 LEU A O 1
ATOM 4882 N N . ARG A 1 687 ? -11.126 20.016 -7.340 1.00 76.44 687 ARG A N 1
ATOM 4883 C CA . ARG A 1 687 ? -12.343 20.723 -6.930 1.00 76.44 687 ARG A CA 1
ATOM 4884 C C . ARG A 1 687 ? -12.222 21.202 -5.485 1.00 76.44 687 ARG A C 1
ATOM 4886 O O . ARG A 1 687 ? -11.752 20.469 -4.623 1.00 76.44 687 ARG A O 1
ATOM 4893 N N . THR A 1 688 ? -12.725 22.399 -5.207 1.00 66.88 688 THR A N 1
ATOM 4894 C CA . THR A 1 688 ? -12.924 22.880 -3.836 1.00 66.88 688 THR A CA 1
ATOM 4895 C C . THR A 1 688 ? -14.294 22.415 -3.342 1.00 66.88 688 THR A C 1
ATOM 4897 O O . THR A 1 688 ? -15.314 22.836 -3.888 1.00 66.88 688 THR A O 1
ATOM 4900 N N . GLY A 1 689 ? -14.318 21.543 -2.332 1.00 67.38 689 GLY A N 1
ATOM 4901 C CA . GLY A 1 689 ? -15.542 21.033 -1.702 1.00 67.38 689 GLY A CA 1
ATOM 4902 C C . GLY A 1 689 ? -15.960 19.622 -2.141 1.00 67.38 689 GLY A C 1
ATOM 4903 O O . GLY A 1 689 ? -15.780 19.221 -3.294 1.00 67.38 689 GLY A O 1
ATOM 4904 N N . LEU A 1 690 ? -16.529 18.882 -1.186 1.00 76.75 690 LEU A N 1
ATOM 4905 C CA . LEU A 1 690 ? -17.040 17.516 -1.330 1.00 76.75 690 LEU A CA 1
ATOM 4906 C C . LEU A 1 690 ? -18.570 17.549 -1.387 1.00 76.75 690 LEU A C 1
ATOM 4908 O O . LEU A 1 690 ? -19.195 18.415 -0.782 1.00 76.75 690 LEU A O 1
ATOM 4912 N N . THR A 1 691 ? -19.177 16.627 -2.127 1.00 80.31 691 THR A N 1
ATOM 4913 C CA . THR A 1 691 ? -20.633 16.549 -2.303 1.00 80.31 691 THR A CA 1
ATOM 4914 C C . THR A 1 691 ? -21.135 15.121 -2.123 1.00 80.31 691 THR A C 1
ATOM 4916 O O . THR A 1 691 ? -20.374 14.160 -2.222 1.00 80.31 691 THR A O 1
ATOM 4919 N N . SER A 1 692 ? -22.447 14.948 -1.945 1.00 81.00 692 SER A N 1
ATOM 4920 C CA . SER A 1 692 ? -23.078 13.620 -1.883 1.00 81.00 692 SER A CA 1
ATOM 4921 C C . SER A 1 692 ? -22.816 12.746 -3.121 1.00 81.00 692 SER A C 1
ATOM 4923 O O . SER A 1 692 ? -22.872 11.519 -3.036 1.00 81.00 692 SER A O 1
ATOM 4925 N N . ALA A 1 693 ? -22.480 13.350 -4.269 1.00 81.38 693 ALA A N 1
ATOM 4926 C CA . ALA A 1 693 ? -22.110 12.636 -5.490 1.00 81.38 693 ALA A CA 1
ATOM 4927 C C . ALA A 1 693 ? -20.754 11.920 -5.390 1.00 81.38 693 ALA A C 1
ATOM 4929 O O . ALA A 1 693 ? -20.507 10.997 -6.168 1.00 81.38 693 ALA A O 1
ATOM 4930 N N . ASP A 1 694 ? -19.905 12.314 -4.442 1.00 82.62 694 ASP A N 1
ATOM 4931 C CA . ASP A 1 694 ? -18.591 11.720 -4.221 1.00 82.62 694 ASP A CA 1
ATOM 4932 C C . ASP A 1 694 ? -18.673 10.460 -3.335 1.00 82.62 694 ASP A C 1
ATOM 4934 O O . ASP A 1 694 ? -17.767 9.633 -3.364 1.00 82.62 694 ASP A O 1
ATOM 4938 N N . LEU A 1 695 ? -19.777 10.251 -2.601 1.00 85.31 695 LEU A N 1
ATOM 4939 C CA . LEU A 1 695 ? -19.982 9.077 -1.743 1.00 85.31 695 LEU A CA 1
ATOM 4940 C C . LEU A 1 695 ? -19.870 7.762 -2.517 1.00 85.31 695 LEU A C 1
ATOM 4942 O O . LEU A 1 695 ? -20.529 7.566 -3.540 1.00 85.31 695 LEU A O 1
ATOM 4946 N N . GLY A 1 696 ? -19.113 6.806 -1.993 1.00 84.38 696 GLY A N 1
ATOM 4947 C CA . GLY A 1 696 ? -19.129 5.452 -2.525 1.00 84.38 696 GLY A CA 1
ATOM 4948 C C . GLY A 1 696 ? -20.451 4.718 -2.255 1.00 84.38 696 GLY A C 1
ATOM 4949 O O . GLY A 1 696 ? -21.286 5.208 -1.483 1.00 84.38 696 GLY A O 1
ATOM 4950 N N . PRO A 1 697 ? -20.674 3.557 -2.900 1.00 85.44 697 PRO A N 1
ATOM 4951 C CA . PRO A 1 697 ? -21.998 2.936 -3.002 1.00 85.44 697 PRO A CA 1
ATOM 4952 C C . PRO A 1 697 ? -22.685 2.716 -1.652 1.00 85.44 697 PRO A C 1
ATOM 4954 O O . PRO A 1 697 ? -23.841 3.085 -1.478 1.00 85.44 697 PRO A O 1
ATOM 4957 N N . ILE A 1 698 ? -21.950 2.208 -0.659 1.00 85.69 698 ILE A N 1
ATOM 4958 C CA . ILE A 1 698 ? -22.525 1.847 0.640 1.00 85.69 698 ILE A CA 1
ATOM 4959 C C . ILE A 1 698 ? -23.061 3.050 1.428 1.00 85.69 698 ILE A C 1
ATOM 4961 O O . ILE A 1 698 ? -24.157 2.990 1.986 1.00 85.69 698 ILE A O 1
ATOM 4965 N N . LEU A 1 699 ? -22.315 4.159 1.447 1.00 89.56 699 LEU A N 1
ATOM 4966 C CA . LEU A 1 699 ? -22.736 5.383 2.127 1.00 89.56 699 LEU A CA 1
ATOM 4967 C C . LEU A 1 699 ? -23.820 6.103 1.332 1.00 89.56 699 LEU A C 1
ATOM 4969 O O . LEU A 1 699 ? -24.758 6.625 1.925 1.00 89.56 699 LEU A O 1
ATOM 4973 N N . ARG A 1 700 ? -23.709 6.109 -0.000 1.00 89.69 700 ARG A N 1
ATOM 4974 C CA . ARG A 1 700 ? -24.692 6.723 -0.897 1.00 89.69 700 ARG A CA 1
ATOM 4975 C C . ARG A 1 700 ? -26.068 6.076 -0.737 1.00 89.69 700 ARG A C 1
ATOM 4977 O O . ARG A 1 700 ? -27.055 6.785 -0.550 1.00 89.69 700 ARG A O 1
ATOM 4984 N N . ASP A 1 701 ? -26.120 4.747 -0.748 1.00 88.94 701 ASP A N 1
ATOM 4985 C CA . ASP A 1 701 ? -27.364 3.985 -0.629 1.00 88.94 701 ASP A CA 1
ATOM 4986 C C . ASP A 1 701 ? -28.005 4.144 0.752 1.00 88.94 701 ASP A C 1
ATOM 4988 O O . ASP A 1 701 ? -29.224 4.287 0.859 1.00 88.94 701 ASP A O 1
ATOM 4992 N N . ALA A 1 702 ? -27.197 4.146 1.816 1.00 90.44 702 ALA A N 1
ATOM 4993 C CA . ALA A 1 702 ? -27.681 4.385 3.171 1.00 90.44 702 ALA A CA 1
ATOM 4994 C C . ALA A 1 702 ? -28.197 5.821 3.341 1.00 90.44 702 ALA A C 1
ATOM 4996 O O . ALA A 1 702 ? -29.277 6.034 3.891 1.00 90.44 702 ALA A O 1
ATOM 4997 N N . ALA A 1 703 ? -27.455 6.808 2.834 1.00 90.88 703 ALA A N 1
ATOM 4998 C CA . ALA A 1 703 ? -27.798 8.221 2.959 1.00 90.88 703 ALA A CA 1
ATOM 4999 C C . ALA A 1 703 ? -29.060 8.592 2.179 1.00 90.88 703 ALA A C 1
ATOM 5001 O O . ALA A 1 703 ? -29.810 9.465 2.605 1.00 90.88 703 ALA A O 1
ATOM 5002 N N . ALA A 1 704 ? -29.339 7.911 1.066 1.00 91.00 704 ALA A N 1
ATOM 5003 C CA . ALA A 1 704 ? -30.584 8.084 0.325 1.00 91.00 704 ALA A CA 1
ATOM 5004 C C . ALA A 1 704 ? -31.823 7.611 1.113 1.00 91.00 704 ALA A C 1
ATOM 5006 O O . ALA A 1 704 ? -32.933 8.058 0.829 1.00 91.00 704 ALA A O 1
ATOM 5007 N N . LYS A 1 705 ? -31.648 6.719 2.098 1.00 91.12 705 LYS A N 1
ATOM 5008 C CA . LYS A 1 705 ? -32.738 6.073 2.850 1.00 91.12 705 LYS A CA 1
ATOM 5009 C C . LYS A 1 705 ? -33.054 6.734 4.194 1.00 91.12 705 LYS A C 1
ATOM 5011 O O . LYS A 1 705 ? -34.004 6.306 4.850 1.00 91.12 705 LYS A O 1
ATOM 5016 N N . GLY A 1 706 ? -32.294 7.743 4.619 1.00 92.00 706 GLY A N 1
ATOM 5017 C CA . GLY A 1 706 ? -32.553 8.439 5.877 1.00 92.00 706 GLY A CA 1
ATOM 5018 C C . GLY A 1 706 ? -31.492 9.463 6.272 1.00 92.00 706 GLY A C 1
ATOM 5019 O O . GLY A 1 706 ? -30.496 9.645 5.571 1.00 92.00 706 GLY A O 1
ATOM 5020 N N . THR A 1 707 ? -31.714 10.108 7.413 1.00 93.75 707 THR A N 1
ATOM 5021 C CA . THR A 1 707 ? -30.823 11.099 8.028 1.00 93.75 707 THR A CA 1
ATOM 5022 C C . THR A 1 707 ? -29.578 10.411 8.578 1.00 93.75 707 THR A C 1
ATOM 5024 O O . THR A 1 707 ? -29.686 9.418 9.303 1.00 93.75 707 THR A O 1
ATOM 5027 N N . ALA A 1 708 ? -28.389 10.910 8.240 1.00 95.00 708 ALA A N 1
ATOM 5028 C CA . ALA A 1 708 ? -27.151 10.367 8.791 1.00 95.00 708 ALA A CA 1
ATOM 5029 C C . ALA A 1 708 ? -27.021 10.724 10.277 1.00 95.00 708 ALA A C 1
ATOM 5031 O O . ALA A 1 708 ? -27.334 11.844 10.681 1.00 95.00 708 ALA A O 1
ATOM 5032 N N . VAL A 1 709 ? -26.532 9.793 11.090 1.00 96.44 709 VAL A N 1
ATOM 5033 C CA . VAL A 1 709 ? -26.371 10.005 12.533 1.00 96.44 709 VAL A CA 1
ATOM 5034 C C . VAL A 1 709 ? -24.908 9.849 12.903 1.00 96.44 709 VAL A C 1
ATOM 5036 O O . VAL A 1 709 ? -24.300 8.831 12.595 1.00 96.44 709 VAL A O 1
ATOM 5039 N N . VAL A 1 710 ? -24.355 10.842 13.593 1.00 97.25 710 VAL A N 1
ATOM 5040 C CA . VAL A 1 710 ? -23.002 10.793 14.148 1.00 97.25 710 VAL A CA 1
ATOM 5041 C C . VAL A 1 710 ? -23.098 10.534 15.649 1.00 97.25 710 VAL A C 1
ATOM 5043 O O . VAL A 1 710 ? -23.552 11.393 16.405 1.00 97.25 710 VAL A O 1
ATOM 5046 N N . LEU A 1 711 ? -22.698 9.338 16.071 1.00 97.69 711 LEU A N 1
ATOM 5047 C CA . LEU A 1 711 ? -22.508 8.961 17.474 1.00 97.69 711 LEU A CA 1
ATOM 5048 C C . LEU A 1 711 ? -21.017 9.018 17.801 1.00 97.69 711 LEU A C 1
ATOM 5050 O O . LEU A 1 711 ? -20.195 9.133 16.899 1.00 97.69 711 LEU A O 1
ATOM 5054 N N . GLY A 1 712 ? -20.644 8.894 19.069 1.00 96.56 712 GLY A N 1
ATOM 5055 C CA . GLY A 1 712 ? -19.235 8.751 19.423 1.00 96.56 712 GLY A CA 1
ATOM 5056 C C . GLY A 1 712 ? -18.741 9.713 20.482 1.00 96.56 712 GLY A C 1
ATOM 5057 O O . GLY A 1 712 ? -19.510 10.271 21.269 1.00 96.56 712 GLY A O 1
ATOM 5058 N N . ASP A 1 713 ? -17.426 9.871 20.488 1.00 95.50 713 ASP A N 1
ATOM 5059 C CA . ASP A 1 713 ? -16.688 10.744 21.391 1.00 95.50 713 ASP A CA 1
ATOM 5060 C C . ASP A 1 713 ? -16.383 12.131 20.794 1.00 95.50 713 ASP A C 1
ATOM 5062 O O . ASP A 1 713 ? -17.053 12.589 19.868 1.00 95.50 713 ASP A O 1
ATOM 5066 N N . SER A 1 714 ? -15.376 12.821 21.338 1.00 94.31 714 SER A N 1
ATOM 5067 C CA . SER A 1 714 ? -14.971 14.177 20.948 1.00 94.31 714 SER A CA 1
ATOM 5068 C C . SER A 1 714 ? -14.576 14.303 19.474 1.00 94.31 714 SER A C 1
ATOM 5070 O O . SER A 1 714 ? -14.904 15.308 18.844 1.00 94.31 714 SER A O 1
ATOM 5072 N N . PHE A 1 715 ? -13.952 13.272 18.893 1.00 95.56 715 PHE A N 1
ATOM 5073 C CA . PHE A 1 715 ? -13.618 13.245 17.464 1.00 95.56 715 PHE A CA 1
ATOM 5074 C C . PHE A 1 715 ? -14.869 13.155 16.586 1.00 95.56 715 PHE A C 1
ATOM 5076 O O . PHE A 1 715 ? -14.851 13.578 15.438 1.00 95.56 715 PHE A O 1
ATOM 5083 N N . SER A 1 716 ? -15.971 12.622 17.108 1.00 96.31 716 SER A N 1
ATOM 5084 C CA . SER A 1 716 ? -17.261 12.624 16.416 1.00 96.31 716 SER A CA 1
ATOM 5085 C C . SER A 1 716 ? -18.066 13.891 16.678 1.00 96.31 716 SER A C 1
ATOM 5087 O O . SER A 1 716 ? -18.776 14.359 15.789 1.00 96.31 716 SER A O 1
ATOM 5089 N N . ALA A 1 717 ? -17.914 14.490 17.860 1.00 94.19 717 ALA A N 1
ATOM 5090 C CA . ALA A 1 717 ? -18.558 15.752 18.207 1.00 94.19 717 ALA A CA 1
ATOM 5091 C C . ALA A 1 717 ? -18.037 16.933 17.370 1.00 94.19 717 ALA A C 1
ATOM 5093 O O . ALA A 1 717 ? -18.787 17.872 17.129 1.00 94.19 717 ALA A O 1
ATOM 5094 N N . GLY A 1 718 ? -16.797 16.873 16.876 1.00 92.75 718 GLY A N 1
ATOM 5095 C CA . GLY A 1 718 ? -16.163 17.997 16.181 1.00 92.75 718 GLY A CA 1
ATOM 5096 C C . GLY A 1 718 ? -15.360 18.901 17.114 1.00 92.75 718 GLY A C 1
ATOM 5097 O O . GLY A 1 718 ? -15.113 20.061 16.789 1.00 92.75 718 GLY A O 1
ATOM 5098 N N . GLU A 1 719 ? -14.946 18.378 18.271 1.00 91.31 719 GLU A N 1
ATOM 5099 C CA . GLU A 1 719 ? -14.038 19.058 19.195 1.00 91.31 719 GLU A CA 1
ATOM 5100 C C . GLU A 1 719 ? -12.807 19.563 18.427 1.00 91.31 719 GLU A C 1
ATOM 5102 O O . GLU A 1 719 ? -12.247 18.831 17.609 1.00 91.31 719 GLU A O 1
ATOM 5107 N N . GLY A 1 720 ? -12.396 20.806 18.674 1.00 88.88 720 GLY A N 1
ATOM 5108 C CA . GLY A 1 720 ? -11.273 21.461 18.000 1.00 88.88 720 GLY A CA 1
ATOM 5109 C C . GLY A 1 720 ? -11.613 22.181 16.694 1.00 88.88 720 GLY A C 1
ATOM 5110 O O . GLY A 1 720 ? -10.760 22.907 16.180 1.00 88.88 720 GLY A O 1
ATOM 5111 N N . ALA A 1 721 ? -12.835 22.033 16.170 1.00 89.88 721 ALA A N 1
ATOM 5112 C CA . ALA A 1 721 ? -13.263 22.695 14.937 1.00 89.88 721 ALA A CA 1
ATOM 5113 C C . ALA A 1 721 ? -13.864 24.098 15.148 1.00 89.88 721 ALA A C 1
ATOM 5115 O O . ALA A 1 721 ? -14.002 24.843 14.178 1.00 89.88 721 ALA A O 1
ATOM 5116 N N . GLY A 1 722 ? -14.201 24.468 16.390 1.00 86.62 722 GLY A N 1
ATOM 5117 C CA . GLY A 1 722 ? -14.894 25.719 16.717 1.00 86.62 722 GLY A CA 1
ATOM 5118 C C . GLY A 1 722 ? -16.404 25.674 16.447 1.00 86.62 722 GLY A C 1
ATOM 5119 O O . GLY A 1 722 ? -16.960 24.617 16.157 1.00 86.62 722 GLY A O 1
ATOM 5120 N N . ASP A 1 723 ? -17.074 26.824 16.566 1.00 85.19 723 ASP A N 1
ATOM 5121 C CA . ASP A 1 723 ? -18.518 27.006 16.317 1.00 85.19 723 ASP A CA 1
ATOM 5122 C C . ASP A 1 723 ? -19.434 26.006 17.047 1.00 85.19 723 ASP A C 1
ATOM 5124 O O . ASP A 1 723 ? -20.414 25.508 16.492 1.00 85.19 723 ASP A O 1
ATOM 5128 N N . TYR A 1 724 ? -19.121 25.713 18.313 1.00 86.38 724 TYR A N 1
ATOM 5129 C CA . TYR A 1 724 ? -19.899 24.759 19.103 1.00 86.38 724 TYR A CA 1
ATOM 5130 C C . TYR A 1 724 ? -21.340 25.217 19.338 1.00 86.38 724 TYR A C 1
ATOM 5132 O O . TYR A 1 724 ? -21.615 26.405 19.549 1.00 86.38 724 TYR A O 1
ATOM 5140 N N . GLU A 1 725 ? -22.253 24.247 19.342 1.00 81.38 725 GLU A N 1
ATOM 5141 C CA . GLU A 1 725 ? -23.649 24.438 19.715 1.00 81.38 725 GLU A CA 1
ATOM 5142 C C . GLU A 1 725 ? -23.743 25.143 21.077 1.00 81.38 725 GLU A C 1
ATOM 5144 O O . GLU A 1 725 ? -23.039 24.819 22.031 1.00 81.38 725 GLU A O 1
ATOM 5149 N N . GLN A 1 726 ? -24.614 26.149 21.193 1.00 66.25 726 GLN A N 1
ATOM 5150 C CA . GLN A 1 726 ? -24.832 26.787 22.488 1.00 66.25 726 GLN A CA 1
ATOM 5151 C C . GLN A 1 726 ? -25.654 25.860 23.380 1.00 66.25 726 GLN A C 1
ATOM 5153 O O . GLN A 1 726 ? -26.735 25.411 22.993 1.00 66.25 726 GLN A O 1
ATOM 5158 N N . GLY A 1 727 ? -25.166 25.619 24.596 1.00 59.81 727 GLY A N 1
ATOM 5159 C CA . GLY A 1 727 ? -25.947 24.944 25.626 1.00 59.81 727 GLY A CA 1
ATOM 5160 C C . GLY A 1 727 ? -27.233 25.714 25.961 1.00 59.81 727 GLY A C 1
ATOM 5161 O O . GLY A 1 727 ? -27.411 26.883 25.603 1.00 59.81 727 GLY A O 1
ATOM 5162 N N . ILE A 1 728 ? -28.160 25.053 26.655 1.00 52.31 728 ILE A N 1
ATOM 5163 C CA . ILE A 1 728 ? -29.398 25.681 27.143 1.00 52.31 728 ILE A CA 1
ATOM 5164 C C . ILE A 1 728 ? -29.023 26.907 27.992 1.00 52.31 728 ILE A C 1
ATOM 5166 O O . ILE A 1 728 ? -28.031 26.872 28.711 1.00 52.31 728 ILE A O 1
ATOM 5170 N N . VAL A 1 729 ? -29.795 28.000 27.942 1.00 44.16 729 VAL A N 1
ATOM 5171 C CA . VAL A 1 729 ? -29.524 29.216 28.738 1.00 44.16 729 VAL A CA 1
ATOM 5172 C C . VAL A 1 729 ? -29.281 28.855 30.212 1.00 44.16 729 VAL A C 1
ATOM 5174 O O . VAL A 1 729 ? -30.206 28.456 30.914 1.00 44.16 729 VAL A O 1
ATOM 5177 N N . GLY A 1 730 ? -28.037 29.021 30.675 1.00 43.72 730 GLY A N 1
ATOM 5178 C CA . GLY A 1 730 ? -27.598 28.680 32.036 1.00 43.72 730 GLY A CA 1
ATOM 5179 C C . GLY A 1 730 ? -26.770 27.391 32.166 1.00 43.72 730 GLY A C 1
ATOM 5180 O O . GLY A 1 730 ? -26.191 27.178 33.228 1.00 43.72 730 GLY A O 1
ATOM 5181 N N . VAL A 1 731 ? -26.652 26.589 31.103 1.00 44.22 731 VAL A N 1
ATOM 5182 C CA . VAL A 1 731 ? -25.898 25.327 31.037 1.00 44.22 731 VAL A CA 1
ATOM 5183 C C . VAL A 1 731 ? -24.822 25.445 29.947 1.00 44.22 731 VAL A C 1
ATOM 5185 O O . VAL A 1 731 ? -25.163 25.685 28.789 1.00 44.22 731 VAL A O 1
ATOM 5188 N N . PRO A 1 732 ? -23.522 25.316 30.266 1.00 53.66 732 PRO A N 1
ATOM 5189 C CA . PRO A 1 732 ? -22.470 25.244 29.249 1.00 53.66 732 PRO A CA 1
ATOM 5190 C C . PRO A 1 732 ? -22.698 24.045 28.312 1.00 53.66 732 PRO A C 1
ATOM 5192 O O . PRO A 1 732 ? -23.110 22.990 28.790 1.00 53.66 732 PRO A O 1
ATOM 5195 N N . ASP A 1 733 ? -22.418 24.164 27.007 1.00 65.62 733 ASP A N 1
ATOM 5196 C CA . ASP A 1 733 ? -22.349 22.974 26.143 1.00 65.62 733 ASP A CA 1
ATOM 5197 C C . ASP A 1 733 ? -21.183 22.097 26.614 1.00 65.62 733 ASP A C 1
ATOM 5199 O O . ASP A 1 733 ? -20.021 22.483 26.512 1.00 65.62 733 ASP A O 1
ATOM 5203 N N . LEU A 1 734 ? -21.505 20.940 27.191 1.00 76.44 734 LEU A N 1
ATOM 5204 C CA . LEU A 1 734 ? -20.527 19.977 27.696 1.00 76.44 734 LEU A CA 1
ATOM 5205 C C . LEU A 1 734 ? -20.079 18.983 26.618 1.00 76.44 734 LEU A C 1
ATOM 5207 O O . LEU A 1 734 ? -19.120 18.246 26.841 1.00 76.44 734 LEU A O 1
ATOM 5211 N N . CYS A 1 735 ? -20.783 18.927 25.484 1.00 84.81 735 CYS A N 1
ATOM 5212 C CA . CYS A 1 735 ? -20.509 17.971 24.420 1.00 84.81 735 CYS A CA 1
ATOM 5213 C C . CYS A 1 735 ? -19.610 18.525 23.319 1.00 84.81 735 CYS A C 1
ATOM 5215 O O . CYS A 1 735 ? -19.054 17.705 22.587 1.00 84.81 735 CYS A O 1
ATOM 5217 N N . HIS A 1 736 ? -19.458 19.852 23.221 1.00 87.56 736 HIS A N 1
ATOM 5218 C CA . HIS A 1 736 ? -18.644 20.538 22.211 1.00 87.56 736 HIS A CA 1
ATOM 5219 C C . HIS A 1 736 ? -18.993 20.066 20.795 1.00 87.56 736 HIS A C 1
ATOM 5221 O O . HIS A 1 736 ? -18.136 19.650 20.010 1.00 87.56 736 HIS A O 1
ATOM 5227 N N . ARG A 1 737 ? -20.292 20.079 20.482 1.00 90.19 737 ARG A N 1
ATOM 5228 C CA . ARG A 1 737 ? -20.787 19.644 19.171 1.00 90.19 737 ARG A CA 1
ATOM 5229 C C . ARG A 1 737 ? -20.580 20.760 18.167 1.00 90.19 737 ARG A C 1
ATOM 5231 O O . ARG A 1 737 ? -21.127 21.841 18.340 1.00 90.19 737 ARG A O 1
ATOM 5238 N N . SER A 1 738 ? -19.803 20.502 17.125 1.00 90.44 738 SER A N 1
ATOM 5239 C CA . SER A 1 738 ? -19.526 21.457 16.056 1.00 90.44 738 SER A CA 1
ATOM 5240 C C . SER A 1 738 ? -20.209 21.036 14.750 1.00 90.44 738 SER A C 1
ATOM 5242 O O . SER A 1 738 ? -20.129 19.861 14.365 1.00 90.44 738 SER A O 1
ATOM 5244 N N . PRO A 1 739 ? -20.808 21.975 13.992 1.00 88.62 739 PRO A N 1
ATOM 5245 C CA . PRO A 1 739 ? -21.282 21.700 12.637 1.00 88.62 739 PRO A CA 1
ATOM 5246 C C . PRO A 1 739 ? -20.136 21.307 11.685 1.00 88.62 739 PRO A C 1
ATOM 5248 O O . PRO A 1 739 ? -20.374 20.597 10.705 1.00 88.62 739 PRO A O 1
ATOM 5251 N N . HIS A 1 740 ? -18.895 21.680 12.009 1.00 89.00 740 HIS A N 1
ATOM 5252 C CA . HIS A 1 740 ? -17.694 21.401 11.218 1.00 89.00 740 HIS A CA 1
ATOM 5253 C C . HIS A 1 740 ? -17.065 20.023 11.495 1.00 89.00 740 HIS A C 1
ATOM 5255 O O . HIS A 1 740 ? -15.947 19.757 11.054 1.00 89.00 740 HIS A O 1
ATOM 5261 N N . THR A 1 741 ? -17.759 19.124 12.207 1.00 91.75 741 THR A N 1
ATOM 5262 C CA . THR A 1 741 ? -17.343 17.714 12.325 1.00 91.75 741 THR A CA 1
ATOM 5263 C C . THR A 1 741 ? -17.391 16.984 10.972 1.00 91.75 741 THR A C 1
ATOM 5265 O O . THR A 1 741 ? -18.017 17.443 10.009 1.00 91.75 741 THR A O 1
ATOM 5268 N N . TYR A 1 742 ? -16.759 15.811 10.881 1.00 89.12 742 TYR A N 1
ATOM 5269 C CA . TYR A 1 742 ? -16.652 15.044 9.636 1.00 89.12 742 TYR A CA 1
ATOM 5270 C C . TYR A 1 742 ? -18.017 14.690 9.017 1.00 89.12 742 TYR A C 1
ATOM 5272 O O . TYR A 1 742 ? -19.006 14.463 9.715 1.00 89.12 742 TYR A O 1
ATOM 5280 N N . ALA A 1 743 ? -18.051 14.571 7.688 1.00 83.06 743 ALA A N 1
ATOM 5281 C CA . ALA A 1 743 ? -19.252 14.427 6.859 1.00 83.06 743 ALA A CA 1
ATOM 5282 C C . ALA A 1 743 ? -20.153 15.678 6.808 1.00 83.06 743 ALA A C 1
ATOM 5284 O O . ALA A 1 743 ? -21.374 15.571 6.664 1.00 83.06 743 ALA A O 1
ATOM 5285 N N . GLU A 1 744 ? -19.538 16.860 6.923 1.00 81.19 744 GLU A N 1
ATOM 5286 C CA . GLU A 1 744 ? -20.196 18.158 6.735 1.00 81.19 744 GLU A CA 1
ATOM 5287 C C . GLU A 1 744 ? -20.771 18.258 5.316 1.00 81.19 744 GLU A C 1
ATOM 5289 O O . GLU A 1 744 ? -20.078 17.960 4.344 1.00 81.19 744 GLU A O 1
ATOM 5294 N N . ASP A 1 745 ? -22.063 18.595 5.213 1.00 73.31 745 ASP A N 1
ATOM 5295 C CA . ASP A 1 745 ? -22.822 18.769 3.962 1.00 73.31 745 ASP A CA 1
ATOM 5296 C C . ASP A 1 745 ? -22.758 17.601 2.954 1.00 73.31 745 ASP A C 1
ATOM 5298 O O . ASP A 1 745 ? -23.040 17.749 1.762 1.00 73.31 745 ASP A O 1
ATOM 5302 N N . LEU A 1 746 ? -22.436 16.396 3.434 1.00 80.31 746 LEU A N 1
ATOM 5303 C CA . LEU A 1 746 ? -22.238 15.219 2.587 1.00 80.31 746 LEU A CA 1
ATOM 5304 C C . LEU A 1 746 ? -23.540 14.470 2.270 1.00 80.31 746 LEU A C 1
ATOM 5306 O O . LEU A 1 746 ? -23.622 13.763 1.264 1.00 80.31 746 LEU A O 1
ATOM 5310 N N . PHE A 1 747 ? -24.554 14.589 3.128 1.00 85.88 747 PHE A N 1
ATOM 5311 C CA . PHE A 1 747 ? -25.746 13.744 3.085 1.00 85.88 747 PHE A CA 1
ATOM 5312 C C . PHE A 1 747 ? -26.999 14.529 2.676 1.00 85.88 747 PHE A C 1
ATOM 5314 O O . PHE A 1 747 ? -27.342 15.516 3.325 1.00 85.88 747 PHE A O 1
ATOM 5321 N N . PRO A 1 748 ? -27.730 14.086 1.633 1.00 81.94 748 PRO A N 1
ATOM 5322 C CA . PRO A 1 748 ? -28.847 14.843 1.062 1.00 81.94 748 PRO A CA 1
ATOM 5323 C C . PRO A 1 748 ? -30.048 14.990 2.010 1.00 81.94 748 PRO A C 1
ATOM 5325 O O . PRO A 1 748 ? -30.793 15.955 1.889 1.00 81.94 748 PRO A O 1
ATOM 5328 N N . ASN A 1 749 ? -30.219 14.060 2.955 1.00 86.38 749 ASN A N 1
ATOM 5329 C CA . ASN A 1 749 ? -31.274 14.089 3.976 1.00 86.38 749 ASN A CA 1
ATOM 5330 C C . ASN A 1 749 ? -30.815 14.752 5.291 1.00 86.38 749 ASN A C 1
ATOM 5332 O O . ASN A 1 749 ? -31.488 14.641 6.310 1.00 86.38 749 ASN A O 1
ATOM 5336 N N . GLY A 1 750 ? -29.660 15.423 5.284 1.00 89.19 750 GLY A N 1
ATOM 5337 C CA . GLY A 1 750 ? -29.073 16.029 6.474 1.00 89.19 750 GLY A CA 1
ATOM 5338 C C . GLY A 1 750 ? -28.365 15.033 7.396 1.00 89.19 750 GLY A C 1
ATOM 5339 O O . GLY A 1 750 ? -28.242 13.834 7.116 1.00 89.19 750 GLY A O 1
ATOM 5340 N N . ARG A 1 751 ? -27.862 15.573 8.508 1.00 91.31 751 ARG A N 1
ATOM 5341 C CA . ARG A 1 751 ? -27.061 14.877 9.518 1.00 91.31 751 ARG A CA 1
ATOM 5342 C C . ARG A 1 751 ? -27.440 15.373 10.910 1.00 91.31 751 ARG A C 1
ATOM 5344 O O . ARG A 1 751 ? -27.608 16.574 11.096 1.00 91.31 751 ARG A O 1
ATOM 5351 N N . VAL A 1 752 ? -27.487 14.464 11.879 1.00 92.81 752 VAL A N 1
ATOM 5352 C CA . VAL A 1 752 ? -27.632 14.784 13.306 1.00 92.81 752 VAL A CA 1
ATOM 5353 C C . VAL A 1 752 ? -26.389 14.319 14.059 1.00 92.81 752 VAL A C 1
ATOM 5355 O O . VAL A 1 752 ? -25.972 13.169 13.915 1.00 92.81 752 VAL A O 1
ATOM 5358 N N . VAL A 1 753 ? -25.804 15.202 14.871 1.00 93.25 753 VAL A N 1
ATOM 5359 C CA . VAL A 1 753 ? -24.644 14.894 15.719 1.00 93.25 753 VAL A CA 1
ATOM 5360 C C . VAL A 1 753 ? -25.127 14.660 17.147 1.00 93.25 753 VAL A C 1
ATOM 5362 O O . VAL A 1 753 ? -25.542 15.582 17.839 1.00 93.25 753 VAL A O 1
ATOM 5365 N N . LEU A 1 754 ? -25.094 13.403 17.586 1.00 93.94 754 LEU A N 1
ATOM 5366 C CA . LEU A 1 754 ? -25.428 13.001 18.957 1.00 93.94 754 LEU A CA 1
ATOM 5367 C C . LEU A 1 754 ? -24.181 12.663 19.784 1.00 93.94 754 LEU A C 1
ATOM 5369 O O . LEU A 1 754 ? -24.284 12.518 21.004 1.00 93.94 754 LEU A O 1
ATOM 5373 N N . ALA A 1 755 ? -23.018 12.571 19.133 1.00 95.19 755 ALA A N 1
ATOM 5374 C CA . ALA A 1 755 ? -21.716 12.422 19.768 1.00 95.19 755 ALA A CA 1
ATOM 5375 C C . ALA A 1 755 ? -21.481 13.476 20.860 1.00 95.19 755 ALA A C 1
ATOM 5377 O O . ALA A 1 755 ? -22.064 14.565 20.842 1.00 95.19 755 ALA A O 1
ATOM 5378 N N . CYS A 1 756 ? -20.634 13.144 21.829 1.00 92.38 756 CYS A N 1
ATOM 5379 C CA . CYS A 1 756 ? -20.353 14.029 22.950 1.00 92.38 756 CYS A CA 1
ATOM 5380 C C . CYS A 1 756 ? -18.890 13.917 23.376 1.00 92.38 756 CYS A C 1
ATOM 5382 O O . CYS A 1 756 ? -18.353 12.816 23.535 1.00 92.38 756 CYS A O 1
ATOM 5384 N N . SER A 1 757 ? -18.242 15.063 23.581 1.00 90.44 757 SER A N 1
ATOM 5385 C CA . SER A 1 757 ? -16.878 15.120 24.094 1.00 90.44 757 SER A CA 1
ATOM 5386 C C . SER A 1 757 ? -16.741 14.387 25.435 1.00 90.44 757 SER A C 1
ATOM 5388 O O . SER A 1 757 ? -17.621 14.420 26.298 1.00 90.44 757 SER A O 1
ATOM 5390 N N . GLY A 1 758 ? -15.648 13.638 25.593 1.00 88.56 758 GLY A N 1
ATOM 5391 C CA . GLY A 1 758 ? -15.393 12.801 26.771 1.00 88.56 758 GLY A CA 1
ATOM 5392 C C . GLY A 1 758 ? -16.232 11.517 26.885 1.00 88.56 758 GLY A C 1
ATOM 5393 O O . GLY A 1 758 ? -16.090 10.808 27.884 1.00 88.56 758 GLY A O 1
ATOM 5394 N N . ALA A 1 759 ? -17.086 11.191 25.907 1.00 91.69 759 ALA A N 1
ATOM 5395 C CA . ALA A 1 759 ? -17.880 9.965 25.942 1.00 91.69 759 ALA A CA 1
ATOM 5396 C C . ALA A 1 759 ? -16.996 8.703 25.899 1.00 91.69 759 ALA A C 1
ATOM 5398 O O . ALA A 1 759 ? -16.122 8.564 25.043 1.00 91.69 759 ALA A O 1
ATOM 5399 N N . GLN A 1 760 ? -17.255 7.783 26.827 1.00 93.69 760 GLN A N 1
ATOM 5400 C CA . GLN A 1 760 ? -16.761 6.398 26.830 1.00 93.69 760 GLN A CA 1
ATOM 5401 C C . GLN A 1 760 ? -17.879 5.463 26.354 1.00 93.69 760 GLN A C 1
ATOM 5403 O O . GLN A 1 760 ? -19.033 5.891 26.277 1.00 93.69 760 GLN A O 1
ATOM 5408 N N . ILE A 1 761 ? -17.587 4.179 26.127 1.00 93.25 761 ILE A N 1
ATOM 5409 C CA . ILE A 1 761 ? -18.588 3.183 25.695 1.00 93.25 761 ILE A CA 1
ATOM 5410 C C . ILE A 1 761 ? -19.902 3.232 26.510 1.00 93.25 761 ILE A C 1
ATOM 5412 O O . ILE A 1 761 ? -20.975 3.252 25.899 1.00 93.25 761 ILE A O 1
ATOM 5416 N N . PRO A 1 762 ? -19.890 3.335 27.859 1.00 90.31 762 PRO A N 1
ATOM 5417 C CA . PRO A 1 762 ? -21.127 3.406 28.638 1.00 90.31 762 PRO A CA 1
ATOM 5418 C C . PRO A 1 762 ? -22.027 4.611 28.327 1.00 90.31 762 PRO A C 1
ATOM 5420 O O . PRO A 1 762 ? -23.224 4.539 28.591 1.00 90.31 762 PRO A O 1
ATOM 5423 N N . ALA A 1 763 ? -21.508 5.705 27.757 1.00 88.50 763 ALA A N 1
ATOM 5424 C CA . ALA A 1 763 ? -22.302 6.891 27.407 1.00 88.50 763 ALA A CA 1
ATOM 5425 C C . ALA A 1 763 ? -23.323 6.633 26.277 1.00 88.50 763 ALA A C 1
ATOM 5427 O O . ALA A 1 763 ? -24.238 7.429 26.052 1.00 88.50 763 ALA A O 1
ATOM 5428 N N . LEU A 1 764 ? -23.204 5.504 25.569 1.00 89.88 764 LEU A N 1
ATOM 5429 C CA . LEU A 1 764 ? -24.227 5.050 24.629 1.00 89.88 764 LEU A CA 1
ATOM 5430 C C . LEU A 1 764 ? -25.535 4.692 25.348 1.00 89.88 764 LEU A C 1
ATOM 5432 O O . LEU A 1 764 ? -26.613 5.039 24.868 1.00 89.88 764 LEU A O 1
ATOM 5436 N N . THR A 1 765 ? -25.444 4.026 26.501 1.00 89.62 765 THR A N 1
ATOM 5437 C CA . THR A 1 765 ? -26.586 3.428 27.219 1.00 89.62 765 THR A CA 1
ATOM 5438 C C . THR A 1 765 ? -26.902 4.107 28.549 1.00 89.62 765 THR A C 1
ATOM 5440 O O . THR A 1 765 ? -28.018 3.985 29.054 1.00 89.62 765 THR A O 1
ATOM 5443 N N . THR A 1 766 ? -25.960 4.865 29.104 1.00 84.50 766 THR A N 1
ATOM 5444 C CA . THR A 1 766 ? -26.095 5.581 30.375 1.00 84.50 766 THR A CA 1
ATOM 5445 C C . THR A 1 766 ? -25.852 7.072 30.185 1.00 84.50 766 THR A C 1
ATOM 5447 O O . THR A 1 766 ? -25.150 7.481 29.263 1.00 84.50 766 THR A O 1
ATOM 5450 N N . SER A 1 767 ? -26.476 7.897 31.030 1.00 82.19 767 SER A N 1
ATOM 5451 C CA . SER A 1 767 ? -26.312 9.348 30.943 1.00 82.19 767 SER A CA 1
ATOM 5452 C C . SER A 1 767 ? -24.870 9.739 31.250 1.00 82.19 767 SER A C 1
ATOM 5454 O O . SER A 1 767 ? -24.283 9.260 32.225 1.00 82.19 767 SER A O 1
ATOM 5456 N N . GLN A 1 768 ? -24.323 10.644 30.447 1.00 75.75 768 GLN A N 1
ATOM 5457 C CA . GLN A 1 768 ? -23.015 11.227 30.698 1.00 75.75 768 GLN A CA 1
ATOM 5458 C C . GLN A 1 768 ? -23.186 12.405 31.668 1.00 75.75 768 GLN A C 1
ATOM 5460 O O . GLN A 1 768 ? -24.030 13.270 31.437 1.00 75.75 768 GLN A O 1
ATOM 5465 N N . TRP A 1 769 ? -22.375 12.424 32.736 1.00 70.00 769 TRP A N 1
ATOM 5466 C CA . TRP A 1 769 ? -22.435 13.367 33.870 1.00 70.00 769 TRP A CA 1
ATOM 5467 C C . TRP A 1 769 ? -23.669 13.163 34.774 1.00 70.00 769 TRP A C 1
ATOM 5469 O O . TRP A 1 769 ? -24.808 13.264 34.332 1.00 70.00 769 TRP A O 1
ATOM 5479 N N . GLN A 1 770 ? -23.449 12.836 36.056 1.00 57.28 770 GLN A N 1
ATOM 5480 C CA . GLN A 1 770 ? -24.533 12.530 37.011 1.00 57.28 770 GLN A CA 1
ATOM 5481 C C . GLN A 1 770 ? -24.859 13.670 37.993 1.00 57.28 770 GLN A C 1
ATOM 5483 O O . GLN A 1 770 ? -25.918 13.639 38.615 1.00 57.28 770 GLN A O 1
ATOM 5488 N N . GLU A 1 771 ? -23.991 14.677 38.129 1.00 53.81 771 GLU A N 1
ATOM 5489 C CA . GLU A 1 771 ? -24.219 15.863 38.969 1.00 53.81 771 GLU A CA 1
ATOM 5490 C C . GLU A 1 771 ? -24.443 17.103 38.090 1.00 53.81 771 GLU A C 1
ATOM 5492 O O . GLU A 1 771 ? -23.586 17.443 37.277 1.00 53.81 771 GLU A O 1
ATOM 5497 N N . GLY A 1 772 ? -25.584 17.781 38.267 1.00 63.03 772 GLY A N 1
ATOM 5498 C CA . GLY A 1 772 ? -25.994 18.950 37.476 1.00 63.03 772 GLY A CA 1
ATOM 5499 C C . GLY A 1 772 ? -27.107 18.612 36.479 1.00 63.03 772 GLY A C 1
ATOM 5500 O O . GLY A 1 772 ? -28.159 18.124 36.892 1.00 63.03 772 GLY A O 1
ATOM 5501 N N . ASP A 1 773 ? -26.850 18.849 35.189 1.00 58.97 773 ASP A N 1
ATOM 5502 C CA . ASP A 1 773 ? -27.753 18.572 34.063 1.00 58.97 773 ASP A CA 1
ATOM 5503 C C . ASP A 1 773 ? -27.215 17.399 33.215 1.00 58.97 773 ASP A C 1
ATOM 5505 O O . ASP A 1 773 ? -26.230 17.566 32.490 1.00 58.97 773 ASP A O 1
ATOM 5509 N N . PRO A 1 774 ? -27.807 16.193 33.306 1.00 71.75 774 PRO A N 1
ATOM 5510 C CA . PRO A 1 774 ? -27.264 15.002 32.659 1.00 71.75 774 PRO A CA 1
ATOM 5511 C C . PRO A 1 774 ? -27.466 15.035 31.139 1.00 71.75 774 PRO A C 1
ATOM 5513 O O . PRO A 1 774 ? -28.586 15.208 30.652 1.00 71.75 774 PRO A O 1
ATOM 5516 N N . VAL A 1 775 ? -26.404 14.758 30.380 1.00 80.38 775 VAL A N 1
ATOM 5517 C CA . VAL A 1 775 ? -26.520 14.478 28.943 1.00 80.38 775 VAL A CA 1
ATOM 5518 C C . VAL A 1 775 ? -27.137 13.089 28.793 1.00 80.38 775 VAL A C 1
ATOM 5520 O O . VAL A 1 775 ? -26.612 12.104 29.318 1.00 80.38 775 VAL A O 1
ATOM 5523 N N . LEU A 1 776 ? -28.277 12.998 28.102 1.00 85.50 776 LEU A N 1
ATOM 5524 C CA . LEU A 1 776 ? -28.985 11.731 27.895 1.00 85.50 776 LEU A CA 1
ATOM 5525 C C . LEU A 1 776 ? -28.098 10.692 27.183 1.00 85.50 776 LEU A C 1
ATOM 5527 O O . LEU A 1 776 ? -27.250 11.077 26.376 1.00 85.50 776 LEU A O 1
ATOM 5531 N N . PRO A 1 777 ? -28.331 9.381 27.390 1.00 90.75 777 PRO A N 1
ATOM 5532 C CA . PRO A 1 777 ? -27.637 8.346 26.629 1.00 90.75 777 PRO A CA 1
ATOM 5533 C C . PRO A 1 777 ? -27.779 8.575 25.121 1.00 90.75 777 PRO A C 1
ATOM 5535 O O . PRO A 1 777 ? -28.880 8.875 24.646 1.00 90.75 777 PRO A O 1
ATOM 5538 N N . GLN A 1 778 ? -26.699 8.406 24.356 1.00 94.44 778 GLN A N 1
ATOM 5539 C CA . GLN A 1 778 ? -26.738 8.668 22.910 1.00 94.44 778 GLN A CA 1
ATOM 5540 C C . GLN A 1 778 ? -27.743 7.760 22.181 1.00 94.44 778 GLN A C 1
ATOM 5542 O O . GLN A 1 778 ? -28.420 8.212 21.260 1.00 94.44 778 GLN A O 1
ATOM 5547 N N . LEU A 1 779 ? -27.912 6.506 22.622 1.00 94.56 779 LEU A N 1
ATOM 5548 C CA . LEU A 1 779 ? -28.889 5.588 22.027 1.00 94.56 779 LEU A CA 1
ATOM 5549 C C . LEU A 1 779 ? -30.336 5.971 22.329 1.00 94.56 779 LEU A C 1
ATOM 5551 O O . LEU A 1 779 ? -31.206 5.721 21.502 1.00 94.56 779 LEU A O 1
ATOM 5555 N N . ARG A 1 780 ? -30.590 6.622 23.468 1.00 92.31 780 ARG A N 1
ATOM 5556 C CA . ARG A 1 780 ? -31.913 7.174 23.777 1.00 92.31 780 ARG A CA 1
ATOM 5557 C C . ARG A 1 780 ? -32.228 8.352 22.857 1.00 92.31 780 ARG A C 1
ATOM 5559 O O . ARG A 1 780 ? -33.299 8.399 22.272 1.00 92.31 780 ARG A O 1
ATOM 5566 N N . GLN A 1 781 ? -31.256 9.248 22.670 1.00 93.25 781 GLN A N 1
ATOM 5567 C CA . GLN A 1 781 ? -31.381 10.358 21.720 1.00 93.25 781 GLN A CA 1
ATOM 5568 C C . GLN A 1 781 ? -31.610 9.847 20.284 1.00 93.25 781 GLN A C 1
ATOM 5570 O O . GLN A 1 781 ? -32.413 10.419 19.556 1.00 93.25 781 GLN A O 1
ATOM 5575 N N . LEU A 1 782 ? -30.947 8.751 19.887 1.00 94.69 782 LEU A N 1
ATOM 5576 C CA . LEU A 1 782 ? -31.150 8.096 18.590 1.00 94.69 782 LEU A CA 1
ATOM 5577 C C . LEU A 1 782 ? -32.548 7.477 18.455 1.00 94.69 782 LEU A C 1
ATOM 5579 O O . LEU A 1 782 ? -33.167 7.570 17.396 1.00 94.69 782 LEU A O 1
ATOM 5583 N N . GLU A 1 783 ? -33.045 6.834 19.512 1.00 92.81 783 GLU A N 1
ATOM 5584 C CA . GLU A 1 783 ? -34.380 6.235 19.542 1.00 92.81 783 GLU A CA 1
ATOM 5585 C C . GLU A 1 783 ? -35.483 7.290 19.377 1.00 92.81 783 GLU A C 1
ATOM 5587 O O . GLU A 1 783 ? -36.445 7.041 18.649 1.00 92.81 783 GLU A O 1
ATOM 5592 N N . ASP A 1 784 ? -35.285 8.482 19.946 1.00 91.31 784 ASP A N 1
ATOM 5593 C CA . ASP A 1 784 ? -36.226 9.606 19.897 1.00 91.31 784 ASP A CA 1
ATOM 5594 C C . ASP A 1 784 ? -36.266 10.335 18.532 1.00 91.31 784 ASP A C 1
ATOM 5596 O O . ASP A 1 784 ? -37.152 11.163 18.301 1.00 91.31 784 ASP A O 1
ATOM 5600 N N . LEU A 1 785 ? -35.348 10.040 17.596 1.00 91.62 785 LEU A N 1
ATOM 5601 C CA . LEU A 1 785 ? -35.344 10.684 16.276 1.00 91.62 785 LEU A CA 1
ATOM 5602 C C . LEU A 1 785 ? -36.571 10.265 15.441 1.00 91.62 785 LEU A C 1
ATOM 5604 O O . LEU A 1 785 ? -36.760 9.066 15.210 1.00 91.62 785 LEU A O 1
ATOM 5608 N N . PRO A 1 786 ? -37.375 11.209 14.915 1.00 81.31 786 PRO A N 1
ATOM 5609 C CA . PRO A 1 786 ? -38.590 10.888 14.162 1.00 81.31 786 PRO A CA 1
ATOM 5610 C C . PRO A 1 786 ? -38.312 10.383 12.737 1.00 81.31 786 PRO A C 1
ATOM 5612 O O . PRO A 1 786 ? -39.155 9.703 12.152 1.00 81.31 786 PRO A O 1
ATOM 5615 N N . ASP A 1 787 ? -37.138 10.697 12.187 1.00 83.69 787 ASP A N 1
ATOM 5616 C CA . ASP A 1 787 ? -36.785 10.409 10.797 1.00 83.69 787 ASP A CA 1
ATOM 5617 C C . ASP A 1 787 ? -36.249 8.984 10.603 1.00 83.69 787 ASP A C 1
ATOM 5619 O O . ASP A 1 787 ? -35.718 8.350 11.520 1.00 83.69 787 ASP A O 1
ATOM 5623 N N . SER A 1 788 ? -36.345 8.478 9.369 1.00 90.56 788 SER A N 1
ATOM 5624 C CA . SER A 1 788 ? -35.642 7.252 8.980 1.00 90.56 788 SER A CA 1
ATOM 5625 C C . SER A 1 788 ? -34.135 7.441 9.168 1.00 90.56 788 SER A C 1
ATOM 5627 O O . SER A 1 788 ? -33.579 8.466 8.776 1.00 90.56 788 SER A O 1
ATOM 5629 N N . ILE A 1 789 ? -33.462 6.444 9.744 1.00 94.31 789 ILE A N 1
ATOM 5630 C CA . ILE A 1 789 ? -32.024 6.507 10.034 1.00 94.31 789 ILE A CA 1
ATOM 5631 C C . ILE A 1 789 ? -31.243 6.036 8.802 1.00 94.31 789 ILE A C 1
ATOM 5633 O O . ILE A 1 789 ? -31.403 4.887 8.378 1.00 94.31 789 ILE A O 1
ATOM 5637 N N . GLY A 1 790 ? -30.417 6.923 8.245 1.00 93.81 790 GLY A N 1
ATOM 5638 C CA . GLY A 1 790 ? -29.416 6.646 7.212 1.00 93.81 790 GLY A CA 1
ATOM 5639 C C . GLY A 1 790 ? -28.153 6.024 7.823 1.00 93.81 790 GLY A C 1
ATOM 5640 O O . GLY A 1 790 ? -28.275 5.248 8.772 1.00 93.81 790 GLY A O 1
ATOM 5641 N N . PRO A 1 791 ? -26.935 6.301 7.321 1.00 95.38 791 PRO A N 1
ATOM 5642 C CA . PRO A 1 791 ? -25.723 5.706 7.879 1.00 95.38 791 PRO A CA 1
ATOM 5643 C C . PRO A 1 791 ? -25.473 6.209 9.306 1.00 95.38 791 PRO A C 1
ATOM 5645 O O . PRO A 1 791 ? -25.656 7.396 9.591 1.00 95.38 791 PRO A O 1
ATOM 5648 N N . VAL A 1 792 ? -25.022 5.312 10.184 1.00 97.75 792 VAL A N 1
ATOM 5649 C CA . VAL A 1 792 ? -24.537 5.676 11.522 1.00 97.75 792 VAL A CA 1
ATOM 5650 C C . VAL A 1 792 ? -23.016 5.749 11.468 1.00 97.75 792 VAL A C 1
ATOM 5652 O O . VAL A 1 792 ? -22.383 4.763 11.111 1.00 97.75 792 VAL A O 1
ATOM 5655 N N . LEU A 1 793 ? -22.427 6.894 11.795 1.00 97.88 793 LEU A N 1
ATOM 5656 C CA . LEU A 1 793 ? -20.979 7.112 11.823 1.00 97.88 793 LEU A CA 1
ATOM 5657 C C . LEU A 1 793 ? -20.517 7.294 13.271 1.00 97.88 793 LEU A C 1
ATOM 5659 O O . LEU A 1 793 ? -21.238 7.924 14.046 1.00 97.88 793 LEU A O 1
ATOM 5663 N N . LEU A 1 794 ? -19.344 6.773 13.643 1.00 98.06 794 LEU A N 1
ATOM 5664 C CA . LEU A 1 794 ? -18.775 7.026 14.970 1.00 98.06 794 LEU A CA 1
ATOM 5665 C C . LEU A 1 794 ? -17.266 6.814 15.095 1.00 98.06 794 LEU A C 1
ATOM 5667 O O . LEU A 1 794 ? -16.679 5.975 14.419 1.00 98.06 794 LEU A O 1
ATOM 5671 N N . THR A 1 795 ? -16.679 7.502 16.071 1.00 97.88 795 THR A N 1
ATOM 5672 C CA . THR A 1 795 ? -15.398 7.192 16.725 1.00 97.88 795 THR A CA 1
ATOM 5673 C C . THR A 1 795 ? -15.666 6.835 18.186 1.00 97.88 795 THR A C 1
ATOM 5675 O O . THR A 1 795 ? -16.471 7.492 18.851 1.00 97.88 795 THR A O 1
ATOM 5678 N N . MET A 1 796 ? -15.030 5.778 18.696 1.00 95.56 796 MET A N 1
ATOM 5679 C CA . MET A 1 796 ? -15.151 5.378 20.102 1.00 95.56 796 MET A CA 1
ATOM 5680 C C . MET A 1 796 ? -13.968 4.512 20.546 1.00 95.56 796 MET A C 1
ATOM 5682 O O . MET A 1 796 ? -13.447 3.729 19.754 1.00 95.56 796 MET A O 1
ATOM 5686 N N . GLY A 1 797 ? -13.571 4.627 21.817 1.00 92.56 797 GLY A N 1
ATOM 5687 C CA . GLY A 1 797 ? -12.486 3.851 22.428 1.00 92.56 797 GLY A CA 1
ATOM 5688 C C . GLY A 1 797 ? -11.329 4.699 22.967 1.00 92.56 797 GLY A C 1
ATOM 5689 O O . GLY A 1 797 ? -10.665 4.288 23.916 1.00 92.56 797 GLY A O 1
ATOM 5690 N N . GLY A 1 798 ? -11.104 5.906 22.437 1.00 90.62 798 GLY A N 1
ATOM 5691 C CA . GLY A 1 798 ? -10.018 6.787 22.891 1.00 90.62 798 GLY A CA 1
ATOM 5692 C C . GLY A 1 798 ? -10.148 7.194 24.365 1.00 90.62 798 GLY A C 1
ATOM 5693 O O . GLY A 1 798 ? -9.188 7.128 25.136 1.00 90.62 798 GLY A O 1
ATOM 5694 N N . ASN A 1 799 ? -11.356 7.554 24.805 1.00 90.69 799 ASN A N 1
ATOM 5695 C CA . ASN A 1 799 ? -11.605 7.877 26.214 1.00 90.69 799 ASN A CA 1
ATOM 5696 C C . ASN A 1 799 ? -11.550 6.641 27.124 1.00 90.69 799 ASN A C 1
ATOM 5698 O O . ASN A 1 799 ? -11.155 6.764 28.283 1.00 90.69 799 ASN A O 1
ATOM 5702 N N . ASP A 1 800 ? -11.898 5.462 26.604 1.00 92.50 800 ASP A N 1
ATOM 5703 C CA . ASP A 1 800 ? -11.887 4.188 27.332 1.00 92.50 800 ASP A CA 1
ATOM 5704 C C . ASP A 1 800 ? -10.470 3.722 27.691 1.00 92.50 800 ASP A C 1
ATOM 5706 O O . ASP A 1 800 ? -10.295 3.033 28.693 1.00 92.50 800 ASP A O 1
ATOM 5710 N N . ILE A 1 801 ? -9.462 4.138 26.917 1.00 88.88 801 ILE A N 1
ATOM 5711 C CA . ILE A 1 801 ? -8.040 3.908 27.223 1.00 88.88 801 ILE A CA 1
ATOM 5712 C C . ILE A 1 801 ? -7.396 5.066 27.999 1.00 88.88 801 ILE A C 1
ATOM 5714 O O . ILE A 1 801 ? -6.201 5.046 28.275 1.00 88.88 801 ILE A O 1
ATOM 5718 N N . GLY A 1 802 ? -8.167 6.100 28.353 1.00 85.44 802 GLY A N 1
ATOM 5719 C CA . GLY A 1 802 ? -7.673 7.243 29.120 1.00 85.44 802 GLY A CA 1
ATOM 5720 C C . GLY A 1 802 ? -6.820 8.236 28.321 1.00 85.44 802 GLY A C 1
ATOM 5721 O O . GLY A 1 802 ? -5.999 8.936 28.917 1.00 85.44 802 GLY A O 1
ATOM 5722 N N . PHE A 1 803 ? -7.026 8.355 27.003 1.00 84.38 803 PHE A N 1
ATOM 5723 C CA . PHE A 1 803 ? -6.202 9.187 26.111 1.00 84.38 803 PHE A CA 1
ATOM 5724 C C . PHE A 1 803 ? -6.052 10.650 26.576 1.00 84.38 803 PHE A C 1
ATOM 5726 O O . PHE A 1 803 ? -4.962 11.219 26.528 1.00 84.38 803 PHE A O 1
ATOM 5733 N N . ALA A 1 804 ? -7.104 11.255 27.137 1.00 77.94 804 ALA A N 1
ATOM 5734 C CA . ALA A 1 804 ? -7.042 12.612 27.692 1.00 77.94 804 ALA A CA 1
ATOM 5735 C C . ALA A 1 804 ? -6.023 12.762 28.846 1.00 77.94 804 ALA A C 1
ATOM 5737 O O . ALA A 1 804 ? -5.462 13.840 29.049 1.00 77.94 804 ALA A O 1
ATOM 5738 N N . GLY A 1 805 ? -5.771 11.696 29.613 1.00 76.69 805 GLY A N 1
ATOM 5739 C CA . GLY A 1 805 ? -4.726 11.661 30.638 1.00 76.69 805 GLY A CA 1
ATOM 5740 C C . GLY A 1 805 ? -3.322 11.717 30.035 1.00 76.69 805 GLY A C 1
ATOM 5741 O O . GLY A 1 805 ? -2.465 12.428 30.556 1.00 76.69 805 GLY A O 1
ATOM 5742 N N . ILE A 1 806 ? -3.123 11.049 28.896 1.00 77.50 806 ILE A N 1
ATOM 5743 C CA . ILE A 1 806 ? -1.865 11.033 28.139 1.00 77.50 806 ILE A CA 1
ATOM 5744 C C . ILE A 1 806 ? -1.551 12.439 27.615 1.00 77.50 806 ILE A C 1
ATOM 5746 O O . ILE A 1 806 ? -0.485 12.981 27.898 1.00 77.50 806 ILE A O 1
ATOM 5750 N N . VAL A 1 807 ? -2.519 13.093 26.963 1.00 74.88 807 VAL A N 1
ATOM 5751 C CA . VAL A 1 807 ? -2.361 14.471 26.455 1.00 74.88 807 VAL A CA 1
ATOM 5752 C C . VAL A 1 807 ? -2.011 15.452 27.583 1.00 74.88 807 VAL A C 1
ATOM 5754 O O . VAL A 1 807 ? -1.151 16.315 27.414 1.00 74.88 807 VAL A O 1
ATOM 5757 N N . LYS A 1 808 ? -2.627 15.303 28.765 1.00 73.75 808 LYS A N 1
ATOM 5758 C CA . LYS A 1 808 ? -2.316 16.133 29.943 1.00 73.75 808 LYS A CA 1
ATOM 5759 C C . LYS A 1 808 ? -0.893 15.916 30.458 1.00 73.75 808 LYS A C 1
ATOM 5761 O O . LYS A 1 808 ? -0.264 16.892 30.858 1.00 73.75 808 LYS A O 1
ATOM 5766 N N . ARG A 1 809 ? -0.380 14.680 30.437 1.00 75.44 809 ARG A N 1
ATOM 5767 C CA . ARG A 1 809 ? 1.026 14.401 30.772 1.00 75.44 809 ARG A CA 1
ATOM 5768 C C . ARG A 1 809 ? 1.972 15.035 29.757 1.00 75.44 809 ARG A C 1
ATOM 5770 O O . ARG A 1 809 ? 2.955 15.635 30.171 1.00 75.44 809 ARG A O 1
ATOM 5777 N N . CYS A 1 810 ? 1.626 15.007 28.468 1.00 70.69 810 CYS A N 1
ATOM 5778 C CA . CYS A 1 810 ? 2.431 15.627 27.404 1.00 70.69 810 CYS A CA 1
ATOM 5779 C C . CYS A 1 810 ? 2.463 17.160 27.467 1.00 70.69 810 CYS A C 1
ATOM 5781 O O . CYS A 1 810 ? 3.330 17.795 26.871 1.00 70.69 810 CYS A O 1
ATOM 5783 N N . ALA A 1 811 ? 1.544 17.772 28.216 1.00 66.19 811 ALA A N 1
ATOM 5784 C CA . ALA A 1 811 ? 1.563 19.199 28.518 1.00 66.19 811 ALA A CA 1
ATOM 5785 C C . ALA A 1 811 ? 2.441 19.570 29.742 1.00 66.19 811 ALA A C 1
ATOM 5787 O O . ALA A 1 811 ? 2.507 20.746 30.103 1.00 66.19 811 ALA A O 1
ATOM 5788 N N . GLY A 1 812 ? 3.060 18.593 30.420 1.00 61.66 812 GLY A N 1
ATOM 5789 C CA . GLY A 1 812 ? 3.908 18.773 31.605 1.00 61.66 812 GLY A CA 1
ATOM 5790 C C . GLY A 1 812 ? 5.355 18.290 31.400 1.00 61.66 812 GLY A C 1
ATOM 5791 O O . GLY A 1 812 ? 5.681 17.758 30.344 1.00 61.66 812 GLY A O 1
ATOM 5792 N N . PRO A 1 813 ? 6.254 18.485 32.386 1.00 54.16 813 PRO A N 1
ATOM 5793 C CA . PRO A 1 813 ? 7.636 18.010 32.296 1.00 54.16 813 PRO A CA 1
ATOM 5794 C C . PRO A 1 813 ? 7.733 16.489 32.514 1.00 54.16 813 PRO A C 1
ATOM 5796 O O . PRO A 1 813 ? 7.169 15.975 33.478 1.00 54.16 813 PRO A O 1
ATOM 5799 N N . GLY A 1 814 ? 8.508 15.788 31.681 1.00 61.78 814 GLY A N 1
ATOM 5800 C CA . GLY A 1 814 ? 8.771 14.344 31.794 1.00 61.78 814 GLY A CA 1
ATOM 5801 C C . GLY A 1 814 ? 8.507 13.592 30.489 1.00 61.78 814 GLY A C 1
ATOM 5802 O O . GLY A 1 814 ? 8.132 14.215 29.504 1.00 61.78 814 GLY A O 1
ATOM 5803 N N . ASP A 1 815 ? 8.715 12.272 30.497 1.00 65.50 815 ASP A N 1
ATOM 5804 C CA . ASP A 1 815 ? 8.260 11.386 29.416 1.00 65.50 815 ASP A CA 1
ATOM 5805 C C . ASP A 1 815 ? 6.745 11.198 29.548 1.00 65.50 815 ASP A C 1
ATOM 5807 O O . ASP A 1 815 ? 6.255 10.736 30.586 1.00 65.50 815 ASP A O 1
ATOM 5811 N N . CYS A 1 816 ? 5.997 11.612 28.529 1.00 68.25 816 CYS A N 1
ATOM 5812 C CA . CYS A 1 816 ? 4.545 11.618 28.607 1.00 68.25 816 CYS A CA 1
ATOM 5813 C C . CYS A 1 816 ? 3.847 10.336 28.131 1.00 68.25 816 CYS A C 1
ATOM 5815 O O . CYS A 1 816 ? 2.645 10.176 28.400 1.00 68.25 816 CYS A O 1
ATOM 5817 N N . ILE A 1 817 ? 4.582 9.430 27.469 1.00 65.50 817 ILE A N 1
ATOM 5818 C CA . ILE A 1 817 ? 4.064 8.181 26.873 1.00 65.50 817 ILE A CA 1
ATOM 5819 C C . ILE A 1 817 ? 4.847 6.937 27.355 1.00 65.50 817 ILE A C 1
ATOM 5821 O O . ILE A 1 817 ? 4.509 5.820 26.966 1.00 65.50 817 ILE A O 1
ATOM 5825 N N . ALA A 1 818 ? 5.808 7.087 28.280 1.00 58.19 818 ALA A N 1
ATOM 5826 C CA . ALA A 1 818 ? 6.404 5.980 29.042 1.00 58.19 818 ALA A CA 1
ATOM 5827 C C . ALA A 1 818 ? 5.344 4.935 29.436 1.00 58.19 818 ALA A C 1
ATOM 5829 O O . ALA A 1 818 ? 4.287 5.327 29.937 1.00 58.19 818 ALA A O 1
ATOM 5830 N N . GLU A 1 819 ? 5.631 3.647 29.172 1.00 54.28 819 GLU A N 1
ATOM 5831 C CA . GLU A 1 819 ? 4.691 2.515 29.252 1.00 54.28 819 GLU A CA 1
ATOM 5832 C C . GLU A 1 819 ? 3.732 2.638 30.441 1.00 54.28 819 GLU A C 1
ATOM 5834 O O . GLU A 1 819 ? 4.049 2.309 31.584 1.00 54.28 819 GLU A O 1
ATOM 5839 N N . ASP A 1 820 ? 2.536 3.146 30.157 1.00 62.88 820 ASP A N 1
ATOM 5840 C CA . ASP A 1 820 ? 1.471 3.239 31.137 1.00 62.88 820 ASP A CA 1
ATOM 5841 C C . ASP A 1 820 ? 0.825 1.854 31.180 1.00 62.88 820 ASP A C 1
ATOM 5843 O O . ASP A 1 820 ? -0.035 1.551 30.349 1.00 62.88 820 ASP A O 1
ATOM 5847 N N . GLU A 1 821 ? 1.275 0.994 32.105 1.00 64.62 821 GLU A N 1
ATOM 5848 C CA . GLU A 1 821 ? 0.716 -0.352 32.341 1.00 64.62 821 GLU A CA 1
ATOM 5849 C C . GLU A 1 821 ? -0.820 -0.310 32.332 1.00 64.62 821 GLU A C 1
ATOM 5851 O O . GLU A 1 821 ? -1.468 -1.141 31.702 1.00 64.62 821 GLU A O 1
ATOM 5856 N N . ARG A 1 822 ? -1.407 0.756 32.893 1.00 70.12 822 ARG A N 1
ATOM 5857 C CA . ARG A 1 822 ? -2.851 1.010 32.896 1.00 70.12 822 ARG A CA 1
ATOM 5858 C C . ARG A 1 822 ? -3.448 1.176 31.497 1.00 70.12 822 ARG A C 1
ATOM 5860 O O . ARG A 1 822 ? -4.553 0.710 31.253 1.00 70.12 822 ARG A O 1
ATOM 5867 N N . THR A 1 823 ? -2.774 1.872 30.583 1.00 76.56 823 THR A N 1
ATOM 5868 C CA . THR A 1 823 ? -3.259 2.027 29.199 1.00 76.56 823 THR A CA 1
ATOM 5869 C C . THR A 1 823 ? -3.204 0.687 28.467 1.00 76.56 823 THR A C 1
ATOM 5871 O O . THR A 1 823 ? -4.132 0.367 27.728 1.00 76.56 823 THR A O 1
ATOM 5874 N N . SER A 1 824 ? -2.164 -0.122 28.710 1.00 74.81 824 SER A N 1
ATOM 5875 C CA . SER A 1 824 ? -2.082 -1.484 28.167 1.00 74.81 824 SER A CA 1
ATOM 5876 C C . SER A 1 824 ? -3.207 -2.374 28.704 1.00 74.81 824 SER A C 1
ATOM 5878 O O . SER A 1 824 ? -3.895 -3.015 27.918 1.00 74.81 824 SER A O 1
ATOM 5880 N N . GLU A 1 825 ? -3.466 -2.344 30.013 1.00 77.00 825 GLU A N 1
ATOM 5881 C CA . GLU A 1 825 ? -4.578 -3.075 30.639 1.00 77.00 825 GLU A CA 1
ATOM 5882 C C . GLU A 1 825 ? -5.953 -2.639 30.108 1.00 77.00 825 GLU A C 1
ATOM 5884 O O . GLU A 1 825 ? -6.858 -3.456 29.983 1.00 77.00 825 GLU A O 1
ATOM 5889 N N . LEU A 1 826 ? -6.140 -1.349 29.802 1.00 80.56 826 LEU A N 1
ATOM 5890 C CA . LEU A 1 826 ? -7.404 -0.836 29.258 1.00 80.56 826 LEU A CA 1
ATOM 5891 C C . LEU A 1 826 ? -7.602 -1.174 27.774 1.00 80.56 826 LEU A C 1
ATOM 5893 O O . LEU A 1 826 ? -8.749 -1.237 27.315 1.00 80.56 826 LEU A O 1
ATOM 5897 N N . LEU A 1 827 ? -6.508 -1.360 27.028 1.00 82.19 827 LEU A N 1
ATOM 5898 C CA . LEU A 1 827 ? -6.537 -1.874 25.658 1.00 82.19 827 LEU A CA 1
ATOM 5899 C C . LEU A 1 827 ? -6.940 -3.352 25.637 1.00 82.19 827 LEU A C 1
ATOM 5901 O O . LEU A 1 827 ? -7.674 -3.763 24.734 1.00 82.19 827 LEU A O 1
ATOM 5905 N N . ASP A 1 828 ? -6.529 -4.126 26.642 1.00 80.00 828 ASP A N 1
ATOM 5906 C CA . ASP A 1 828 ? -6.944 -5.517 26.792 1.00 80.00 828 ASP A CA 1
ATOM 5907 C C . ASP A 1 828 ? -8.470 -5.611 26.989 1.00 80.00 828 ASP A C 1
ATOM 5909 O O . ASP A 1 828 ? -9.076 -4.988 27.863 1.00 80.00 828 ASP A O 1
ATOM 5913 N N . GLY A 1 829 ? -9.135 -6.371 26.114 1.00 79.25 829 GLY A N 1
ATOM 5914 C CA . GLY A 1 829 ? -10.594 -6.528 26.128 1.00 79.25 829 GLY A CA 1
ATOM 5915 C C . GLY A 1 829 ? -11.384 -5.317 25.610 1.00 79.25 829 GLY A C 1
ATOM 5916 O O . GLY A 1 829 ? -12.616 -5.318 25.675 1.00 79.25 829 GLY A O 1
ATOM 5917 N N . LEU A 1 830 ? -10.728 -4.280 25.071 1.00 88.31 830 LEU A N 1
ATOM 5918 C CA . LEU A 1 830 ? -11.426 -3.157 24.434 1.00 88.31 830 LEU A CA 1
ATOM 5919 C C . LEU A 1 830 ? -12.242 -3.615 23.215 1.00 88.31 830 LEU A C 1
ATOM 5921 O O . LEU A 1 830 ? -13.390 -3.193 23.074 1.00 88.31 830 LEU A O 1
ATOM 5925 N N . ALA A 1 831 ? -11.692 -4.506 22.381 1.00 84.38 831 ALA A N 1
ATOM 5926 C CA . ALA A 1 831 ? -12.388 -5.055 21.215 1.00 84.38 831 ALA A CA 1
ATOM 5927 C C . ALA A 1 831 ? -13.749 -5.684 21.568 1.00 84.38 831 ALA A C 1
ATOM 5929 O O . ALA A 1 831 ? -14.745 -5.392 20.911 1.00 84.38 831 ALA A O 1
ATOM 5930 N N . GLU A 1 832 ? -13.816 -6.481 22.640 1.00 84.62 832 GLU A N 1
ATOM 5931 C CA . GLU A 1 832 ? -15.053 -7.142 23.085 1.00 84.62 832 GLU A CA 1
ATOM 5932 C C . GLU A 1 832 ? -16.107 -6.123 23.546 1.00 84.62 832 GLU A C 1
ATOM 5934 O O . GLU A 1 832 ? -17.277 -6.194 23.161 1.00 84.62 832 GLU A O 1
ATOM 5939 N N . ARG A 1 833 ? -15.687 -5.112 24.319 1.00 93.88 833 ARG A N 1
ATOM 5940 C CA . ARG A 1 833 ? -16.580 -4.030 24.767 1.00 93.88 833 ARG A CA 1
ATOM 5941 C C . ARG A 1 833 ? -17.110 -3.206 23.593 1.00 93.88 833 ARG A C 1
ATOM 5943 O O . ARG A 1 833 ? -18.289 -2.855 23.581 1.00 93.88 833 ARG A O 1
ATOM 5950 N N . LEU A 1 834 ? -16.262 -2.917 22.605 1.00 95.19 834 LEU A N 1
ATOM 5951 C CA . LEU A 1 834 ? -16.656 -2.222 21.377 1.00 95.19 834 LEU A CA 1
ATOM 5952 C C . LEU A 1 834 ? -17.620 -3.067 20.535 1.00 95.19 834 LEU A C 1
ATOM 5954 O O . LEU A 1 834 ? -18.614 -2.536 20.045 1.00 95.19 834 LEU A O 1
ATOM 5958 N N . ALA A 1 835 ? -17.397 -4.378 20.423 1.00 88.81 835 ALA A N 1
ATOM 5959 C CA . ALA A 1 835 ? -18.314 -5.276 19.726 1.00 88.81 835 ALA A CA 1
ATOM 5960 C C . ALA A 1 835 ? -19.723 -5.248 20.348 1.00 88.81 835 ALA A C 1
ATOM 5962 O O . ALA A 1 835 ? -20.720 -5.133 19.628 1.00 88.81 835 ALA A O 1
ATOM 5963 N N . GLY A 1 836 ? -19.806 -5.268 21.685 1.00 86.75 836 GLY A N 1
ATOM 5964 C CA . GLY A 1 836 ? -21.063 -5.086 22.418 1.00 86.75 836 GLY A CA 1
ATOM 5965 C C . GLY A 1 836 ? -21.724 -3.732 22.140 1.00 86.75 836 GLY A C 1
ATOM 5966 O O . GLY A 1 836 ? -22.921 -3.671 21.860 1.00 86.75 836 GLY A O 1
ATOM 5967 N N . ALA A 1 837 ? -20.938 -2.653 22.118 1.00 92.81 837 ALA A N 1
ATOM 5968 C CA . ALA A 1 837 ? -21.418 -1.314 21.783 1.00 92.81 837 ALA A CA 1
ATOM 5969 C C . ALA A 1 837 ? -22.028 -1.239 20.369 1.00 92.81 837 ALA A C 1
ATOM 5971 O O . ALA A 1 837 ? -23.089 -0.643 20.177 1.00 92.81 837 ALA A O 1
ATOM 5972 N N . TYR A 1 838 ? -21.400 -1.875 19.375 1.00 97.19 838 TYR A N 1
ATOM 5973 C CA . TYR A 1 838 ? -21.919 -1.914 18.003 1.00 97.19 838 TYR A CA 1
ATOM 5974 C C . TYR A 1 838 ? -23.214 -2.722 17.893 1.00 97.19 838 TYR A C 1
ATOM 5976 O O . TYR A 1 838 ? -24.121 -2.323 17.160 1.00 97.19 838 TYR A O 1
ATOM 5984 N N . ALA A 1 839 ? -23.338 -3.815 18.649 1.00 92.19 839 ALA A N 1
ATOM 5985 C CA . ALA A 1 839 ? -24.580 -4.579 18.732 1.00 92.19 839 ALA A CA 1
ATOM 5986 C C . ALA A 1 839 ? -25.722 -3.759 19.365 1.00 92.19 839 ALA A C 1
ATOM 5988 O O . ALA A 1 839 ? -26.862 -3.818 18.897 1.00 92.19 839 ALA A O 1
ATOM 5989 N N . ASP A 1 840 ? -25.427 -2.945 20.382 1.00 91.38 840 ASP A N 1
ATOM 5990 C CA . ASP A 1 840 ? -26.405 -2.037 20.987 1.00 91.38 840 ASP A CA 1
ATOM 5991 C C . ASP A 1 840 ? -26.860 -0.932 20.024 1.00 91.38 840 ASP A C 1
ATOM 5993 O O . ASP A 1 840 ? -28.057 -0.637 19.948 1.00 91.38 840 ASP A O 1
ATOM 5997 N N . ILE A 1 841 ? -25.939 -0.365 19.238 1.00 96.75 841 ILE A N 1
ATOM 5998 C CA . ILE A 1 841 ? -26.277 0.592 18.174 1.00 96.75 841 ILE A CA 1
ATOM 5999 C C . ILE A 1 841 ? -27.172 -0.074 17.120 1.00 96.75 841 ILE A C 1
ATOM 6001 O O . ILE A 1 841 ? -28.196 0.495 16.739 1.00 96.75 841 ILE A O 1
ATOM 6005 N N . ASP A 1 842 ? -26.838 -1.289 16.674 1.00 95.06 842 ASP A N 1
ATOM 6006 C CA . ASP A 1 842 ? -27.623 -2.034 15.680 1.00 95.06 842 ASP A CA 1
ATOM 6007 C C . ASP A 1 842 ? -29.043 -2.340 16.162 1.00 95.06 842 ASP A C 1
ATOM 6009 O O . ASP A 1 842 ? -30.008 -2.197 15.406 1.00 95.06 842 ASP A O 1
ATOM 6013 N N . ARG A 1 843 ? -29.203 -2.689 17.442 1.00 93.31 843 ARG A N 1
ATOM 6014 C CA . ARG A 1 843 ? -30.513 -2.940 18.053 1.00 93.31 843 ARG A CA 1
ATOM 6015 C C . ARG A 1 843 ? -31.458 -1.742 17.919 1.00 93.31 843 ARG A C 1
ATOM 6017 O O . ARG A 1 843 ? -32.650 -1.949 17.688 1.00 93.31 843 ARG A O 1
ATOM 6024 N N . VAL A 1 844 ? -30.935 -0.518 18.019 1.00 94.25 844 VAL A N 1
ATOM 6025 C CA . VAL A 1 844 ? -31.719 0.720 17.887 1.00 94.25 844 VAL A CA 1
ATOM 6026 C C . VAL A 1 844 ? -31.844 1.148 16.421 1.00 94.25 844 VAL A C 1
ATOM 6028 O O . VAL A 1 844 ? -32.956 1.321 15.923 1.00 94.25 844 VAL A O 1
ATOM 6031 N N . ALA A 1 845 ? -30.732 1.262 15.688 1.00 95.12 845 ALA A N 1
ATOM 6032 C CA . ALA A 1 845 ? -30.708 1.768 14.310 1.00 95.12 845 ALA A CA 1
ATOM 6033 C C . ALA A 1 845 ? -31.384 0.824 13.291 1.00 95.12 845 ALA A C 1
ATOM 6035 O O . ALA A 1 845 ? -31.944 1.266 12.276 1.00 95.12 845 ALA A O 1
ATOM 6036 N N . ASN A 1 846 ? -31.359 -0.483 13.565 1.00 93.50 846 ASN A N 1
ATOM 6037 C CA . ASN A 1 846 ? -31.934 -1.549 12.743 1.00 93.50 846 ASN A CA 1
ATOM 6038 C C . ASN A 1 846 ? -33.017 -2.356 13.479 1.00 93.50 846 ASN A C 1
ATOM 6040 O O . ASN A 1 846 ? -33.233 -3.544 13.181 1.00 93.50 846 ASN A O 1
ATOM 6044 N N . SER A 1 847 ? -33.749 -1.713 14.396 1.00 90.44 847 SER A N 1
ATOM 6045 C CA . SER A 1 847 ? -34.984 -2.272 14.958 1.00 90.44 847 SER A CA 1
ATOM 6046 C C . SER A 1 847 ? -35.987 -2.628 13.848 1.00 90.44 847 SER A C 1
ATOM 6048 O O . SER A 1 847 ? -35.885 -2.149 12.714 1.00 90.44 847 SER A O 1
ATOM 6050 N N . ALA A 1 848 ? -36.952 -3.507 14.137 1.00 88.19 848 ALA A N 1
ATOM 6051 C CA . ALA A 1 848 ? -37.916 -3.961 13.129 1.00 88.19 848 ALA A CA 1
ATOM 6052 C C . ALA A 1 848 ? -38.657 -2.788 12.459 1.00 88.19 848 ALA A C 1
ATOM 6054 O O . ALA A 1 848 ? -38.741 -2.744 11.230 1.00 88.19 848 ALA A O 1
ATOM 6055 N N . ASP A 1 849 ? -39.085 -1.806 13.252 1.00 88.38 849 ASP A N 1
ATOM 6056 C CA . ASP A 1 849 ? -39.789 -0.618 12.767 1.00 88.38 849 ASP A CA 1
ATOM 6057 C C . ASP A 1 849 ? -38.880 0.276 11.918 1.00 88.38 849 ASP A C 1
ATOM 6059 O O . ASP A 1 849 ? -39.265 0.705 10.829 1.00 88.38 849 ASP A O 1
ATOM 6063 N N . ARG A 1 850 ? -37.627 0.488 12.347 1.00 91.19 850 ARG A N 1
ATOM 6064 C CA . ARG A 1 850 ? -36.641 1.276 11.586 1.00 91.19 850 ARG A CA 1
ATOM 6065 C C . ARG A 1 850 ? -36.297 0.618 10.247 1.00 91.19 850 ARG A C 1
ATOM 6067 O O . ARG A 1 850 ? -36.163 1.305 9.238 1.00 91.19 850 ARG A O 1
ATOM 6074 N N . ARG A 1 851 ? -36.204 -0.716 10.192 1.00 90.81 851 ARG A N 1
ATOM 6075 C CA . ARG A 1 851 ? -36.022 -1.439 8.918 1.00 90.81 851 ARG A CA 1
ATOM 6076 C C . ARG A 1 851 ? -37.244 -1.314 8.021 1.00 90.81 851 ARG A C 1
ATOM 6078 O O . ARG A 1 851 ? -37.083 -1.136 6.816 1.00 90.81 851 ARG A O 1
ATOM 6085 N N . ALA A 1 852 ? -38.452 -1.392 8.579 1.00 88.44 852 ALA A N 1
ATOM 6086 C CA . ALA A 1 852 ? -39.686 -1.236 7.812 1.00 88.44 852 ALA A CA 1
ATOM 6087 C C . ALA A 1 852 ? -39.765 0.146 7.138 1.00 88.44 852 ALA A C 1
ATOM 6089 O O . ALA A 1 852 ? -40.109 0.222 5.959 1.00 88.44 852 ALA A O 1
ATOM 6090 N N . GLN A 1 853 ? -39.332 1.211 7.826 1.00 89.25 853 GLN A N 1
ATOM 6091 C CA . GLN A 1 853 ? -39.215 2.565 7.258 1.00 89.25 853 GLN A CA 1
ATOM 6092 C C . GLN A 1 853 ? -38.276 2.631 6.037 1.00 89.25 853 GLN A C 1
ATOM 6094 O O . GLN A 1 853 ? -38.465 3.468 5.159 1.00 89.25 853 GLN A O 1
ATOM 6099 N N . ARG A 1 854 ? -37.304 1.712 5.935 1.00 91.31 854 ARG A N 1
ATOM 6100 C CA . ARG A 1 854 ? -36.340 1.600 4.824 1.00 91.31 854 ARG A CA 1
ATOM 6101 C C . ARG A 1 854 ? -36.654 0.466 3.843 1.00 91.31 854 ARG A C 1
ATOM 6103 O O . ARG A 1 854 ? -35.749 -0.046 3.177 1.00 91.31 854 ARG A O 1
ATOM 6110 N N . GLY A 1 855 ? -37.907 0.009 3.785 1.00 86.00 855 GLY A N 1
ATOM 6111 C CA . GLY A 1 855 ? -38.315 -1.080 2.890 1.00 86.00 855 GLY A CA 1
ATOM 6112 C C . GLY A 1 855 ? -37.621 -2.411 3.197 1.00 86.00 855 GLY A C 1
ATOM 6113 O O . GLY A 1 855 ? -37.284 -3.159 2.285 1.00 86.00 855 GLY A O 1
ATOM 6114 N N . GLY A 1 856 ? -37.338 -2.678 4.475 1.00 84.44 856 GLY A N 1
ATOM 6115 C CA . GLY A 1 856 ? -36.656 -3.885 4.949 1.00 84.44 856 GLY A CA 1
ATOM 6116 C C . GLY A 1 856 ? -35.126 -3.805 4.943 1.00 84.44 856 GLY A C 1
ATOM 6117 O O . GLY A 1 856 ? -34.480 -4.733 5.423 1.00 84.44 856 GLY A O 1
ATOM 6118 N N . SER A 1 857 ? -34.534 -2.711 4.449 1.00 84.69 857 SER A N 1
ATOM 6119 C CA . SER A 1 857 ? -33.074 -2.560 4.378 1.00 84.69 857 SER A CA 1
ATOM 6120 C C . SER A 1 857 ? -32.441 -2.293 5.749 1.00 84.69 857 SER A C 1
ATOM 6122 O O . SER A 1 857 ? -32.906 -1.440 6.516 1.00 84.69 857 SER A O 1
ATOM 6124 N N . MET A 1 858 ? -31.314 -2.955 6.015 1.00 87.81 858 MET A N 1
ATOM 6125 C CA . MET A 1 858 ? -30.402 -2.569 7.095 1.00 87.81 858 MET A CA 1
ATOM 6126 C C . MET A 1 858 ? -29.694 -1.255 6.741 1.00 87.81 858 MET A C 1
ATOM 6128 O O . MET A 1 858 ? -29.482 -0.955 5.564 1.00 87.81 858 MET A O 1
ATOM 6132 N N . THR A 1 859 ? -29.321 -0.489 7.760 1.00 92.50 859 THR A N 1
ATOM 6133 C CA . THR A 1 859 ? -28.395 0.632 7.634 1.00 92.50 859 THR A CA 1
ATOM 6134 C C . THR A 1 859 ? -27.029 0.253 8.210 1.00 92.50 859 THR A C 1
ATOM 6136 O O . THR A 1 859 ? -26.991 -0.407 9.256 1.00 92.50 859 THR A O 1
ATOM 6139 N N . PRO A 1 860 ? -25.917 0.608 7.541 1.00 94.62 860 PRO A N 1
ATOM 6140 C CA . PRO A 1 860 ? -24.587 0.300 8.031 1.00 94.62 860 PRO A CA 1
ATOM 6141 C C . PRO A 1 860 ? -24.176 1.201 9.205 1.00 94.62 860 PRO A C 1
ATOM 6143 O O . PRO A 1 860 ? -24.517 2.386 9.257 1.00 94.62 860 PRO A O 1
ATOM 6146 N N . ILE A 1 861 ? -23.381 0.626 10.105 1.00 97.50 861 ILE A N 1
ATOM 6147 C CA . ILE A 1 861 ? -22.651 1.330 11.163 1.00 97.50 861 ILE A CA 1
ATOM 6148 C C . ILE A 1 861 ? -21.198 1.461 10.700 1.00 97.50 861 ILE A C 1
ATOM 6150 O O . ILE A 1 861 ? -20.544 0.460 10.430 1.00 97.50 861 ILE A O 1
ATOM 6154 N N . ILE A 1 862 ? -20.685 2.678 10.581 1.00 96.94 862 ILE A N 1
ATOM 6155 C CA . ILE A 1 862 ? -19.341 2.962 10.080 1.00 96.94 862 ILE A CA 1
ATOM 6156 C C . ILE A 1 862 ? -18.500 3.515 11.219 1.00 96.94 862 ILE A C 1
ATOM 6158 O O . ILE A 1 862 ? -18.693 4.647 11.660 1.00 96.94 862 ILE A O 1
ATOM 6162 N N . VAL A 1 863 ? -17.556 2.709 11.684 1.00 98.06 863 VAL A N 1
ATOM 6163 C CA . VAL A 1 863 ? -16.613 3.087 12.730 1.00 98.06 863 VAL A CA 1
ATOM 6164 C C . VAL A 1 863 ? -15.371 3.671 12.075 1.00 98.06 863 VAL A C 1
ATOM 6166 O O . VAL A 1 863 ? -14.710 3.000 11.287 1.00 98.06 863 VAL A O 1
ATOM 6169 N N . LEU A 1 864 ? -15.050 4.923 12.373 1.00 97.38 864 LEU A N 1
ATOM 6170 C CA . LEU A 1 864 ? -13.889 5.608 11.820 1.00 97.38 864 LEU A CA 1
ATOM 6171 C C . LEU A 1 864 ? -12.653 5.310 12.673 1.00 97.38 864 LEU A C 1
ATOM 6173 O O . LEU A 1 864 ? -12.723 5.296 13.903 1.00 97.38 864 LEU A O 1
ATOM 6177 N N . ALA A 1 865 ? -11.511 5.102 12.016 1.00 95.19 865 ALA A N 1
ATOM 6178 C CA . ALA A 1 865 ? -10.222 5.073 12.700 1.00 95.19 865 ALA A CA 1
ATOM 6179 C C . ALA A 1 865 ? -9.904 6.449 13.308 1.00 95.19 865 ALA A C 1
ATOM 6181 O O . ALA A 1 865 ? -10.218 7.483 12.713 1.00 95.19 865 ALA A O 1
ATOM 6182 N N . TYR A 1 866 ? -9.191 6.473 14.434 1.00 96.19 866 TYR A N 1
ATOM 6183 C CA . TYR A 1 866 ? -8.558 7.704 14.906 1.00 96.19 866 TYR A CA 1
ATOM 6184 C C . TYR A 1 866 ? -7.370 8.062 13.996 1.00 96.19 866 TYR A C 1
ATOM 6186 O O . TYR A 1 866 ? -6.605 7.165 13.619 1.00 96.19 866 TYR A O 1
ATOM 6194 N N . PRO A 1 867 ? -7.184 9.345 13.628 1.00 92.69 867 PRO A N 1
ATOM 6195 C CA . PRO A 1 867 ? -6.103 9.778 12.751 1.00 92.69 867 PRO A CA 1
ATOM 6196 C C . PRO A 1 867 ? -4.752 9.715 13.460 1.00 92.69 867 PRO A C 1
ATOM 6198 O O . PRO A 1 867 ? -4.634 9.955 14.662 1.00 92.69 867 PRO A O 1
ATOM 6201 N N . GLN A 1 868 ? -3.698 9.523 12.680 1.00 88.19 868 GLN A N 1
ATOM 6202 C CA . GLN A 1 868 ? -2.345 9.796 13.124 1.00 88.19 868 GLN A CA 1
ATOM 6203 C C . GLN A 1 868 ? -2.118 11.309 13.159 1.00 88.19 868 GLN A C 1
ATOM 6205 O O . GLN A 1 868 ? -2.041 11.982 12.130 1.00 88.19 868 GLN A O 1
ATOM 6210 N N . LEU A 1 869 ? -2.023 11.847 14.373 1.00 86.81 869 LEU A N 1
ATOM 6211 C CA . LEU A 1 869 ? -1.809 13.275 14.622 1.00 86.81 869 LEU A CA 1
ATOM 6212 C C . LEU A 1 869 ? -0.332 13.670 14.548 1.00 86.81 869 LEU A C 1
ATOM 6214 O O . LEU A 1 869 ? -0.025 14.853 14.446 1.00 86.81 869 LEU A O 1
ATOM 6218 N N . VAL A 1 870 ? 0.571 12.688 14.593 1.00 82.12 870 VAL A N 1
ATOM 6219 C CA . VAL A 1 870 ? 2.031 12.824 14.519 1.00 82.12 870 VAL A CA 1
ATOM 6220 C C . VAL A 1 870 ? 2.593 11.828 13.500 1.00 82.12 870 VAL A C 1
ATOM 6222 O O . VAL A 1 870 ? 1.931 10.866 13.122 1.00 82.12 870 VAL A O 1
ATOM 6225 N N . THR A 1 871 ? 3.825 12.044 13.038 1.00 74.44 871 THR A N 1
ATOM 6226 C CA . THR A 1 871 ? 4.495 11.138 12.093 1.00 74.44 871 THR A CA 1
ATOM 6227 C C . THR A 1 871 ? 5.959 10.935 12.444 1.00 74.44 871 THR A C 1
ATOM 6229 O O . THR A 1 871 ? 6.650 11.874 12.845 1.00 74.44 871 THR A O 1
ATOM 6232 N N . ARG A 1 872 ? 6.459 9.718 12.196 1.00 65.81 872 ARG A N 1
ATOM 6233 C CA . ARG A 1 872 ? 7.878 9.364 12.361 1.00 65.81 872 ARG A CA 1
ATOM 6234 C C . ARG A 1 872 ? 8.799 10.187 11.453 1.00 65.81 872 ARG A C 1
ATOM 6236 O O . ARG A 1 872 ? 9.962 10.398 11.778 1.00 65.81 872 ARG A O 1
ATOM 6243 N N . GLN A 1 873 ? 8.289 10.663 10.310 1.00 56.72 873 GLN A N 1
ATOM 6244 C CA . GLN A 1 873 ? 9.086 11.388 9.309 1.00 56.72 873 GLN A CA 1
ATOM 6245 C C . GLN A 1 873 ? 9.464 12.811 9.746 1.00 56.72 873 GLN A C 1
ATOM 6247 O O . GLN A 1 873 ? 10.556 13.271 9.422 1.00 56.72 873 GLN A O 1
ATOM 6252 N N . ASN A 1 874 ? 8.591 13.480 10.508 1.00 57.38 874 ASN A N 1
ATOM 6253 C CA . ASN A 1 874 ? 8.744 14.882 10.915 1.00 57.38 874 ASN A CA 1
ATOM 6254 C C . ASN A 1 874 ? 8.825 15.043 12.442 1.00 57.38 874 ASN A C 1
ATOM 6256 O O . ASN A 1 874 ? 8.710 16.155 12.955 1.00 57.38 874 ASN A O 1
ATOM 6260 N N . SER A 1 875 ? 9.035 13.951 13.186 1.00 62.09 875 SER A N 1
ATOM 6261 C CA . SER A 1 875 ? 9.088 13.958 14.656 1.00 62.09 875 SER A CA 1
ATOM 6262 C C . SER A 1 875 ? 10.182 14.876 15.215 1.00 62.09 875 SER A C 1
ATOM 6264 O O . SER A 1 875 ? 10.043 15.433 16.296 1.00 62.09 875 SER A O 1
ATOM 6266 N N . ASN A 1 876 ? 11.242 15.125 14.442 1.00 62.38 876 ASN A N 1
ATOM 6267 C CA . ASN A 1 876 ? 12.302 16.082 14.765 1.00 62.38 876 ASN A CA 1
ATOM 6268 C C . ASN A 1 876 ? 11.887 17.560 14.700 1.00 62.38 876 ASN A C 1
ATOM 6270 O O . ASN A 1 876 ? 12.640 18.407 15.175 1.00 62.38 876 ASN A O 1
ATOM 6274 N N . ARG A 1 877 ? 10.746 17.873 14.082 1.00 63.50 877 ARG A N 1
ATOM 6275 C CA . ARG A 1 877 ? 10.191 19.230 13.985 1.00 63.50 877 ARG A CA 1
ATOM 6276 C C . ARG A 1 877 ? 9.101 19.493 15.018 1.00 63.50 877 ARG A C 1
ATOM 6278 O O . ARG A 1 877 ? 8.574 20.597 15.051 1.00 63.50 877 ARG A O 1
ATOM 6285 N N . CYS A 1 878 ? 8.765 18.512 15.856 1.00 69.69 878 CYS A N 1
ATOM 6286 C CA . CYS A 1 878 ? 7.729 18.672 16.863 1.00 69.69 878 CYS A CA 1
ATOM 6287 C C . CYS A 1 878 ? 8.287 19.416 18.090 1.00 69.69 878 CYS A C 1
ATOM 6289 O O . CYS A 1 878 ? 9.139 18.872 18.787 1.00 69.69 878 CYS A O 1
ATOM 6291 N N . PRO A 1 879 ? 7.826 20.639 18.406 1.00 59.41 879 PRO A N 1
ATOM 6292 C CA . PRO A 1 879 ? 8.376 21.406 19.526 1.00 59.41 879 PRO A CA 1
ATOM 6293 C C . PRO A 1 879 ? 7.943 20.885 20.908 1.00 59.41 879 PRO A C 1
ATOM 6295 O O . PRO A 1 879 ? 8.465 21.343 21.920 1.00 59.41 879 PRO A O 1
ATOM 6298 N N . ALA A 1 880 ? 6.985 19.953 20.951 1.00 64.44 880 ALA A N 1
ATOM 6299 C CA . ALA A 1 880 ? 6.317 19.469 22.160 1.00 64.44 880 ALA A CA 1
ATOM 6300 C C . ALA A 1 880 ? 6.672 18.027 22.555 1.00 64.44 880 ALA A C 1
ATOM 6302 O O . ALA A 1 880 ? 6.389 17.633 23.679 1.00 64.44 880 ALA A O 1
ATOM 6303 N N . LEU A 1 881 ? 7.206 17.239 21.617 1.00 72.31 881 LEU A N 1
ATOM 6304 C CA . LEU A 1 881 ? 7.393 15.794 21.750 1.00 72.31 881 LEU A CA 1
ATOM 6305 C C . LEU A 1 881 ? 8.793 15.420 21.267 1.00 72.31 881 LEU A C 1
ATOM 6307 O O . LEU A 1 881 ? 9.234 15.869 20.207 1.00 72.31 881 LEU A O 1
ATOM 6311 N N . SER A 1 882 ? 9.478 14.566 22.019 1.00 75.88 882 SER A N 1
ATOM 6312 C CA . SER A 1 882 ? 10.692 13.900 21.553 1.00 75.88 882 SER A CA 1
ATOM 6313 C C . SER A 1 882 ? 10.378 12.919 20.415 1.00 75.88 882 SER A C 1
ATOM 6315 O O . SER A 1 882 ? 9.232 12.522 20.198 1.00 75.88 882 SER A O 1
ATOM 6317 N N . ARG A 1 883 ? 11.411 12.474 19.683 1.00 74.06 883 ARG A N 1
ATOM 6318 C CA . ARG A 1 883 ? 11.231 11.442 18.643 1.00 74.06 883 ARG A CA 1
ATOM 6319 C C . ARG A 1 883 ? 10.631 10.155 19.211 1.00 74.06 883 ARG A C 1
ATOM 6321 O O . ARG A 1 883 ? 9.757 9.582 18.577 1.00 74.06 883 ARG A O 1
ATOM 6328 N N . ASN A 1 884 ? 11.074 9.757 20.404 1.00 75.69 884 ASN A N 1
ATOM 6329 C CA . ASN A 1 884 ? 10.581 8.567 21.089 1.00 75.69 884 ASN A CA 1
ATOM 6330 C C . ASN A 1 884 ? 9.092 8.693 21.435 1.00 75.69 884 ASN A C 1
ATOM 6332 O O . ASN A 1 884 ? 8.307 7.818 21.092 1.00 75.69 884 ASN A O 1
ATOM 6336 N N . GLU A 1 885 ? 8.683 9.818 22.027 1.00 76.94 885 GLU A N 1
ATOM 6337 C CA . GLU A 1 885 ? 7.272 10.068 22.351 1.00 76.94 885 GLU A CA 1
ATOM 6338 C C . GLU A 1 885 ? 6.410 10.133 21.083 1.00 76.94 885 GLU A C 1
ATOM 6340 O O . GLU A 1 885 ? 5.311 9.590 21.049 1.00 76.94 885 GLU A O 1
ATOM 6345 N N . ALA A 1 886 ? 6.909 10.732 19.997 1.00 77.62 886 ALA A N 1
ATOM 6346 C CA . ALA A 1 886 ? 6.200 10.725 18.721 1.00 77.62 886 ALA A CA 1
ATOM 6347 C C . ALA A 1 886 ? 6.033 9.299 18.157 1.00 77.62 886 ALA A C 1
ATOM 6349 O O . ALA A 1 886 ? 4.949 8.956 17.687 1.00 77.62 886 ALA A O 1
ATOM 6350 N N . ASP A 1 887 ? 7.065 8.454 18.226 1.00 76.69 887 ASP A N 1
ATOM 6351 C CA . ASP A 1 887 ? 7.001 7.061 17.766 1.00 76.69 887 ASP A CA 1
ATOM 6352 C C . ASP A 1 887 ? 6.043 6.214 18.621 1.00 76.69 887 ASP A C 1
ATOM 6354 O O . ASP A 1 887 ? 5.277 5.409 18.077 1.00 76.69 887 ASP A O 1
ATOM 6358 N N . GLN A 1 888 ? 6.036 6.433 19.938 1.00 77.75 888 GLN A N 1
ATOM 6359 C CA . GLN A 1 888 ? 5.111 5.789 20.870 1.00 77.75 888 GLN A CA 1
ATOM 6360 C C . GLN A 1 888 ? 3.665 6.266 20.675 1.00 77.75 888 GLN A C 1
ATOM 6362 O O . GLN A 1 888 ? 2.748 5.449 20.719 1.00 77.75 888 GLN A O 1
ATOM 6367 N N . ALA A 1 889 ? 3.441 7.554 20.394 1.00 79.62 889 ALA A N 1
ATOM 6368 C CA . ALA A 1 889 ? 2.121 8.084 20.053 1.00 79.62 889 ALA A CA 1
ATOM 6369 C C . ALA A 1 889 ? 1.564 7.434 18.777 1.00 79.62 889 ALA A C 1
ATOM 6371 O O . ALA A 1 889 ? 0.404 7.021 18.764 1.00 79.62 889 ALA A O 1
ATOM 6372 N N . VAL A 1 890 ? 2.399 7.275 17.738 1.00 81.75 890 VAL A N 1
ATOM 6373 C CA . VAL A 1 890 ? 2.014 6.543 16.518 1.00 81.75 890 VAL A CA 1
ATOM 6374 C C . VAL A 1 890 ? 1.617 5.106 16.862 1.00 81.75 890 VAL A C 1
ATOM 6376 O O . VAL A 1 890 ? 0.540 4.661 16.469 1.00 81.75 890 VAL A O 1
ATOM 6379 N N . ALA A 1 891 ? 2.449 4.401 17.636 1.00 80.12 891 ALA A N 1
ATOM 6380 C CA . ALA A 1 891 ? 2.197 3.012 18.019 1.00 80.12 891 ALA A CA 1
ATOM 6381 C C . ALA A 1 891 ? 0.934 2.842 18.883 1.00 80.12 891 ALA A C 1
ATOM 6383 O O . ALA A 1 891 ? 0.219 1.853 18.737 1.00 80.12 891 ALA A O 1
ATOM 6384 N N . LEU A 1 892 ? 0.640 3.793 19.772 1.00 85.44 892 LEU A N 1
ATOM 6385 C CA . LEU A 1 892 ? -0.566 3.773 20.598 1.00 85.44 892 LEU A CA 1
ATOM 6386 C C . LEU A 1 892 ? -1.834 3.904 19.747 1.00 85.44 892 LEU A C 1
ATOM 6388 O O . LEU A 1 892 ? -2.777 3.139 19.940 1.00 85.44 892 LEU A O 1
ATOM 6392 N N . VAL A 1 893 ? -1.852 4.847 18.801 1.00 87.19 893 VAL A N 1
ATOM 6393 C CA . VAL A 1 893 ? -2.986 5.026 17.880 1.00 87.19 893 VAL A CA 1
ATOM 6394 C C . VAL A 1 893 ? -3.151 3.798 16.980 1.00 87.19 893 VAL A C 1
ATOM 6396 O O . VAL A 1 893 ? -4.279 3.353 16.774 1.00 87.19 893 VAL A O 1
ATOM 6399 N N . ASP A 1 894 ? -2.051 3.194 16.512 1.00 82.81 894 ASP A N 1
ATOM 6400 C CA . ASP A 1 894 ? -2.088 1.943 15.741 1.00 82.81 894 ASP A CA 1
ATOM 6401 C C . ASP A 1 894 ? -2.724 0.801 16.561 1.00 82.81 894 ASP A C 1
ATOM 6403 O O . ASP A 1 894 ? -3.639 0.133 16.080 1.00 82.81 894 ASP A O 1
ATOM 6407 N N . LYS A 1 895 ? -2.314 0.620 17.827 1.00 83.25 895 LYS A N 1
ATOM 6408 C CA . LYS A 1 895 ? -2.891 -0.387 18.741 1.00 83.25 895 LYS A CA 1
ATOM 6409 C C . LYS A 1 895 ? -4.374 -0.138 19.034 1.00 83.25 895 LYS A C 1
ATOM 6411 O O . LYS A 1 895 ? -5.162 -1.082 19.031 1.00 83.25 895 LYS A O 1
ATOM 6416 N N . LEU A 1 896 ? -4.767 1.116 19.272 1.00 89.62 896 LEU A N 1
ATOM 6417 C CA . LEU A 1 896 ? -6.169 1.487 19.487 1.00 89.62 896 LEU A CA 1
ATOM 6418 C C . LEU A 1 896 ? -7.019 1.155 18.253 1.00 89.62 896 LEU A C 1
ATOM 6420 O O . LEU A 1 896 ? -8.047 0.491 18.371 1.00 89.62 896 LEU A O 1
ATOM 6424 N N . ASN A 1 897 ? -6.566 1.557 17.065 1.00 88.75 897 ASN A N 1
ATOM 6425 C CA . ASN A 1 897 ? -7.256 1.258 15.812 1.00 88.75 897 ASN A CA 1
ATOM 6426 C C . ASN A 1 897 ? -7.321 -0.253 15.529 1.00 88.75 897 ASN A C 1
ATOM 6428 O O . ASN A 1 897 ? -8.334 -0.724 15.014 1.00 88.75 897 ASN A O 1
ATOM 6432 N N . ALA A 1 898 ? -6.305 -1.031 15.920 1.00 81.06 898 ALA A N 1
ATOM 6433 C CA . ALA A 1 898 ? -6.341 -2.490 15.833 1.00 81.06 898 ALA A CA 1
ATOM 6434 C C . ALA A 1 898 ? -7.430 -3.104 16.736 1.00 81.06 898 ALA A C 1
ATOM 6436 O O . ALA A 1 898 ? -8.173 -3.975 16.286 1.00 81.06 898 ALA A O 1
ATOM 6437 N N . GLN A 1 899 ? -7.592 -2.617 17.974 1.00 90.81 899 GLN A N 1
ATOM 6438 C CA . GLN A 1 899 ? -8.683 -3.050 18.863 1.00 90.81 899 GLN A CA 1
ATOM 6439 C C . GLN A 1 899 ? -10.066 -2.681 18.308 1.00 90.81 899 GLN A C 1
ATOM 6441 O O . GLN A 1 899 ? -10.998 -3.480 18.395 1.00 90.81 899 GLN A O 1
ATOM 6446 N N . ILE A 1 900 ? -10.199 -1.502 17.695 1.00 91.25 900 ILE A N 1
ATOM 6447 C CA . ILE A 1 900 ? -11.439 -1.081 17.030 1.00 91.25 900 ILE A CA 1
ATOM 6448 C C . ILE A 1 900 ? -11.766 -2.011 15.859 1.00 91.25 900 ILE A C 1
ATOM 6450 O O . ILE A 1 900 ? -12.883 -2.520 15.777 1.00 91.25 900 ILE A O 1
ATOM 6454 N N . SER A 1 901 ? -10.785 -2.290 14.995 1.00 85.62 901 SER A N 1
ATOM 6455 C CA . SER A 1 901 ? -10.942 -3.231 13.881 1.00 85.62 901 SER A CA 1
ATOM 6456 C C . SER A 1 901 ? -11.353 -4.621 14.374 1.00 85.62 901 SER A C 1
ATOM 6458 O O . SER A 1 901 ? -12.307 -5.199 13.858 1.00 85.62 901 SER A O 1
ATOM 6460 N N . ALA A 1 902 ? -10.702 -5.131 15.424 1.00 75.50 902 ALA A N 1
ATOM 6461 C CA . ALA A 1 902 ? -11.052 -6.413 16.029 1.00 75.50 902 ALA A CA 1
ATOM 6462 C C . ALA A 1 902 ? -12.483 -6.421 16.603 1.00 75.50 902 ALA A C 1
ATOM 6464 O O . ALA A 1 902 ? -13.209 -7.398 16.427 1.00 75.50 902 ALA A O 1
ATOM 6465 N N . GLY A 1 903 ? -12.929 -5.333 17.240 1.00 81.44 903 GLY A N 1
ATOM 6466 C CA . GLY A 1 903 ? -14.308 -5.199 17.723 1.00 81.44 903 GLY A CA 1
ATOM 6467 C C . GLY A 1 903 ? -15.339 -5.174 16.589 1.00 81.44 903 GLY A C 1
ATOM 6468 O O . GLY A 1 903 ? -16.396 -5.801 16.689 1.00 81.44 903 GLY A O 1
ATOM 6469 N N . VAL A 1 904 ? -15.018 -4.510 15.472 1.00 86.88 904 VAL A N 1
ATOM 6470 C CA . VAL A 1 904 ? -15.834 -4.542 14.248 1.00 86.88 904 VAL A CA 1
ATOM 6471 C C . VAL A 1 904 ? -15.927 -5.970 13.711 1.00 86.88 904 VAL A C 1
ATOM 6473 O O . VAL A 1 904 ? -17.027 -6.441 13.435 1.00 86.88 904 VAL A O 1
ATOM 6476 N N . GLU A 1 905 ? -14.809 -6.689 13.602 1.00 78.38 905 GLU A N 1
ATOM 6477 C CA . GLU A 1 905 ? -14.787 -8.085 13.144 1.00 78.38 905 GLU A CA 1
ATOM 6478 C C . GLU A 1 905 ? -15.639 -9.005 14.030 1.00 78.38 905 GLU A C 1
ATOM 6480 O O . GLU A 1 905 ? -16.448 -9.779 13.512 1.00 78.38 905 GLU A O 1
ATOM 6485 N N . GLN A 1 906 ? -15.526 -8.877 15.355 1.00 79.94 906 GLN A N 1
ATOM 6486 C CA . GLN A 1 906 ? -16.323 -9.649 16.314 1.00 79.94 906 GLN A CA 1
ATOM 6487 C C . GLN A 1 906 ? -17.827 -9.369 16.181 1.00 79.94 906 GLN A C 1
ATOM 6489 O O . GLN A 1 906 ? -18.628 -10.301 16.129 1.00 79.94 906 GLN A O 1
ATOM 6494 N N . ALA A 1 907 ? -18.228 -8.101 16.067 1.00 80.62 907 ALA A N 1
ATOM 6495 C CA . ALA A 1 907 ? -19.631 -7.735 15.876 1.00 80.62 907 ALA A CA 1
ATOM 6496 C C . ALA A 1 907 ? -20.175 -8.224 14.520 1.00 80.62 907 ALA A C 1
ATOM 6498 O O . ALA A 1 907 ? -21.296 -8.737 14.433 1.00 80.62 907 ALA A O 1
ATOM 6499 N N . ARG A 1 908 ? -19.375 -8.139 13.450 1.00 81.62 908 ARG A N 1
ATOM 6500 C CA . ARG A 1 908 ? -19.754 -8.674 12.132 1.00 81.62 908 ARG A CA 1
ATOM 6501 C C . ARG A 1 908 ? -19.948 -10.184 12.151 1.00 81.62 908 ARG A C 1
ATOM 6503 O O . ARG A 1 908 ? -20.858 -10.671 11.483 1.00 81.62 908 ARG A O 1
ATOM 6510 N N . ALA A 1 909 ? -19.139 -10.916 12.919 1.00 72.31 909 ALA A N 1
ATOM 6511 C CA . ALA A 1 909 ? -19.247 -12.370 13.041 1.00 72.31 909 ALA A CA 1
ATOM 6512 C C . ALA A 1 909 ? -20.618 -12.828 13.575 1.00 72.31 909 ALA A C 1
ATOM 6514 O O . ALA A 1 909 ? -21.054 -13.935 13.268 1.00 72.31 909 ALA A O 1
ATOM 6515 N N . VAL A 1 910 ? -21.327 -11.963 14.310 1.00 75.56 910 VAL A N 1
ATOM 6516 C CA . VAL A 1 910 ? -22.688 -12.211 14.817 1.00 75.56 910 VAL A CA 1
ATOM 6517 C C . VAL A 1 910 ? -23.781 -11.468 14.031 1.00 75.56 910 VAL A C 1
ATOM 6519 O O . VAL A 1 910 ? -24.924 -11.380 14.474 1.00 75.56 910 VAL A O 1
ATOM 6522 N N . GLY A 1 911 ? -23.459 -10.959 12.837 1.00 76.94 911 GLY A N 1
ATOM 6523 C CA . GLY A 1 911 ? -24.431 -10.388 11.898 1.00 76.94 911 GLY A CA 1
ATOM 6524 C C . GLY A 1 911 ? -24.745 -8.901 12.087 1.00 76.94 911 GLY A C 1
ATOM 6525 O O . GLY A 1 911 ? -25.724 -8.417 11.516 1.00 76.94 911 GLY A O 1
ATOM 6526 N N . VAL A 1 912 ? -23.940 -8.161 12.857 1.00 85.19 912 VAL A N 1
ATOM 6527 C CA . VAL A 1 912 ? -24.054 -6.696 12.952 1.00 85.19 912 VAL A CA 1
ATOM 6528 C C . VAL A 1 912 ? -23.542 -6.062 11.644 1.00 85.19 912 VAL A C 1
ATOM 6530 O O . VAL A 1 912 ? -22.437 -6.398 11.204 1.00 85.19 912 VAL A O 1
ATOM 6533 N N . PRO A 1 913 ? -24.280 -5.130 11.004 1.00 89.25 913 PRO A N 1
ATOM 6534 C CA . PRO A 1 913 ? -23.875 -4.472 9.758 1.00 89.25 913 PRO A CA 1
ATOM 6535 C C . PRO A 1 913 ? -22.863 -3.343 10.018 1.00 89.25 913 PRO A C 1
ATOM 6537 O O . PRO A 1 913 ? -23.082 -2.195 9.633 1.00 89.25 913 PRO A O 1
ATOM 6540 N N . VAL A 1 914 ? -21.766 -3.654 10.708 1.00 93.25 914 VAL A N 1
ATOM 6541 C CA . VAL A 1 914 ? -20.722 -2.694 11.083 1.00 93.25 914 VAL A CA 1
ATOM 6542 C C . VAL A 1 914 ? -19.492 -2.826 10.189 1.00 93.25 914 VAL A C 1
ATOM 6544 O O . VAL A 1 914 ? -19.140 -3.927 9.775 1.00 93.25 914 VAL A O 1
ATOM 6547 N N . LEU A 1 915 ? -18.852 -1.706 9.863 1.00 91.81 915 LEU A N 1
ATOM 6548 C CA . LEU A 1 915 ? -17.659 -1.618 9.024 1.00 91.81 915 LEU A CA 1
ATOM 6549 C C . LEU A 1 915 ? -16.652 -0.635 9.622 1.00 91.81 915 LEU A C 1
ATOM 6551 O O . LEU A 1 915 ? -17.036 0.299 10.322 1.00 91.81 915 LEU A O 1
ATOM 6555 N N . PHE A 1 916 ? -15.372 -0.839 9.317 1.00 93.56 916 PHE A N 1
ATOM 6556 C CA . PHE A 1 916 ? -14.275 0.003 9.786 1.00 93.56 916 PHE A CA 1
ATOM 6557 C C . PHE A 1 916 ? -13.735 0.855 8.635 1.00 93.56 916 PHE A C 1
ATOM 6559 O O . PHE A 1 916 ? -13.426 0.308 7.582 1.00 93.56 916 PHE A O 1
ATOM 6566 N N . ALA A 1 917 ? -13.646 2.174 8.830 1.00 89.50 917 ALA A N 1
ATOM 6567 C CA . ALA A 1 917 ? -13.101 3.133 7.872 1.00 89.50 917 ALA A CA 1
ATOM 6568 C C . ALA A 1 917 ? -11.635 3.453 8.195 1.00 89.50 917 ALA A C 1
ATOM 6570 O O . ALA A 1 917 ? -11.313 4.491 8.782 1.00 89.50 917 ALA A O 1
ATOM 6571 N N . GLU A 1 918 ? -10.740 2.542 7.810 1.00 84.56 918 GLU A N 1
ATOM 6572 C CA . GLU A 1 918 ? -9.320 2.542 8.174 1.00 84.56 918 GLU A CA 1
ATOM 6573 C C . GLU A 1 918 ? -8.527 3.718 7.584 1.00 84.56 918 GLU A C 1
ATOM 6575 O O . GLU A 1 918 ? -7.588 4.220 8.202 1.00 84.56 918 GLU A O 1
ATOM 6580 N N . ASP A 1 919 ? -8.932 4.212 6.413 1.00 80.12 919 ASP A N 1
ATOM 6581 C CA . ASP A 1 919 ? -8.265 5.306 5.695 1.00 80.12 919 ASP A CA 1
ATOM 6582 C C . ASP A 1 919 ? -8.235 6.628 6.465 1.00 80.12 919 ASP A C 1
ATOM 6584 O O . ASP A 1 919 ? -7.378 7.477 6.197 1.00 80.12 919 ASP A O 1
ATOM 6588 N N . VAL A 1 920 ? -9.166 6.815 7.405 1.00 88.69 920 VAL A N 1
ATOM 6589 C CA . VAL A 1 920 ? -9.227 8.006 8.262 1.00 88.69 920 VAL A CA 1
ATOM 6590 C C . VAL A 1 920 ? -7.973 8.109 9.137 1.00 88.69 920 VAL A C 1
ATOM 6592 O O . VAL A 1 920 ? -7.516 9.218 9.415 1.00 88.69 920 VAL A O 1
ATOM 6595 N N . SER A 1 921 ? -7.325 6.978 9.454 1.00 87.75 921 SER A N 1
ATOM 6596 C CA . SER A 1 921 ? -6.054 6.948 10.194 1.00 87.75 921 SER A CA 1
ATOM 6597 C C . SER A 1 921 ? -4.950 7.781 9.531 1.00 87.75 921 SER A C 1
ATOM 6599 O O . SER A 1 921 ? -4.066 8.299 10.208 1.00 87.75 921 SER A O 1
ATOM 6601 N N . GLN A 1 922 ? -5.007 7.965 8.211 1.00 80.88 922 GLN A N 1
ATOM 6602 C CA . GLN A 1 922 ? -3.987 8.678 7.442 1.00 80.88 922 GLN A CA 1
ATOM 6603 C C . GLN A 1 922 ? -4.436 10.068 6.980 1.00 80.88 922 GLN A C 1
ATOM 6605 O O . GLN A 1 922 ? -3.720 10.708 6.214 1.00 80.88 922 GLN A O 1
ATOM 6610 N N . ALA A 1 923 ? -5.594 10.559 7.433 1.00 82.50 923 ALA A N 1
ATOM 6611 C CA . ALA A 1 923 ? -6.212 11.778 6.905 1.00 82.50 923 ALA A CA 1
ATOM 6612 C C . ALA A 1 923 ? -5.310 13.029 6.961 1.00 82.50 923 ALA A C 1
ATOM 6614 O O . ALA A 1 923 ? -5.424 13.895 6.094 1.00 82.50 923 ALA A O 1
ATOM 6615 N N . LEU A 1 924 ? -4.410 13.115 7.949 1.00 83.12 924 LEU A N 1
ATOM 6616 C CA . LEU A 1 924 ? -3.529 14.271 8.175 1.00 83.12 924 LEU A CA 1
ATOM 6617 C C . LEU A 1 924 ? -2.076 14.043 7.717 1.00 83.12 924 LEU A C 1
ATOM 6619 O O . LEU A 1 924 ? -1.233 14.940 7.820 1.00 83.12 924 LEU A O 1
ATOM 6623 N N . LEU A 1 925 ? -1.753 12.837 7.244 1.00 71.88 925 LEU A N 1
ATOM 6624 C CA . LEU A 1 925 ? -0.388 12.460 6.897 1.00 71.88 925 LEU A CA 1
ATOM 6625 C C . LEU A 1 925 ? -0.025 12.828 5.448 1.00 71.88 925 LEU A C 1
ATOM 6627 O O . LEU A 1 925 ? -0.881 12.783 4.567 1.00 71.88 925 LEU A O 1
ATOM 6631 N N . PRO A 1 926 ? 1.265 13.102 5.167 1.00 58.75 926 PRO A N 1
ATOM 6632 C CA . PRO A 1 926 ? 2.355 13.351 6.119 1.00 58.75 926 PRO A CA 1
ATOM 6633 C C . PRO A 1 926 ? 2.505 14.841 6.490 1.00 58.75 926 PRO A C 1
ATOM 6635 O O . PRO A 1 926 ? 3.335 15.176 7.335 1.00 58.75 926 PRO A O 1
ATOM 6638 N N . THR A 1 927 ? 1.755 15.743 5.846 1.00 67.12 927 THR A N 1
ATOM 6639 C CA . THR A 1 927 ? 2.049 17.186 5.821 1.00 67.12 927 THR A CA 1
ATOM 6640 C C . THR A 1 927 ? 1.194 18.047 6.739 1.00 67.12 927 THR A C 1
ATOM 6642 O O . THR A 1 927 ? 1.570 19.195 6.940 1.00 67.12 927 THR A O 1
ATOM 6645 N N . HIS A 1 928 ? 0.141 17.529 7.379 1.00 81.31 928 HIS A N 1
ATOM 6646 C CA . HIS A 1 928 ? -0.789 18.329 8.201 1.00 81.31 928 HIS A CA 1
ATOM 6647 C C . HIS A 1 928 ? -0.955 17.820 9.642 1.00 81.31 928 HIS A C 1
ATOM 6649 O O . HIS A 1 928 ? -1.939 18.114 10.319 1.00 81.31 928 HIS A O 1
ATOM 6655 N N . THR A 1 929 ? 0.041 17.077 10.125 1.00 84.81 929 THR A N 1
ATOM 6656 C CA . THR A 1 929 ? 0.173 16.664 11.531 1.00 84.81 929 THR A CA 1
ATOM 6657 C C . THR A 1 929 ? 0.334 17.860 12.474 1.00 84.81 929 THR A C 1
ATOM 6659 O O . THR A 1 929 ? 0.667 18.959 12.033 1.00 84.81 929 THR A O 1
ATOM 6662 N N . VAL A 1 930 ? 0.221 17.649 13.791 1.00 82.38 930 VAL A N 1
ATOM 6663 C CA . VAL A 1 930 ? 0.494 18.705 14.793 1.00 82.38 930 VAL A CA 1
ATOM 6664 C C . VAL A 1 930 ? 1.944 19.209 14.764 1.00 82.38 930 VAL A C 1
ATOM 6666 O O . VAL A 1 930 ? 2.236 20.271 15.305 1.00 82.38 930 VAL A O 1
ATOM 6669 N N . CYS A 1 931 ? 2.858 18.454 14.144 1.00 78.19 931 CYS A N 1
ATOM 6670 C CA . CYS A 1 931 ? 4.271 18.807 14.001 1.00 78.19 931 CYS A CA 1
ATOM 6671 C C . CYS A 1 931 ? 4.581 19.528 12.669 1.00 78.19 931 CYS A C 1
ATOM 6673 O O . CYS A 1 931 ? 5.751 19.726 12.339 1.00 78.19 931 CYS A O 1
ATOM 6675 N N . SER A 1 932 ? 3.560 19.857 11.874 1.00 77.00 932 SER A N 1
ATOM 6676 C CA . SER A 1 932 ? 3.702 20.505 10.568 1.00 77.00 932 SER A CA 1
ATOM 6677 C C . SER A 1 932 ? 3.682 22.034 10.648 1.00 77.00 932 SER A C 1
ATOM 6679 O O . SER A 1 932 ? 3.146 22.608 11.592 1.00 77.00 932 SER A O 1
ATOM 6681 N N . ASP A 1 933 ? 4.207 22.701 9.613 1.00 75.31 933 ASP A N 1
ATOM 6682 C CA . ASP A 1 933 ? 4.181 24.170 9.498 1.00 75.31 933 ASP A CA 1
ATOM 6683 C C . ASP A 1 933 ? 2.742 24.713 9.334 1.00 75.31 933 ASP A C 1
ATOM 6685 O O . ASP A 1 933 ? 2.397 25.773 9.869 1.00 75.31 933 ASP A O 1
ATOM 6689 N N . GLU A 1 934 ? 1.881 23.950 8.650 1.00 78.00 934 GLU A N 1
ATOM 6690 C CA . GLU A 1 934 ? 0.433 24.170 8.528 1.00 78.00 934 GLU A CA 1
ATOM 6691 C C . GLU A 1 934 ? -0.336 22.987 9.156 1.00 78.00 934 GLU A C 1
ATOM 6693 O O . GLU A 1 934 ? -0.765 22.079 8.436 1.00 78.00 934 GLU A O 1
ATOM 6698 N N . PRO A 1 935 ? -0.471 22.936 10.493 1.00 83.19 935 PRO A N 1
ATOM 6699 C CA . PRO A 1 935 ? -1.137 21.827 11.164 1.00 83.19 935 PRO A CA 1
ATOM 6700 C C . PRO A 1 935 ? -2.660 21.906 10.974 1.00 83.19 935 PRO A C 1
ATOM 6702 O O . PRO A 1 935 ? -3.253 22.971 11.126 1.00 83.19 935 PRO A O 1
ATOM 6705 N N . TRP A 1 936 ? -3.302 20.769 10.688 1.00 89.50 936 TRP A N 1
ATOM 6706 C CA . TRP A 1 936 ? -4.773 20.621 10.678 1.00 89.50 936 TRP A CA 1
ATOM 6707 C C . TRP A 1 936 ? -5.293 19.888 11.917 1.00 89.50 936 TRP A C 1
ATOM 6709 O O . TRP A 1 936 ? -6.397 19.346 11.946 1.00 89.50 936 TRP A O 1
ATOM 6719 N N . ALA A 1 937 ? -4.470 19.856 12.954 1.00 89.44 937 ALA A N 1
ATOM 6720 C CA . ALA A 1 937 ? -4.846 19.442 14.287 1.00 89.44 937 ALA A CA 1
ATOM 6721 C C . ALA A 1 937 ? -4.273 20.448 15.280 1.00 89.44 937 ALA A C 1
ATOM 6723 O O . ALA A 1 937 ? -3.162 20.954 15.103 1.00 89.44 937 ALA A O 1
ATOM 6724 N N . ASN A 1 938 ? -5.038 20.734 16.325 1.00 86.81 938 ASN A N 1
ATOM 6725 C CA . ASN A 1 938 ? -4.670 21.711 17.333 1.00 86.81 938 ASN A CA 1
ATOM 6726 C C . ASN A 1 938 ? -3.454 21.205 18.134 1.00 86.81 938 ASN A C 1
ATOM 6728 O O . ASN A 1 938 ? -3.528 20.133 18.746 1.00 86.81 938 ASN A O 1
ATOM 6732 N N . PRO A 1 939 ? -2.321 21.932 18.147 1.00 77.81 939 PRO A N 1
ATOM 6733 C CA . PRO A 1 939 ? -1.104 21.469 18.803 1.00 77.81 939 PRO A CA 1
ATOM 6734 C C . PRO A 1 939 ? -1.220 21.502 20.336 1.00 77.81 939 PRO A C 1
ATOM 6736 O O . PRO A 1 939 ? -2.041 22.212 20.916 1.00 77.81 939 PRO A O 1
ATOM 6739 N N . ILE A 1 940 ? -0.337 20.765 21.022 1.00 72.69 940 ILE A N 1
ATOM 6740 C CA . ILE A 1 940 ? -0.242 20.790 22.497 1.00 72.69 940 ILE A CA 1
ATOM 6741 C C . ILE A 1 940 ? 0.175 22.185 22.993 1.00 72.69 940 ILE A C 1
ATOM 6743 O O . ILE A 1 940 ? -0.361 22.675 23.995 1.00 72.69 940 ILE A O 1
ATOM 6747 N N . TYR A 1 941 ? 1.092 22.840 22.274 1.00 65.50 941 TYR A N 1
ATOM 6748 C CA . TYR A 1 941 ? 1.544 24.208 22.524 1.00 65.50 941 TYR A CA 1
ATOM 6749 C C . TYR A 1 941 ? 1.399 25.036 21.246 1.00 65.50 941 TYR A C 1
ATOM 6751 O O . TYR A 1 941 ? 1.930 24.651 20.205 1.00 65.50 941 TYR A O 1
ATOM 6759 N N . ASP A 1 942 ? 0.730 26.185 21.329 1.00 54.50 942 ASP A N 1
ATOM 6760 C CA . ASP A 1 942 ? 0.785 27.187 20.268 1.00 54.50 942 ASP A CA 1
ATOM 6761 C C . ASP A 1 942 ? 1.981 28.118 20.522 1.00 54.50 942 ASP A C 1
ATOM 6763 O O . ASP A 1 942 ? 1.994 28.900 21.474 1.00 54.50 942 ASP A O 1
ATOM 6767 N N . LEU A 1 943 ? 3.020 28.004 19.691 1.00 47.53 943 LEU A N 1
ATOM 6768 C CA . LEU A 1 943 ? 4.214 28.852 19.771 1.00 47.53 943 LEU A CA 1
ATOM 6769 C C . LEU A 1 943 ? 3.994 30.261 19.191 1.00 47.53 943 LEU A C 1
ATOM 6771 O O . LEU A 1 943 ? 4.875 31.111 19.328 1.00 47.53 943 LEU A O 1
ATOM 6775 N N . ARG A 1 944 ? 2.858 30.513 18.525 1.00 48.31 944 ARG A N 1
ATOM 6776 C CA . ARG A 1 944 ? 2.549 31.785 17.855 1.00 48.31 944 ARG A CA 1
ATOM 6777 C C . ARG A 1 944 ? 1.837 32.774 18.782 1.00 48.31 944 ARG A C 1
ATOM 6779 O O . ARG A 1 944 ? 2.013 33.976 18.594 1.00 48.31 944 ARG A O 1
ATOM 6786 N N . ASP A 1 945 ? 1.116 32.304 19.808 1.00 45.31 945 ASP A N 1
ATOM 6787 C CA . ASP A 1 945 ? 0.513 33.165 20.838 1.00 45.31 945 ASP A CA 1
ATOM 6788 C C . ASP A 1 945 ? 0.572 32.561 22.266 1.00 45.31 945 ASP A C 1
ATOM 6790 O O . ASP A 1 945 ? -0.278 31.757 22.662 1.00 45.31 945 ASP A O 1
ATOM 6794 N N . PRO A 1 946 ? 1.518 33.015 23.114 1.00 44.16 946 PRO A N 1
ATOM 6795 C CA . PRO A 1 946 ? 1.627 32.601 24.516 1.00 44.16 946 PRO A CA 1
ATOM 6796 C C . PRO A 1 946 ? 0.414 32.958 25.397 1.00 44.16 946 PRO A C 1
ATOM 6798 O O . PRO A 1 946 ? 0.326 32.485 26.531 1.00 44.16 946 PRO A O 1
ATOM 6801 N N . ARG A 1 947 ? -0.508 33.818 24.938 1.00 42.84 947 ARG A N 1
ATOM 6802 C CA . ARG A 1 947 ? -1.676 34.274 25.717 1.00 42.84 947 ARG A CA 1
ATOM 6803 C C . ARG A 1 947 ? -2.850 33.299 25.669 1.00 42.84 947 ARG A C 1
ATOM 6805 O O . ARG A 1 947 ? -3.677 33.325 26.578 1.00 42.84 947 ARG A O 1
ATOM 6812 N N . LEU A 1 948 ? -2.901 32.409 24.677 1.00 44.78 948 LEU A N 1
ATOM 6813 C CA . LEU A 1 948 ? -3.905 31.338 24.593 1.00 44.78 948 LEU A CA 1
ATOM 6814 C C . LEU A 1 948 ? -3.658 30.216 25.624 1.00 44.78 948 LEU A C 1
ATOM 6816 O O . LEU A 1 948 ? -4.517 29.371 25.857 1.00 44.78 948 LEU A O 1
ATOM 6820 N N . TYR A 1 949 ? -2.518 30.257 26.325 1.00 42.56 949 TYR A N 1
ATOM 6821 C CA . TYR A 1 949 ? -2.116 29.317 27.376 1.00 42.56 949 TYR A CA 1
ATOM 6822 C C . TYR A 1 949 ? -3.040 29.303 28.612 1.00 42.56 949 TYR A C 1
ATOM 6824 O O . TYR A 1 949 ? -3.097 28.309 29.340 1.00 42.56 949 TYR A O 1
ATOM 6832 N N . THR A 1 950 ? -3.755 30.399 28.889 1.00 39.22 950 THR A N 1
ATOM 6833 C CA . THR A 1 950 ? -4.473 30.599 30.162 1.00 39.22 950 THR A CA 1
ATOM 6834 C C . THR A 1 950 ? -5.994 30.532 30.058 1.00 39.22 950 THR A C 1
ATOM 6836 O O . THR A 1 950 ? -6.659 30.597 31.093 1.00 39.22 950 THR A O 1
ATOM 6839 N N . GLN A 1 951 ? -6.566 30.360 28.862 1.00 39.66 951 GLN A N 1
ATOM 6840 C CA . GLN A 1 951 ? -8.019 30.301 28.705 1.00 39.66 951 GLN A CA 1
ATOM 6841 C C . GLN A 1 951 ? -8.552 28.863 28.870 1.00 39.66 951 GLN A C 1
ATOM 6843 O O . GLN A 1 951 ? -8.114 27.964 28.152 1.00 39.66 951 GLN A O 1
ATOM 6848 N N . PRO A 1 952 ? -9.500 28.611 29.797 1.00 41.97 952 PRO A N 1
ATOM 6849 C CA . PRO A 1 952 ? -10.073 27.281 30.035 1.00 41.97 952 PRO A CA 1
ATOM 6850 C C . PRO A 1 952 ? -10.724 26.639 28.802 1.00 41.97 952 PRO A C 1
ATOM 6852 O O . PRO A 1 952 ? -10.683 25.418 28.681 1.00 41.97 952 PRO A O 1
ATOM 6855 N N . ALA A 1 953 ? -11.274 27.451 27.891 1.00 42.62 953 ALA A N 1
ATOM 6856 C CA . ALA A 1 953 ? -11.991 26.997 26.698 1.00 42.62 953 ALA A CA 1
ATOM 6857 C C . ALA A 1 953 ? -11.108 26.200 25.716 1.00 42.62 953 ALA A C 1
ATOM 6859 O O . ALA A 1 953 ? -11.568 25.231 25.133 1.00 42.62 953 ALA A O 1
ATOM 6860 N N . PHE A 1 954 ? -9.813 26.518 25.621 1.00 50.44 954 PHE A N 1
ATOM 6861 C CA . PHE A 1 954 ? -8.885 25.888 24.669 1.00 50.44 954 PHE A CA 1
ATOM 6862 C C . PHE A 1 954 ? -8.169 24.640 25.219 1.00 50.44 954 PHE A C 1
ATOM 6864 O O . PHE A 1 954 ? -7.225 24.131 24.612 1.00 50.44 954 PHE A O 1
ATOM 6871 N N . ARG A 1 955 ? -8.542 24.140 26.410 1.00 61.41 955 ARG A N 1
ATOM 6872 C CA . ARG A 1 955 ? -7.874 22.962 27.000 1.00 61.41 955 ARG A CA 1
ATOM 6873 C C . ARG A 1 955 ? -8.313 21.638 26.378 1.00 61.41 955 ARG A C 1
ATOM 6875 O O . ARG A 1 955 ? -7.477 20.742 26.292 1.00 61.41 955 ARG A O 1
ATOM 6882 N N . ASN A 1 956 ? -9.579 21.517 25.984 1.00 70.31 956 ASN A N 1
ATOM 6883 C CA . ASN A 1 956 ? -10.160 20.252 25.516 1.00 70.31 956 ASN A CA 1
ATOM 6884 C C . ASN A 1 956 ? -9.929 20.018 24.013 1.00 70.31 956 ASN A C 1
ATOM 6886 O O . ASN A 1 956 ? -9.793 18.878 23.586 1.00 70.31 956 ASN A O 1
ATOM 6890 N N . GLU A 1 957 ? -9.736 21.097 23.255 1.00 80.44 957 GLU A N 1
ATOM 6891 C CA . GLU A 1 957 ? -9.518 21.096 21.803 1.00 80.44 957 GLU A CA 1
ATOM 6892 C C . GLU A 1 957 ? -8.143 20.580 21.368 1.00 80.44 957 GLU A C 1
ATOM 6894 O O . GLU A 1 957 ? -7.921 20.258 20.201 1.00 80.44 957 GLU A O 1
ATOM 6899 N N . LYS A 1 958 ? -7.189 20.500 22.300 1.00 81.81 958 LYS A N 1
ATOM 6900 C CA . LYS A 1 958 ? -5.819 20.068 22.008 1.00 81.81 958 LYS A CA 1
ATOM 6901 C C . LYS A 1 958 ? -5.805 18.650 21.464 1.00 81.81 958 LYS A C 1
ATOM 6903 O O . LYS A 1 958 ? -6.532 17.790 21.955 1.00 81.81 958 LYS A O 1
ATOM 6908 N N . MET A 1 959 ? -4.925 18.401 20.499 1.00 85.62 959 MET A N 1
ATOM 6909 C CA . MET A 1 959 ? -4.803 17.115 19.812 1.00 85.62 959 MET A CA 1
ATOM 6910 C C . MET A 1 959 ? -6.089 16.677 19.092 1.00 85.62 959 MET A C 1
ATOM 6912 O O . MET A 1 959 ? -6.209 15.512 18.734 1.00 85.62 959 MET A O 1
ATOM 6916 N N . HIS A 1 960 ? -7.033 17.587 18.842 1.00 92.56 960 HIS A N 1
ATOM 6917 C CA . HIS A 1 960 ? -8.179 17.317 17.978 1.00 92.56 960 HIS A CA 1
ATOM 6918 C C . HIS A 1 960 ? -8.016 18.013 16.619 1.00 92.56 960 HIS A C 1
ATOM 6920 O O . HIS A 1 960 ? -7.307 19.024 16.534 1.00 92.56 960 HIS A O 1
ATOM 6926 N N . PRO A 1 961 ? -8.631 17.481 15.547 1.00 93.38 961 PRO A N 1
ATOM 6927 C CA . PRO A 1 961 ? -8.622 18.117 14.234 1.00 93.38 961 PRO A CA 1
ATOM 6928 C C . PRO A 1 961 ? -9.211 19.537 14.268 1.00 93.38 961 PRO A C 1
ATOM 6930 O O . PRO A 1 961 ? -10.133 19.817 15.030 1.00 93.38 961 PRO A O 1
ATOM 6933 N N . THR A 1 962 ? -8.694 20.425 13.418 1.00 91.00 962 THR A N 1
ATOM 6934 C CA . THR A 1 962 ? -9.356 21.705 13.106 1.00 91.00 962 THR A CA 1
ATOM 6935 C C . THR A 1 962 ? -10.508 21.469 12.123 1.00 91.00 962 THR A C 1
ATOM 6937 O O . THR A 1 962 ? -10.699 20.347 11.641 1.00 91.00 962 THR A O 1
ATOM 6940 N N . ALA A 1 963 ? -11.251 22.514 11.746 1.00 88.50 963 ALA A N 1
ATOM 6941 C CA . ALA A 1 963 ? -12.249 22.417 10.676 1.00 88.50 963 ALA A CA 1
ATOM 6942 C C . ALA A 1 963 ? -11.642 21.871 9.362 1.00 88.50 963 ALA A C 1
ATOM 6944 O O . ALA A 1 963 ? -12.227 21.015 8.698 1.00 88.50 963 ALA A O 1
ATOM 6945 N N . GLU A 1 964 ? -10.422 22.285 9.004 1.00 86.69 964 GLU A N 1
ATOM 6946 C CA . GLU A 1 964 ? -9.675 21.729 7.866 1.00 86.69 964 GLU A CA 1
ATOM 6947 C C . GLU A 1 964 ? -9.337 20.247 8.070 1.00 86.69 964 GLU A C 1
ATOM 6949 O O . GLU A 1 964 ? -9.460 19.449 7.137 1.00 86.69 964 GLU A O 1
ATOM 6954 N N . GLY A 1 965 ? -8.974 19.854 9.292 1.00 89.44 965 GLY A N 1
ATOM 6955 C CA . GLY A 1 965 ? -8.710 18.461 9.646 1.00 89.44 965 GLY A CA 1
ATOM 6956 C C . GLY A 1 965 ? -9.943 17.565 9.508 1.00 89.44 965 GLY A C 1
ATOM 6957 O O . GLY A 1 965 ? -9.849 16.476 8.939 1.00 89.44 965 GLY A O 1
ATOM 6958 N N . TYR A 1 966 ? -11.121 18.027 9.934 1.00 91.44 966 TYR A N 1
ATOM 6959 C CA . TYR A 1 966 ? -12.377 17.289 9.750 1.00 91.44 966 TYR A CA 1
ATOM 6960 C C . TYR A 1 966 ? -12.842 17.234 8.287 1.00 91.44 966 TYR A C 1
ATOM 6962 O O . TYR A 1 966 ? -13.433 16.237 7.849 1.00 91.44 966 TYR A O 1
ATOM 6970 N N . ARG A 1 967 ? -12.508 18.236 7.468 1.00 86.31 967 ARG A N 1
ATOM 6971 C CA . ARG A 1 967 ? -12.669 18.129 6.007 1.00 86.31 967 ARG A CA 1
ATOM 6972 C C . ARG A 1 967 ? -11.756 17.052 5.422 1.00 86.31 967 ARG A C 1
ATOM 6974 O O . ARG A 1 967 ? -12.211 16.266 4.590 1.00 86.31 967 ARG A O 1
ATOM 6981 N N . ALA A 1 968 ? -10.516 16.939 5.901 1.00 84.00 968 ALA A N 1
ATOM 6982 C CA . ALA A 1 968 ? -9.609 15.864 5.499 1.00 84.00 968 ALA A CA 1
ATOM 6983 C C . ALA A 1 968 ? -10.105 14.473 5.948 1.00 84.00 968 ALA A C 1
ATOM 6985 O O . ALA A 1 968 ? -10.007 13.514 5.178 1.00 84.00 968 ALA A O 1
ATOM 6986 N N . PHE A 1 969 ? -10.719 14.359 7.134 1.00 88.50 969 PHE A N 1
ATOM 6987 C CA . PHE A 1 969 ? -11.436 13.144 7.558 1.00 88.50 969 PHE A CA 1
ATOM 6988 C C . PHE A 1 969 ? -12.548 12.783 6.582 1.00 88.50 969 PHE A C 1
ATOM 6990 O O . PHE A 1 969 ? -12.673 11.631 6.178 1.00 88.50 969 PHE A O 1
ATOM 6997 N N . THR A 1 970 ? -13.347 13.774 6.188 1.00 88.31 970 THR A N 1
ATOM 6998 C CA . THR A 1 970 ? -14.460 13.581 5.254 1.00 88.31 970 THR A CA 1
ATOM 6999 C C . THR A 1 970 ? -13.957 13.076 3.902 1.00 88.31 970 THR A C 1
ATOM 7001 O O . THR A 1 970 ? -14.506 12.120 3.358 1.00 88.31 970 THR A O 1
ATOM 7004 N N . ALA A 1 971 ? -12.860 13.645 3.392 1.00 81.19 971 ALA A N 1
ATOM 7005 C CA . ALA A 1 971 ? -12.215 13.175 2.167 1.00 81.19 971 ALA A CA 1
ATOM 7006 C C . ALA A 1 971 ? -11.709 11.724 2.296 1.00 81.19 971 ALA A C 1
ATOM 7008 O O . ALA A 1 971 ? -11.879 10.922 1.376 1.00 81.19 971 ALA A O 1
ATOM 7009 N N . ALA A 1 972 ? -11.124 11.360 3.443 1.00 82.94 972 ALA A N 1
ATOM 7010 C CA . ALA A 1 972 ? -10.672 9.996 3.717 1.00 82.94 972 ALA A CA 1
ATOM 7011 C C . ALA A 1 972 ? -11.838 8.996 3.838 1.00 82.94 972 ALA A C 1
ATOM 7013 O O . ALA A 1 972 ? -11.752 7.890 3.307 1.00 82.94 972 ALA A O 1
ATOM 7014 N N . LEU A 1 973 ? -12.948 9.392 4.467 1.00 88.00 973 LEU A N 1
ATOM 7015 C CA . LEU A 1 973 ? -14.167 8.585 4.568 1.00 88.00 973 LEU A CA 1
ATOM 7016 C C . LEU A 1 973 ? -14.797 8.334 3.190 1.00 88.00 973 LEU A C 1
ATOM 7018 O O . LEU A 1 973 ? -15.226 7.218 2.892 1.00 88.00 973 LEU A O 1
ATOM 7022 N N . ILE A 1 974 ? -14.818 9.352 2.326 1.00 84.19 974 ILE A N 1
ATOM 7023 C CA . ILE A 1 974 ? -15.274 9.214 0.940 1.00 84.19 974 ILE A CA 1
ATOM 7024 C C . ILE A 1 974 ? -14.396 8.215 0.191 1.00 84.19 974 ILE A C 1
ATOM 7026 O O . ILE A 1 974 ? -14.931 7.262 -0.377 1.00 84.19 974 ILE A O 1
ATOM 7030 N N . ARG A 1 975 ? -13.069 8.384 0.244 1.00 78.19 975 ARG A N 1
ATOM 7031 C CA . ARG A 1 975 ? -12.107 7.470 -0.389 1.00 78.19 975 ARG A CA 1
ATOM 7032 C C . ARG A 1 975 ? -12.339 6.026 0.037 1.00 78.19 975 ARG A C 1
ATOM 7034 O O . ARG A 1 975 ? -12.447 5.142 -0.807 1.00 78.19 975 ARG A O 1
ATOM 7041 N N . TRP A 1 976 ? -12.481 5.807 1.340 1.00 85.94 976 TRP A N 1
ATOM 7042 C CA . TRP A 1 976 ? -12.789 4.497 1.893 1.00 85.94 976 TRP A CA 1
ATOM 7043 C C . TRP A 1 976 ? -14.093 3.926 1.324 1.00 85.94 976 TRP A C 1
ATOM 7045 O O . TRP A 1 976 ? -14.131 2.790 0.848 1.00 85.94 976 TRP A O 1
ATOM 7055 N N . SER A 1 977 ? -15.158 4.730 1.304 1.00 86.44 977 SER A N 1
ATOM 7056 C CA . SER A 1 977 ? -16.477 4.278 0.855 1.00 86.44 977 SER A CA 1
ATOM 7057 C C . SER A 1 977 ? -16.524 3.892 -0.626 1.00 86.44 977 SER A C 1
ATOM 7059 O O . SER A 1 977 ? -17.384 3.104 -1.017 1.00 86.44 977 SER A O 1
ATOM 7061 N N . GLN A 1 978 ? -15.625 4.445 -1.451 1.00 80.00 978 GLN A N 1
ATOM 7062 C CA . GLN A 1 978 ? -15.530 4.173 -2.890 1.00 80.00 978 GLN A CA 1
ATOM 7063 C C . GLN A 1 978 ? -14.898 2.811 -3.206 1.00 80.00 978 GLN A C 1
ATOM 7065 O O . GLN A 1 978 ? -15.052 2.316 -4.324 1.00 80.00 978 GLN A O 1
ATOM 7070 N N . ARG A 1 979 ? -14.209 2.187 -2.244 1.00 73.94 979 ARG A N 1
ATOM 7071 C CA . ARG A 1 979 ? -13.601 0.864 -2.427 1.00 73.94 979 ARG A CA 1
ATOM 7072 C C . ARG A 1 979 ? -14.668 -0.235 -2.476 1.00 73.94 979 ARG A C 1
ATOM 7074 O O . ARG A 1 979 ? 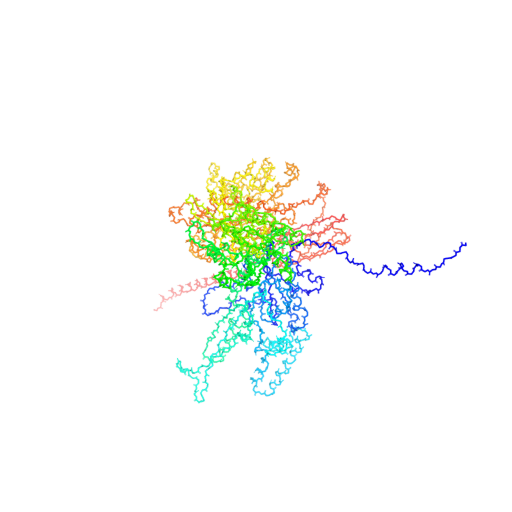-15.720 -0.088 -1.853 1.00 73.94 979 ARG A O 1
ATOM 7081 N N . PRO A 1 980 ? -14.404 -1.366 -3.155 1.00 61.66 980 PRO A N 1
ATOM 7082 C CA . PRO A 1 980 ? -15.235 -2.556 -3.024 1.00 61.66 980 PRO A CA 1
ATOM 7083 C C . PRO A 1 980 ? -15.288 -2.998 -1.556 1.00 61.66 980 PRO A C 1
ATOM 7085 O O . PRO A 1 980 ? -14.285 -3.434 -0.996 1.00 61.66 980 PRO A O 1
ATOM 7088 N N . GLN A 1 981 ? -16.455 -2.860 -0.929 1.00 64.69 981 GLN A N 1
ATOM 7089 C CA . GLN A 1 981 ? -16.680 -3.279 0.452 1.00 64.69 981 GLN A CA 1
ATOM 7090 C C . GLN A 1 981 ? -17.248 -4.699 0.486 1.00 64.69 981 GLN A C 1
ATOM 7092 O O . GLN A 1 981 ? -17.986 -5.109 -0.414 1.00 64.69 981 GLN A O 1
ATOM 7097 N N . VAL A 1 982 ? -16.930 -5.452 1.542 1.00 55.31 982 VAL A N 1
ATOM 7098 C CA . VAL A 1 982 ? -17.578 -6.747 1.792 1.00 55.31 982 VAL A CA 1
ATOM 7099 C C . VAL A 1 982 ? -19.078 -6.502 1.955 1.00 55.31 982 VAL A C 1
ATOM 7101 O O . VAL A 1 982 ? -19.474 -5.598 2.692 1.00 55.31 982 VAL A O 1
ATOM 7104 N N . ALA A 1 983 ? -19.904 -7.300 1.273 1.00 55.41 983 ALA A N 1
ATOM 7105 C CA . ALA A 1 983 ? -21.355 -7.202 1.385 1.00 55.41 983 ALA A CA 1
ATOM 7106 C C . ALA A 1 983 ? -21.783 -7.223 2.862 1.00 55.41 983 ALA A C 1
ATOM 7108 O O . ALA A 1 983 ? -21.230 -7.978 3.672 1.00 55.41 983 ALA A O 1
ATOM 7109 N N . LEU A 1 984 ? -22.750 -6.370 3.214 1.00 56.66 984 LEU A N 1
ATOM 7110 C CA . LEU A 1 984 ? -23.344 -6.407 4.546 1.00 56.66 984 LEU A CA 1
ATOM 7111 C C . LEU A 1 984 ? -23.950 -7.802 4.757 1.00 56.66 984 LEU A C 1
ATOM 7113 O O . LEU A 1 984 ? -24.588 -8.313 3.835 1.00 56.66 984 LEU A O 1
ATOM 7117 N N . PRO A 1 985 ? -23.728 -8.438 5.919 1.00 51.34 985 PRO A N 1
ATOM 7118 C CA . PRO A 1 985 ? -24.259 -9.768 6.164 1.00 51.34 985 PRO A CA 1
ATOM 7119 C C . PRO A 1 985 ? -25.786 -9.745 6.043 1.00 51.34 985 PRO A C 1
ATOM 7121 O O . PRO A 1 985 ? -26.456 -8.952 6.710 1.00 51.34 985 PRO A O 1
ATOM 7124 N N . ASP A 1 986 ? -26.341 -10.629 5.210 1.00 43.66 986 ASP A N 1
ATOM 7125 C CA . ASP A 1 986 ? -27.764 -10.943 5.268 1.00 43.66 986 ASP A CA 1
ATOM 7126 C C . ASP A 1 986 ? -28.019 -11.544 6.650 1.00 43.66 986 ASP A C 1
ATOM 7128 O O . ASP A 1 986 ? -27.454 -12.586 6.999 1.00 43.66 986 ASP A O 1
ATOM 7132 N N . ARG A 1 987 ? -28.856 -10.896 7.471 1.00 43.16 987 ARG A N 1
ATOM 7133 C CA . ARG A 1 987 ? -29.367 -11.569 8.668 1.00 43.16 987 ARG A CA 1
ATOM 7134 C C . ARG A 1 987 ? -30.014 -12.859 8.182 1.00 43.16 987 ARG A C 1
ATOM 7136 O O . ARG A 1 987 ? -30.940 -12.788 7.374 1.00 43.16 987 ARG A O 1
ATOM 7143 N N . LEU A 1 988 ? -29.527 -14.006 8.671 1.00 31.11 988 LEU A N 1
ATOM 7144 C CA . LEU A 1 988 ? -30.193 -15.300 8.525 1.00 31.11 988 LEU A CA 1
ATOM 7145 C C . LEU A 1 988 ? -31.687 -15.051 8.706 1.00 31.11 988 LEU A C 1
ATOM 7147 O O . LEU A 1 988 ? -32.105 -14.585 9.769 1.00 31.11 988 LEU A O 1
ATOM 7151 N N . ALA A 1 989 ? -32.453 -15.244 7.630 1.00 29.38 989 ALA A N 1
ATOM 7152 C CA . ALA A 1 989 ? -33.879 -14.995 7.634 1.00 29.38 989 ALA A CA 1
ATOM 7153 C C . ALA A 1 989 ? -34.453 -15.724 8.845 1.00 29.38 989 ALA A C 1
ATOM 7155 O O . ALA A 1 989 ? -34.357 -16.948 8.943 1.00 29.38 989 ALA A O 1
ATOM 7156 N N . SER A 1 990 ? -34.999 -14.965 9.792 1.00 32.53 990 SER A N 1
ATOM 7157 C CA . SER A 1 990 ? -35.755 -15.526 10.894 1.00 32.53 990 SER A CA 1
ATOM 7158 C C . SER A 1 990 ? -36.941 -16.258 10.276 1.00 32.53 990 SER A C 1
ATOM 7160 O O . SER A 1 990 ? -37.957 -15.643 9.943 1.00 32.53 990 SER A O 1
ATOM 7162 N N . GLY A 1 991 ? -36.795 -17.567 10.076 1.00 25.19 991 GLY A N 1
ATOM 7163 C CA . GLY A 1 991 ? -37.927 -18.468 9.986 1.00 25.19 991 GLY A CA 1
ATOM 7164 C C . GLY A 1 991 ? -38.808 -18.185 11.193 1.00 25.19 991 GLY A C 1
ATOM 7165 O O . GLY A 1 991 ? -38.317 -18.115 12.317 1.00 25.19 991 GLY A O 1
ATOM 7166 N N . SER A 1 992 ? -40.076 -17.900 10.922 1.00 29.33 992 SER A N 1
ATOM 7167 C CA . SER A 1 992 ? -41.075 -17.410 11.862 1.00 29.33 992 SER A CA 1
ATOM 7168 C C . SER A 1 992 ? -41.027 -18.125 13.215 1.00 29.33 992 SER A C 1
ATOM 7170 O O . SER A 1 992 ? -41.617 -19.186 13.386 1.00 29.33 992 SER A O 1
ATOM 7172 N N . ALA A 1 993 ? -40.380 -17.510 14.198 1.00 25.33 993 ALA A N 1
ATOM 7173 C CA . ALA A 1 993 ? -40.676 -17.749 15.597 1.00 25.33 993 ALA A CA 1
ATOM 7174 C C . ALA A 1 993 ? -41.434 -16.518 16.076 1.00 25.33 993 ALA A C 1
ATOM 7176 O O . ALA A 1 993 ? -40.860 -15.479 16.397 1.00 25.33 993 ALA A O 1
ATOM 7177 N N . THR A 1 994 ? -42.758 -16.621 16.022 1.00 23.81 994 THR A N 1
ATOM 7178 C CA . THR A 1 994 ? -43.671 -15.748 16.747 1.00 23.81 994 THR A CA 1
ATOM 7179 C C . THR A 1 994 ? -43.130 -15.578 18.163 1.00 23.81 994 THR A C 1
ATOM 7181 O O . THR A 1 994 ? -42.920 -16.573 18.857 1.00 23.81 994 THR A O 1
ATOM 7184 N N . LEU A 1 995 ? -42.902 -14.332 18.584 1.00 26.81 995 LEU A N 1
ATOM 7185 C CA . LEU A 1 995 ? -42.756 -13.972 19.990 1.00 26.81 995 LEU A CA 1
ATOM 7186 C C . LEU A 1 995 ? -44.058 -14.370 20.693 1.00 26.81 995 LEU A C 1
ATOM 7188 O O . LEU A 1 995 ? -45.009 -13.599 20.782 1.00 26.81 995 LEU A O 1
ATOM 7192 N N . VAL A 1 996 ? -44.122 -15.624 21.130 1.00 22.28 996 VAL A N 1
ATOM 7193 C CA . VAL A 1 996 ? -45.061 -16.054 22.148 1.00 22.28 996 VAL A CA 1
ATOM 7194 C C . VAL A 1 996 ? -44.455 -15.571 23.451 1.00 22.28 996 VAL A C 1
ATOM 7196 O O . VAL A 1 996 ? -43.485 -16.126 23.957 1.00 22.28 996 VAL A O 1
ATOM 7199 N N . THR A 1 997 ? -45.025 -14.504 23.995 1.00 31.06 997 THR A N 1
ATOM 7200 C CA . THR A 1 997 ? -44.992 -14.280 25.435 1.00 31.06 997 THR A CA 1
ATOM 7201 C C . THR A 1 997 ? -45.709 -15.457 26.102 1.00 31.06 997 THR A C 1
ATOM 7203 O O . THR A 1 997 ? -46.925 -15.422 26.275 1.00 31.06 997 THR A O 1
ATOM 7206 N N . SER A 1 998 ? -44.980 -16.521 26.438 1.00 24.34 998 SER A N 1
ATOM 7207 C CA . SER A 1 998 ? -45.395 -17.498 27.449 1.00 24.34 998 SER A CA 1
ATOM 7208 C C . SER A 1 998 ? -44.711 -17.087 28.751 1.00 24.34 998 SER A C 1
ATOM 7210 O O . SER A 1 998 ? -43.496 -17.186 28.875 1.00 24.34 998 SER A O 1
ATOM 7212 N N . THR A 1 999 ? -45.382 -16.308 29.599 1.00 25.39 999 THR A N 1
ATOM 7213 C CA . THR A 1 999 ? -45.965 -16.820 30.854 1.00 25.39 999 THR A CA 1
ATOM 7214 C C . THR A 1 999 ? -45.139 -17.921 31.523 1.00 25.39 999 THR A C 1
ATOM 7216 O O . THR A 1 999 ? -45.003 -19.020 31.001 1.00 25.39 999 THR A O 1
ATOM 7219 N N . GLU A 1 1000 ? -44.606 -17.560 32.693 1.00 34.62 1000 GLU A N 1
ATOM 7220 C CA . GLU A 1 1000 ? -44.225 -18.403 33.828 1.00 34.62 1000 GLU A CA 1
ATOM 7221 C C . GLU A 1 1000 ? -44.366 -19.925 33.646 1.00 34.62 1000 GLU A C 1
ATOM 7223 O O . GLU A 1 1000 ? -45.450 -20.470 33.822 1.00 34.62 1000 GLU A O 1
ATOM 7228 N N . THR A 1 1001 ? -43.240 -20.620 33.462 1.00 29.89 1001 THR A N 1
ATOM 7229 C CA . THR A 1 1001 ? -43.032 -21.969 34.021 1.00 29.89 1001 THR A CA 1
ATOM 7230 C C . THR A 1 1001 ? -41.547 -22.201 34.339 1.00 29.89 1001 THR A C 1
ATOM 7232 O O . THR A 1 1001 ? -40.780 -22.662 33.504 1.00 29.89 1001 THR A O 1
ATOM 7235 N N . GLY A 1 1002 ? -41.142 -21.866 35.567 1.00 34.81 1002 GLY A N 1
ATOM 7236 C CA . GLY A 1 1002 ? -40.460 -22.799 36.479 1.00 34.81 1002 GLY A CA 1
ATOM 7237 C C . GLY A 1 1002 ? -39.054 -23.356 36.202 1.00 34.81 1002 GLY A C 1
ATOM 7238 O O . GLY A 1 1002 ? -38.698 -24.306 36.892 1.00 34.81 1002 GLY A O 1
ATOM 7239 N N . ALA A 1 1003 ? -38.245 -22.832 35.280 1.00 38.84 1003 ALA A N 1
ATOM 7240 C CA . ALA A 1 1003 ? -36.841 -23.255 35.147 1.00 38.84 1003 ALA A CA 1
ATOM 7241 C C . ALA A 1 1003 ? -35.893 -22.237 35.808 1.00 38.84 1003 ALA A C 1
ATOM 7243 O O . ALA A 1 1003 ? -35.382 -21.327 35.162 1.00 38.84 1003 ALA A O 1
ATOM 7244 N N . GLU A 1 1004 ? -35.692 -22.360 37.122 1.00 48.09 1004 GLU A N 1
ATOM 7245 C CA . GLU A 1 1004 ? -34.708 -21.569 37.871 1.00 48.09 1004 GLU A CA 1
ATOM 7246 C C . GLU A 1 1004 ? -33.405 -22.371 38.010 1.00 48.09 1004 GLU A C 1
ATOM 7248 O O . GLU A 1 1004 ? -33.431 -23.539 38.407 1.00 48.09 1004 GLU A O 1
ATOM 7253 N N . LEU A 1 1005 ? -32.259 -21.764 37.673 1.00 47.66 1005 LEU A N 1
ATOM 7254 C CA . LEU A 1 1005 ? -30.941 -22.359 37.912 1.00 47.66 1005 LEU A CA 1
ATOM 7255 C C . LEU A 1 1005 ? -30.693 -22.380 39.426 1.00 47.66 1005 LEU A C 1
ATOM 7257 O O . LEU A 1 1005 ? -30.438 -21.337 40.029 1.00 47.66 1005 LEU A O 1
ATOM 7261 N N . GLN A 1 1006 ? -30.775 -23.558 40.046 1.00 57.97 1006 GLN A N 1
ATOM 7262 C CA . GLN A 1 1006 ? -30.586 -23.688 41.489 1.00 57.97 1006 GLN A CA 1
ATOM 7263 C C . GLN A 1 1006 ? -29.096 -23.762 41.827 1.00 57.97 1006 GLN A C 1
ATOM 7265 O O . GLN A 1 1006 ? -28.392 -24.709 41.464 1.00 57.97 1006 GLN A O 1
ATOM 7270 N N . LEU A 1 1007 ? -28.633 -22.743 42.547 1.00 58.25 1007 LEU A N 1
ATOM 7271 C CA . LEU A 1 1007 ? -27.324 -22.694 43.189 1.00 58.25 1007 LEU A CA 1
ATOM 7272 C C . LEU A 1 1007 ? -27.420 -23.323 44.586 1.00 58.25 1007 LEU A C 1
ATOM 7274 O O . LEU A 1 1007 ? -28.401 -23.113 45.303 1.00 58.25 1007 LEU A O 1
ATOM 7278 N N . ALA A 1 1008 ? -26.399 -24.076 45.005 1.00 61.34 1008 ALA A N 1
ATOM 7279 C CA . ALA A 1 1008 ? -26.337 -24.578 46.377 1.00 61.34 1008 ALA A CA 1
ATOM 7280 C C . ALA A 1 1008 ? -26.320 -23.399 47.386 1.00 61.34 1008 ALA A C 1
ATOM 7282 O O . ALA A 1 1008 ? -25.734 -22.357 47.072 1.00 61.34 1008 ALA A O 1
ATOM 7283 N N . PRO A 1 1009 ? -26.905 -23.537 48.595 1.00 48.84 1009 PRO A N 1
ATOM 7284 C CA . PRO A 1 1009 ? -27.191 -22.415 49.506 1.00 48.84 1009 PRO A CA 1
ATOM 7285 C C . PRO A 1 1009 ? -25.998 -21.505 49.853 1.00 48.84 1009 PRO A C 1
ATOM 7287 O O . PRO A 1 1009 ? -26.195 -20.318 50.102 1.00 48.84 1009 PRO A O 1
ATOM 7290 N N . ASP A 1 1010 ? -24.769 -22.027 49.802 1.00 54.78 1010 ASP A N 1
ATOM 7291 C CA . ASP A 1 1010 ? -23.539 -21.301 50.152 1.00 54.78 1010 ASP A CA 1
ATOM 7292 C C . ASP A 1 1010 ? -22.761 -20.742 48.938 1.00 54.78 1010 ASP A C 1
ATOM 7294 O O . ASP A 1 1010 ? -21.682 -20.183 49.099 1.00 54.78 1010 ASP A O 1
ATOM 7298 N N . THR A 1 1011 ? -23.291 -20.850 47.712 1.00 56.00 1011 THR A N 1
ATOM 7299 C CA . THR A 1 1011 ? -22.538 -20.572 46.464 1.00 56.00 1011 THR A CA 1
ATOM 7300 C C . THR A 1 1011 ? -22.841 -19.226 45.791 1.00 56.00 1011 THR A C 1
ATOM 7302 O O . THR A 1 1011 ? -22.396 -18.963 44.677 1.00 56.00 1011 THR A O 1
ATOM 7305 N N . THR A 1 1012 ? -23.565 -18.322 46.457 1.00 56.62 1012 THR A N 1
ATOM 7306 C CA . THR A 1 1012 ? -23.819 -16.961 45.931 1.00 56.62 1012 THR A CA 1
ATOM 7307 C C . THR A 1 1012 ? -22.609 -16.029 46.072 1.00 56.62 1012 THR A C 1
ATOM 7309 O O . THR A 1 1012 ? -22.499 -15.045 45.334 1.00 56.62 1012 THR A O 1
ATOM 7312 N N . ARG A 1 1013 ? -21.674 -16.353 46.980 1.00 59.12 1013 ARG A N 1
ATOM 7313 C CA . ARG A 1 1013 ? -20.342 -15.741 47.079 1.00 59.12 1013 ARG A CA 1
ATOM 7314 C C . ARG A 1 1013 ? -19.280 -16.815 46.943 1.00 59.12 1013 ARG A C 1
ATOM 7316 O O . ARG A 1 1013 ? -19.205 -17.698 47.786 1.00 59.12 1013 ARG A O 1
ATOM 7323 N N . VAL A 1 1014 ? -18.454 -16.701 45.914 1.00 66.81 1014 VAL A N 1
ATOM 7324 C CA . VAL A 1 1014 ? -17.470 -17.726 45.557 1.00 66.81 1014 VAL A CA 1
ATOM 7325 C C . VAL A 1 1014 ? -16.094 -17.081 45.447 1.00 66.81 1014 VAL A C 1
ATOM 7327 O O . VAL A 1 1014 ? -15.958 -15.944 44.983 1.00 66.81 1014 VAL A O 1
ATOM 7330 N N . ARG A 1 1015 ? -15.052 -17.768 45.909 1.00 72.44 1015 ARG A N 1
ATOM 7331 C CA . ARG A 1 1015 ? -13.665 -17.316 45.761 1.00 72.44 1015 ARG A CA 1
ATOM 7332 C C . ARG A 1 1015 ? -13.114 -17.710 44.393 1.00 72.44 1015 ARG A C 1
ATOM 7334 O O . ARG A 1 1015 ? -13.577 -18.639 43.737 1.00 72.44 1015 ARG A O 1
ATOM 7341 N N . ARG A 1 1016 ? -12.075 -17.002 43.956 1.00 69.38 1016 ARG A N 1
ATOM 7342 C CA . ARG A 1 1016 ? -11.309 -17.378 42.758 1.00 69.38 1016 ARG A CA 1
ATOM 7343 C C . ARG A 1 1016 ? -10.778 -18.809 42.907 1.00 69.38 1016 ARG A C 1
ATOM 7345 O O . ARG A 1 1016 ? -10.157 -19.114 43.922 1.00 69.38 1016 ARG A O 1
ATOM 7352 N N . GLY A 1 1017 ? -10.997 -19.661 41.904 1.00 64.25 1017 GLY A N 1
ATOM 7353 C CA . GLY A 1 1017 ? -10.556 -21.061 41.925 1.00 64.25 1017 GLY A CA 1
ATOM 7354 C C . GLY A 1 1017 ? -11.456 -22.023 42.709 1.00 64.25 1017 GLY A C 1
ATOM 7355 O O . GLY A 1 1017 ? -11.110 -23.196 42.827 1.00 64.25 1017 GLY A O 1
ATOM 7356 N N . GLU A 1 1018 ? -12.586 -21.562 43.251 1.00 74.25 1018 GLU A N 1
ATOM 7357 C CA . GLU A 1 1018 ? -13.530 -22.400 43.997 1.00 74.25 1018 GLU A CA 1
ATOM 7358 C C . GLU A 1 1018 ? -14.581 -23.035 43.065 1.00 74.25 1018 GLU A C 1
ATOM 7360 O O . GLU A 1 1018 ? -14.956 -22.482 42.025 1.00 74.25 1018 GLU A O 1
ATOM 7365 N N . THR A 1 1019 ? -15.024 -24.243 43.416 1.00 73.56 1019 THR A N 1
ATOM 7366 C CA . THR A 1 1019 ? -15.994 -25.032 42.646 1.00 73.56 1019 THR A CA 1
ATOM 7367 C C . THR A 1 1019 ? -17.430 -24.671 43.002 1.00 73.56 1019 THR A C 1
ATOM 7369 O O . THR A 1 1019 ? -17.805 -24.690 44.172 1.00 73.56 1019 THR A O 1
ATOM 7372 N N . VAL A 1 1020 ? -18.257 -24.441 41.988 1.00 69.81 1020 VAL A N 1
ATOM 7373 C CA . VAL A 1 1020 ? -19.692 -24.169 42.099 1.00 69.81 1020 VAL A CA 1
ATOM 7374 C C . VAL A 1 1020 ? -20.463 -25.379 41.585 1.00 69.81 1020 VAL A C 1
ATOM 7376 O O . VAL A 1 1020 ? -20.163 -25.899 40.512 1.00 69.81 1020 VAL A O 1
ATOM 7379 N N . THR A 1 1021 ? -21.462 -25.828 42.344 1.00 74.06 1021 THR A N 1
ATOM 7380 C CA . THR A 1 1021 ? -22.384 -26.885 41.902 1.00 74.06 1021 THR A CA 1
ATOM 7381 C C . THR A 1 1021 ? -23.715 -26.261 41.498 1.00 74.06 1021 THR A C 1
ATOM 7383 O O . THR A 1 1021 ? -24.283 -25.483 42.265 1.00 74.06 1021 THR A O 1
ATOM 7386 N N . LEU A 1 1022 ? -24.189 -26.590 40.298 1.00 76.06 1022 LEU A N 1
ATOM 7387 C CA . LEU A 1 1022 ? -25.404 -26.056 39.679 1.00 76.06 1022 LEU A CA 1
ATOM 7388 C C . LEU A 1 1022 ? -26.328 -27.208 39.270 1.00 76.06 1022 LEU A C 1
ATOM 7390 O O . LEU A 1 1022 ? -25.859 -28.254 38.813 1.00 76.06 1022 LEU A O 1
ATOM 7394 N N . ALA A 1 1023 ? -27.636 -26.981 39.378 1.00 75.81 1023 ALA A N 1
ATOM 7395 C CA . ALA A 1 1023 ? -28.661 -27.831 38.780 1.00 75.81 1023 ALA A CA 1
ATOM 7396 C C . ALA A 1 1023 ? -29.543 -26.999 37.841 1.00 75.81 1023 ALA A C 1
ATOM 7398 O O . ALA A 1 1023 ? -30.144 -26.012 38.269 1.00 75.81 1023 ALA A O 1
ATOM 7399 N N . ALA A 1 1024 ? -29.609 -27.397 36.570 1.00 74.12 1024 ALA A N 1
ATOM 7400 C CA . ALA A 1 1024 ? -30.341 -26.690 35.523 1.00 74.12 1024 ALA A CA 1
ATOM 7401 C C . ALA A 1 1024 ? -31.339 -27.641 34.849 1.00 74.12 1024 ALA A C 1
ATOM 7403 O O . ALA A 1 1024 ? -30.941 -28.696 34.360 1.00 74.12 1024 ALA A O 1
ATOM 7404 N N . ALA A 1 1025 ? -32.623 -27.290 34.840 1.00 78.75 1025 ALA A N 1
ATOM 7405 C CA . ALA A 1 1025 ? -33.698 -28.105 34.269 1.00 78.75 1025 ALA A CA 1
ATOM 7406 C C . ALA A 1 1025 ? -34.206 -27.519 32.945 1.00 78.75 1025 ALA A C 1
ATOM 7408 O O . ALA A 1 1025 ? -34.049 -26.325 32.710 1.00 78.75 1025 ALA A O 1
ATOM 7409 N N . GLY A 1 1026 ? -34.859 -28.348 32.125 1.00 75.75 1026 GLY A N 1
ATOM 7410 C CA . GLY A 1 1026 ? -35.485 -27.925 30.863 1.00 75.75 1026 GLY A CA 1
ATOM 7411 C C . GLY A 1 1026 ? -34.775 -28.418 29.601 1.00 75.75 1026 GLY A C 1
ATOM 7412 O O . GLY A 1 1026 ? -35.138 -28.009 28.502 1.00 75.75 1026 GLY A O 1
ATOM 7413 N N . PHE A 1 1027 ? -33.791 -29.308 29.740 1.00 79.88 1027 PHE A N 1
ATOM 7414 C CA . PHE A 1 1027 ? -33.027 -29.854 28.619 1.00 79.88 1027 PHE A CA 1
ATOM 7415 C C . PHE A 1 1027 ? -33.614 -31.176 28.106 1.00 79.88 1027 PHE A C 1
ATOM 7417 O O . PHE A 1 1027 ? -34.339 -31.873 28.818 1.00 79.88 1027 PHE A O 1
ATOM 7424 N N . ALA A 1 1028 ? -33.299 -31.544 26.865 1.00 75.25 1028 ALA A N 1
ATOM 7425 C CA . ALA A 1 1028 ? -33.645 -32.848 26.316 1.00 75.25 1028 ALA A CA 1
ATOM 7426 C C . ALA A 1 1028 ? -32.957 -33.971 27.117 1.00 75.25 1028 ALA A C 1
ATOM 7428 O O . ALA A 1 1028 ? -31.757 -33.888 27.386 1.00 75.25 1028 ALA A O 1
ATOM 7429 N N . PRO A 1 1029 ? -33.666 -35.054 27.480 1.00 78.88 1029 PRO A N 1
ATOM 7430 C CA . PRO A 1 1029 ? -33.048 -36.182 28.168 1.00 78.88 1029 PRO A CA 1
ATOM 7431 C C . PRO A 1 1029 ? -31.832 -36.734 27.409 1.00 78.88 1029 PRO A C 1
ATOM 7433 O O . PRO A 1 1029 ? -31.940 -37.104 26.240 1.00 78.88 1029 PRO A O 1
ATOM 7436 N N . GLY A 1 1030 ? -30.675 -36.792 28.072 1.00 63.91 1030 GLY A N 1
ATOM 7437 C CA . GLY A 1 1030 ? -29.417 -37.259 27.487 1.00 63.91 1030 GLY A CA 1
ATOM 7438 C C . GLY A 1 1030 ? -28.684 -36.255 26.589 1.00 63.91 1030 GLY A C 1
ATOM 7439 O O . GLY A 1 1030 ? -27.672 -36.633 26.005 1.00 63.91 1030 GLY A O 1
ATOM 7440 N N . SER A 1 1031 ? -29.153 -35.007 26.454 1.00 63.66 1031 SER A N 1
ATOM 7441 C CA . SER A 1 1031 ? -28.454 -33.998 25.648 1.00 63.66 1031 SER A CA 1
ATOM 7442 C C . SER A 1 1031 ? -27.249 -33.403 26.363 1.00 63.66 1031 SER A C 1
ATOM 7444 O O . SER A 1 1031 ? -27.289 -33.173 27.576 1.00 63.66 1031 SER A O 1
ATOM 7446 N N . ASP A 1 1032 ? -26.221 -33.069 25.587 1.00 62.22 1032 ASP A N 1
ATOM 7447 C CA . ASP A 1 1032 ? -25.077 -32.306 26.069 1.00 62.22 1032 ASP A CA 1
ATOM 7448 C C . ASP A 1 1032 ? -25.500 -30.892 26.482 1.00 62.22 1032 ASP A C 1
ATOM 7450 O O . ASP A 1 1032 ? -26.307 -30.231 25.822 1.00 62.22 1032 ASP A O 1
ATOM 7454 N N . VAL A 1 1033 ? -24.916 -30.421 27.578 1.00 71.56 1033 VAL A N 1
ATOM 7455 C CA . VAL A 1 1033 ? -25.053 -29.056 28.069 1.00 71.56 1033 VAL A CA 1
ATOM 7456 C C . VAL A 1 1033 ? -23.679 -28.468 28.368 1.00 71.56 1033 VAL A C 1
ATOM 7458 O O . VAL A 1 1033 ? -22.768 -29.150 28.849 1.00 71.56 1033 VAL A O 1
ATOM 7461 N N . LEU A 1 1034 ? -23.530 -27.177 28.096 1.00 57.88 1034 LEU A N 1
ATOM 7462 C CA . LEU A 1 1034 ? -22.304 -26.418 28.294 1.00 57.88 1034 LEU A CA 1
ATOM 7463 C C . LEU A 1 1034 ? -22.528 -25.341 29.351 1.00 57.88 1034 LEU A C 1
ATOM 7465 O O . LEU A 1 1034 ? -23.489 -24.578 29.279 1.00 57.88 1034 LEU A O 1
ATOM 7469 N N . VAL A 1 1035 ? -21.610 -25.240 30.308 1.00 70.75 1035 VAL A N 1
ATOM 7470 C CA . VAL A 1 1035 ? -21.597 -24.145 31.278 1.00 70.75 1035 VAL A CA 1
ATOM 7471 C C . VAL A 1 1035 ? -20.618 -23.083 30.818 1.00 70.75 1035 VAL A C 1
ATOM 7473 O O . VAL A 1 1035 ? -19.428 -23.354 30.651 1.00 70.75 1035 VAL A O 1
ATOM 7476 N N . VAL A 1 1036 ? -21.103 -21.856 30.672 1.00 55.28 1036 VAL A N 1
ATOM 7477 C CA . VAL A 1 1036 ? -20.299 -20.702 30.274 1.00 55.28 1036 VAL A CA 1
ATOM 7478 C C . VAL A 1 1036 ? -20.411 -19.574 31.292 1.00 55.28 1036 VAL A C 1
ATOM 7480 O O . VAL A 1 1036 ? -21.486 -19.281 31.817 1.00 55.28 1036 VAL A O 1
ATOM 7483 N N . GLN A 1 1037 ? -19.293 -18.904 31.558 1.00 60.25 1037 GLN A N 1
ATOM 7484 C CA . GLN A 1 1037 ? -19.294 -17.622 32.256 1.00 60.25 1037 GLN A CA 1
ATOM 7485 C C . GLN A 1 1037 ? -19.446 -16.510 31.222 1.00 60.25 1037 GLN A C 1
ATOM 7487 O O . GLN A 1 1037 ? -18.504 -16.223 30.487 1.00 60.25 1037 GLN A O 1
ATOM 7492 N N . ARG A 1 1038 ? -20.617 -15.866 31.162 1.00 54.38 1038 ARG A N 1
ATOM 7493 C CA . ARG A 1 1038 ? -20.915 -14.852 30.130 1.00 54.38 1038 ARG A CA 1
ATOM 7494 C C . ARG A 1 1038 ? -20.037 -13.609 30.230 1.00 54.38 1038 ARG A C 1
ATOM 7496 O O . ARG A 1 1038 ? -19.786 -12.972 29.221 1.00 54.38 1038 ARG A O 1
ATOM 7503 N N . SER A 1 1039 ? -19.565 -13.284 31.431 1.00 44.94 1039 SER A N 1
ATOM 7504 C CA . SER A 1 1039 ? -18.754 -12.090 31.692 1.00 44.94 1039 SER A CA 1
ATOM 7505 C C . SER A 1 1039 ? -17.329 -12.152 31.119 1.00 44.94 1039 SER A C 1
ATOM 7507 O O . SER A 1 1039 ? -16.655 -11.132 31.131 1.00 44.94 1039 SER A O 1
ATOM 7509 N N . VAL A 1 1040 ? -16.859 -13.328 30.680 1.00 42.31 1040 VAL A N 1
ATOM 7510 C CA . VAL A 1 1040 ? -15.517 -13.548 30.090 1.00 42.31 1040 VAL A CA 1
ATOM 7511 C C . VAL A 1 1040 ? -15.528 -14.607 28.970 1.00 42.31 1040 VAL A C 1
ATOM 7513 O O . VAL A 1 1040 ? -14.481 -15.136 28.614 1.00 42.31 1040 VAL A O 1
ATOM 7516 N N . VAL A 1 1041 ? -16.723 -14.995 28.494 1.00 42.56 1041 VAL A N 1
ATOM 7517 C CA . VAL A 1 1041 ? -17.004 -16.111 27.559 1.00 42.56 1041 VAL A CA 1
ATOM 7518 C C . VAL A 1 1041 ? -16.051 -17.306 27.745 1.00 42.56 1041 VAL A C 1
ATOM 7520 O O . VAL A 1 1041 ? -15.405 -17.786 26.817 1.00 42.56 1041 VAL A O 1
ATOM 7523 N N . ALA A 1 1042 ? -15.948 -17.796 28.981 1.00 49.03 1042 ALA A N 1
ATOM 7524 C CA . ALA A 1 1042 ? -15.124 -18.955 29.314 1.00 49.03 1042 ALA A CA 1
ATOM 7525 C C . ALA A 1 1042 ? -16.012 -20.187 29.513 1.00 49.03 1042 ALA A C 1
ATOM 7527 O O . ALA A 1 1042 ? -16.939 -20.156 30.329 1.00 49.03 1042 ALA A O 1
ATOM 7528 N N . ALA A 1 1043 ? -15.725 -21.276 28.792 1.00 51.97 1043 ALA A N 1
ATOM 7529 C CA . ALA A 1 1043 ? -16.337 -22.575 29.052 1.00 51.97 1043 ALA A CA 1
ATOM 7530 C C . ALA A 1 1043 ? -15.825 -23.102 30.399 1.00 51.97 1043 ALA A C 1
ATOM 7532 O O . ALA A 1 1043 ? -14.644 -23.407 30.552 1.00 51.97 1043 ALA A O 1
ATOM 7533 N N . LEU A 1 1044 ? -16.716 -23.171 31.384 1.00 64.75 1044 LEU A N 1
ATOM 7534 C CA . LEU A 1 1044 ? -16.392 -23.609 32.740 1.00 64.75 1044 LEU A CA 1
ATOM 7535 C C . LEU A 1 1044 ? -16.465 -25.134 32.893 1.00 64.75 1044 LEU A C 1
ATOM 7537 O O . LEU A 1 1044 ? -15.877 -25.696 33.815 1.00 64.75 1044 LEU A O 1
ATOM 7541 N N . GLY A 1 1045 ? -17.199 -25.802 32.002 1.00 64.19 1045 GLY A N 1
ATOM 7542 C CA . GLY A 1 1045 ? -17.355 -27.251 31.977 1.00 64.19 1045 GLY A CA 1
ATOM 7543 C C . GLY A 1 1045 ? -18.500 -27.689 31.068 1.00 64.19 1045 GLY A C 1
ATOM 7544 O O . GLY A 1 1045 ? -19.275 -26.865 30.587 1.00 64.19 1045 GLY A O 1
ATOM 7545 N N . ALA A 1 1046 ? -18.607 -28.995 30.846 1.00 66.81 1046 ALA A N 1
ATOM 7546 C CA . ALA A 1 1046 ? -19.678 -29.620 30.078 1.00 66.81 1046 ALA A CA 1
ATOM 7547 C C . ALA A 1 1046 ? -20.222 -30.839 30.834 1.00 66.81 1046 ALA A C 1
ATOM 7549 O O . ALA A 1 1046 ? -19.518 -31.430 31.657 1.00 66.81 1046 ALA A O 1
ATOM 7550 N N . GLY A 1 1047 ? -21.461 -31.220 30.547 1.00 70.94 1047 GLY A N 1
ATOM 7551 C CA . GLY A 1 1047 ? -22.060 -32.452 31.050 1.00 70.94 1047 GLY A CA 1
ATOM 7552 C C . GLY A 1 1047 ? -23.319 -32.809 30.277 1.00 70.94 1047 GLY A C 1
ATOM 7553 O O . GLY A 1 1047 ? -23.569 -32.260 29.211 1.00 70.94 1047 GLY A O 1
ATOM 7554 N N . THR A 1 1048 ? -24.110 -33.732 30.810 1.00 76.44 1048 THR A N 1
ATOM 7555 C CA . THR A 1 1048 ? -25.289 -34.281 30.128 1.00 76.44 1048 THR A CA 1
ATOM 7556 C C . THR A 1 1048 ? -26.525 -34.151 31.003 1.00 76.44 1048 THR A C 1
ATOM 7558 O O . THR A 1 1048 ? -26.453 -34.406 32.209 1.00 76.44 1048 THR A O 1
ATOM 7561 N N . ALA A 1 1049 ? -27.659 -33.801 30.402 1.00 80.00 1049 ALA A N 1
ATOM 7562 C CA . ALA A 1 1049 ? -28.949 -33.817 31.079 1.00 80.00 1049 ALA A CA 1
ATOM 7563 C C . ALA A 1 1049 ? -29.397 -35.260 31.370 1.00 80.00 1049 ALA A C 1
ATOM 7565 O O . ALA A 1 1049 ? -29.257 -36.149 30.528 1.00 80.00 1049 ALA A O 1
ATOM 7566 N N . ASP A 1 1050 ? -29.926 -35.506 32.566 1.00 75.62 1050 ASP A N 1
ATOM 7567 C CA . ASP A 1 1050 ? -30.419 -36.817 32.979 1.00 75.62 1050 ASP A CA 1
ATOM 7568 C C . ASP A 1 1050 ? -31.745 -37.198 32.289 1.00 75.62 1050 ASP A C 1
ATOM 7570 O O . ASP A 1 1050 ? -32.284 -36.470 31.454 1.00 75.62 1050 ASP A O 1
ATOM 7574 N N . ASN A 1 1051 ? -32.306 -38.359 32.641 1.00 70.00 1051 ASN A N 1
ATOM 7575 C CA . ASN A 1 1051 ? -33.567 -38.838 32.060 1.00 70.00 1051 ASN A CA 1
ATOM 7576 C C . ASN A 1 1051 ? -34.779 -37.930 32.366 1.00 70.00 1051 ASN A C 1
ATOM 7578 O O . ASN A 1 1051 ? -35.828 -38.097 31.746 1.00 70.00 1051 ASN A O 1
ATOM 7582 N N . GLY A 1 1052 ? -34.654 -37.010 33.327 1.00 70.06 1052 GLY A N 1
ATOM 7583 C CA . GLY A 1 1052 ? -35.648 -35.995 33.665 1.00 70.06 1052 GLY A CA 1
ATOM 7584 C C . GLY A 1 1052 ? -35.397 -34.635 33.004 1.00 70.06 1052 GLY A C 1
ATOM 7585 O O . GLY A 1 1052 ? -36.164 -33.710 33.260 1.00 70.06 1052 GLY A O 1
ATOM 7586 N N . GLY A 1 1053 ? -34.359 -34.496 32.170 1.00 75.81 1053 GLY A N 1
ATOM 7587 C CA . GLY A 1 1053 ? -34.000 -33.230 31.526 1.00 75.81 1053 GLY A CA 1
ATOM 7588 C C . GLY A 1 1053 ? -33.284 -32.243 32.454 1.00 75.81 1053 GLY A C 1
ATOM 7589 O O . GLY A 1 1053 ? -33.308 -31.033 32.204 1.00 75.81 1053 GLY A O 1
ATOM 7590 N N . VAL A 1 1054 ? -32.679 -32.741 33.540 1.00 80.06 1054 VAL A N 1
ATOM 7591 C CA . VAL A 1 1054 ? -31.935 -31.941 34.519 1.00 80.06 1054 VAL A CA 1
ATOM 7592 C C . VAL A 1 1054 ? -30.443 -32.228 34.397 1.00 80.06 1054 VAL A C 1
ATOM 7594 O O . VAL A 1 1054 ? -30.004 -33.374 34.445 1.00 80.06 1054 VAL A O 1
ATOM 7597 N N . ALA A 1 1055 ? -29.639 -31.180 34.255 1.00 77.88 1055 ALA A N 1
ATOM 7598 C CA . ALA A 1 1055 ? -28.190 -31.274 34.263 1.00 77.88 1055 ALA A CA 1
ATOM 7599 C C . ALA A 1 1055 ? -27.625 -30.865 35.627 1.00 77.88 1055 ALA A C 1
ATOM 7601 O O . ALA A 1 1055 ? -27.804 -29.729 36.074 1.00 77.88 1055 ALA A O 1
ATOM 7602 N N . HIS A 1 1056 ? -26.910 -31.791 36.266 1.00 80.00 1056 HIS A N 1
ATOM 7603 C CA . HIS A 1 1056 ? -26.166 -31.559 37.503 1.00 80.00 1056 HIS A CA 1
ATOM 7604 C C . HIS A 1 1056 ? -24.680 -31.393 37.181 1.00 80.00 1056 HIS A C 1
ATOM 7606 O O . HIS A 1 1056 ? -24.042 -32.322 36.688 1.00 80.00 1056 HIS A O 1
ATOM 7612 N N . LEU A 1 1057 ? -24.134 -30.203 37.432 1.00 75.19 1057 LEU A N 1
ATOM 7613 C CA . LEU A 1 1057 ? -22.796 -29.814 36.983 1.00 75.19 1057 LEU A CA 1
ATOM 7614 C C . LEU A 1 1057 ? -21.996 -29.237 38.150 1.00 75.19 1057 LEU A C 1
ATOM 7616 O O . LEU A 1 1057 ? -22.504 -28.418 38.915 1.00 75.19 1057 LEU A O 1
ATOM 7620 N N . THR A 1 1058 ? -20.728 -29.627 38.257 1.00 78.12 1058 THR A N 1
ATOM 7621 C CA . THR A 1 1058 ? -19.758 -28.995 39.158 1.00 78.12 1058 THR A CA 1
ATOM 7622 C C . THR A 1 1058 ? -18.688 -28.338 38.306 1.00 78.12 1058 THR A C 1
ATOM 7624 O O . THR A 1 1058 ? -17.995 -29.015 37.550 1.00 78.12 1058 THR A O 1
ATOM 7627 N N . VAL A 1 1059 ? -18.565 -27.018 38.411 1.00 72.94 1059 VAL A N 1
ATOM 7628 C CA . VAL A 1 1059 ? -17.651 -26.219 37.592 1.00 72.94 1059 VAL A CA 1
ATOM 7629 C C . VAL A 1 1059 ? -16.737 -25.375 38.465 1.00 72.94 1059 VAL A C 1
ATOM 7631 O O . VAL A 1 1059 ? -17.169 -24.821 39.473 1.00 72.94 1059 VAL A O 1
ATOM 7634 N N . THR A 1 1060 ? -15.465 -25.268 38.097 1.00 75.38 1060 THR A N 1
ATOM 7635 C CA . THR A 1 1060 ? -14.493 -24.446 38.831 1.00 75.38 1060 THR A CA 1
ATOM 7636 C C . THR A 1 1060 ? -14.451 -23.054 38.226 1.00 75.38 1060 THR A C 1
ATOM 7638 O O . THR A 1 1060 ? -14.194 -22.915 37.030 1.00 75.38 1060 THR A O 1
ATOM 7641 N N . LEU A 1 1061 ? -14.664 -22.012 39.036 1.00 65.94 1061 LEU A N 1
ATOM 7642 C CA . LEU A 1 1061 ? -14.461 -20.648 38.552 1.00 65.94 1061 LEU A CA 1
ATOM 7643 C C . LEU A 1 1061 ? -12.964 -20.396 38.322 1.00 65.94 1061 LEU A C 1
ATOM 7645 O O . LEU A 1 1061 ? -12.156 -20.730 39.195 1.00 65.94 1061 LEU A O 1
ATOM 7649 N N . PRO A 1 1062 ? -12.561 -19.785 37.193 1.00 62.38 1062 PRO A N 1
ATOM 7650 C CA . PRO A 1 1062 ? -11.157 -19.547 36.896 1.00 62.38 1062 PRO A CA 1
ATOM 7651 C C . PRO A 1 1062 ? -10.485 -18.739 38.009 1.00 62.38 1062 PRO A C 1
ATOM 7653 O O . PRO A 1 1062 ? -11.051 -17.771 38.524 1.00 62.38 1062 PRO A O 1
ATOM 7656 N N . ALA A 1 1063 ? -9.241 -19.083 38.351 1.00 62.50 1063 ALA A N 1
ATOM 7657 C CA . ALA A 1 1063 ? -8.452 -18.301 39.307 1.00 62.50 1063 ALA A CA 1
ATOM 7658 C C . ALA A 1 1063 ? -8.234 -16.842 38.839 1.00 62.50 1063 ALA A C 1
ATOM 7660 O O . ALA A 1 1063 ? -7.993 -15.957 39.657 1.00 62.50 1063 ALA A O 1
ATOM 7661 N N . SER A 1 1064 ? -8.370 -16.589 37.533 1.00 54.97 1064 SER A N 1
ATOM 7662 C CA . SER A 1 1064 ? -8.303 -15.278 36.880 1.00 54.97 1064 SER A CA 1
ATOM 7663 C C . SER A 1 1064 ? -9.615 -14.476 36.900 1.00 54.97 1064 SER A C 1
ATOM 7665 O O . SER A 1 1064 ? -9.623 -13.343 36.428 1.00 54.97 1064 SER A O 1
ATOM 7667 N N . ALA A 1 1065 ? -10.724 -15.004 37.437 1.00 53.44 1065 ALA A N 1
ATOM 7668 C CA . ALA A 1 1065 ? -12.011 -14.305 37.421 1.00 53.44 1065 ALA A CA 1
ATOM 7669 C C . ALA A 1 1065 ? -11.956 -12.953 38.172 1.00 53.44 1065 ALA A C 1
ATOM 7671 O O . ALA A 1 1065 ? -11.498 -12.865 39.321 1.00 53.44 1065 ALA A O 1
ATOM 7672 N N . ALA A 1 1066 ? -12.433 -11.879 37.531 1.00 57.28 1066 ALA A N 1
ATOM 7673 C CA . ALA A 1 1066 ? -12.478 -10.538 38.118 1.00 57.28 1066 ALA A CA 1
ATOM 7674 C C . ALA A 1 1066 ? -13.334 -10.506 39.403 1.00 57.28 1066 ALA A C 1
ATOM 7676 O O . ALA A 1 1066 ? -14.283 -11.271 39.545 1.00 57.28 1066 ALA A O 1
ATOM 7677 N N . VAL A 1 1067 ? -13.009 -9.632 40.362 1.00 65.50 1067 VAL A N 1
ATOM 7678 C CA . VAL A 1 1067 ? -13.850 -9.436 41.563 1.00 65.50 1067 VAL A CA 1
ATOM 7679 C C . VAL A 1 1067 ? -15.118 -8.684 41.146 1.00 65.50 1067 VAL A C 1
ATOM 7681 O O . VAL A 1 1067 ? -15.012 -7.680 40.449 1.00 65.50 1067 VAL A O 1
ATOM 7684 N N . GLY A 1 1068 ? -16.302 -9.146 41.556 1.00 62.66 1068 GLY A N 1
ATOM 7685 C CA . GLY A 1 1068 ? -17.578 -8.529 41.169 1.00 62.66 1068 GLY A CA 1
ATOM 7686 C C . GLY A 1 1068 ? -18.688 -9.532 40.846 1.00 62.66 1068 GLY A C 1
ATOM 7687 O O . GLY A 1 1068 ? -18.558 -10.724 41.113 1.00 62.66 1068 GLY A O 1
ATOM 7688 N N . GLY A 1 1069 ? -19.813 -9.041 40.317 1.00 57.12 1069 GLY A N 1
ATOM 7689 C CA . GLY A 1 1069 ? -20.933 -9.882 39.879 1.00 57.12 1069 GLY A CA 1
ATOM 7690 C C . GLY A 1 1069 ? -20.689 -10.490 38.497 1.00 57.12 1069 GLY A C 1
ATOM 7691 O O . GLY A 1 1069 ? -20.277 -9.787 37.580 1.00 57.12 1069 GLY A O 1
ATOM 7692 N N . HIS A 1 1070 ? -20.973 -11.781 38.353 1.00 61.69 1070 HIS A N 1
ATOM 7693 C CA . HIS A 1 1070 ? -20.835 -12.553 37.118 1.00 61.69 1070 HIS A CA 1
ATOM 7694 C C . HIS A 1 1070 ? -22.114 -13.330 36.827 1.00 61.69 1070 HIS A C 1
ATOM 7696 O O . HIS A 1 1070 ? -22.855 -13.670 37.748 1.00 61.69 1070 HIS A O 1
ATOM 7702 N N . HIS A 1 1071 ? -22.345 -13.660 35.556 1.00 66.31 1071 HIS A N 1
ATOM 7703 C CA . HIS A 1 1071 ? -23.418 -14.571 35.155 1.00 66.31 1071 HIS A CA 1
ATOM 7704 C C . HIS A 1 1071 ? -22.853 -15.908 34.683 1.00 66.31 1071 HIS A C 1
ATOM 7706 O O . HIS A 1 1071 ? -22.062 -15.958 33.736 1.00 66.31 1071 HIS A O 1
ATOM 7712 N N . VAL A 1 1072 ? -23.293 -16.984 35.332 1.00 67.50 1072 VAL A N 1
ATOM 7713 C CA . VAL A 1 1072 ? -23.061 -18.360 34.887 1.00 67.50 1072 VAL A CA 1
ATOM 7714 C C . VAL A 1 1072 ? -24.305 -18.814 34.137 1.00 67.50 1072 VAL A C 1
ATOM 7716 O O . VAL A 1 1072 ? -25.419 -18.678 34.645 1.00 67.50 1072 VAL A O 1
ATOM 7719 N N . VAL A 1 1073 ? -24.113 -19.312 32.919 1.00 70.81 1073 VAL A N 1
ATOM 7720 C CA . VAL A 1 1073 ? -25.186 -19.738 32.018 1.00 70.81 1073 VAL A CA 1
ATOM 7721 C C . VAL A 1 1073 ? -24.964 -21.193 31.642 1.00 70.81 1073 VAL A C 1
ATOM 7723 O O . VAL A 1 1073 ? -23.856 -21.574 31.270 1.00 70.81 1073 VAL A O 1
ATOM 7726 N N . VAL A 1 1074 ? -26.017 -21.999 31.734 1.00 71.81 1074 VAL A N 1
ATOM 7727 C CA . VAL A 1 1074 ? -26.048 -23.364 31.209 1.00 71.81 1074 VAL A CA 1
ATOM 7728 C C . VAL A 1 1074 ? -26.814 -23.332 29.893 1.00 71.81 1074 VAL A C 1
ATOM 7730 O O . VAL A 1 1074 ? -27.973 -22.922 29.865 1.00 71.81 1074 VAL A O 1
ATOM 7733 N N . VAL A 1 1075 ? -26.143 -23.724 28.814 1.00 68.44 1075 VAL A N 1
ATOM 7734 C CA . VAL A 1 1075 ? -26.647 -23.707 27.438 1.00 68.44 1075 VAL A CA 1
ATOM 7735 C C . VAL A 1 1075 ? -26.775 -25.145 26.950 1.00 68.44 1075 VAL A C 1
ATOM 7737 O O . VAL A 1 1075 ? -25.856 -25.943 27.121 1.00 68.44 1075 VAL A O 1
ATOM 7740 N N . GLY A 1 1076 ? -27.898 -25.480 26.330 1.00 73.00 1076 GLY A N 1
ATOM 7741 C CA . GLY A 1 1076 ? -28.172 -26.811 25.796 1.00 73.00 1076 GLY A CA 1
ATOM 7742 C C . GLY A 1 1076 ? -29.362 -26.786 24.848 1.00 73.00 1076 GLY A C 1
ATOM 7743 O O . GLY A 1 1076 ? -29.719 -25.733 24.321 1.00 73.00 1076 GLY A O 1
ATOM 7744 N N . ILE A 1 1077 ? -29.981 -27.940 24.627 1.00 59.34 1077 ILE A N 1
ATOM 7745 C CA . ILE A 1 1077 ? -31.191 -28.071 23.806 1.00 59.34 1077 ILE A CA 1
ATOM 7746 C C . ILE A 1 1077 ? -32.361 -28.544 24.666 1.00 59.34 1077 ILE A C 1
ATOM 7748 O O . ILE A 1 1077 ? -32.164 -29.365 25.556 1.00 59.34 1077 ILE A O 1
ATOM 7752 N N . ASP A 1 1078 ? -33.564 -28.033 24.421 1.00 69.06 1078 ASP A N 1
ATOM 7753 C CA . ASP A 1 1078 ? -34.796 -28.529 25.045 1.00 69.06 1078 ASP A CA 1
ATOM 7754 C C . ASP A 1 1078 ? -35.297 -29.823 24.359 1.00 69.06 1078 ASP A C 1
ATOM 7756 O O . ASP A 1 1078 ? -34.780 -30.201 23.300 1.00 69.06 1078 ASP A O 1
ATOM 7760 N N . PRO A 1 1079 ? -36.296 -30.537 24.924 1.00 67.81 1079 PRO A N 1
ATOM 7761 C CA . PRO A 1 1079 ? -36.865 -31.747 24.318 1.00 67.81 1079 PRO A CA 1
ATOM 7762 C C . PRO A 1 1079 ? -37.428 -31.575 22.895 1.00 67.81 1079 PRO A C 1
ATOM 7764 O O . PRO A 1 1079 ? -37.584 -32.573 22.192 1.00 67.81 1079 PRO A O 1
ATOM 7767 N N . ASP A 1 1080 ? -37.704 -30.341 22.460 1.00 61.56 1080 ASP A N 1
ATOM 7768 C CA . ASP A 1 1080 ? -38.167 -30.008 2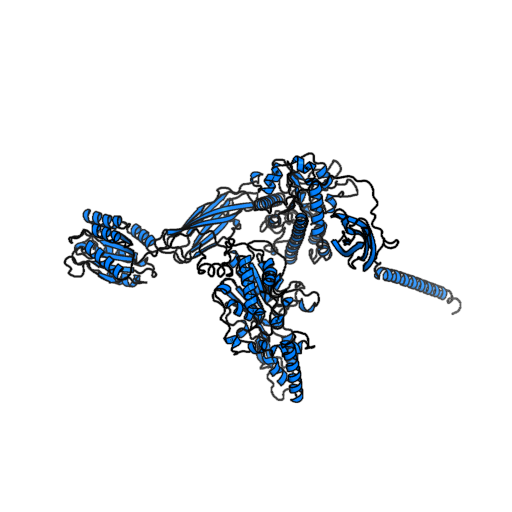1.108 1.00 61.56 1080 ASP A CA 1
ATOM 7769 C C . ASP A 1 1080 ? -36.999 -29.701 20.142 1.00 61.56 1080 ASP A C 1
ATOM 7771 O O . ASP A 1 1080 ? -37.218 -29.359 18.975 1.00 61.56 1080 ASP A O 1
ATOM 7775 N N . GLY A 1 1081 ? -35.751 -29.831 20.607 1.00 44.88 1081 GLY A N 1
ATOM 7776 C CA . GLY A 1 1081 ? -34.531 -29.603 19.833 1.00 44.88 1081 GLY A CA 1
ATOM 7777 C C . GLY A 1 1081 ? -34.177 -28.127 19.642 1.00 44.88 1081 GLY A C 1
ATOM 7778 O O . GLY A 1 1081 ? -33.385 -27.804 18.753 1.00 44.88 1081 GLY A O 1
ATOM 7779 N N . ARG A 1 1082 ? -34.760 -27.218 20.431 1.00 52.78 1082 ARG A N 1
ATOM 7780 C CA . ARG A 1 1082 ? -34.475 -25.779 20.363 1.00 52.78 1082 ARG A CA 1
ATOM 7781 C C . ARG A 1 1082 ? -33.379 -25.396 21.355 1.00 52.78 1082 ARG A C 1
ATOM 7783 O O . ARG A 1 1082 ? -33.286 -26.013 22.414 1.00 52.78 1082 ARG A O 1
ATOM 7790 N N . PRO A 1 1083 ? -32.567 -24.365 21.061 1.00 46.44 1083 PRO A N 1
ATOM 7791 C CA . PRO A 1 1083 ? -31.612 -23.836 22.027 1.00 46.44 1083 PRO A CA 1
ATOM 7792 C C . PRO A 1 1083 ? -32.320 -23.391 23.314 1.00 46.44 1083 PRO A C 1
ATOM 7794 O O . PRO A 1 1083 ? -33.273 -22.611 23.263 1.00 46.44 1083 PRO A O 1
ATOM 7797 N N . HIS A 1 1084 ? -31.844 -23.883 24.453 1.00 69.50 1084 HIS A N 1
ATOM 7798 C CA . HIS A 1 1084 ? -32.367 -23.588 25.780 1.00 69.50 1084 HIS A CA 1
ATOM 7799 C C . HIS A 1 1084 ? -31.244 -23.084 26.684 1.00 69.50 1084 HIS A C 1
ATOM 7801 O O . HIS A 1 1084 ? -30.157 -23.665 26.721 1.00 69.50 1084 HIS A O 1
ATOM 7807 N N . GLU A 1 1085 ? -31.502 -21.996 27.410 1.00 71.56 1085 GLU A N 1
ATOM 7808 C CA . GLU A 1 1085 ? -30.519 -21.360 28.285 1.00 71.56 1085 GLU A CA 1
ATOM 7809 C C . GLU A 1 1085 ? -31.122 -21.031 29.647 1.00 71.56 1085 GLU A C 1
ATOM 7811 O O . GLU A 1 1085 ? -32.214 -20.467 29.735 1.00 71.56 1085 GLU A O 1
ATOM 7816 N N . VAL A 1 1086 ? -30.367 -21.317 30.709 1.00 68.19 1086 VAL A N 1
ATOM 7817 C CA . VAL A 1 1086 ? -30.735 -20.977 32.090 1.00 68.19 1086 VAL A CA 1
ATOM 7818 C C . VAL A 1 1086 ? -29.545 -20.300 32.770 1.00 68.19 1086 VAL A C 1
ATOM 7820 O O . VAL A 1 1086 ? -28.419 -20.792 32.687 1.00 68.19 1086 VAL A O 1
ATOM 7823 N N . ALA A 1 1087 ? -29.764 -19.159 33.432 1.00 66.44 1087 ALA A N 1
ATOM 7824 C CA . ALA A 1 1087 ? -28.698 -18.323 33.994 1.00 66.44 1087 ALA A CA 1
ATOM 7825 C C . ALA A 1 1087 ? -28.887 -18.035 35.492 1.00 66.44 1087 ALA A C 1
ATOM 7827 O O . ALA A 1 1087 ? -30.015 -17.900 35.961 1.00 66.44 1087 ALA A O 1
ATOM 7828 N N . ALA A 1 1088 ? -27.782 -17.853 36.223 1.00 67.00 1088 ALA A N 1
ATOM 7829 C CA . ALA A 1 1088 ? -27.773 -17.326 37.592 1.00 67.00 1088 ALA A CA 1
ATOM 7830 C C . ALA A 1 1088 ? -26.630 -16.331 37.803 1.00 67.00 1088 ALA A C 1
ATOM 7832 O O . ALA A 1 1088 ? -25.599 -16.370 37.125 1.00 67.00 1088 ALA A O 1
ATOM 7833 N N . ALA A 1 1089 ? -26.826 -15.424 38.760 1.00 62.56 1089 ALA A N 1
ATOM 7834 C CA . ALA A 1 1089 ? -25.803 -14.486 39.199 1.00 62.56 1089 ALA A CA 1
ATOM 7835 C C . ALA A 1 1089 ? -24.915 -15.120 40.282 1.00 62.56 1089 ALA A C 1
ATOM 7837 O O . ALA A 1 1089 ? -25.417 -15.710 41.237 1.00 62.56 1089 ALA A O 1
ATOM 7838 N N . VAL A 1 1090 ? -23.600 -14.947 40.159 1.00 68.56 1090 VAL A N 1
ATOM 7839 C CA . VAL A 1 1090 ? -22.594 -15.372 41.143 1.00 68.56 1090 VAL A CA 1
ATOM 7840 C C . VAL A 1 1090 ? -21.696 -14.182 41.465 1.00 68.56 1090 VAL A C 1
ATOM 7842 O O . VAL A 1 1090 ? -21.249 -13.479 40.561 1.00 68.56 1090 VAL A O 1
ATOM 7845 N N . HIS A 1 1091 ? -21.421 -13.928 42.744 1.00 67.00 1091 HIS A N 1
ATOM 7846 C CA . HIS A 1 1091 ? -20.541 -12.835 43.156 1.00 67.00 1091 HIS A CA 1
ATOM 7847 C C . HIS A 1 1091 ? -19.156 -13.366 43.544 1.00 67.00 1091 HIS A C 1
ATOM 7849 O O . HIS A 1 1091 ? -19.029 -14.170 44.466 1.00 67.00 1091 HIS A O 1
ATOM 7855 N N . VAL A 1 1092 ? -18.107 -12.902 42.863 1.00 73.31 1092 VAL A N 1
ATOM 7856 C CA . VAL A 1 1092 ? -16.721 -13.310 43.126 1.00 73.31 1092 VAL A CA 1
ATOM 7857 C C . VAL A 1 1092 ? -16.067 -12.328 44.091 1.00 73.31 1092 VAL A C 1
ATOM 7859 O O . VAL A 1 1092 ? -15.927 -11.147 43.771 1.00 73.31 1092 VAL A O 1
ATOM 7862 N N . SER A 1 1093 ? -15.645 -12.803 45.267 1.00 66.00 1093 SER A N 1
ATOM 7863 C CA . SER A 1 1093 ? -14.965 -11.983 46.284 1.00 66.00 1093 SER A CA 1
ATOM 7864 C C . SER A 1 1093 ? -13.438 -12.106 46.210 1.00 66.00 1093 SER A C 1
ATOM 7866 O O . SER A 1 1093 ? -12.918 -13.216 46.091 1.00 66.00 1093 SER A O 1
ATOM 7868 N N . GLY A 1 1094 ? -12.717 -10.986 46.337 1.00 58.16 1094 GLY A N 1
ATOM 7869 C CA . GLY A 1 1094 ? -11.256 -10.964 46.499 1.00 58.16 1094 GLY A CA 1
ATOM 7870 C C . GLY A 1 1094 ? -10.830 -11.017 47.971 1.00 58.16 1094 GLY A C 1
ATOM 7871 O O . GLY A 1 1094 ? -11.531 -10.490 48.835 1.00 58.16 1094 GLY A O 1
ATOM 7872 N N . GLU A 1 1095 ? -9.682 -11.631 48.270 1.00 53.19 1095 GLU A N 1
ATOM 7873 C CA . GLU A 1 1095 ? -9.074 -11.526 49.603 1.00 53.19 1095 GLU A CA 1
ATOM 7874 C C . GLU A 1 1095 ? -8.468 -10.132 49.812 1.00 53.19 1095 GLU A C 1
ATOM 7876 O O . GLU A 1 1095 ? -7.874 -9.549 48.902 1.00 53.19 1095 GLU A O 1
ATOM 7881 N N . ALA A 1 1096 ? -8.612 -9.595 51.027 1.00 49.88 1096 ALA A N 1
ATOM 7882 C CA . ALA A 1 1096 ? -7.949 -8.359 51.412 1.00 49.88 1096 ALA A CA 1
ATOM 7883 C C . ALA A 1 1096 ? -6.419 -8.552 51.326 1.00 49.88 1096 ALA A C 1
ATOM 7885 O O . ALA A 1 1096 ? -5.900 -9.505 51.912 1.00 49.88 1096 ALA A O 1
ATOM 7886 N N . PRO A 1 1097 ? -5.684 -7.666 50.633 1.00 52.56 1097 PRO A N 1
ATOM 7887 C CA . PRO A 1 1097 ? -4.238 -7.767 50.502 1.00 52.56 1097 PRO A CA 1
ATOM 7888 C C . PRO A 1 1097 ? -3.517 -7.929 51.848 1.00 52.56 1097 PRO A C 1
ATOM 7890 O O . PRO A 1 1097 ? -3.820 -7.221 52.810 1.00 52.56 1097 PRO A O 1
ATOM 7893 N N . LEU A 1 1098 ? -2.492 -8.786 51.904 1.00 49.31 1098 LEU A N 1
ATOM 7894 C CA . LEU A 1 1098 ? -1.676 -9.013 53.108 1.00 49.31 1098 LEU A CA 1
ATOM 7895 C C . LEU A 1 1098 ? -1.093 -7.704 53.687 1.00 49.31 1098 LEU A C 1
ATOM 7897 O O . LEU A 1 1098 ? -0.893 -7.586 54.895 1.00 49.31 1098 LEU A O 1
ATOM 7901 N N . TRP A 1 1099 ? -0.870 -6.688 52.841 1.00 56.22 1099 TRP A N 1
ATOM 7902 C CA . TRP A 1 1099 ? -0.377 -5.377 53.265 1.00 56.22 1099 TRP A CA 1
ATOM 7903 C C . TRP A 1 1099 ? -1.373 -4.596 54.134 1.00 56.22 1099 TRP A C 1
ATOM 7905 O O . TRP A 1 1099 ? -0.929 -3.822 54.972 1.00 56.22 1099 TRP A O 1
ATOM 7915 N N . LEU A 1 1100 ? -2.689 -4.818 54.012 1.00 55.12 1100 LEU A N 1
ATOM 7916 C CA . LEU A 1 1100 ? -3.689 -4.206 54.901 1.00 55.12 1100 LEU A CA 1
ATOM 7917 C C . LEU A 1 1100 ? -3.598 -4.782 56.320 1.00 55.12 1100 LEU A C 1
ATOM 7919 O O . LEU A 1 1100 ? -3.712 -4.043 57.298 1.00 55.12 1100 LEU A O 1
ATOM 7923 N N . TRP A 1 1101 ? -3.299 -6.078 56.445 1.00 54.44 1101 TRP A N 1
ATOM 7924 C CA . TRP A 1 1101 ? -3.011 -6.715 57.733 1.00 54.44 1101 TRP A CA 1
ATOM 7925 C C . TRP A 1 1101 ? -1.661 -6.273 58.309 1.00 54.44 1101 TRP A C 1
ATOM 7927 O O . TRP A 1 1101 ? -1.563 -6.011 59.508 1.00 54.44 1101 TRP A O 1
ATOM 7937 N N . LEU A 1 1102 ? -0.637 -6.113 57.463 1.00 57.50 1102 LEU A N 1
ATOM 7938 C CA . LEU A 1 1102 ? 0.669 -5.586 57.877 1.00 57.50 1102 LEU A CA 1
ATOM 7939 C C . LEU A 1 1102 ? 0.603 -4.101 58.270 1.00 57.50 1102 LEU A C 1
ATOM 7941 O O . LEU A 1 1102 ? 1.244 -3.706 59.241 1.00 57.50 1102 LEU A O 1
ATOM 7945 N N . ALA A 1 1103 ? -0.210 -3.290 57.590 1.00 56.25 1103 ALA A N 1
ATOM 7946 C CA . ALA A 1 1103 ? -0.462 -1.894 57.943 1.00 56.25 1103 ALA A CA 1
ATOM 7947 C C . ALA A 1 1103 ? -1.238 -1.781 59.266 1.00 56.25 1103 ALA A C 1
ATOM 7949 O O . ALA A 1 1103 ? -0.892 -0.959 60.116 1.00 56.25 1103 ALA A O 1
ATOM 7950 N N . GLY A 1 1104 ? -2.222 -2.661 59.491 1.00 58.28 1104 GLY A N 1
ATOM 7951 C CA . GLY A 1 1104 ? -2.925 -2.781 60.771 1.00 58.28 1104 GLY A CA 1
ATOM 7952 C C . GLY A 1 1104 ? -2.001 -3.201 61.922 1.00 58.28 1104 GLY A C 1
ATOM 7953 O O . GLY A 1 1104 ? -2.039 -2.598 62.994 1.00 58.28 1104 GLY A O 1
ATOM 7954 N N . GLY A 1 1105 ? -1.111 -4.174 61.691 1.00 63.34 1105 GLY A N 1
ATOM 7955 C CA . GLY A 1 1105 ? -0.085 -4.590 62.655 1.00 63.34 1105 GLY A CA 1
ATOM 7956 C C . GLY A 1 1105 ? 0.968 -3.507 62.927 1.00 63.34 1105 GLY A C 1
ATOM 7957 O O . GLY A 1 1105 ? 1.376 -3.310 64.073 1.00 63.34 1105 GLY A O 1
ATOM 7958 N N . GLY A 1 1106 ? 1.362 -2.753 61.897 1.00 62.78 1106 GLY A N 1
ATOM 7959 C CA . GLY A 1 1106 ? 2.255 -1.594 61.993 1.00 62.78 1106 GLY A CA 1
ATOM 7960 C C . GLY A 1 1106 ? 1.672 -0.458 62.839 1.00 62.78 1106 GLY A C 1
ATOM 7961 O O . GLY A 1 1106 ? 2.353 0.100 63.695 1.00 62.78 1106 GLY A O 1
ATOM 7962 N N . LEU A 1 1107 ? 0.380 -0.162 62.674 1.00 67.31 1107 LEU A N 1
ATOM 7963 C CA . LEU A 1 1107 ? -0.323 0.833 63.490 1.00 67.31 1107 LEU A CA 1
ATOM 7964 C C . LEU A 1 1107 ? -0.482 0.384 64.951 1.00 67.31 1107 LEU A C 1
ATOM 7966 O O . LEU A 1 1107 ? -0.305 1.193 65.861 1.00 67.31 1107 LEU A O 1
ATOM 7970 N N . LEU A 1 1108 ? -0.743 -0.904 65.196 1.00 65.69 1108 LEU A N 1
ATOM 7971 C CA . LEU A 1 1108 ? -0.827 -1.479 66.546 1.00 65.69 1108 LEU A CA 1
ATOM 7972 C C . LEU A 1 1108 ? 0.524 -1.471 67.271 1.00 65.69 1108 LEU A C 1
ATOM 7974 O O . LEU A 1 1108 ? 0.593 -1.118 68.448 1.00 65.69 1108 LEU A O 1
ATOM 7978 N N . THR A 1 1109 ? 1.606 -1.810 66.568 1.00 66.81 1109 THR A N 1
ATOM 7979 C CA . THR A 1 1109 ? 2.972 -1.762 67.113 1.00 66.81 1109 THR A CA 1
ATOM 7980 C C . THR A 1 1109 ? 3.437 -0.331 67.368 1.00 66.81 1109 THR A C 1
ATOM 7982 O O . THR A 1 1109 ? 4.023 -0.075 68.419 1.00 66.81 1109 THR A O 1
ATOM 7985 N N . ALA A 1 1110 ? 3.107 0.623 66.493 1.00 69.19 1110 ALA A N 1
ATOM 7986 C CA . ALA A 1 1110 ? 3.374 2.044 66.719 1.00 69.19 1110 ALA A CA 1
ATOM 7987 C C . ALA A 1 1110 ? 2.567 2.613 67.901 1.00 69.19 1110 ALA A C 1
ATOM 7989 O O . ALA A 1 1110 ? 3.110 3.365 68.711 1.00 69.19 1110 ALA A O 1
ATOM 7990 N N . ALA A 1 1111 ? 1.299 2.216 68.055 1.00 71.94 1111 ALA A N 1
ATOM 7991 C CA . ALA A 1 1111 ? 0.465 2.613 69.189 1.00 71.94 1111 ALA A CA 1
ATOM 7992 C C . ALA A 1 1111 ? 0.976 2.026 70.519 1.00 71.94 1111 ALA A C 1
ATOM 7994 O O . ALA A 1 1111 ? 1.051 2.741 71.520 1.00 71.94 1111 ALA A O 1
ATOM 7995 N N . LEU A 1 1112 ? 1.394 0.755 70.526 1.00 73.38 1112 LEU A N 1
ATOM 7996 C CA . LEU A 1 1112 ? 2.026 0.106 71.681 1.00 73.38 1112 LEU A CA 1
ATOM 7997 C C . LEU A 1 1112 ? 3.377 0.744 72.024 1.00 73.38 1112 LEU A C 1
ATOM 7999 O O . LEU A 1 1112 ? 3.631 1.030 73.193 1.00 73.38 1112 LEU A O 1
ATOM 8003 N N . ALA A 1 1113 ? 4.216 1.043 71.029 1.00 71.56 1113 ALA A N 1
ATOM 8004 C CA . ALA A 1 1113 ? 5.474 1.760 71.231 1.00 71.56 1113 ALA A CA 1
ATOM 8005 C C . ALA A 1 1113 ? 5.237 3.178 71.780 1.00 71.56 1113 ALA A C 1
ATOM 8007 O O . ALA A 1 1113 ? 5.946 3.614 72.687 1.00 71.56 1113 ALA A O 1
ATOM 8008 N N . GLY A 1 1114 ? 4.199 3.870 71.300 1.00 76.19 1114 GLY A N 1
ATOM 8009 C CA . GLY A 1 1114 ? 3.762 5.166 71.819 1.00 76.19 1114 GLY A CA 1
ATOM 8010 C C . GLY A 1 1114 ? 3.286 5.099 73.274 1.00 76.19 1114 GLY A C 1
ATOM 8011 O O . GLY A 1 1114 ? 3.676 5.940 74.084 1.00 76.19 1114 GLY A O 1
ATOM 8012 N N . LEU A 1 1115 ? 2.512 4.072 73.639 1.00 77.56 1115 LEU A N 1
ATOM 8013 C CA . LEU A 1 1115 ? 2.067 3.826 75.017 1.00 77.56 1115 LEU A CA 1
ATOM 8014 C C . LEU A 1 1115 ? 3.232 3.486 75.955 1.00 77.56 1115 LEU A C 1
ATOM 8016 O O . LEU A 1 1115 ? 3.283 4.001 77.071 1.00 77.56 1115 LEU A O 1
ATOM 8020 N N . VAL A 1 1116 ? 4.200 2.686 75.498 1.00 75.81 1116 VAL A N 1
ATOM 8021 C CA . VAL A 1 1116 ? 5.423 2.376 76.256 1.00 75.81 1116 VAL A CA 1
ATOM 8022 C C . VAL A 1 1116 ? 6.281 3.631 76.434 1.00 75.81 1116 VAL A C 1
ATOM 8024 O O . VAL A 1 1116 ? 6.745 3.898 77.540 1.00 75.81 1116 VAL A O 1
ATOM 8027 N N . LEU A 1 1117 ? 6.438 4.458 75.398 1.00 72.12 1117 LEU A N 1
ATOM 8028 C CA . LEU A 1 1117 ? 7.157 5.733 75.491 1.00 72.12 1117 LEU A CA 1
ATOM 8029 C C . LEU A 1 1117 ? 6.463 6.726 76.434 1.00 72.12 1117 LEU A C 1
ATOM 8031 O O . LEU A 1 1117 ? 7.145 7.419 77.187 1.00 72.12 1117 LEU A O 1
ATOM 8035 N N . LEU A 1 1118 ? 5.127 6.770 76.445 1.00 72.31 1118 LEU A N 1
ATOM 8036 C CA . LEU A 1 1118 ? 4.339 7.566 77.393 1.00 72.31 1118 LEU A CA 1
ATOM 8037 C C . LEU A 1 1118 ? 4.473 7.050 78.832 1.00 72.31 1118 LEU A C 1
ATOM 8039 O O . LEU A 1 1118 ? 4.617 7.858 79.750 1.00 72.31 1118 LEU A O 1
ATOM 8043 N N . ALA A 1 1119 ? 4.490 5.730 79.035 1.00 69.06 1119 ALA A N 1
ATOM 8044 C CA . ALA A 1 1119 ? 4.718 5.116 80.342 1.00 69.06 1119 ALA A CA 1
ATOM 8045 C C . ALA A 1 1119 ? 6.143 5.379 80.860 1.00 69.06 1119 ALA A C 1
ATOM 8047 O O . ALA A 1 1119 ? 6.313 5.741 82.021 1.00 69.06 1119 ALA A O 1
ATOM 8048 N N . VAL A 1 1120 ? 7.160 5.299 79.994 1.00 69.44 1120 VAL A N 1
ATOM 8049 C CA . VAL A 1 1120 ? 8.555 5.631 80.333 1.00 69.44 1120 VAL A CA 1
ATOM 8050 C C . VAL A 1 1120 ? 8.724 7.130 80.604 1.00 69.44 1120 VAL A C 1
ATOM 8052 O O . VAL A 1 1120 ? 9.475 7.506 81.503 1.00 69.44 1120 VAL A O 1
ATOM 8055 N N . ARG A 1 1121 ? 8.004 8.006 79.887 1.00 68.94 1121 ARG A N 1
ATOM 8056 C CA . ARG A 1 1121 ? 7.984 9.452 80.176 1.00 68.94 1121 ARG A CA 1
ATOM 8057 C C . ARG A 1 1121 ? 7.330 9.767 81.520 1.00 68.94 1121 ARG A C 1
ATOM 8059 O O . ARG A 1 1121 ? 7.884 10.582 82.248 1.00 68.94 1121 ARG A O 1
ATOM 8066 N N . ARG A 1 1122 ? 6.213 9.111 81.863 1.00 66.19 1122 ARG A N 1
ATOM 8067 C CA . ARG A 1 1122 ? 5.572 9.235 83.187 1.00 66.19 1122 ARG A CA 1
ATOM 8068 C C . ARG A 1 1122 ? 6.459 8.698 84.311 1.00 66.19 1122 ARG A C 1
ATOM 8070 O O . ARG A 1 1122 ? 6.638 9.371 85.315 1.00 66.19 1122 ARG A O 1
ATOM 8077 N N . ALA A 1 1123 ? 7.100 7.547 84.109 1.00 60.56 1123 ALA A N 1
ATOM 8078 C CA . ALA A 1 1123 ? 8.041 6.996 85.083 1.00 60.56 1123 ALA A CA 1
ATOM 8079 C C . ALA A 1 1123 ? 9.262 7.911 85.295 1.00 60.56 1123 ALA A C 1
ATOM 8081 O O . ALA A 1 1123 ? 9.753 8.039 86.414 1.00 60.56 1123 ALA A O 1
ATOM 8082 N N . ARG A 1 1124 ? 9.729 8.595 84.238 1.00 57.28 1124 ARG A N 1
ATOM 8083 C CA . ARG A 1 1124 ? 10.800 9.596 84.348 1.00 57.28 1124 ARG A CA 1
ATOM 8084 C C . ARG A 1 1124 ? 10.342 10.892 85.020 1.00 57.28 1124 ARG A C 1
ATOM 8086 O O . ARG A 1 1124 ? 11.122 11.432 85.798 1.00 57.28 1124 ARG A O 1
ATOM 8093 N N . SER A 1 1125 ? 9.112 11.361 84.782 1.00 55.31 1125 SER A N 1
ATOM 8094 C CA . SER A 1 1125 ? 8.587 12.548 85.475 1.00 55.31 1125 SER A CA 1
ATOM 8095 C C . SER A 1 1125 ? 8.377 12.305 86.970 1.00 55.31 1125 SER A C 1
ATOM 8097 O O . SER A 1 1125 ? 8.696 13.187 87.763 1.00 55.31 1125 SER A O 1
ATOM 8099 N N . ASP A 1 1126 ? 7.946 11.100 87.360 1.00 53.88 1126 ASP A N 1
ATOM 8100 C CA . ASP A 1 1126 ? 7.763 10.742 88.774 1.00 53.88 1126 ASP A CA 1
ATOM 8101 C C . ASP A 1 1126 ? 9.108 10.572 89.507 1.00 53.88 1126 ASP A C 1
ATOM 8103 O O . ASP A 1 1126 ? 9.214 10.902 90.688 1.00 53.88 1126 ASP A O 1
ATOM 8107 N N . SER A 1 1127 ? 10.171 10.155 88.802 1.00 50.03 1127 SER A N 1
ATOM 8108 C CA . SER A 1 1127 ? 11.527 10.045 89.371 1.00 50.03 1127 SER A CA 1
ATOM 8109 C C . SER A 1 1127 ? 12.252 11.385 89.567 1.00 50.03 1127 SER A C 1
ATOM 8111 O O . SER A 1 1127 ? 13.196 11.459 90.351 1.00 50.03 1127 SER A O 1
ATOM 8113 N N . THR A 1 1128 ? 11.811 12.459 88.902 1.00 47.09 1128 THR A N 1
ATOM 8114 C CA . THR A 1 1128 ? 12.374 13.812 89.080 1.00 47.09 1128 THR A CA 1
ATOM 8115 C C . THR A 1 1128 ? 11.724 14.611 90.211 1.00 47.09 1128 THR A C 1
ATOM 8117 O O . THR A 1 1128 ? 12.275 15.622 90.622 1.00 47.09 1128 THR A O 1
ATOM 8120 N N . THR A 1 1129 ? 10.605 14.147 90.773 1.00 48.09 1129 THR A N 1
ATOM 8121 C CA . THR A 1 1129 ? 9.945 14.781 91.933 1.00 48.09 1129 THR A CA 1
ATOM 8122 C C . THR A 1 1129 ? 10.332 14.178 93.289 1.00 48.09 1129 THR A C 1
ATOM 8124 O O . THR A 1 1129 ? 9.889 14.675 94.320 1.00 48.09 1129 THR A O 1
ATOM 8127 N N . SER A 1 1130 ? 11.185 13.146 93.325 1.00 46.56 1130 SER A N 1
ATOM 8128 C CA . SER A 1 1130 ? 11.636 12.489 94.566 1.00 46.56 1130 SER A CA 1
ATOM 8129 C C . SER A 1 1130 ? 13.124 12.683 94.899 1.00 46.56 1130 SER A C 1
ATOM 8131 O O . SER A 1 1130 ? 13.615 12.040 95.820 1.00 46.56 1130 SER A O 1
ATOM 8133 N N . MET A 1 1131 ? 13.848 13.550 94.177 1.00 46.12 1131 MET A N 1
ATOM 8134 C CA . MET A 1 1131 ? 15.291 13.799 94.376 1.00 46.12 1131 MET A CA 1
ATOM 8135 C C . MET A 1 1131 ? 15.653 15.258 94.728 1.00 46.12 1131 MET A C 1
ATOM 8137 O O . MET A 1 1131 ? 16.822 15.617 94.694 1.00 46.12 1131 MET A O 1
ATOM 8141 N N . GLU A 1 1132 ? 14.673 16.078 95.131 1.00 46.00 1132 GLU A N 1
ATOM 8142 C CA . GLU A 1 1132 ? 14.882 17.375 95.821 1.00 46.00 1132 GLU A CA 1
ATOM 8143 C C . GLU A 1 1132 ? 14.406 17.340 97.292 1.00 46.00 1132 GLU A C 1
ATOM 8145 O O . GLU A 1 1132 ? 14.145 18.363 97.922 1.00 46.00 1132 GLU A O 1
ATOM 8150 N N . ALA A 1 1133 ? 14.341 16.142 97.880 1.00 50.81 1133 ALA A N 1
ATOM 8151 C CA . ALA A 1 1133 ? 14.294 15.946 99.325 1.00 50.81 1133 ALA A CA 1
ATOM 8152 C C . ALA A 1 1133 ? 15.370 14.917 99.711 1.00 50.81 1133 ALA A C 1
ATOM 8154 O O . ALA A 1 1133 ? 15.163 13.716 99.559 1.00 50.81 1133 ALA A O 1
ATOM 8155 N N . ASN A 1 1134 ? 16.494 15.426 100.230 1.00 43.12 1134 ASN A N 1
ATOM 8156 C CA . ASN A 1 1134 ? 17.735 14.754 100.654 1.00 43.12 1134 ASN A CA 1
ATOM 8157 C C . ASN A 1 1134 ? 18.792 14.521 99.560 1.00 43.12 1134 ASN A C 1
ATOM 8159 O O . ASN A 1 1134 ? 18.801 13.476 98.910 1.00 43.12 1134 ASN A O 1
ATOM 8163 N N . GLY A 1 1135 ? 19.755 15.445 99.474 1.00 36.56 1135 GLY A N 1
ATOM 8164 C CA . GLY A 1 1135 ? 21.044 15.233 98.809 1.00 36.56 1135 GLY A CA 1
ATOM 8165 C C . GLY A 1 1135 ? 21.647 16.502 98.252 1.00 36.56 1135 GLY A C 1
ATOM 8166 O O . GLY A 1 1135 ? 21.617 16.620 97.012 1.00 36.56 1135 GLY A O 1
#